Protein 2G3F (pdb70)

Sequence (828 aa):
PKQIDTILINIGQLLTMESSGPRAGKSMQDLHVIEDAVVGIHEQKIVFAGQKGAEAGYEADEIIDCSGRLVTPGLVDPHTHLVFGGSREKEMNLKLQGISYLDILAQGGGILSTVKDTRAASEEELLQKAHFHLQRMLSYGTTTAEVKSGYGLEKETELKQLRVAKKLHESQPVDLVSTFMGAHAIPPEYQNDPDDFLDQMLSLLPEIKEQELASFADIFTETGVFTVSQSRRYLQKAAEAGFGLKIHADEIDPLGGAELAGKLKAVSADHLVGTSDEGIKKLAEAGTIAVLLPGTTFYLGKSTYARARAMIDEGVCVSLATDFNPGSSPTENIQLIMSIAALHLKMTAEEIWHAVTVNAAYAIGKGEEAGQLKAGRSADLVIWQAPNYMYIPYHYGVNHVHQVMKNGTIVVNRPKQIDTILINIGQLLTMESSGPRAGKSMQDLHVIEDAVVGIHEQKIVFAGQKGAEAGYEADEIIDCSGRLVTPGLVDPHTHLVFGGSRREKEMNLKLQGISYLDILAQGGGILSTVKDTRAASEEELLQKAHFHLQRMLSYGTTTAEVKSGYGLEKETELKQLRVAKKLHESQPVDLVSTFMGAHAIPPEYQNDPDDFLDQMLSLLPEIKEQELASSFADIFTETGVFTVSQSRRYLQKAAEAGFGLKIHADEIDPLGGAELAGKLKKAVSADHLVGTSDEGIKKLAEAGTIAVLLPGTTFYLGKSTYARARAMIDEGVCCVSLATDFNPGSSPTENIQLIMSIAALHLKMTAEEIWHAVTVNAAYAIGKGEEAGQLKAGRSADLVIWQAPNYMYIPYHYGVNHVHQVMKNGTIVVNR

Solvent-accessible surface area: 31338 Å² total; per-residue (Å²): 154,110,104,9,55,6,8,0,50,70,0,20,15,0,0,6,3,105,12,93,15,57,34,34,5,174,44,0,79,98,20,114,46,17,111,72,0,2,0,0,2,52,100,100,95,3,48,25,24,11,133,131,38,48,42,71,69,57,113,27,135,84,113,26,79,1,79,35,62,0,0,0,1,2,0,0,0,0,0,0,5,1,3,8,1,37,68,20,102,194,29,117,90,49,64,146,128,64,44,53,40,30,82,12,14,91,124,33,16,2,3,18,36,1,4,134,50,0,71,88,18,52,44,121,104,2,27,131,55,1,51,101,22,0,86,89,0,11,25,44,0,0,1,4,0,0,3,3,2,0,4,0,3,50,113,136,3,0,15,24,2,2,82,0,4,96,83,0,75,123,70,35,44,0,50,19,8,20,0,0,0,0,0,8,1,35,0,62,100,56,110,132,84,31,66,62,1,0,59,64,5,24,70,7,3,88,56,0,114,134,90,152,8,12,68,17,0,0,0,2,0,2,66,67,10,0,68,46,87,25,0,89,81,0,1,71,96,0,49,141,28,52,12,27,12,0,0,6,0,1,14,62,47,98,68,16,0,0,34,3,0,1,111,29,147,4,38,0,0,0,6,1,37,22,7,40,86,114,0,4,92,45,0,27,108,27,47,1,5,0,0,0,6,2,4,2,9,116,68,30,65,128,105,96,25,9,99,1,84,34,1,10,105,91,30,0,12,0,0,0,0,0,2,5,8,9,13,8,2,56,32,12,12,0,5,43,0,0,1,13,0,31,100,88,5,134,8,51,18,28,4,0,0,1,0,0,0,0,0,0,0,26,0,2,46,68,3,29,88,10,5,4,1,35,74,49,16,30,0,13,0,0,2,0,90,8,86,40,24,107,69,0,7,157,78,149,47,64,22,11,0,34,28,0,0,4,52,17,82,52,52,20,108,131,122,114,116,10,63,4,16,0,43,67,0,23,16,0,0,5,4,108,12,92,14,60,32,37,5,190,43,0,77,96,21,113,48,21,113,62,0,3,0,0,2,58,102,101,106,2,39,20,23,11,115,120,42,40,51,76,36,50,94,34,133,87,110,26,76,0,77,34,61,0,0,0,1,2,0,1,0,0,0,0,5,1,4,9,2,31,70,21,105,188,28,117,94,61,66,143,126,64,64,53,44,35,82,16,18,79,160,29,11,3,4,18,38,1,4,148,60,0,80,89,16,51,48,110,102,1,16,108,64,1,40,112,27,0,126,97,0,9,26,42,0,0,2,4,0,0,4,3,3,0,3,0,5,55,107,127,1,0,12,14,2,2,79,0,4,91,85,0,76,119,68,38,45,0,49,18,8,21,0,0,0,0,0,8,1,10,3,88,126,53,98,152,69,29,59,69,1,0,65,85,0,18,73,6,6,92,67,0,114,134,76,148,6,12,70,16,0,0,0,4,2,6,81,65,13,1,74,54,80,18,0,86,98,1,0,80,106,0,45,143,24,62,12,26,12,0,0,6,0,0,19,73,64,83,58,18,0,0,30,5,0,2,120,27,152,5,37,0,0,0,5,2,37,15,5,24,65,107,0,5,101,35,0,26,137,35,46,1,5,0,0,0,6,2,4,3,6,114,73,32,67,110,101,106,23,10,95,1,86,34,1,8,109,78,31,0,10,0,0,0,0,0,2,5,6,9,12,9,2,55,30,12,10,0,5,44,0,0,1,12,0,31,96,86,5,132,6,54,18,30,5,0,0,1,0,0,0,0,0,0,0,27,0,2,45,57,3,35,95,12,5,4,1,32,74,50,14,34,0,16,0,0,1,0,81,8,86,39,23,104,69,1,5,158,76,146,46,65,20,10,0,36,24,0,1,5,54,15,85,48,49,20,108,124

Secondary structure (DSSP, 8-state):
--EEEEEEEEEEEE-----SS---GGGGT----EEEEEEEEETTEEEEEEETTTTTT-EEEEEEE-TT-EEEEPEEE-------SS--GGGHHHHHTT--HHHHHHTT-THHHHHHHHHHS-HHHHHHHHHHHHHHHHHTTEEEEEEE--S--SHHHHHHHHHHHHHHHHHSSSEEEEEEEEETS--GGGTT-HHHHHHHHHTTHHHHHHTT--SEEEEBBSTTSB-HHHHHHHHHHHHHTT-EEEEEESSSS--SHHHHHHHTT-SEEEE-TT--HHHHHHHHHHT-EEEE-HHHHHHTT-S----HHHHHHTT--EEE----BTTTB----HHHHHHHHHHHS---HHHHHHHTTHHHHHTTT-TTTSS--STTSB--EEEESSSSTTHHHHS-SS--EEEEEETTEEEEE-/-EEEEEEEEEEEEE-----SS---GGGGT----EEEEEEEEETTEEEEEEETTTTTTEEEEEEEE-TT-EEEEPEEE--B-----S--GGGHHHHHTT--HHHHHHTT-THHHHHHHHHHS-HHHHHHHHHHHHHHHHHTTEEEEEEE--S--SHHHHHHHHHHHHHHHHHSSSEEEEEEEEETS--GGGTT-HHHHHHHHHTTHHHHHHTT--SEEEEBB-TTSB-HHHHHHHHHHHHHTT-EE--EE-SSS--SHHHHHHHTT-SEEEE-SS--HHHHHHHHHHT-EEEE-HHHHHHTT------HHHHHHTT--EEE---BBTTTB----HHHHHHHHHHHS---HHHHHHHTTHHHHHTTT-TTTSS--STTSB--EEEESSSSTTHHHHS-SS--EEEEEETTEEEEE-

Structure (mmCIF, N/CA/C/O backbone):
data_2G3F
#
_entry.id   2G3F
#
_cell.length_a   57.530
_cell.length_b   106.080
_cell.length_c   66.310
_cell.angle_alpha   90.00
_cell.angle_beta   90.20
_cell.angle_gamma   90.00
#
_symmetry.space_group_name_H-M   'P 1 21 1'
#
loop_
_entity.id
_entity.type
_entity.pdbx_description
1 polymer Imidazolonepropionase
2 non-polymer 'ZINC ION'
3 non-polymer '2H-IMIDAZOL-4-YLACETIC ACID'
4 water water
#
loop_
_atom_site.group_PDB
_atom_site.id
_atom_site.type_symbol
_atom_site.label_atom_id
_atom_site.label_alt_id
_atom_site.label_comp_id
_atom_site.label_asym_id
_atom_site.label_entity_id
_atom_site.label_seq_id
_atom_site.pdbx_PDB_ins_code
_atom_site.Cartn_x
_atom_site.Cartn_y
_atom_site.Cartn_z
_atom_site.occupancy
_atom_site.B_iso_or_equiv
_atom_site.auth_seq_id
_atom_site.auth_comp_id
_atom_site.auth_asym_id
_atom_site.auth_atom_id
_atom_site.pdbx_PDB_model_num
ATOM 1 N N . PRO A 1 2 ? 35.416 -8.702 -1.595 1.00 38.21 2 PRO A N 1
ATOM 2 C CA . PRO A 1 2 ? 34.227 -9.338 -0.974 1.00 37.91 2 PRO A CA 1
ATOM 3 C C . PRO A 1 2 ? 33.939 -8.717 0.396 1.00 36.76 2 PRO A C 1
ATOM 4 O O . PRO A 1 2 ? 34.850 -8.222 1.063 1.00 37.77 2 PRO A O 1
ATOM 8 N N . LYS A 1 3 ? 32.675 -8.748 0.811 1.00 34.29 3 LYS A N 1
ATOM 9 C CA . LYS A 1 3 ? 32.270 -8.181 2.095 1.00 31.22 3 LYS A CA 1
ATOM 10 C C . LYS A 1 3 ? 32.602 -9.094 3.269 1.00 29.16 3 LYS A C 1
ATOM 11 O O . LYS A 1 3 ? 31.737 -9.458 4.067 1.00 27.87 3 LYS A O 1
ATOM 17 N N . GLN A 1 4 ? 33.878 -9.444 3.356 1.00 26.29 4 GLN A N 1
ATOM 18 C CA . GLN A 1 4 ? 34.409 -10.304 4.399 1.00 24.81 4 GLN A CA 1
ATOM 19 C C . GLN A 1 4 ? 35.532 -9.512 5.061 1.00 24.71 4 GLN A C 1
ATOM 20 O O . GLN A 1 4 ? 36.638 -9.417 4.522 1.00 23.90 4 GLN A O 1
ATOM 26 N N . ILE A 1 5 ? 35.241 -8.938 6.226 1.00 22.59 5 ILE A N 1
ATOM 27 C CA . ILE A 1 5 ? 36.216 -8.110 6.923 1.00 22.21 5 ILE A CA 1
ATOM 28 C C . ILE A 1 5 ? 36.565 -8.527 8.351 1.00 22.69 5 ILE A C 1
ATOM 29 O O . ILE A 1 5 ? 35.830 -9.275 8.999 1.00 22.88 5 ILE A O 1
ATOM 34 N N . ASP A 1 6 ? 37.694 -8.008 8.830 1.00 20.77 6 ASP A N 1
ATOM 35 C CA . ASP A 1 6 ? 38.213 -8.300 10.162 1.00 20.47 6 ASP A CA 1
ATOM 36 C C . ASP A 1 6 ? 37.360 -7.877 11.350 1.00 19.97 6 ASP A C 1
ATOM 37 O O . ASP A 1 6 ? 37.065 -8.687 12.229 1.00 18.88 6 ASP A O 1
ATOM 42 N N . THR A 1 7 ? 36.974 -6.605 11.376 1.00 18.94 7 THR A N 1
ATOM 43 C CA . THR A 1 7 ? 36.249 -6.063 12.517 1.00 18.73 7 THR A CA 1
ATOM 44 C C . THR A 1 7 ? 35.125 -5.089 12.193 1.00 19.19 7 THR A C 1
ATOM 45 O O . THR A 1 7 ? 35.147 -4.408 11.169 1.00 19.15 7 THR A O 1
ATOM 49 N N . ILE A 1 8 ? 34.147 -5.027 13.091 1.00 18.90 8 ILE A N 1
ATOM 50 C CA . ILE A 1 8 ? 33.023 -4.109 12.959 1.00 19.53 8 ILE A CA 1
ATOM 51 C C . ILE A 1 8 ? 32.583 -3.624 14.336 1.00 19.44 8 ILE A C 1
ATOM 52 O O . ILE A 1 8 ? 32.357 -4.425 15.247 1.00 19.63 8 ILE A O 1
ATOM 57 N N . LEU A 1 9 ? 32.488 -2.311 14.497 1.00 18.19 9 LEU A N 1
ATOM 58 C CA . LEU A 1 9 ? 32.026 -1.761 15.758 1.00 19.13 9 LEU A CA 1
ATOM 59 C C . LEU A 1 9 ? 30.535 -1.504 15.559 1.00 19.11 9 LEU A C 1
ATOM 60 O O . LEU A 1 9 ? 30.131 -0.900 14.561 1.00 18.92 9 LEU A O 1
ATOM 65 N N . ILE A 1 10 ? 29.712 -1.975 16.486 1.00 19.57 10 ILE A N 1
ATOM 66 C CA . ILE A 1 10 ? 28.278 -1.756 16.367 1.00 20.36 10 ILE A CA 1
ATOM 67 C C . ILE A 1 10 ? 27.744 -1.001 17.570 1.00 19.74 10 ILE A C 1
ATOM 68 O O . ILE A 1 10 ? 28.443 -0.832 18.569 1.00 18.96 10 ILE A O 1
ATOM 73 N N . ASN A 1 11 ? 26.499 -0.550 17.460 1.00 19.24 11 ASN A N 1
ATOM 74 C CA . ASN A 1 11 ? 25.845 0.183 18.529 1.00 21.52 11 ASN A CA 1
ATOM 75 C C . ASN A 1 11 ? 26.690 1.339 19.061 1.00 20.54 11 ASN A C 1
ATOM 76 O O . ASN A 1 11 ? 26.949 1.444 20.262 1.00 20.17 11 ASN A O 1
ATOM 81 N N . ILE A 1 12 ? 27.130 2.196 18.143 1.00 18.32 12 ILE A N 1
ATOM 82 C CA . ILE A 1 12 ? 27.913 3.371 18.492 1.00 14.43 12 ILE A CA 1
ATOM 83 C C . ILE A 1 12 ? 26.886 4.470 18.738 1.00 13.98 12 ILE A C 1
ATOM 84 O O . ILE A 1 12 ? 26.136 4.844 17.836 1.00 14.57 12 ILE A O 1
ATOM 89 N N . GLY A 1 13 ? 26.841 4.980 19.962 1.00 13.93 13 GLY A N 1
ATOM 90 C CA . GLY A 1 13 ? 25.879 6.020 20.274 1.00 13.74 13 GLY A CA 1
ATOM 91 C C . GLY A 1 13 ? 26.065 7.250 19.415 1.00 14.65 13 GLY A C 1
ATOM 92 O O . GLY A 1 13 ? 25.105 7.797 18.872 1.00 15.22 13 GLY A O 1
ATOM 93 N N . GLN A 1 14 ? 27.312 7.684 19.284 1.00 14.36 14 GLN A N 1
ATOM 94 C CA . GLN A 1 14 ? 27.624 8.868 18.499 1.00 14.84 14 GLN A CA 1
ATOM 95 C C . GLN A 1 14 ? 28.958 8.648 17.799 1.00 12.98 14 GLN A C 1
ATOM 96 O O . GLN A 1 14 ? 29.936 8.264 18.434 1.00 11.56 14 GLN A O 1
ATOM 102 N N . LEU A 1 15 ? 28.991 8.887 16.490 1.00 13.82 15 LEU A N 1
ATOM 103 C CA . LEU A 1 15 ? 30.205 8.694 15.701 1.00 13.15 15 LEU A CA 1
ATOM 104 C C . LEU A 1 15 ? 30.632 9.988 15.022 1.00 12.48 15 LEU A C 1
ATOM 105 O O . LEU A 1 15 ? 29.833 10.625 14.335 1.00 10.28 15 LEU A O 1
ATOM 110 N N . LEU A 1 16 ? 31.889 10.374 15.223 1.00 10.56 16 LEU A N 1
ATOM 111 C CA . LEU A 1 16 ? 32.429 11.578 14.598 1.00 10.15 16 LEU A CA 1
ATOM 112 C C . LEU A 1 16 ? 33.494 11.127 13.603 1.00 10.35 16 LEU A C 1
AT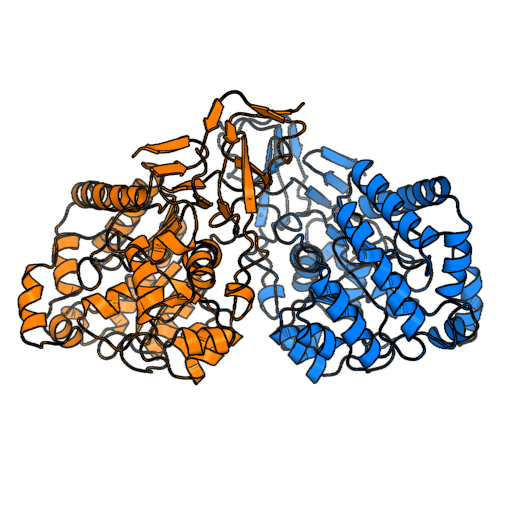OM 113 O O . LEU A 1 16 ? 34.577 10.703 13.998 1.00 10.28 16 LEU A O 1
ATOM 118 N N . THR A 1 17 ? 33.188 11.204 12.313 1.00 10.57 17 THR A N 1
ATOM 119 C CA . THR A 1 17 ? 34.148 10.791 11.298 1.00 9.50 17 THR A CA 1
ATOM 120 C C . THR A 1 17 ? 35.137 11.904 10.986 1.00 10.42 17 THR A C 1
ATOM 121 O O . THR A 1 17 ? 36.250 11.637 10.544 1.00 11.61 17 THR A O 1
ATOM 125 N N . MET A 1 18 ? 34.723 13.148 11.213 1.00 10.45 18 MET A N 1
ATOM 126 C CA . MET A 1 18 ? 35.566 14.304 10.931 1.00 12.19 18 MET A CA 1
ATOM 127 C C . MET A 1 18 ? 35.884 14.372 9.440 1.00 12.29 18 MET A C 1
ATOM 128 O O . MET A 1 18 ? 36.833 15.041 9.035 1.00 12.66 18 MET A O 1
ATOM 133 N N . GLU A 1 19 ? 35.098 13.682 8.621 1.00 12.18 19 GLU A N 1
ATOM 134 C CA . GLU A 1 19 ? 35.370 13.683 7.191 1.00 12.85 19 GLU A CA 1
ATOM 135 C C . GLU A 1 19 ? 35.448 15.100 6.650 1.00 12.67 19 GLU A C 1
ATOM 136 O O . GLU A 1 19 ? 34.534 15.901 6.838 1.00 10.98 19 GLU A O 1
ATOM 142 N N . SER A 1 20 ? 36.558 15.397 5.983 1.00 12.49 20 SER A N 1
ATOM 143 C CA . SER A 1 20 ? 36.797 16.714 5.418 1.00 13.35 20 SER A CA 1
ATOM 144 C C . SER A 1 20 ? 37.633 16.572 4.152 1.00 14.93 20 SER A C 1
ATOM 145 O O . SER A 1 20 ? 38.250 15.531 3.919 1.00 14.89 20 SER A O 1
ATOM 148 N N . SER A 1 21 ? 37.658 17.622 3.339 1.00 13.98 21 SER A N 1
ATOM 149 C CA . SER A 1 21 ? 38.429 17.593 2.106 1.00 16.13 21 SER A CA 1
ATOM 150 C C . SER A 1 21 ? 39.709 18.406 2.275 1.00 16.84 21 SER A C 1
ATOM 151 O O . SER A 1 21 ? 40.501 18.548 1.342 1.00 17.31 21 SER A O 1
ATOM 154 N N . GLY A 1 22 ? 39.901 18.932 3.479 1.00 16.71 22 GLY A N 1
ATOM 155 C CA . GLY A 1 22 ? 41.078 19.726 3.774 1.00 16.19 22 GLY A CA 1
ATOM 156 C C . GLY A 1 22 ? 40.970 20.295 5.174 1.00 15.10 22 GLY A C 1
ATOM 157 O O . GLY A 1 22 ? 39.995 20.009 5.873 1.00 14.44 22 GLY A O 1
ATOM 158 N N . PRO A 1 23 ? 41.952 21.096 5.623 1.00 14.17 23 PRO A N 1
ATOM 159 C CA . PRO A 1 23 ? 41.889 21.672 6.972 1.00 13.27 23 PRO A CA 1
ATOM 160 C C . PRO A 1 23 ? 40.631 22.523 7.126 1.00 13.73 23 PRO A C 1
ATOM 161 O O . PRO A 1 23 ? 40.100 23.030 6.140 1.00 9.21 23 PRO A O 1
ATOM 165 N N . ARG A 1 24 ? 40.144 22.673 8.354 1.00 12.48 24 ARG A N 1
ATOM 166 C CA . ARG A 1 24 ? 38.943 23.463 8.572 1.00 13.93 24 ARG A CA 1
ATOM 167 C C . ARG A 1 24 ? 39.244 24.833 9.148 1.00 13.12 24 ARG A C 1
ATOM 168 O O . ARG A 1 24 ? 39.808 24.962 10.233 1.00 11.80 24 ARG A O 1
ATOM 176 N N . ALA A 1 25 ? 38.867 25.859 8.398 1.00 13.19 25 ALA A N 1
ATOM 177 C CA . ALA A 1 25 ? 39.110 27.230 8.811 1.00 13.13 25 ALA A CA 1
ATOM 178 C C . ALA A 1 25 ? 37.820 27.989 9.050 1.00 12.81 25 ALA A C 1
ATOM 179 O O . ALA A 1 25 ? 36.775 27.663 8.477 1.00 9.16 25 ALA A O 1
ATOM 181 N N . GLY A 1 26 ? 37.909 29.007 9.901 1.00 11.40 26 GLY A N 1
ATOM 182 C CA . GLY A 1 26 ? 36.759 29.834 10.200 1.00 12.53 26 GLY A CA 1
ATOM 183 C C . GLY A 1 26 ? 35.507 29.053 10.521 1.00 13.06 26 GLY A C 1
ATOM 184 O O . GLY A 1 26 ? 35.541 28.113 11.313 1.00 13.15 26 GLY A O 1
ATOM 185 N N . LYS A 1 27 ? 34.401 29.438 9.891 1.00 12.16 27 LYS A N 1
ATOM 186 C CA . LYS A 1 27 ? 33.114 28.792 10.122 1.00 14.97 27 LYS A CA 1
ATOM 187 C C . LYS A 1 27 ? 33.082 27.277 9.926 1.00 13.94 27 LYS A C 1
ATOM 188 O O . LYS A 1 27 ? 32.319 26.583 10.596 1.00 13.59 27 LYS A O 1
ATOM 194 N N . SER A 1 28 ? 33.888 26.752 9.012 1.00 14.84 28 SER A N 1
ATOM 195 C CA . SER A 1 28 ? 33.861 25.312 8.789 1.00 15.10 28 SER A CA 1
ATOM 196 C C . SER A 1 28 ? 34.246 24.530 10.047 1.00 14.26 28 SER A C 1
ATOM 197 O O . SER A 1 28 ? 33.907 23.350 10.177 1.00 14.91 28 SER A O 1
ATOM 200 N N . MET A 1 29 ? 34.942 25.181 10.977 1.00 12.03 29 MET A N 1
ATOM 201 C CA . MET A 1 29 ? 35.339 24.512 12.215 1.00 11.78 29 MET A CA 1
ATOM 202 C C . MET A 1 29 ? 34.133 24.191 13.084 1.00 11.91 29 MET A C 1
ATOM 203 O O . MET A 1 29 ? 34.185 23.299 13.930 1.00 10.62 29 MET A O 1
ATOM 208 N N . GLN A 1 30 ? 33.047 24.923 12.872 1.00 10.55 30 GLN A N 1
ATOM 209 C CA . GLN A 1 30 ? 31.831 24.728 13.655 1.00 11.24 30 GLN A CA 1
ATOM 210 C C . GLN A 1 30 ? 30.927 23.652 13.062 1.00 13.01 30 GLN A C 1
ATOM 211 O O . GLN A 1 30 ? 30.075 23.093 13.752 1.00 12.01 30 GLN A O 1
ATOM 217 N N . ASP A 1 31 ? 31.129 23.355 11.785 1.00 13.76 31 ASP A N 1
ATOM 218 C CA . ASP A 1 31 ? 30.306 22.380 11.082 1.00 14.35 31 ASP A CA 1
ATOM 219 C C . ASP A 1 31 ? 30.671 20.922 11.362 1.00 14.40 31 ASP A C 1
ATOM 220 O O . ASP A 1 31 ? 31.177 20.220 10.486 1.00 14.59 31 ASP A O 1
ATOM 225 N N . LEU A 1 32 ? 30.399 20.468 12.584 1.00 14.30 32 LEU A N 1
ATOM 226 C CA . LEU A 1 32 ? 30.703 19.094 12.984 1.00 16.16 32 LEU A CA 1
ATOM 227 C C . LEU A 1 32 ? 29.617 18.111 12.563 1.00 16.48 32 LEU A C 1
ATOM 228 O O . LEU A 1 32 ? 28.457 18.257 12.952 1.00 17.29 32 LEU A O 1
ATOM 233 N N . HIS A 1 33 ? 29.990 17.099 11.783 1.00 16.75 33 HIS A N 1
ATOM 234 C CA . HIS A 1 33 ? 29.018 16.107 11.348 1.00 15.59 33 HIS A CA 1
ATOM 235 C C . HIS A 1 33 ? 28.883 15.015 12.400 1.00 16.44 33 HIS A C 1
ATOM 236 O O . HIS A 1 33 ? 29.825 14.261 12.656 1.00 16.85 33 HIS A O 1
ATOM 243 N N . VAL A 1 34 ? 27.700 14.934 13.005 1.00 15.84 34 VAL A N 1
ATOM 244 C CA . VAL A 1 34 ? 27.427 13.957 14.051 1.00 14.59 34 VAL A CA 1
ATOM 245 C C . VAL A 1 34 ? 26.463 12.860 13.606 1.00 14.94 34 VAL A C 1
ATOM 246 O O . VAL A 1 34 ? 25.344 13.144 13.192 1.00 14.01 34 VAL A O 1
ATOM 250 N N . ILE A 1 35 ? 26.894 11.606 13.702 1.00 14.52 35 ILE A N 1
ATOM 251 C CA . ILE A 1 35 ? 26.036 10.492 13.312 1.00 15.52 35 ILE A CA 1
ATOM 252 C C . ILE A 1 35 ? 25.603 9.702 14.543 1.00 17.53 35 ILE A C 1
ATOM 253 O O . ILE A 1 35 ? 26.441 9.245 15.327 1.00 17.57 35 ILE A O 1
ATOM 258 N N . GLU A 1 36 ? 24.292 9.549 14.710 1.00 18.83 36 GLU A N 1
ATOM 259 C CA . GLU A 1 36 ? 23.726 8.823 15.845 1.00 21.73 36 GLU A CA 1
ATOM 260 C C . GLU A 1 36 ? 23.484 7.364 15.469 1.00 20.68 36 GLU A C 1
ATOM 261 O O . GLU A 1 36 ? 23.104 7.071 14.336 1.00 21.22 36 GLU A O 1
ATOM 267 N N . ASP A 1 37 ? 23.702 6.452 16.414 1.00 19.38 37 ASP A N 1
ATOM 268 C CA . ASP A 1 37 ? 23.489 5.028 16.159 1.00 19.79 37 ASP A CA 1
ATOM 269 C C . ASP A 1 37 ? 24.287 4.647 14.917 1.00 19.19 37 ASP A C 1
ATOM 270 O O . ASP A 1 37 ? 23.721 4.431 13.842 1.00 20.35 37 ASP A O 1
ATOM 275 N N . ALA A 1 38 ? 25.604 4.552 15.072 1.00 17.26 38 ALA A N 1
ATOM 276 C CA . ALA A 1 38 ? 26.472 4.256 13.941 1.00 15.57 38 ALA A CA 1
ATOM 277 C C . ALA A 1 38 ? 27.256 2.958 14.000 1.00 14.98 38 ALA A C 1
ATOM 278 O O . ALA A 1 38 ? 27.192 2.207 14.972 1.00 15.71 38 ALA A O 1
ATOM 280 N N . VAL A 1 39 ? 28.014 2.719 12.935 1.00 14.53 39 VAL A N 1
ATOM 281 C CA . VAL A 1 39 ? 28.830 1.524 12.805 1.00 14.67 39 VAL A CA 1
ATOM 282 C C . VAL A 1 39 ? 30.140 1.848 12.089 1.00 14.96 39 VAL A C 1
ATOM 283 O O . VAL A 1 39 ? 30.218 2.811 11.324 1.00 13.34 39 VAL A O 1
ATOM 287 N N . VAL A 1 40 ? 31.168 1.044 12.350 1.00 14.79 40 VAL A N 1
ATOM 288 C CA . VAL A 1 40 ? 32.461 1.226 11.706 1.00 14.62 40 VAL A CA 1
ATOM 289 C C . VAL A 1 40 ? 33.017 -0.130 11.285 1.00 14.85 40 VAL A C 1
ATOM 290 O O . VAL A 1 40 ? 33.105 -1.055 12.097 1.00 13.88 40 VAL A O 1
ATOM 294 N N . GLY A 1 41 ? 33.385 -0.241 10.013 1.00 14.18 41 GLY A N 1
ATOM 295 C CA . GLY A 1 41 ? 33.929 -1.485 9.498 1.00 15.52 41 GLY A CA 1
ATOM 296 C C . GLY A 1 41 ? 35.422 -1.383 9.271 1.00 15.91 41 GLY A C 1
ATOM 297 O O . GLY A 1 41 ? 35.910 -0.415 8.683 1.00 16.15 41 GLY A O 1
ATOM 298 N N . ILE A 1 42 ? 36.153 -2.391 9.726 1.00 16.04 42 ILE A N 1
ATOM 299 C CA . ILE A 1 42 ? 37.602 -2.396 9.593 1.00 15.96 42 ILE A CA 1
ATOM 300 C C . ILE A 1 42 ? 38.146 -3.691 9.007 1.00 16.40 42 ILE A C 1
ATOM 301 O O . ILE A 1 42 ? 37.715 -4.783 9.371 1.00 16.41 42 ILE A O 1
ATOM 306 N N . HIS A 1 43 ? 39.105 -3.561 8.096 1.00 16.74 43 HIS A N 1
ATOM 307 C CA . HIS A 1 43 ? 39.716 -4.725 7.478 1.00 17.54 43 HIS A CA 1
ATOM 308 C C . HIS A 1 43 ? 41.167 -4.432 7.129 1.00 18.11 43 HIS A C 1
ATOM 309 O O . HIS A 1 43 ? 41.485 -3.373 6.591 1.00 18.80 43 HIS A O 1
ATOM 316 N N . GLU A 1 44 ? 42.044 -5.373 7.454 1.00 19.54 44 GLU A N 1
ATOM 317 C CA . GLU A 1 44 ? 43.468 -5.230 7.177 1.00 21.27 44 GLU A CA 1
ATOM 318 C C . GLU A 1 44 ? 44.035 -3.885 7.640 1.00 20.41 44 GLU A C 1
ATOM 319 O O . GLU A 1 44 ? 44.765 -3.211 6.910 1.00 18.68 44 GLU A O 1
ATOM 325 N N . GLN A 1 45 ? 43.681 -3.505 8.864 1.00 19.00 45 GLN A N 1
ATOM 326 C CA . GLN A 1 45 ? 44.163 -2.269 9.471 1.00 18.94 45 GLN A CA 1
ATOM 327 C C . GLN A 1 45 ? 43.565 -0.980 8.925 1.00 16.69 45 GLN A C 1
ATOM 328 O O . GLN A 1 45 ? 43.896 0.103 9.412 1.00 15.60 45 GLN A O 1
ATOM 334 N N . LYS A 1 46 ? 42.687 -1.083 7.933 1.00 15.43 46 LYS A N 1
ATOM 335 C CA . LYS A 1 46 ? 42.095 0.110 7.330 1.00 16.24 46 LYS A CA 1
ATOM 336 C C . LYS A 1 46 ? 40.597 0.206 7.530 1.00 16.62 46 LYS A C 1
ATOM 337 O O . LYS A 1 46 ? 39.921 -0.801 7.731 1.00 17.64 46 LYS A O 1
ATOM 343 N N . ILE A 1 47 ? 40.080 1.429 7.457 1.00 15.86 47 ILE A N 1
ATOM 344 C CA . ILE A 1 47 ? 38.650 1.668 7.595 1.00 16.25 47 ILE A CA 1
ATOM 345 C C . ILE A 1 47 ? 37.967 1.289 6.275 1.00 17.23 47 ILE A C 1
ATOM 346 O O . ILE A 1 47 ? 38.407 1.706 5.202 1.00 17.24 47 ILE A O 1
ATOM 351 N N . VAL A 1 48 ? 36.909 0.488 6.354 1.00 16.99 48 VAL A N 1
ATOM 352 C CA . VAL A 1 48 ? 36.173 0.089 5.158 1.00 17.13 48 VAL A CA 1
ATOM 353 C C . VAL A 1 48 ? 34.946 0.982 5.050 1.00 16.92 48 VAL A C 1
ATOM 354 O O . VAL A 1 48 ? 34.632 1.501 3.979 1.00 17.24 48 VAL A O 1
ATOM 358 N N . PHE A 1 49 ? 34.256 1.164 6.170 1.00 15.39 49 PHE A N 1
ATOM 359 C CA . PHE A 1 49 ? 33.083 2.026 6.210 1.00 16.96 49 PHE A CA 1
ATOM 360 C C . PHE A 1 49 ? 32.899 2.582 7.618 1.00 17.39 49 PHE A C 1
ATOM 361 O O . PHE A 1 49 ? 33.384 2.007 8.595 1.00 16.89 49 PHE A O 1
ATOM 369 N N . ALA A 1 50 ? 32.216 3.716 7.709 1.00 17.79 50 ALA A N 1
ATOM 370 C CA . ALA A 1 50 ? 31.961 4.362 8.987 1.00 17.94 50 ALA A CA 1
ATOM 371 C C . ALA A 1 50 ? 30.802 5.312 8.778 1.00 18.79 50 ALA A C 1
ATOM 372 O O . ALA A 1 50 ? 30.951 6.357 8.146 1.00 19.20 50 ALA A O 1
ATOM 374 N N . GLY A 1 51 ? 29.641 4.938 9.302 1.00 18.65 51 GLY A N 1
ATOM 375 C CA . GLY A 1 51 ? 28.470 5.770 9.145 1.00 18.65 51 GLY A CA 1
ATOM 376 C C . GLY A 1 51 ? 27.262 5.192 9.850 1.00 19.60 51 GLY A C 1
ATOM 377 O O . GLY A 1 51 ? 27.392 4.442 10.820 1.00 18.90 51 GLY A O 1
ATOM 378 N N . GLN A 1 52 ? 26.085 5.540 9.343 1.00 20.43 52 GLN A N 1
ATOM 379 C CA . GLN A 1 52 ? 24.823 5.093 9.915 1.00 21.87 52 GLN A CA 1
ATOM 380 C C . GLN A 1 52 ? 24.647 3.589 9.950 1.00 22.08 52 GLN A C 1
ATOM 381 O O . GLN A 1 52 ? 25.104 2.875 9.059 1.00 21.15 52 GLN A O 1
ATOM 387 N N . LYS A 1 53 ? 23.967 3.119 10.991 1.00 22.85 53 LYS A N 1
ATOM 388 C CA . LYS A 1 53 ? 23.686 1.700 11.144 1.00 22.92 53 LYS A CA 1
ATOM 389 C C . LYS A 1 53 ? 23.060 1.260 9.827 1.00 22.08 53 LYS A C 1
ATOM 390 O O . LYS A 1 53 ? 22.195 1.949 9.292 1.00 20.43 53 LYS A O 1
ATOM 396 N N . GLY A 1 54 ? 23.511 0.125 9.304 1.00 21.45 54 GLY A N 1
ATOM 397 C CA . GLY A 1 54 ? 22.991 -0.367 8.041 1.00 21.12 54 GLY A CA 1
ATOM 398 C C . GLY A 1 54 ? 24.108 -0.526 7.027 1.00 21.90 54 GLY A C 1
ATOM 399 O O . GLY A 1 54 ? 24.071 -1.412 6.173 1.00 21.99 54 GLY A O 1
ATOM 400 N N . ALA A 1 55 ? 25.118 0.333 7.130 1.00 20.92 55 ALA A N 1
ATOM 401 C CA . ALA A 1 55 ? 26.251 0.285 6.219 1.00 20.34 55 ALA A CA 1
ATOM 402 C C . ALA A 1 55 ? 26.967 -1.055 6.319 1.00 19.93 55 ALA A C 1
ATOM 403 O O . ALA A 1 55 ? 27.707 -1.444 5.415 1.00 19.38 55 ALA A O 1
ATOM 405 N N . GLU A 1 56 ? 26.749 -1.762 7.421 1.00 19.71 56 GLU A N 1
ATOM 406 C CA . GLU A 1 56 ? 27.395 -3.054 7.615 1.00 21.00 56 GLU A CA 1
ATOM 407 C C . GLU A 1 56 ? 26.614 -4.180 6.941 1.00 20.54 56 GLU A C 1
ATOM 408 O O . GLU A 1 56 ? 26.990 -5.349 7.035 1.00 19.30 56 GLU A O 1
ATOM 414 N N . ALA A 1 57 ? 25.534 -3.822 6.255 1.00 21.26 57 ALA A N 1
ATOM 415 C CA . ALA A 1 57 ? 24.694 -4.804 5.573 1.00 21.31 57 ALA A CA 1
ATOM 416 C C . ALA A 1 57 ? 25.476 -5.701 4.618 1.00 20.76 57 ALA A C 1
ATOM 417 O O . ALA A 1 57 ? 26.256 -5.224 3.797 1.00 20.17 57 ALA A O 1
ATOM 419 N N . GLY A 1 58 ? 25.269 -7.008 4.735 1.00 21.35 58 GLY A N 1
ATOM 420 C CA . GLY A 1 58 ? 25.946 -7.942 3.855 1.00 21.55 58 GLY A CA 1
ATOM 421 C C . GLY A 1 58 ? 27.357 -8.316 4.259 1.00 21.73 58 GLY A C 1
ATOM 422 O O . GLY A 1 58 ? 27.943 -9.226 3.674 1.00 21.07 58 GLY A O 1
ATOM 423 N N . TYR A 1 59 ? 27.909 -7.622 5.250 1.00 20.22 59 TYR A N 1
ATOM 424 C CA . TYR A 1 59 ? 29.264 -7.908 5.705 1.00 21.12 59 TYR A CA 1
ATOM 425 C C . TYR A 1 59 ? 29.346 -8.992 6.764 1.00 20.95 59 TYR A C 1
ATOM 426 O O . TYR A 1 59 ? 28.486 -9.087 7.637 1.00 21.35 59 TYR A O 1
ATOM 435 N N . GLU A 1 60 ? 30.387 -9.813 6.681 1.00 21.18 60 GLU A N 1
ATOM 436 C CA . GLU A 1 60 ? 30.613 -10.836 7.687 1.00 21.85 60 GLU A CA 1
ATOM 437 C C . GLU A 1 60 ? 31.928 -10.449 8.352 1.00 21.77 60 GLU A C 1
ATOM 438 O O . GLU A 1 60 ? 32.950 -10.272 7.683 1.00 23.65 60 GLU A O 1
ATOM 444 N N . ALA A 1 61 ? 31.890 -10.278 9.669 1.00 18.92 61 ALA A N 1
ATOM 445 C CA . ALA A 1 61 ? 33.075 -9.870 10.407 1.00 17.74 61 ALA A CA 1
ATOM 446 C C . ALA A 1 61 ? 33.530 -10.916 11.410 1.00 16.98 61 ALA A C 1
ATOM 447 O O . ALA A 1 61 ? 32.714 -11.650 11.970 1.00 17.79 61 ALA A O 1
ATOM 449 N N . ASP A 1 62 ? 34.840 -10.975 11.634 1.00 16.07 62 ASP A N 1
ATOM 450 C CA . ASP A 1 62 ? 35.418 -11.933 12.573 1.00 17.24 62 ASP A CA 1
ATOM 451 C C . ASP A 1 62 ? 35.323 -11.454 14.014 1.00 17.96 62 ASP A C 1
ATOM 452 O O . ASP A 1 62 ? 35.269 -12.257 14.945 1.00 18.37 62 ASP A O 1
ATOM 457 N N . GLU A 1 63 ? 35.313 -10.141 14.192 1.00 18.91 63 GLU A N 1
ATOM 458 C CA . GLU A 1 63 ? 35.230 -9.561 15.520 1.00 21.72 63 GLU A CA 1
ATOM 459 C C . GLU A 1 63 ? 34.196 -8.451 15.532 1.00 21.74 63 GLU A C 1
ATOM 460 O O . GLU A 1 63 ? 34.316 -7.466 14.807 1.00 20.55 63 GLU A O 1
ATOM 466 N N . ILE A 1 64 ? 33.169 -8.621 16.352 1.00 22.72 64 ILE A N 1
ATOM 467 C CA . ILE A 1 64 ? 32.117 -7.624 16.462 1.00 23.55 64 ILE A CA 1
ATOM 468 C C . ILE A 1 64 ? 32.256 -6.924 17.804 1.00 23.67 64 ILE A C 1
ATOM 469 O O . ILE A 1 64 ? 32.159 -7.556 18.854 1.00 23.92 64 ILE A O 1
ATOM 474 N N . ILE A 1 65 ? 32.490 -5.618 17.771 1.00 23.46 65 ILE A N 1
ATOM 475 C CA . ILE A 1 65 ? 32.652 -4.859 19.003 1.00 22.56 65 ILE A CA 1
ATOM 476 C C . ILE A 1 65 ? 31.437 -3.994 19.313 1.00 22.39 65 ILE A C 1
ATOM 477 O O . ILE A 1 65 ? 31.158 -3.014 18.619 1.00 20.42 65 ILE A O 1
ATOM 482 N N . ASP A 1 66 ? 30.714 -4.377 20.359 1.00 21.18 66 ASP A N 1
ATOM 483 C CA . ASP A 1 66 ? 29.533 -3.645 20.792 1.00 21.65 66 ASP A CA 1
ATOM 484 C C . ASP A 1 66 ? 30.030 -2.455 21.605 1.00 21.47 66 ASP A C 1
ATOM 485 O O . ASP A 1 66 ? 30.644 -2.627 22.660 1.00 20.73 66 ASP A O 1
ATOM 490 N N . CYS A 1 67 ? 29.772 -1.250 21.110 1.00 19.90 67 CYS A N 1
ATOM 491 C CA . CYS A 1 67 ? 30.224 -0.051 21.798 1.00 20.45 67 CYS A CA 1
ATOM 492 C C . CYS A 1 67 ? 29.272 0.472 22.860 1.00 20.48 67 CYS A C 1
ATOM 493 O O . CYS A 1 67 ? 29.496 1.539 23.428 1.00 20.05 67 CYS A O 1
ATOM 496 N N . SER A 1 68 ? 28.212 -0.285 23.122 1.00 20.69 68 SER A N 1
ATOM 497 C CA . SER A 1 68 ? 27.232 0.075 24.146 1.00 20.69 68 SER A CA 1
ATOM 498 C C . SER A 1 68 ? 26.800 1.538 24.150 1.00 18.97 68 SER A C 1
ATOM 499 O O . SER A 1 68 ? 26.770 2.165 25.203 1.00 17.73 68 SER A O 1
ATOM 502 N N . GLY A 1 69 ? 26.470 2.076 22.980 1.00 19.09 69 GLY A N 1
ATOM 503 C CA . GLY A 1 69 ? 26.035 3.459 22.895 1.00 18.50 69 GLY A CA 1
ATOM 504 C C . GLY A 1 69 ? 27.098 4.501 23.203 1.00 18.96 69 GLY A C 1
ATOM 505 O O . GLY A 1 69 ? 26.773 5.664 23.448 1.00 19.60 69 GLY A O 1
ATOM 506 N N . ARG A 1 70 ? 28.364 4.099 23.184 1.00 17.73 70 ARG A N 1
ATOM 507 C CA . ARG A 1 70 ? 29.462 5.020 23.470 1.00 16.03 70 ARG A CA 1
ATOM 508 C C . ARG A 1 70 ? 29.816 5.930 22.295 1.00 15.91 70 ARG A C 1
ATOM 509 O O . ARG A 1 70 ? 29.405 5.699 21.156 1.00 14.63 70 ARG A O 1
ATOM 517 N N . LEU A 1 71 ? 30.583 6.974 22.591 1.00 15.11 71 LEU A N 1
ATOM 518 C CA . LEU A 1 71 ? 31.037 7.914 21.577 1.00 13.08 71 LEU A CA 1
ATOM 519 C C . LEU A 1 71 ? 32.287 7.332 20.936 1.00 12.04 71 LEU A C 1
ATOM 520 O O . LEU A 1 71 ? 33.147 6.778 21.629 1.00 10.49 71 LEU A O 1
ATOM 525 N N . VAL A 1 72 ? 32.374 7.448 19.614 1.00 11.17 72 VAL A N 1
ATOM 526 C CA . VAL A 1 72 ? 33.531 6.961 18.864 1.00 10.14 72 VAL A CA 1
ATOM 527 C C . VAL A 1 72 ? 34.009 8.082 17.950 1.00 9.83 72 VAL A C 1
ATOM 528 O O . VAL A 1 72 ? 33.207 8.733 17.288 1.00 10.65 72 VAL A O 1
ATOM 532 N N . THR A 1 73 ? 35.316 8.313 17.932 1.00 9.57 73 THR A N 1
ATOM 533 C CA . THR A 1 73 ? 35.907 9.369 17.114 1.00 8.82 73 THR A CA 1
ATOM 534 C C . THR A 1 73 ? 37.255 8.876 16.619 1.00 9.71 73 THR A C 1
ATOM 535 O O . THR A 1 73 ? 37.729 7.827 17.047 1.00 11.29 73 THR A O 1
ATOM 539 N N . PRO A 1 74 ? 37.893 9.630 15.710 1.00 9.59 74 PRO A N 1
ATOM 540 C CA . PRO A 1 74 ? 39.202 9.206 15.208 1.00 9.03 74 PRO A CA 1
ATOM 541 C C . PRO A 1 74 ? 40.168 9.324 16.375 1.00 9.39 74 PRO A C 1
ATOM 542 O O . PRO A 1 74 ? 39.851 9.981 17.369 1.00 7.36 74 PRO A O 1
ATOM 546 N N . GLY A 1 75 ? 41.331 8.692 16.264 1.00 6.89 75 GLY A N 1
ATOM 547 C CA . GLY A 1 75 ? 42.318 8.810 17.320 1.00 8.47 75 GLY A CA 1
ATOM 548 C C . GLY A 1 75 ? 42.750 10.267 17.337 1.00 9.12 75 GLY A C 1
ATOM 549 O O . GLY A 1 75 ? 42.774 10.913 16.289 1.00 8.02 75 GLY A O 1
ATOM 550 N N . LEU A 1 76 ? 43.084 10.799 18.508 1.00 9.40 76 LEU A N 1
ATOM 551 C CA . LEU A 1 76 ? 43.483 12.197 18.591 1.00 8.20 76 LEU A CA 1
ATOM 552 C C . LEU A 1 76 ? 44.890 12.455 18.058 1.00 8.78 76 LEU A C 1
ATOM 553 O O . LEU A 1 76 ? 45.740 11.564 18.030 1.00 8.77 76 LEU A O 1
ATOM 558 N N . VAL A 1 77 ? 45.119 13.687 17.623 1.00 8.66 77 VAL A N 1
ATOM 559 C CA . VAL A 1 77 ? 46.412 14.096 17.090 1.00 9.21 77 VAL A CA 1
ATOM 560 C C . VAL A 1 77 ? 46.983 15.233 17.940 1.00 9.62 77 VAL A C 1
ATOM 561 O O . VAL A 1 77 ? 46.333 16.259 18.123 1.00 11.32 77 VAL A O 1
ATOM 565 N N . ASP A 1 78 ? 48.182 15.031 18.480 1.00 10.34 78 ASP A N 1
ATOM 566 C CA . ASP A 1 78 ? 48.853 16.045 19.293 1.00 10.42 78 ASP A CA 1
ATOM 567 C C . ASP A 1 78 ? 49.962 16.575 18.386 1.00 9.81 78 ASP A C 1
ATOM 568 O O . ASP A 1 78 ? 51.066 16.026 18.338 1.00 10.22 78 ASP A O 1
ATOM 573 N N . PRO A 1 79 ? 49.673 17.656 17.648 1.00 10.13 79 PRO A N 1
ATOM 574 C CA . PRO A 1 79 ? 50.570 18.318 16.696 1.00 9.47 79 PRO A CA 1
ATOM 575 C C . PRO A 1 79 ? 51.740 19.154 17.201 1.00 9.52 79 PRO A C 1
ATOM 576 O O . PRO A 1 79 ? 52.366 19.864 16.415 1.00 10.85 79 PRO A O 1
ATOM 580 N N . HIS A 1 80 ? 52.058 19.078 18.484 1.00 10.21 80 HIS A N 1
ATOM 581 C CA . HIS A 1 80 ? 53.153 19.892 18.992 1.00 9.87 80 HIS A CA 1
ATOM 582 C C . HIS A 1 80 ? 53.634 19.444 20.364 1.00 10.35 80 HIS A C 1
ATOM 583 O O . HIS A 1 80 ? 52.989 19.734 21.371 1.00 11.07 80 HIS A O 1
ATOM 590 N N . THR A 1 81 ? 54.762 18.731 20.399 1.00 10.29 81 THR A N 1
ATOM 591 C CA . THR A 1 81 ? 55.348 18.273 21.664 1.00 10.51 81 THR A CA 1
ATOM 592 C C . THR A 1 81 ? 56.872 18.274 21.595 1.00 9.90 81 THR A C 1
ATOM 593 O O . THR A 1 81 ? 57.457 18.304 20.511 1.00 10.34 81 THR A O 1
ATOM 597 N N . HIS A 1 82 ? 57.498 18.236 22.768 1.00 10.58 82 HIS A N 1
ATOM 598 C CA . HIS A 1 82 ? 58.955 18.190 22.902 1.00 9.77 82 HIS A CA 1
ATOM 599 C C . HIS A 1 82 ? 59.198 16.923 23.717 1.00 10.04 82 HIS A C 1
ATOM 600 O O . HIS A 1 82 ? 59.922 16.936 24.718 1.00 10.90 82 HIS A O 1
ATOM 607 N N . LEU A 1 83 ? 58.569 15.836 23.279 1.00 10.07 83 LEU A N 1
ATOM 608 C CA . LEU A 1 83 ? 58.634 14.536 23.947 1.00 10.39 83 LEU A CA 1
ATOM 609 C C . LEU A 1 83 ? 59.979 14.063 24.486 1.00 12.63 83 LEU A C 1
ATOM 610 O O . LEU A 1 83 ? 60.077 13.675 25.650 1.00 12.35 83 LEU A O 1
ATOM 615 N N . VAL A 1 84 ? 61.004 14.066 23.640 1.00 11.81 84 VAL A N 1
ATOM 616 C CA . VAL A 1 84 ? 62.323 13.595 24.053 1.00 12.63 84 VAL A CA 1
ATOM 617 C C . VAL A 1 84 ? 63.092 14.633 24.862 1.00 11.62 84 VAL A C 1
ATOM 618 O O . VAL A 1 84 ? 63.444 15.693 24.351 1.00 11.20 84 VAL A O 1
ATOM 622 N N . PHE A 1 85 ? 63.351 14.320 26.129 1.00 11.49 85 PHE A N 1
ATOM 623 C CA . PHE A 1 85 ? 64.078 15.235 26.997 1.00 11.22 85 PHE A CA 1
ATOM 624 C C . PHE A 1 85 ? 64.585 14.538 28.247 1.00 13.49 85 PHE A C 1
ATOM 625 O O . PHE A 1 85 ? 63.984 13.573 28.720 1.00 12.79 85 PHE A O 1
ATOM 633 N N . GLY A 1 86 ? 65.691 15.043 28.784 1.00 13.99 86 GLY A N 1
ATOM 634 C CA . GLY A 1 86 ? 66.262 14.470 29.987 1.00 14.70 86 GLY A CA 1
ATOM 635 C C . GLY A 1 86 ? 65.884 15.286 31.208 1.00 16.14 86 GLY A C 1
ATOM 636 O O . GLY A 1 86 ? 65.598 16.479 31.097 1.00 17.00 86 GLY A O 1
ATOM 637 N N . GLY A 1 87 ? 65.874 14.643 32.372 1.00 15.12 87 GLY A N 1
ATOM 638 C CA . GLY A 1 87 ? 65.537 15.332 33.603 1.00 15.37 87 GLY A CA 1
ATOM 639 C C . GLY A 1 87 ? 64.130 15.897 33.629 1.00 15.78 87 GLY A C 1
ATOM 640 O O . GLY A 1 87 ? 63.302 15.561 32.787 1.00 15.53 87 GLY A O 1
ATOM 641 N N . SER A 1 88 ? 63.862 16.746 34.616 1.00 15.46 88 SER A N 1
ATOM 642 C CA . SER A 1 88 ? 62.562 17.393 34.773 1.00 16.97 88 SER A CA 1
ATOM 643 C C . SER A 1 88 ? 62.819 18.752 35.428 1.00 18.36 88 SER A C 1
ATOM 644 O O . SER A 1 88 ? 63.878 18.960 36.026 1.00 18.26 88 SER A O 1
ATOM 647 N N . ARG A 1 89 ? 61.871 19.679 35.319 1.00 17.14 89 ARG A N 1
ATOM 648 C CA . ARG A 1 89 ? 62.086 21.007 35.887 1.00 15.25 89 ARG A CA 1
ATOM 649 C C . ARG A 1 89 ? 61.263 21.341 37.135 1.00 13.47 89 ARG A C 1
ATOM 650 O O . ARG A 1 89 ? 60.967 22.508 37.379 1.00 11.85 89 ARG A O 1
ATOM 658 N N . GLU A 1 90 ? 60.920 20.343 37.944 1.00 12.87 90 GLU A N 1
ATOM 659 C CA . GLU A 1 90 ? 60.116 20.629 39.129 1.00 16.72 90 GLU A CA 1
ATOM 660 C C . GLU A 1 90 ? 60.787 21.621 40.077 1.00 16.95 90 GLU A C 1
ATOM 661 O O . GLU A 1 90 ? 60.110 22.419 40.719 1.00 15.45 90 GLU A O 1
ATOM 667 N N . LYS A 1 91 ? 62.114 21.595 40.154 1.00 17.17 91 LYS A N 1
ATOM 668 C CA . LYS A 1 91 ? 62.807 22.511 41.055 1.00 20.32 91 LYS A CA 1
ATOM 669 C C . LYS A 1 91 ? 62.742 23.970 40.612 1.00 20.07 91 LYS A C 1
ATOM 670 O O . LYS A 1 91 ? 63.244 24.858 41.303 1.00 21.13 91 LYS A O 1
ATOM 676 N N . GLU A 1 92 ? 62.106 24.219 39.471 1.00 19.47 92 GLU A N 1
ATOM 677 C CA . GLU A 1 92 ? 61.963 25.581 38.960 1.00 19.14 92 GLU A CA 1
ATOM 678 C C . GLU A 1 92 ? 60.626 26.189 39.407 1.00 19.14 92 GLU A C 1
ATOM 679 O O . GLU A 1 92 ? 60.401 27.392 39.262 1.00 18.21 92 GLU A O 1
ATOM 685 N N . MET A 1 93 ? 59.744 25.357 39.956 1.00 20.50 93 MET A N 1
ATOM 686 C CA . MET A 1 93 ? 58.435 25.825 40.416 1.00 21.10 93 MET A CA 1
ATOM 687 C C . MET A 1 93 ? 58.525 27.014 41.361 1.00 18.88 93 MET A C 1
ATOM 688 O O . MET A 1 93 ? 57.742 27.955 41.253 1.00 18.42 93 MET A O 1
ATOM 693 N N . ASN A 1 94 ? 59.478 26.964 42.287 1.00 18.34 94 ASN A N 1
ATOM 694 C CA . ASN A 1 94 ? 59.665 28.037 43.256 1.00 18.75 94 ASN A CA 1
ATOM 695 C C . ASN A 1 94 ? 60.091 29.342 42.591 1.00 18.98 94 ASN A C 1
ATOM 696 O O . ASN A 1 94 ? 59.715 30.422 43.042 1.00 18.74 94 ASN A O 1
ATOM 701 N N . LEU A 1 95 ? 60.876 29.247 41.519 1.00 18.50 95 LEU A N 1
ATOM 702 C CA . LEU A 1 95 ? 61.318 30.447 40.813 1.00 16.66 95 LEU A CA 1
ATOM 703 C C . LEU A 1 95 ? 60.107 31.154 40.228 1.00 15.70 95 LEU A C 1
ATOM 704 O O . LEU A 1 95 ? 59.985 32.374 40.315 1.00 15.69 95 LEU A O 1
ATOM 709 N N . LYS A 1 96 ? 59.212 30.377 39.629 1.00 14.26 96 LYS A N 1
ATOM 710 C CA . LYS A 1 96 ? 57.999 30.928 39.037 1.00 14.38 96 LYS A CA 1
ATOM 711 C C . LYS A 1 96 ? 57.111 31.512 40.133 1.00 13.26 96 LYS A C 1
ATOM 712 O O . LYS A 1 96 ? 56.563 32.603 39.986 1.00 12.57 96 LYS A O 1
ATOM 718 N N . LEU A 1 97 ? 56.979 30.779 41.232 1.00 12.78 97 LEU A N 1
ATOM 719 C CA . LEU A 1 97 ? 56.175 31.225 42.365 1.00 15.76 97 LEU A CA 1
ATOM 720 C C . LEU A 1 97 ? 56.719 32.556 42.884 1.00 16.05 97 LEU A C 1
ATOM 721 O O . LEU A 1 97 ? 55.963 33.430 43.301 1.00 16.11 97 LEU A O 1
ATOM 726 N N . GLN A 1 98 ? 58.037 32.701 42.843 1.00 16.98 98 GLN A N 1
ATOM 727 C CA . GLN A 1 98 ? 58.701 33.921 43.292 1.00 19.58 98 GLN A CA 1
ATOM 728 C C . GLN A 1 98 ? 58.489 35.065 42.303 1.00 19.64 98 GLN A C 1
ATOM 729 O O . GLN A 1 98 ? 59.008 36.166 42.490 1.00 20.38 98 GLN A O 1
ATOM 735 N N . GLY A 1 99 ? 57.732 34.796 41.246 1.00 19.97 99 GLY A N 1
ATOM 736 C CA . GLY A 1 99 ? 57.448 35.825 40.262 1.00 18.83 99 GLY A CA 1
ATOM 737 C C . GLY A 1 99 ? 58.495 36.064 39.192 1.00 18.48 99 GLY A C 1
ATOM 738 O O . GLY A 1 99 ? 58.457 37.089 38.514 1.00 18.10 99 GLY A O 1
ATOM 739 N N . ILE A 1 100 ? 59.437 35.142 39.033 1.00 17.69 100 ILE A N 1
ATOM 740 C CA . ILE A 1 100 ? 60.457 35.302 38.004 1.00 17.02 100 ILE A CA 1
ATOM 741 C C . ILE A 1 100 ? 59.849 34.827 36.689 1.00 17.05 100 ILE A C 1
ATOM 742 O O . ILE A 1 100 ? 59.348 33.708 36.599 1.00 16.70 100 ILE A O 1
ATOM 747 N N . SER A 1 101 ? 59.884 35.684 35.673 1.00 16.22 101 SER A N 1
ATOM 748 C CA . SER A 1 101 ? 59.307 35.347 34.377 1.00 15.54 101 SER A CA 1
ATOM 749 C C . SER A 1 101 ? 60.011 34.190 33.692 1.00 15.52 101 SER A C 1
ATOM 750 O O . SER A 1 101 ? 61.163 33.872 33.992 1.00 15.61 101 SER A O 1
ATOM 753 N N . TYR A 1 102 ? 59.298 33.578 32.754 1.00 13.04 102 TYR A N 1
ATOM 754 C CA . TYR A 1 102 ? 59.814 32.472 31.972 1.00 13.81 102 TYR A CA 1
ATOM 755 C C . TYR A 1 102 ? 61.127 32.883 31.293 1.00 14.53 102 TYR A C 1
ATOM 756 O O . TYR A 1 102 ? 62.130 32.173 31.363 1.00 13.98 102 TYR A O 1
ATOM 765 N N . LEU A 1 103 ? 61.117 34.043 30.647 1.00 13.00 103 LEU A N 1
ATOM 766 C CA . LEU A 1 103 ? 62.301 34.527 29.951 1.00 13.77 103 LEU A CA 1
ATOM 767 C C . LEU A 1 103 ? 63.458 34.905 30.867 1.00 14.45 103 LEU A C 1
ATOM 768 O O . LEU A 1 103 ? 64.618 34.771 30.484 1.00 15.99 103 LEU A O 1
ATOM 773 N N . ASP A 1 104 ? 63.157 35.379 32.070 1.00 15.09 104 ASP A N 1
ATOM 774 C CA . ASP A 1 104 ? 64.222 35.739 32.995 1.00 16.80 104 ASP A CA 1
ATOM 775 C C . ASP A 1 104 ? 64.910 34.485 33.520 1.00 16.62 104 ASP A C 1
ATOM 776 O O . ASP A 1 104 ? 66.119 34.483 33.755 1.00 15.33 104 ASP A O 1
ATOM 781 N N . ILE A 1 105 ? 64.139 33.414 33.695 1.00 15.60 105 ILE A N 1
ATOM 782 C CA . ILE A 1 105 ? 64.709 32.154 34.153 1.00 13.08 105 ILE A CA 1
ATOM 783 C C . ILE A 1 105 ? 65.673 31.689 33.064 1.00 13.71 105 ILE A C 1
ATOM 784 O O . ILE A 1 105 ? 66.795 31.258 33.348 1.00 15.42 105 ILE A O 1
ATOM 789 N N . LEU A 1 106 ? 65.238 31.802 31.814 1.00 13.42 106 LEU A N 1
ATOM 790 C CA . LEU A 1 106 ? 66.061 31.403 30.676 1.00 13.27 106 LEU A CA 1
ATOM 791 C C . LEU A 1 106 ? 67.330 32.248 30.587 1.00 13.29 106 LEU A C 1
ATOM 792 O O . LEU A 1 106 ? 68.413 31.732 30.318 1.00 13.07 106 LEU A O 1
ATOM 797 N N . ALA A 1 107 ? 67.185 33.550 30.804 1.00 13.31 107 ALA A N 1
ATOM 798 C CA . ALA A 1 107 ? 68.320 34.463 30.742 1.00 15.19 107 ALA A CA 1
ATOM 799 C C . ALA A 1 107 ? 69.305 34.179 31.875 1.00 15.90 107 ALA A C 1
ATOM 800 O O . ALA A 1 107 ? 70.465 34.589 31.819 1.00 16.41 107 ALA A O 1
ATOM 802 N N . GLN A 1 108 ? 68.824 33.473 32.893 1.00 16.12 108 GLN A N 1
ATOM 803 C CA . GLN A 1 108 ? 69.612 33.106 34.068 1.00 17.38 108 GLN A CA 1
ATOM 804 C C . GLN A 1 108 ? 70.389 31.820 33.795 1.00 17.76 108 GLN A C 1
ATOM 805 O O . GLN A 1 108 ? 71.154 31.348 34.642 1.00 16.45 108 GLN A O 1
ATOM 811 N N . GLY A 1 109 ? 70.174 31.241 32.618 1.00 17.14 109 GLY A N 1
ATOM 812 C CA . GLY A 1 109 ? 70.856 30.008 32.278 1.00 16.73 109 GLY A CA 1
ATOM 813 C C . GLY A 1 109 ? 70.005 28.792 32.592 1.00 16.05 109 GLY A C 1
ATOM 814 O O . GLY A 1 109 ? 70.449 27.655 32.423 1.00 16.86 109 GLY A O 1
ATOM 815 N N . GLY A 1 110 ? 68.778 29.029 33.047 1.00 14.95 110 GLY A N 1
ATOM 816 C CA . GLY A 1 110 ? 67.884 27.935 33.373 1.00 14.73 110 GLY A CA 1
ATOM 817 C C . GLY A 1 110 ? 66.893 27.656 32.259 1.00 15.57 110 GLY A C 1
ATOM 818 O O . GLY A 1 110 ? 67.164 27.942 31.091 1.00 13.52 110 GLY A O 1
ATOM 819 N N . GLY A 1 111 ? 65.739 27.102 32.624 1.00 15.19 111 GLY A N 1
ATOM 820 C CA . GLY A 1 111 ? 64.715 26.787 31.643 1.00 15.16 111 GLY A CA 1
ATOM 821 C C . GLY A 1 111 ? 65.187 25.793 30.601 1.00 15.21 111 GLY A C 1
ATOM 822 O O . GLY A 1 111 ? 65.705 24.726 30.933 1.00 12.69 111 GLY A O 1
ATOM 823 N N . ILE A 1 112 ? 65.001 26.141 29.333 1.00 15.81 112 ILE A N 1
ATOM 824 C CA . ILE A 1 112 ? 65.421 25.279 28.238 1.00 16.68 112 ILE A CA 1
ATOM 825 C C . ILE A 1 112 ? 66.879 24.874 28.429 1.00 16.66 112 ILE A C 1
ATOM 826 O O . ILE A 1 112 ? 67.237 23.708 28.259 1.00 16.33 112 ILE A O 1
ATOM 831 N N . LEU A 1 113 ? 67.718 25.835 28.800 1.00 17.42 113 LEU A N 1
ATOM 832 C CA . LEU A 1 113 ? 69.136 25.550 28.994 1.00 16.95 113 LEU A CA 1
ATOM 833 C C . LEU A 1 113 ? 69.373 24.567 30.135 1.00 16.15 113 LEU A C 1
ATOM 834 O O . LEU A 1 113 ? 70.394 23.886 30.167 1.00 16.91 113 LEU A O 1
ATOM 839 N N . SER A 1 114 ? 68.434 24.488 31.072 1.00 14.94 114 SER A N 1
ATOM 840 C CA . SER A 1 114 ? 68.568 23.539 32.173 1.00 14.04 114 SER A CA 1
ATOM 841 C C . SER A 1 114 ? 68.290 22.138 31.634 1.00 12.60 114 SER A C 1
ATOM 842 O O . SER A 1 114 ? 69.028 21.193 31.907 1.00 12.63 114 SER A O 1
ATOM 845 N N . THR A 1 115 ? 67.218 22.016 30.859 1.00 10.36 115 THR A N 1
ATOM 846 C CA . THR A 1 115 ? 66.845 20.739 30.265 1.00 9.73 115 THR A CA 1
ATOM 847 C C . THR A 1 115 ? 67.913 20.303 29.259 1.00 10.97 115 THR A C 1
ATOM 848 O O . THR A 1 115 ? 68.153 19.107 29.083 1.00 11.51 115 THR A O 1
ATOM 852 N N . VAL A 1 116 ? 68.556 21.271 28.603 1.00 10.09 116 VAL A N 1
ATOM 853 C CA . VAL A 1 116 ? 69.609 20.956 27.637 1.00 10.72 116 VAL A CA 1
ATOM 854 C C . VAL A 1 116 ? 70.732 20.202 28.346 1.00 10.45 116 VAL A C 1
ATOM 855 O O . VAL A 1 116 ? 71.210 19.186 27.846 1.00 11.65 116 VAL A O 1
ATOM 859 N N . LYS A 1 117 ? 71.147 20.695 29.509 1.00 12.43 117 LYS A N 1
ATOM 860 C CA . LYS A 1 117 ? 72.196 20.031 30.273 1.00 15.25 117 LYS A CA 1
ATOM 861 C C . LYS A 1 117 ? 71.796 18.585 30.555 1.00 14.66 117 LYS A C 1
ATOM 862 O O . LYS A 1 117 ? 72.596 17.665 30.390 1.00 13.53 117 LYS A O 1
ATOM 868 N N . ASP A 1 118 ? 70.550 18.396 30.986 1.00 15.06 118 ASP A N 1
ATOM 869 C CA . ASP A 1 118 ? 70.039 17.071 31.317 1.00 16.29 118 ASP A CA 1
ATOM 870 C C . ASP A 1 118 ? 69.963 16.154 30.105 1.00 15.43 118 ASP A C 1
ATOM 871 O O . ASP A 1 118 ? 70.386 15.002 30.158 1.00 15.14 118 ASP A O 1
ATOM 876 N N . THR A 1 119 ? 69.422 16.675 29.011 1.00 15.49 119 THR A N 1
ATOM 877 C CA . THR A 1 119 ? 69.280 15.899 27.792 1.00 13.42 119 THR A CA 1
ATOM 878 C C . THR A 1 119 ? 70.643 15.560 27.202 1.00 13.84 119 THR A C 1
ATOM 879 O O . THR A 1 119 ? 70.856 14.450 26.716 1.00 14.13 119 THR A O 1
ATOM 883 N N . ARG A 1 120 ? 71.572 16.507 27.250 1.00 13.56 120 ARG A N 1
ATOM 884 C CA . ARG A 1 120 ? 72.907 16.240 26.731 1.00 14.84 120 ARG A CA 1
ATOM 885 C C . ARG A 1 120 ? 73.556 15.109 27.521 1.00 14.61 120 ARG A C 1
ATOM 886 O O . ARG A 1 120 ? 74.198 14.237 26.946 1.00 14.85 120 ARG A O 1
ATOM 894 N N . ALA A 1 121 ? 73.362 15.122 28.837 1.00 15.21 121 ALA A N 1
ATOM 895 C CA . ALA A 1 121 ? 73.951 14.119 29.720 1.00 17.02 121 ALA A CA 1
ATOM 896 C C . ALA A 1 121 ? 73.291 12.743 29.690 1.00 17.60 121 ALA A C 1
ATOM 897 O O . ALA A 1 121 ? 73.966 11.732 29.871 1.00 18.44 121 ALA A O 1
ATOM 899 N N . ALA A 1 122 ? 71.982 12.696 29.471 1.00 17.89 122 ALA A N 1
ATOM 900 C CA . ALA A 1 122 ? 71.277 11.419 29.439 1.00 19.08 122 ALA A CA 1
ATOM 901 C C . ALA A 1 122 ? 71.735 10.565 28.263 1.00 19.46 122 ALA A C 1
ATOM 902 O O . ALA A 1 122 ? 71.994 11.075 27.177 1.00 20.21 122 ALA A O 1
ATOM 904 N N . SER A 1 123 ? 71.845 9.262 28.487 1.00 20.33 123 SER A N 1
ATOM 905 C CA . SER A 1 123 ? 72.264 8.359 27.425 1.00 21.25 123 SER A CA 1
ATOM 906 C C . SER A 1 123 ? 71.095 8.185 26.464 1.00 21.74 123 SER A C 1
ATOM 907 O O . SER A 1 123 ? 69.946 8.457 26.821 1.00 21.62 123 SER A O 1
ATOM 910 N N . GLU A 1 124 ? 71.390 7.737 25.248 1.00 21.02 124 GLU A N 1
ATOM 911 C CA . GLU A 1 124 ? 70.353 7.530 24.251 1.00 23.58 124 GLU A CA 1
ATOM 912 C C . GLU A 1 124 ? 69.343 6.511 24.769 1.00 23.55 124 GLU A C 1
ATOM 913 O O . GLU A 1 124 ? 68.141 6.643 24.537 1.00 23.42 124 GLU A O 1
ATOM 919 N N . GLU A 1 125 ? 69.833 5.507 25.490 1.00 22.79 125 GLU A N 1
ATOM 920 C CA . GLU A 1 125 ? 68.961 4.480 26.043 1.00 23.35 125 GLU A CA 1
ATOM 921 C C . GLU A 1 125 ? 68.039 5.005 27.141 1.00 21.87 125 GLU A C 1
ATOM 922 O O . GLU A 1 125 ? 66.885 4.586 27.246 1.00 20.53 125 GLU A O 1
ATOM 928 N N . GLU A 1 126 ? 68.546 5.918 27.960 1.00 19.87 126 GLU A N 1
ATOM 929 C CA . GLU A 1 126 ? 67.743 6.482 29.034 1.00 19.84 126 GLU A CA 1
ATOM 930 C C . GLU A 1 126 ? 66.631 7.357 28.456 1.00 18.54 126 GLU A C 1
ATOM 931 O O . GLU A 1 126 ? 65.495 7.323 28.927 1.00 18.45 126 GLU A O 1
ATOM 937 N N . LEU A 1 127 ? 66.958 8.137 27.430 1.00 16.79 127 LEU A N 1
ATOM 938 C CA . LEU A 1 127 ? 65.969 9.008 26.801 1.00 17.46 127 LEU A CA 1
ATOM 939 C C . LEU A 1 127 ? 64.867 8.175 26.178 1.00 17.31 127 LEU A C 1
ATOM 940 O O . LEU A 1 127 ? 63.686 8.493 26.294 1.00 18.28 127 LEU A O 1
ATOM 945 N N . LEU A 1 128 ? 65.263 7.098 25.515 1.00 17.98 128 LEU A N 1
ATOM 946 C CA . LEU A 1 128 ? 64.308 6.210 24.875 1.00 17.42 128 LEU A CA 1
ATOM 947 C C . LEU A 1 128 ? 63.349 5.632 25.910 1.00 17.94 128 LEU A C 1
ATOM 948 O O . LEU A 1 128 ? 62.140 5.590 25.692 1.00 17.56 128 LEU A O 1
ATOM 953 N N . GLN A 1 129 ? 63.892 5.193 27.040 1.00 17.68 129 GLN A N 1
ATOM 954 C CA . GLN A 1 129 ? 63.075 4.617 28.105 1.00 20.02 129 GLN A CA 1
ATOM 955 C C . GLN A 1 129 ? 62.112 5.647 28.693 1.00 16.55 129 GLN A C 1
ATOM 956 O O . GLN A 1 129 ? 60.941 5.355 28.919 1.00 14.15 129 GLN A O 1
ATOM 962 N N . LYS A 1 130 ? 62.618 6.852 28.934 1.00 15.72 130 LYS A N 1
ATOM 963 C CA . LYS A 1 130 ? 61.812 7.928 29.499 1.00 16.50 130 LYS A CA 1
ATOM 964 C C . LYS A 1 130 ? 60.720 8.377 28.524 1.00 15.89 130 LYS A C 1
ATOM 965 O O . LYS A 1 130 ? 59.577 8.599 28.921 1.00 17.97 130 LYS A O 1
ATOM 971 N N . ALA A 1 131 ? 61.067 8.492 27.247 1.00 14.13 131 ALA A N 1
ATOM 972 C CA . ALA A 1 131 ? 60.101 8.914 26.239 1.00 14.14 131 ALA A CA 1
ATOM 973 C C . ALA A 1 131 ? 58.998 7.872 26.028 1.00 13.91 131 ALA A C 1
ATOM 974 O O . ALA A 1 131 ? 57.836 8.227 25.822 1.00 13.17 131 ALA A O 1
ATOM 976 N N . HIS A 1 132 ? 59.359 6.591 26.085 1.00 13.11 132 HIS A N 1
ATOM 977 C CA . HIS A 1 132 ? 58.381 5.519 25.906 1.00 13.62 132 HIS A CA 1
ATOM 978 C C . HIS A 1 132 ? 57.273 5.602 26.954 1.00 13.32 132 HIS A C 1
ATOM 979 O O . HIS A 1 132 ? 56.092 5.396 26.656 1.00 13.00 132 HIS A O 1
ATOM 986 N N . PHE A 1 133 ? 57.667 5.898 28.185 1.00 13.39 133 PHE A N 1
ATOM 987 C CA . PHE A 1 133 ? 56.720 6.017 29.289 1.00 14.59 133 PHE A CA 1
ATOM 988 C C . PHE A 1 133 ? 55.736 7.163 29.049 1.00 14.92 133 PHE A C 1
ATOM 989 O O . PHE A 1 133 ? 54.522 6.995 29.183 1.00 14.23 133 PHE A O 1
ATOM 997 N N . HIS A 1 134 ? 56.255 8.328 28.685 1.00 13.47 134 HIS A N 1
ATOM 998 C CA . HIS A 1 134 ? 55.394 9.474 28.442 1.00 14.21 134 HIS A CA 1
ATOM 999 C C . HIS A 1 134 ? 54.528 9.257 27.210 1.00 13.42 134 HIS A C 1
ATOM 1000 O O . HIS A 1 134 ? 53.337 9.571 27.215 1.00 12.97 134 HIS A O 1
ATOM 1007 N N . LEU A 1 135 ? 55.125 8.702 26.162 1.00 14.06 135 LEU A N 1
ATOM 1008 C CA . LEU A 1 135 ? 54.395 8.459 24.925 1.00 14.33 135 LEU A CA 1
ATOM 1009 C C . LEU A 1 135 ? 53.270 7.450 25.116 1.00 15.51 135 LEU A C 1
ATOM 1010 O O . LEU A 1 135 ? 52.216 7.558 24.484 1.00 16.01 135 LEU A O 1
ATOM 1015 N N . GLN A 1 136 ? 53.477 6.468 25.987 1.00 15.64 136 GLN A N 1
ATOM 1016 C CA . GLN A 1 136 ? 52.430 5.480 26.214 1.00 16.23 136 GLN A CA 1
ATOM 1017 C C . GLN A 1 136 ? 51.294 6.128 27.000 1.00 14.12 136 GLN A C 1
ATOM 1018 O O . GLN A 1 136 ? 50.124 5.804 26.804 1.00 13.00 136 GLN A O 1
ATOM 1024 N N . ARG A 1 137 ? 51.635 7.065 27.876 1.00 12.89 137 ARG A N 1
ATOM 1025 C CA . ARG A 1 137 ? 50.608 7.761 28.639 1.00 13.40 137 ARG A CA 1
ATOM 1026 C C . ARG A 1 137 ? 49.805 8.620 27.657 1.00 13.42 137 ARG A C 1
ATOM 1027 O O . ARG A 1 137 ? 48.576 8.718 27.748 1.00 13.87 137 ARG A O 1
ATOM 1035 N N . MET A 1 138 ? 50.500 9.241 26.709 1.00 13.08 138 MET A N 1
ATOM 1036 C CA . MET A 1 138 ? 49.826 10.056 25.705 1.00 11.19 138 MET A CA 1
ATOM 1037 C C . MET A 1 138 ? 48.828 9.162 24.971 1.00 11.92 138 MET A C 1
ATOM 1038 O O . MET A 1 138 ? 47.674 9.536 24.750 1.00 11.72 138 MET A O 1
ATOM 1043 N N . LEU A 1 139 ? 49.291 7.967 24.617 1.00 11.18 139 LEU A N 1
ATOM 1044 C CA . LEU A 1 139 ? 48.483 6.981 23.916 1.00 11.38 139 LEU A CA 1
ATOM 1045 C C . LEU A 1 139 ? 47.243 6.648 24.733 1.00 10.88 139 LEU A C 1
ATOM 1046 O O . LEU A 1 139 ? 46.151 6.539 24.190 1.00 11.09 139 LEU A O 1
ATOM 1051 N N . SER A 1 140 ? 47.424 6.480 26.041 1.00 10.08 140 SER A N 1
ATOM 1052 C CA . SER A 1 140 ? 46.319 6.130 26.930 1.00 10.07 140 SER A CA 1
ATOM 1053 C C . SER A 1 140 ? 45.233 7.196 26.996 1.00 10.06 140 SER A C 1
ATOM 1054 O O . SER A 1 140 ? 44.101 6.910 27.379 1.00 10.42 140 SER A O 1
ATOM 1057 N N . TYR A 1 141 ? 45.579 8.426 26.626 1.00 10.23 141 TYR A N 1
ATOM 1058 C CA . TYR A 1 141 ? 44.615 9.517 26.641 1.00 10.06 141 TYR A CA 1
ATOM 1059 C C . TYR A 1 141 ? 43.956 9.728 25.282 1.00 10.13 141 TYR A C 1
ATOM 1060 O O . TYR A 1 141 ? 43.183 10.669 25.108 1.00 11.69 141 TYR A O 1
ATOM 1069 N N . GLY A 1 142 ? 44.273 8.862 24.322 1.00 10.45 142 GLY A N 1
ATOM 1070 C CA . GLY A 1 142 ? 43.669 8.964 23.003 1.00 10.14 142 GLY A CA 1
ATOM 1071 C C . GLY A 1 142 ? 44.529 9.429 21.839 1.00 8.48 142 GLY A C 1
ATOM 1072 O O . GLY A 1 142 ? 44.072 9.435 20.698 1.00 8.52 142 GLY A O 1
ATOM 1073 N N . THR A 1 143 ? 45.769 9.814 22.110 1.00 8.97 143 THR A N 1
ATOM 1074 C CA . THR A 1 143 ? 46.660 10.287 21.049 1.00 10.11 143 THR A CA 1
ATOM 1075 C C . THR A 1 143 ? 47.280 9.121 20.282 1.00 10.56 143 THR A C 1
ATOM 1076 O O . THR A 1 143 ? 48.042 8.339 20.844 1.00 10.06 143 THR A O 1
ATOM 1080 N N . THR A 1 144 ? 46.955 9.019 18.995 1.00 9.95 144 THR A N 1
ATOM 1081 C CA . THR A 1 144 ? 47.478 7.945 18.160 1.00 9.15 144 THR A CA 1
ATOM 1082 C C . THR A 1 144 ? 48.480 8.445 17.121 1.00 9.94 144 THR A C 1
ATOM 1083 O O . THR A 1 144 ? 49.117 7.651 16.429 1.00 10.51 144 THR A O 1
ATOM 1087 N N . THR A 1 145 ? 48.602 9.763 17.009 1.00 9.97 145 THR A N 1
ATOM 1088 C CA . THR A 1 145 ? 49.553 10.386 16.090 1.00 10.45 145 THR A CA 1
ATOM 1089 C C . THR A 1 145 ? 50.028 11.645 16.797 1.00 10.56 145 THR A C 1
ATOM 1090 O O . THR A 1 145 ? 49.221 12.396 17.334 1.00 11.76 145 THR A O 1
ATOM 1094 N N . ALA A 1 146 ? 51.336 11.873 16.809 1.00 11.44 146 ALA A N 1
ATOM 1095 C CA . ALA A 1 146 ? 51.869 13.053 17.470 1.00 10.74 146 ALA A CA 1
ATOM 1096 C C . ALA A 1 146 ? 53.117 13.603 16.801 1.00 10.56 146 ALA A C 1
ATOM 1097 O O . ALA A 1 146 ? 53.850 12.883 16.125 1.00 12.73 146 ALA A O 1
ATOM 1099 N N . GLU A 1 147 ? 53.349 14.894 16.995 1.00 10.10 147 GLU A N 1
ATOM 1100 C CA . GLU A 1 147 ? 54.526 15.543 16.451 1.00 9.45 147 GLU A CA 1
ATOM 1101 C C . GLU A 1 147 ? 55.480 15.696 17.632 1.00 9.78 147 GLU A C 1
ATOM 1102 O O . GLU A 1 147 ? 55.052 16.004 18.745 1.00 8.31 147 GLU A O 1
ATOM 1108 N N . VAL A 1 148 ? 56.762 15.448 17.395 1.00 8.51 148 VAL A N 1
ATOM 1109 C CA . VAL A 1 148 ? 57.760 15.554 18.450 1.00 9.74 148 VAL A CA 1
ATOM 1110 C C . VAL A 1 148 ? 58.952 16.359 17.953 1.00 9.76 148 VAL A C 1
ATOM 1111 O O . VAL A 1 148 ? 59.510 16.088 16.889 1.00 9.67 148 VAL A O 1
ATOM 1115 N N . LYS A 1 149 ? 59.335 17.357 18.737 1.00 10.31 149 LYS A N 1
ATOM 1116 C CA . LYS A 1 149 ? 60.435 18.228 18.375 1.00 9.71 149 LYS A CA 1
ATOM 1117 C C . LYS A 1 149 ? 61.700 17.935 19.158 1.00 9.22 149 LYS A C 1
ATOM 1118 O O . LYS A 1 149 ? 61.642 17.499 20.305 1.00 7.71 149 LYS A O 1
ATOM 1124 N N . SER A 1 150 ? 62.845 18.163 18.522 1.00 9.14 150 SER A N 1
ATOM 1125 C CA . SER A 1 150 ? 64.116 18.010 19.204 1.00 9.89 150 SER A CA 1
ATOM 1126 C C . SER A 1 150 ? 64.263 19.405 19.822 1.00 11.38 150 SER A C 1
ATOM 1127 O O . SER A 1 150 ? 63.258 20.098 20.021 1.00 11.77 150 SER A O 1
ATOM 1130 N N . GLY A 1 151 ? 65.478 19.832 20.135 1.00 10.55 151 GLY A N 1
ATOM 1131 C CA . GLY A 1 151 ? 65.619 21.165 20.696 1.00 10.51 151 GLY A CA 1
ATOM 1132 C C . GLY A 1 151 ? 66.143 21.262 22.113 1.00 11.89 151 GLY A C 1
ATOM 1133 O O . GLY A 1 151 ? 66.065 22.323 22.736 1.00 11.29 151 GLY A O 1
ATOM 1134 N N . TYR A 1 152 ? 66.656 20.158 22.639 1.00 11.16 152 TYR A N 1
ATOM 1135 C CA . TYR A 1 152 ? 67.223 20.164 23.981 1.00 12.58 152 TYR A CA 1
ATOM 1136 C C . TYR A 1 152 ? 68.678 19.704 23.883 1.00 12.83 152 TYR A C 1
ATOM 1137 O O . TYR A 1 152 ? 69.254 19.196 24.838 1.00 10.61 152 TYR A O 1
ATOM 1146 N N . GLY A 1 153 ? 69.254 19.900 22.699 1.00 14.17 153 GLY A N 1
ATOM 1147 C CA . GLY A 1 153 ? 70.635 19.527 22.457 1.00 15.62 153 GLY A CA 1
ATOM 1148 C C . GLY A 1 153 ? 71.455 20.765 22.166 1.00 16.01 153 GLY A C 1
ATOM 1149 O O . GLY A 1 153 ? 72.483 21.002 22.799 1.00 18.02 153 GLY A O 1
ATOM 1150 N N . LEU A 1 154 ? 70.988 21.564 21.210 1.00 15.34 154 LEU A N 1
ATOM 1151 C CA . LEU A 1 154 ? 71.668 22.797 20.825 1.00 14.33 154 LEU A CA 1
ATOM 1152 C C . LEU A 1 154 ? 73.133 22.519 20.502 1.00 15.50 154 LEU A C 1
ATOM 1153 O O . LEU A 1 154 ? 74.014 23.311 20.829 1.00 15.98 154 LEU A O 1
ATOM 1158 N N . GLU A 1 155 ? 73.363 21.372 19.869 1.00 16.64 155 GLU A N 1
ATOM 1159 C CA . GLU A 1 155 ? 74.680 20.908 19.446 1.00 16.58 155 GLU A CA 1
ATOM 1160 C C . GLU A 1 155 ? 74.417 19.699 18.559 1.00 17.24 155 GLU A C 1
ATOM 1161 O O . GLU A 1 155 ? 73.363 19.063 18.665 1.00 16.30 155 GLU A O 1
ATOM 1167 N N . LYS A 1 156 ? 75.371 19.375 17.696 1.00 15.75 156 LYS A N 1
ATOM 1168 C CA . LYS A 1 156 ? 75.216 18.245 16.790 1.00 16.24 156 LYS A CA 1
ATOM 1169 C C . LYS A 1 156 ? 74.919 16.911 17.470 1.00 17.15 156 LYS A C 1
ATOM 1170 O O . LYS A 1 156 ? 73.931 16.254 17.144 1.00 17.80 156 LYS A O 1
ATOM 1176 N N . GLU A 1 157 ? 75.772 16.509 18.410 1.00 18.53 157 GLU A N 1
ATOM 1177 C CA . GLU A 1 157 ? 75.606 15.225 19.090 1.00 19.43 157 GLU A CA 1
ATOM 1178 C C . GLU A 1 157 ? 74.236 14.979 19.703 1.00 17.09 157 GLU A C 1
ATOM 1179 O O . GLU A 1 157 ? 73.554 14.013 19.362 1.00 15.63 157 GLU A O 1
ATOM 1185 N N . THR A 1 158 ? 73.845 15.849 20.622 1.00 14.14 158 THR A N 1
ATOM 1186 C CA . THR A 1 158 ? 72.575 15.689 21.309 1.00 14.07 158 THR A CA 1
ATOM 1187 C C . THR A 1 158 ? 71.343 15.862 20.419 1.00 13.08 158 THR A C 1
ATOM 1188 O O . THR A 1 158 ? 70.390 15.098 20.541 1.00 15.40 158 THR A O 1
ATOM 1192 N N . GLU A 1 159 ? 71.348 16.842 19.521 1.00 12.25 159 GLU A N 1
ATOM 1193 C CA . GLU A 1 159 ? 70.190 17.018 18.647 1.00 13.55 159 GLU A CA 1
ATOM 1194 C C . GLU A 1 159 ? 69.984 15.747 17.835 1.00 14.47 159 GLU A C 1
ATOM 1195 O O . GLU A 1 159 ? 68.859 15.269 17.699 1.00 15.08 159 GLU A O 1
ATOM 1201 N N . LEU A 1 160 ? 71.069 15.190 17.305 1.00 14.87 160 LEU A N 1
ATOM 1202 C CA . LEU A 1 160 ? 70.966 13.967 16.520 1.00 14.02 160 LEU A CA 1
ATOM 1203 C C . LEU A 1 160 ? 70.481 12.808 17.381 1.00 14.36 160 LEU A C 1
ATOM 1204 O O . LEU A 1 160 ? 69.715 11.964 16.920 1.00 15.65 160 LEU A O 1
ATOM 1209 N N . LYS A 1 161 ? 70.933 12.767 18.631 1.00 13.05 161 LYS A N 1
ATOM 1210 C CA . LYS A 1 161 ? 70.525 11.717 19.553 1.00 13.26 161 LYS A CA 1
ATOM 1211 C C . LYS A 1 161 ? 69.008 11.798 19.759 1.00 12.54 161 LYS A C 1
ATOM 1212 O O . LYS A 1 161 ? 68.313 10.779 19.721 1.00 15.09 161 LYS A O 1
ATOM 1218 N N . GLN A 1 162 ? 68.498 13.009 19.967 1.00 11.19 162 GLN A N 1
ATOM 1219 C CA . GLN A 1 162 ? 67.064 13.208 20.156 1.00 11.94 162 GLN A CA 1
ATOM 1220 C C . GLN A 1 162 ? 66.267 12.716 18.953 1.00 12.01 162 GLN A C 1
ATOM 1221 O O . GLN A 1 162 ? 65.214 12.107 19.115 1.00 14.29 162 GLN A O 1
ATOM 1227 N N . LEU A 1 163 ? 66.766 12.985 17.747 1.00 12.66 163 LEU A N 1
ATOM 1228 C CA . LEU A 1 163 ? 66.075 12.571 16.531 1.00 12.86 163 LEU A CA 1
ATOM 1229 C C . LEU A 1 163 ? 66.101 11.061 16.341 1.00 14.95 163 LEU A C 1
ATOM 1230 O O . LEU A 1 163 ? 65.127 10.474 15.859 1.00 14.62 163 LEU A O 1
ATOM 1235 N N . ARG A 1 164 ? 67.213 10.430 16.710 1.00 15.32 164 ARG A N 1
ATOM 1236 C CA . ARG A 1 164 ? 67.324 8.983 16.583 1.00 16.35 164 ARG A CA 1
ATOM 1237 C C . ARG A 1 164 ? 66.351 8.328 17.554 1.00 17.02 164 ARG A C 1
ATOM 1238 O O . ARG A 1 164 ? 65.718 7.320 17.229 1.00 17.68 164 ARG A O 1
ATOM 1246 N N . VAL A 1 165 ? 66.230 8.903 18.747 1.00 16.37 165 VAL A N 1
ATOM 1247 C CA . VAL A 1 165 ? 65.308 8.372 19.743 1.00 13.63 165 VAL A CA 1
ATOM 1248 C C . VAL A 1 165 ? 63.886 8.471 19.193 1.00 13.70 165 VAL A C 1
ATOM 1249 O O . VAL A 1 165 ? 63.096 7.530 19.302 1.00 13.54 165 VAL A O 1
ATOM 1253 N N . ALA A 1 166 ? 63.562 9.610 18.592 1.00 12.23 166 ALA A N 1
ATOM 1254 C CA . ALA A 1 166 ? 62.233 9.797 18.019 1.00 13.85 166 ALA A CA 1
ATOM 1255 C C . ALA A 1 166 ? 61.966 8.712 16.977 1.00 13.62 166 ALA A C 1
ATOM 1256 O O . ALA A 1 166 ? 60.866 8.160 16.904 1.00 14.73 166 ALA A O 1
ATOM 1258 N N . LYS A 1 167 ? 62.975 8.406 16.168 1.00 14.60 167 LYS A N 1
ATOM 1259 C CA . LYS A 1 167 ? 62.814 7.379 15.148 1.00 15.96 167 LYS A CA 1
ATOM 1260 C C . LYS A 1 167 ? 62.553 6.008 15.785 1.00 15.87 167 LYS A C 1
ATOM 1261 O O . LYS A 1 167 ? 61.681 5.269 15.333 1.00 15.14 167 LYS A O 1
ATOM 1267 N N . LYS A 1 168 ? 63.310 5.670 16.827 1.00 16.38 168 LYS A N 1
ATOM 1268 C CA . LYS A 1 168 ? 63.126 4.389 17.514 1.00 19.10 168 LYS A CA 1
ATOM 1269 C C . LYS A 1 168 ? 61.720 4.265 18.080 1.00 17.99 168 LYS A C 1
ATOM 1270 O O . LYS A 1 168 ? 61.050 3.247 17.896 1.00 19.62 168 LYS A O 1
ATOM 1276 N N . LEU A 1 169 ? 61.294 5.300 18.798 1.00 16.60 169 LEU A N 1
ATOM 1277 C CA . LEU A 1 169 ? 59.970 5.319 19.400 1.00 16.14 169 LEU A CA 1
ATOM 1278 C C . LEU A 1 169 ? 58.916 5.050 18.333 1.00 15.88 169 LEU A C 1
ATOM 1279 O O . LEU A 1 169 ? 58.071 4.170 18.488 1.00 16.95 169 LEU A O 1
ATOM 1284 N N . HIS A 1 170 ? 58.981 5.805 17.241 1.00 15.40 170 HIS A N 1
ATOM 1285 C CA . HIS A 1 170 ? 58.021 5.652 16.156 1.00 15.82 170 HIS A CA 1
ATOM 1286 C C . HIS A 1 170 ? 57.938 4.229 15.622 1.00 16.85 170 HIS A C 1
ATOM 1287 O O . HIS A 1 170 ? 56.856 3.740 15.307 1.00 15.82 170 HIS A O 1
ATOM 1294 N N . GLU A 1 171 ? 59.082 3.565 15.524 1.00 18.82 171 GLU A N 1
ATOM 1295 C CA . GLU A 1 171 ? 59.119 2.205 15.004 1.00 20.64 171 GLU A CA 1
ATOM 1296 C C . GLU A 1 171 ? 58.908 1.115 16.053 1.00 20.63 171 GLU A C 1
ATOM 1297 O O . GLU A 1 171 ? 58.767 -0.052 15.699 1.00 22.34 171 GLU A O 1
ATOM 1303 N N . SER A 1 172 ? 58.863 1.481 17.333 1.00 20.50 172 SER A N 1
ATOM 1304 C CA . SER A 1 172 ? 58.698 0.474 18.383 1.00 20.14 172 SER A CA 1
ATOM 1305 C C . SER A 1 172 ? 57.396 0.484 19.188 1.00 19.05 172 SER A C 1
ATOM 1306 O O . SER A 1 172 ? 57.230 -0.314 20.110 1.00 17.36 172 SER A O 1
ATOM 1309 N N . GLN A 1 173 ? 56.477 1.384 18.869 1.00 15.47 173 GLN A N 1
ATOM 1310 C CA . GLN A 1 173 ? 55.212 1.407 19.591 1.00 14.30 173 GLN A CA 1
ATOM 1311 C C . GLN A 1 173 ? 54.120 1.933 18.664 1.00 14.06 173 GLN A C 1
ATOM 1312 O O . GLN A 1 173 ? 54.415 2.446 17.589 1.00 14.32 173 GLN A O 1
ATOM 1318 N N . PRO A 1 174 ? 52.844 1.794 19.056 1.00 12.93 174 PRO A N 1
ATOM 1319 C CA . PRO A 1 174 ? 51.732 2.251 18.218 1.00 12.30 174 PRO A CA 1
ATOM 1320 C C . PRO A 1 174 ? 51.603 3.703 17.749 1.00 12.20 174 PRO A C 1
ATOM 1321 O O . PRO A 1 174 ? 51.212 3.942 16.610 1.00 10.80 174 PRO A O 1
ATOM 1325 N N . VAL A 1 175 ? 51.918 4.676 18.594 1.00 12.49 175 VAL A N 1
ATOM 1326 C CA . VAL A 1 175 ? 51.773 6.063 18.161 1.00 11.43 175 VAL A CA 1
ATOM 1327 C C . VAL A 1 175 ? 52.648 6.443 16.966 1.00 10.82 175 VAL A C 1
ATOM 1328 O O . VAL A 1 175 ? 53.862 6.246 16.990 1.00 10.38 175 VAL A O 1
ATOM 1332 N N . ASP A 1 176 ? 52.028 6.983 15.920 1.00 10.88 176 ASP A N 1
ATOM 1333 C CA . ASP A 1 176 ? 52.778 7.430 14.750 1.00 11.22 176 ASP A CA 1
ATOM 1334 C C . ASP A 1 176 ? 53.333 8.812 15.065 1.00 12.85 176 ASP A C 1
ATOM 1335 O O . ASP A 1 176 ? 52.604 9.698 15.514 1.00 13.89 176 ASP A O 1
ATOM 1340 N N . LEU A 1 177 ? 54.618 9.007 14.809 1.00 10.38 177 LEU A N 1
ATOM 1341 C CA . LEU A 1 177 ? 55.241 10.275 15.121 1.00 10.88 177 LEU A CA 1
ATOM 1342 C C . LEU A 1 177 ? 55.762 11.057 13.925 1.00 10.79 177 LEU A C 1
ATOM 1343 O O . LEU A 1 177 ? 56.254 10.482 12.956 1.00 10.51 177 LEU A O 1
ATOM 1348 N N . VAL A 1 178 ? 55.636 12.376 14.006 1.00 9.83 178 VAL A N 1
ATOM 1349 C CA . VAL A 1 178 ? 56.153 13.265 12.976 1.00 9.30 178 VAL A CA 1
ATOM 1350 C C . VAL A 1 178 ? 57.316 13.941 13.690 1.00 10.70 178 VAL A C 1
ATOM 1351 O O . VAL A 1 178 ? 57.141 14.485 14.779 1.00 11.77 178 VAL A O 1
ATOM 1355 N N . SER A 1 179 ? 58.502 13.898 13.091 1.00 11.20 179 SER A N 1
ATOM 1356 C CA . SER A 1 179 ? 59.676 14.480 13.725 1.00 11.27 179 SER A CA 1
ATOM 1357 C C . SER A 1 179 ? 60.054 15.853 13.196 1.00 11.67 179 SER A C 1
ATOM 1358 O O . SER A 1 179 ? 60.139 16.080 11.985 1.00 12.30 179 SER A O 1
ATOM 1361 N N . THR A 1 180 ? 60.284 16.767 14.129 1.00 10.78 180 THR A N 1
ATOM 1362 C CA . THR A 1 180 ? 60.652 18.130 13.796 1.00 12.33 180 THR A CA 1
ATOM 1363 C C . THR A 1 180 ? 61.998 18.481 14.408 1.00 12.34 180 THR A C 1
ATOM 1364 O O . THR A 1 180 ? 62.237 18.243 15.590 1.00 11.77 180 THR A O 1
ATOM 1368 N N . PHE A 1 181 ? 62.888 19.028 13.588 1.00 12.32 181 PHE A N 1
ATOM 1369 C CA . PHE A 1 181 ? 64.193 19.429 14.078 1.00 11.65 181 PHE A CA 1
ATOM 1370 C C . PHE A 1 181 ? 64.080 20.851 14.611 1.00 10.72 181 PHE A C 1
ATOM 1371 O O . PHE A 1 181 ? 63.718 21.764 13.873 1.00 10.99 181 PHE A O 1
ATOM 1379 N N . MET A 1 182 ? 64.364 21.038 15.895 1.00 9.99 182 MET A N 1
ATOM 1380 C CA . MET A 1 182 ? 64.304 22.370 16.484 1.00 9.69 182 MET A CA 1
ATOM 1381 C C . MET A 1 182 ? 65.622 22.730 17.176 1.00 9.50 182 MET A C 1
ATOM 1382 O O . MET A 1 182 ? 65.636 23.194 18.319 1.00 8.84 182 MET A O 1
ATOM 1387 N N . GLY A 1 183 ? 66.730 22.504 16.476 1.00 10.52 183 GLY A N 1
ATOM 1388 C CA . GLY A 1 183 ? 68.030 22.833 17.035 1.00 12.19 183 GLY A CA 1
ATOM 1389 C C . GLY A 1 183 ? 68.084 24.306 17.398 1.00 12.88 183 GLY A C 1
ATOM 1390 O O . GLY A 1 183 ? 68.864 24.718 18.257 1.00 12.25 183 GLY A O 1
ATOM 1391 N N . ALA A 1 184 ? 67.245 25.101 16.739 1.00 12.85 184 ALA A N 1
ATOM 1392 C CA . ALA A 1 184 ? 67.171 26.538 16.993 1.00 11.98 184 ALA A CA 1
ATOM 1393 C C . ALA A 1 184 ? 66.146 26.827 18.090 1.00 11.93 184 ALA A C 1
ATOM 1394 O O . ALA A 1 184 ? 65.227 27.617 17.894 1.00 12.98 184 ALA A O 1
ATOM 1396 N N . HIS A 1 185 ? 66.312 26.193 19.247 1.00 13.04 185 HIS A N 1
ATOM 1397 C CA . HIS A 1 185 ? 65.375 26.368 20.358 1.00 12.59 185 HIS A CA 1
ATOM 1398 C C . HIS A 1 185 ? 65.803 27.501 21.299 1.00 13.49 185 HIS A C 1
ATOM 1399 O O . HIS A 1 185 ? 64.971 28.251 21.818 1.00 13.01 185 HIS A O 1
ATOM 1406 N N . ALA A 1 186 ? 67.106 27.611 21.524 1.00 13.77 186 ALA A N 1
ATOM 1407 C CA . ALA A 1 186 ? 67.655 28.648 22.390 1.00 14.21 186 ALA A CA 1
ATOM 1408 C C . ALA A 1 186 ? 69.113 28.854 22.024 1.00 15.34 186 ALA A C 1
ATOM 1409 O O . ALA A 1 186 ? 69.669 28.103 21.223 1.00 15.87 186 ALA A O 1
ATOM 1411 N N . ILE A 1 187 ? 69.728 29.879 22.601 1.00 15.59 187 ILE A N 1
ATOM 1412 C CA . ILE A 1 187 ? 71.131 30.154 22.330 1.00 15.42 187 ILE A CA 1
ATOM 1413 C C . ILE A 1 187 ? 71.956 29.521 23.448 1.00 15.33 187 ILE A C 1
ATOM 1414 O O . ILE A 1 187 ? 71.887 29.947 24.599 1.00 15.48 187 ILE A O 1
ATOM 1419 N N . PRO A 1 188 ? 72.735 28.479 23.123 1.00 15.80 188 PRO A N 1
ATOM 1420 C CA . PRO A 1 188 ? 73.562 27.804 24.128 1.00 16.77 188 PRO A CA 1
ATOM 1421 C C . PRO A 1 188 ? 74.684 28.706 24.633 1.00 17.29 188 PRO A C 1
ATOM 1422 O O . PRO A 1 188 ? 75.109 29.630 23.941 1.00 16.42 188 PRO A O 1
ATOM 1426 N N . PRO A 1 189 ? 75.174 28.447 25.854 1.00 19.65 189 PRO A N 1
ATOM 1427 C CA . PRO A 1 189 ? 76.249 29.245 26.447 1.00 20.84 189 PRO A CA 1
ATOM 1428 C C . PRO A 1 189 ? 77.438 29.486 25.517 1.00 22.08 189 PRO A C 1
ATOM 1429 O O . PRO A 1 189 ? 77.937 30.603 25.414 1.00 23.36 189 PRO A O 1
ATOM 1433 N N . GLU A 1 190 ? 77.886 28.446 24.826 1.00 23.52 190 GLU A N 1
ATOM 1434 C CA . GLU A 1 190 ? 79.032 28.597 23.940 1.00 25.77 190 GLU A CA 1
ATOM 1435 C C . GLU A 1 190 ? 78.813 29.551 22.766 1.00 25.38 190 GLU A C 1
ATOM 1436 O O . GLU A 1 190 ? 79.765 29.908 22.072 1.00 25.38 190 GLU A O 1
ATOM 1442 N N . TYR A 1 191 ? 77.571 29.977 22.546 1.00 25.06 191 TYR A N 1
ATOM 1443 C CA . TYR A 1 191 ? 77.279 30.903 21.453 1.00 24.12 191 TYR A CA 1
ATOM 1444 C C . TYR A 1 191 ? 76.528 32.151 21.899 1.00 25.64 191 TYR A C 1
ATOM 1445 O O . TYR A 1 191 ? 75.980 32.876 21.070 1.00 23.44 191 TYR A O 1
ATOM 1454 N N . GLN A 1 192 ? 76.515 32.406 23.203 1.00 27.61 192 GLN A N 1
ATOM 1455 C CA . GLN A 1 192 ? 75.818 33.566 23.758 1.00 31.90 192 GLN A CA 1
ATOM 1456 C C . GLN A 1 192 ? 76.026 34.836 22.946 1.00 33.02 192 GLN A C 1
ATOM 1457 O O . GLN A 1 192 ? 75.078 35.574 22.682 1.00 35.38 192 GLN A O 1
ATOM 1463 N N . ASN A 1 193 ? 77.272 35.092 22.560 1.00 34.72 193 ASN A N 1
ATOM 1464 C CA . ASN A 1 193 ? 77.605 36.299 21.811 1.00 35.50 193 ASN A CA 1
ATOM 1465 C C . ASN A 1 193 ? 77.803 36.082 20.314 1.00 34.75 193 ASN A C 1
ATOM 1466 O O . ASN A 1 193 ? 78.545 36.819 19.668 1.00 36.20 193 ASN A O 1
ATOM 1471 N N . ASP A 1 194 ? 77.136 35.074 19.766 1.00 33.40 194 ASP A N 1
ATOM 1472 C CA . ASP A 1 194 ? 77.234 34.772 18.344 1.00 31.35 194 ASP A CA 1
ATOM 1473 C C . ASP A 1 194 ? 76.081 33.874 17.920 1.00 28.83 194 ASP A C 1
ATOM 1474 O O . ASP A 1 194 ? 76.288 32.783 17.387 1.00 26.36 194 ASP A O 1
ATOM 1479 N N . PRO A 1 195 ? 74.842 34.330 18.156 1.00 26.66 195 PRO A N 1
ATOM 1480 C CA . PRO A 1 195 ? 73.653 33.557 17.794 1.00 24.89 195 PRO A CA 1
ATOM 1481 C C . PRO A 1 195 ? 73.616 33.156 16.321 1.00 23.22 195 PRO A C 1
ATOM 1482 O O . PRO A 1 195 ? 73.285 32.017 15.998 1.00 20.54 195 PRO A O 1
ATOM 1486 N N . ASP A 1 196 ? 73.971 34.082 15.434 1.00 21.71 196 ASP A N 1
ATOM 1487 C CA . ASP A 1 196 ? 73.964 33.788 14.001 1.00 22.53 196 ASP A CA 1
ATOM 1488 C C . ASP A 1 196 ? 74.865 32.617 13.654 1.00 21.40 196 ASP A C 1
ATOM 1489 O O . ASP A 1 196 ? 74.521 31.792 12.807 1.00 19.72 196 ASP A O 1
ATOM 1494 N N . ASP A 1 197 ? 76.023 32.543 14.302 1.00 20.88 197 ASP A N 1
ATOM 1495 C CA . ASP A 1 197 ? 76.934 31.447 14.031 1.00 21.01 197 ASP A CA 1
ATOM 1496 C C . ASP A 1 197 ? 76.262 30.171 14.517 1.00 18.10 197 ASP A C 1
ATOM 1497 O O . ASP A 1 197 ? 76.303 29.148 13.839 1.00 17.89 197 ASP A O 1
ATOM 1502 N N . PHE A 1 198 ? 75.627 30.237 15.685 1.00 16.61 198 PHE A N 1
ATOM 1503 C CA . PHE A 1 198 ? 74.939 29.068 16.221 1.00 14.73 198 PHE A CA 1
ATOM 1504 C C . PHE A 1 198 ? 73.908 28.552 15.219 1.00 14.26 198 PHE A C 1
ATOM 1505 O O . PHE A 1 198 ? 73.826 27.352 14.960 1.00 13.55 198 PHE A O 1
ATOM 1513 N N . LEU A 1 199 ? 73.121 29.463 14.657 1.00 14.42 199 LEU A N 1
ATOM 1514 C CA . LEU A 1 199 ? 72.108 29.077 13.682 1.00 14.21 199 LEU A CA 1
ATOM 1515 C C . LEU A 1 199 ? 72.734 28.401 12.466 1.00 16.66 199 LEU A C 1
ATOM 1516 O O . LEU A 1 199 ? 72.194 27.428 11.942 1.00 15.80 199 LEU A O 1
ATOM 1521 N N . ASP A 1 200 ? 73.875 28.912 12.011 1.00 17.79 200 ASP A N 1
ATOM 1522 C CA . ASP A 1 200 ? 74.536 28.313 10.859 1.00 19.50 200 ASP A CA 1
ATOM 1523 C C . ASP A 1 200 ? 74.994 26.889 11.177 1.00 18.95 200 ASP A C 1
ATOM 1524 O O . ASP A 1 200 ? 74.979 26.016 10.307 1.00 17.22 200 ASP A O 1
ATOM 1529 N N . GLN A 1 201 ? 75.393 26.655 12.424 1.00 17.83 201 GLN A N 1
ATOM 1530 C CA . GLN A 1 201 ? 75.838 25.327 12.836 1.00 19.18 201 GLN A CA 1
ATOM 1531 C C . GLN A 1 201 ? 74.657 24.362 12.800 1.00 18.00 201 GLN A C 1
ATOM 1532 O O . GLN A 1 201 ? 74.805 23.201 12.421 1.00 17.31 201 GLN A O 1
ATOM 1538 N N . MET A 1 202 ? 73.484 24.846 13.199 1.00 16.11 202 MET A N 1
ATOM 1539 C CA . MET A 1 202 ? 72.293 24.009 13.188 1.00 14.66 202 MET A CA 1
ATOM 1540 C C . MET A 1 202 ? 71.910 23.742 11.741 1.00 13.42 202 MET A C 1
ATOM 1541 O O . MET A 1 202 ? 71.502 22.635 11.391 1.00 14.07 202 MET A O 1
ATOM 1546 N N . LEU A 1 203 ? 72.058 24.755 10.892 1.00 13.82 203 LEU A N 1
ATOM 1547 C CA . LEU A 1 203 ? 71.743 24.601 9.478 1.00 14.75 203 LEU A CA 1
ATOM 1548 C C . LEU A 1 203 ? 72.642 23.550 8.827 1.00 15.23 203 LEU A C 1
ATOM 1549 O O . LEU A 1 203 ? 72.198 22.793 7.962 1.00 15.69 203 LEU A O 1
ATOM 1554 N N . SER A 1 204 ? 73.896 23.488 9.264 1.00 15.46 204 SER A N 1
ATOM 1555 C CA . SER A 1 204 ? 74.850 22.536 8.700 1.00 17.12 204 SER A CA 1
ATOM 1556 C C . SER A 1 204 ? 74.477 21.088 8.984 1.00 18.37 204 SER A C 1
ATOM 1557 O O . SER A 1 204 ? 75.046 20.166 8.391 1.00 18.69 204 SER A O 1
ATOM 1560 N N . LEU A 1 205 ? 73.519 20.886 9.883 1.00 17.61 205 LEU A N 1
ATOM 1561 C CA . LEU A 1 205 ? 73.083 19.542 10.234 1.00 17.26 205 LEU A CA 1
ATOM 1562 C C . LEU A 1 205 ? 71.950 19.048 9.347 1.00 17.02 205 LEU A C 1
ATOM 1563 O O . LEU A 1 205 ? 71.685 17.846 9.287 1.00 18.80 205 LEU A O 1
ATOM 1568 N N . LEU A 1 206 ? 71.284 19.968 8.656 1.00 14.46 206 LEU A N 1
ATOM 1569 C CA . LEU A 1 206 ? 70.162 19.605 7.796 1.00 13.53 206 LEU A CA 1
ATOM 1570 C C . LEU A 1 206 ? 70.442 18.560 6.714 1.00 14.28 206 LEU A C 1
ATOM 1571 O O . LEU A 1 206 ? 69.632 17.659 6.496 1.00 15.38 206 LEU A O 1
ATOM 1576 N N . PRO A 1 207 ? 71.585 18.658 6.020 1.00 15.64 207 PRO A N 1
ATOM 1577 C CA . PRO A 1 207 ? 71.852 17.657 4.983 1.00 15.67 207 PRO A CA 1
ATOM 1578 C C . PRO A 1 207 ? 71.795 16.218 5.493 1.00 16.32 207 PRO A C 1
ATOM 1579 O O . PRO A 1 207 ? 71.110 15.376 4.912 1.00 16.77 207 PRO A O 1
ATOM 1583 N N . GLU A 1 208 ? 72.502 15.926 6.580 1.00 16.70 208 GLU A N 1
ATOM 1584 C CA . GLU A 1 208 ? 72.487 14.564 7.098 1.00 19.11 208 GLU A CA 1
ATOM 1585 C C . GLU A 1 208 ? 71.137 14.210 7.721 1.00 17.12 208 GLU A C 1
ATOM 1586 O O . GLU A 1 208 ? 70.685 13.071 7.616 1.00 18.85 208 GLU A O 1
ATOM 1592 N N . ILE A 1 209 ? 70.481 15.177 8.353 1.00 16.22 209 ILE A N 1
ATOM 1593 C CA . ILE A 1 209 ? 69.167 14.913 8.935 1.00 15.81 209 ILE A CA 1
ATOM 1594 C C . ILE A 1 209 ? 68.262 14.489 7.784 1.00 15.25 209 ILE A C 1
ATOM 1595 O O . ILE A 1 209 ? 67.492 13.544 7.907 1.00 15.35 209 ILE A O 1
ATOM 1600 N N . LYS A 1 210 ? 68.379 15.186 6.657 1.00 16.58 210 LYS A N 1
ATOM 1601 C CA . LYS A 1 210 ? 67.582 14.868 5.481 1.00 17.96 210 LYS A CA 1
ATOM 1602 C C . LYS A 1 210 ? 67.941 13.481 4.942 1.00 18.92 210 LYS A C 1
ATOM 1603 O O . LYS A 1 210 ? 67.059 12.663 4.685 1.00 18.48 210 LYS A O 1
ATOM 1609 N N . GLU A 1 211 ? 69.235 13.223 4.775 1.00 21.20 211 GLU A N 1
ATOM 1610 C CA . GLU A 1 211 ? 69.713 11.935 4.268 1.00 23.43 211 GLU A CA 1
ATOM 1611 C C . GLU A 1 211 ? 69.185 10.746 5.072 1.00 24.09 211 GLU A C 1
ATOM 1612 O O . GLU A 1 211 ? 68.761 9.736 4.508 1.00 23.48 211 GLU A O 1
ATOM 1618 N N . GLN A 1 212 ? 69.222 10.877 6.392 1.00 23.71 212 GLN A N 1
ATOM 1619 C CA . GLN A 1 212 ? 68.765 9.824 7.284 1.00 24.05 212 GLN A CA 1
ATOM 1620 C C . GLN A 1 212 ? 67.272 9.898 7.596 1.00 23.37 212 GLN A C 1
ATOM 1621 O O . GLN A 1 212 ? 66.751 9.069 8.338 1.00 22.79 212 GLN A O 1
ATOM 1627 N N . GLU A 1 213 ? 66.588 10.883 7.022 1.00 21.87 213 GLU A N 1
ATOM 1628 C CA . GLU A 1 213 ? 65.156 11.040 7.248 1.00 22.79 213 GLU A CA 1
ATOM 1629 C C . GLU A 1 213 ? 64.824 11.113 8.738 1.00 20.28 213 GLU A C 1
ATOM 1630 O O . GLU A 1 213 ? 63.884 10.473 9.208 1.00 19.50 213 GLU A O 1
ATOM 1636 N N . LEU A 1 214 ? 65.594 11.907 9.475 1.00 18.10 214 LEU A N 1
ATOM 1637 C CA . LEU A 1 214 ? 65.387 12.050 10.911 1.00 16.86 214 LEU A CA 1
ATOM 1638 C C . LEU A 1 214 ? 64.392 13.143 11.289 1.00 15.55 214 LEU A C 1
ATOM 1639 O O . LEU A 1 214 ? 64.002 13.252 12.454 1.00 16.45 214 LEU A O 1
ATOM 1644 N N . ALA A 1 215 ? 63.973 13.942 10.313 1.00 14.25 215 ALA A N 1
ATOM 1645 C CA . ALA A 1 215 ? 63.016 15.011 10.571 1.00 12.99 215 ALA A CA 1
ATOM 1646 C C . ALA A 1 215 ? 62.419 15.525 9.273 1.00 13.53 215 ALA A C 1
ATOM 1647 O O . ALA A 1 215 ? 63.087 15.530 8.241 1.00 12.28 215 ALA A O 1
ATOM 1649 N N . SER A 1 216 ? 61.162 15.956 9.334 1.00 12.39 216 SER A N 1
ATOM 1650 C CA . SER A 1 216 ? 60.466 16.478 8.164 1.00 13.68 216 SER A CA 1
ATOM 1651 C C . SER A 1 216 ? 60.249 17.986 8.239 1.00 14.18 216 SER A C 1
ATOM 1652 O O . SER A 1 216 ? 59.970 18.632 7.227 1.00 12.87 216 SER A O 1
ATOM 1655 N N . PHE A 1 217 ? 60.363 18.543 9.441 1.00 13.47 217 PHE A N 1
ATOM 1656 C CA . PHE A 1 217 ? 60.179 19.981 9.635 1.00 13.14 217 PHE A CA 1
ATOM 1657 C C . PHE A 1 217 ? 61.330 20.603 10.407 1.00 11.70 217 PHE A C 1
ATOM 1658 O O . PHE A 1 217 ? 62.099 19.905 11.057 1.00 12.51 217 PHE A O 1
ATOM 1666 N N . ALA A 1 218 ? 61.428 21.925 10.327 1.00 12.21 218 ALA A N 1
ATOM 1667 C CA . ALA A 1 218 ? 62.434 22.693 11.051 1.00 11.65 218 ALA A CA 1
ATOM 1668 C C . ALA A 1 218 ? 61.619 23.732 11.823 1.00 12.91 218 ALA A C 1
ATOM 1669 O O . ALA A 1 218 ? 60.692 24.334 11.272 1.00 13.70 218 ALA A O 1
ATOM 1671 N N . ASP A 1 219 ? 61.956 23.929 13.093 1.00 10.66 219 ASP A N 1
ATOM 1672 C CA . ASP A 1 219 ? 61.238 24.870 13.948 1.00 10.82 219 ASP A CA 1
ATOM 1673 C C . ASP A 1 219 ? 62.255 25.840 14.551 1.00 11.93 219 ASP A C 1
ATOM 1674 O O . ASP A 1 219 ? 63.467 25.619 14.450 1.00 8.87 219 ASP A O 1
ATOM 1679 N N . ILE A 1 220 ? 61.760 26.904 15.180 1.00 9.90 220 ILE A N 1
ATOM 1680 C CA . ILE A 1 220 ? 62.619 27.906 15.795 1.00 10.11 220 ILE A CA 1
ATOM 1681 C C . ILE A 1 220 ? 61.825 28.704 16.827 1.00 11.49 220 ILE A C 1
ATOM 1682 O O . ILE A 1 220 ? 60.617 28.892 16.681 1.00 12.56 220 ILE A O 1
ATOM 1687 N N . PHE A 1 221 ? 62.506 29.161 17.874 1.00 10.00 221 PHE A N 1
ATOM 1688 C CA . PHE A 1 221 ? 61.862 29.937 18.922 1.00 11.79 221 PHE A CA 1
ATOM 1689 C C . PHE A 1 221 ? 62.128 31.415 18.665 1.00 12.62 221 PHE A C 1
ATOM 1690 O O . PHE A 1 221 ? 63.132 31.963 19.111 1.00 15.37 221 PHE A O 1
ATOM 1698 N N . THR A 1 222 ? 61.230 32.054 17.924 1.00 13.67 222 THR A N 1
ATOM 1699 C CA . THR A 1 222 ? 61.372 33.471 17.602 1.00 13.04 222 THR A CA 1
ATOM 1700 C C . THR A 1 222 ? 60.799 34.251 18.772 1.00 12.75 222 THR A C 1
ATOM 1701 O O . THR A 1 222 ? 59.585 34.388 18.912 1.00 12.24 222 THR A O 1
ATOM 1705 N N . GLU A 1 223 ? 61.680 34.778 19.610 1.00 12.16 223 GLU A N 1
ATOM 1706 C CA . GLU A 1 223 ? 61.226 35.461 20.806 1.00 12.44 223 GLU A CA 1
ATOM 1707 C C . GLU A 1 223 ? 62.285 36.406 21.347 1.00 13.40 223 GLU A C 1
ATOM 1708 O O . GLU A 1 223 ? 63.459 36.316 20.980 1.00 12.93 223 GLU A O 1
ATOM 1714 N N . THR A 1 224 ? 61.866 37.310 22.222 1.00 13.84 224 THR A N 1
ATOM 1715 C CA . THR A 1 224 ? 62.798 38.244 22.834 1.00 16.48 224 THR A CA 1
ATOM 1716 C C . THR A 1 224 ? 63.764 37.436 23.690 1.00 16.72 224 THR A C 1
ATOM 1717 O O . THR A 1 224 ? 63.353 36.526 24.410 1.00 15.73 224 THR A O 1
ATOM 1721 N N . GLY A 1 225 ? 65.049 37.762 23.601 1.00 17.47 225 GLY A N 1
ATOM 1722 C CA . GLY A 1 225 ? 66.038 37.043 24.378 1.00 17.90 225 GLY A CA 1
ATOM 1723 C C . GLY A 1 225 ? 66.427 35.732 23.724 1.00 18.40 225 GLY A C 1
ATOM 1724 O O . GLY A 1 225 ? 67.201 34.955 24.285 1.00 19.84 225 GLY A O 1
ATOM 1725 N N . VAL A 1 226 ? 65.879 35.471 22.541 1.00 16.23 226 VAL A N 1
ATOM 1726 C CA . VAL A 1 226 ? 66.200 34.247 21.818 1.00 14.52 226 VAL A CA 1
ATOM 1727 C C . VAL A 1 226 ? 66.518 34.644 20.374 1.00 13.47 226 VAL A C 1
ATOM 1728 O O . VAL A 1 226 ? 67.467 35.382 20.137 1.00 13.14 226 VAL A O 1
ATOM 1732 N N . PHE A 1 227 ? 65.736 34.180 19.406 1.00 12.78 227 PHE A N 1
ATOM 1733 C CA . PHE A 1 227 ? 66.015 34.548 18.025 1.00 12.92 227 PHE A CA 1
ATOM 1734 C C . PHE A 1 227 ? 65.076 35.622 17.493 1.00 13.19 227 PHE A C 1
ATOM 1735 O O . PHE A 1 227 ? 63.872 35.585 17.733 1.00 12.89 227 PHE A O 1
ATOM 1743 N N . THR A 1 228 ? 65.642 36.585 16.770 1.00 13.16 228 THR A N 1
ATOM 1744 C CA . THR A 1 228 ? 64.864 37.683 16.202 1.00 12.76 228 THR A CA 1
ATOM 1745 C C . THR A 1 228 ? 64.100 37.224 14.965 1.00 12.29 228 THR A C 1
ATOM 1746 O O . THR A 1 228 ? 64.356 36.145 14.432 1.00 11.21 228 THR A O 1
ATOM 1750 N N . VAL A 1 229 ? 63.161 38.049 14.514 1.00 11.66 229 VAL A N 1
ATOM 1751 C CA . VAL A 1 229 ? 62.377 37.727 13.330 1.00 12.58 229 VAL A CA 1
ATOM 1752 C C . VAL A 1 229 ? 63.322 37.671 12.135 1.00 13.03 229 VAL A C 1
ATOM 1753 O O . VAL A 1 229 ? 63.204 36.806 11.270 1.00 12.50 229 VAL A O 1
ATOM 1757 N N . SER A 1 230 ? 64.270 38.601 12.107 1.00 13.64 230 SER A N 1
ATOM 1758 C CA . SER A 1 230 ? 65.255 38.673 11.033 1.00 15.86 230 SER A CA 1
ATOM 1759 C C . SER A 1 230 ? 66.106 37.404 10.937 1.00 15.42 230 SER A C 1
ATOM 1760 O O . SER A 1 230 ? 66.313 36.868 9.847 1.00 14.90 230 SER A O 1
ATOM 1763 N N . GLN A 1 231 ? 66.610 36.931 12.074 1.00 15.01 231 GLN A N 1
ATOM 1764 C CA . GLN A 1 231 ? 67.425 35.718 12.093 1.00 14.74 231 GLN A CA 1
ATOM 1765 C C . GLN A 1 231 ? 66.558 34.513 11.732 1.00 13.99 231 GLN A C 1
ATOM 1766 O O . GLN A 1 231 ? 67.002 33.592 11.039 1.00 12.06 231 GLN A O 1
ATOM 1772 N N . SER A 1 232 ? 65.316 34.526 12.207 1.00 12.53 232 SER A N 1
ATOM 1773 C CA . SER A 1 232 ? 64.386 33.430 11.945 1.00 13.24 232 SER A CA 1
ATOM 1774 C C . SER A 1 232 ? 64.038 33.317 10.467 1.00 12.21 232 SER A C 1
ATOM 1775 O O . SER A 1 232 ? 63.902 32.211 9.939 1.00 12.72 232 SER A O 1
ATOM 1778 N N . ARG A 1 233 ? 63.884 34.454 9.797 1.00 12.73 233 ARG A N 1
ATOM 1779 C CA . ARG A 1 233 ? 63.575 34.437 8.373 1.00 15.12 233 ARG A CA 1
ATOM 1780 C C . ARG A 1 233 ? 64.720 33.775 7.615 1.00 14.41 233 ARG A C 1
ATOM 1781 O O . ARG A 1 233 ? 64.512 32.838 6.852 1.00 16.44 233 ARG A O 1
ATOM 1789 N N . ARG A 1 234 ? 65.934 34.267 7.831 1.00 16.03 234 ARG A N 1
ATOM 1790 C CA . ARG A 1 234 ? 67.106 33.715 7.161 1.00 16.20 234 ARG A CA 1
ATOM 1791 C C . ARG A 1 234 ? 67.251 32.214 7.429 1.00 15.42 234 ARG A C 1
ATOM 1792 O O . ARG A 1 234 ? 67.531 31.438 6.520 1.00 13.32 234 ARG A O 1
ATOM 1800 N N . TYR A 1 235 ? 67.057 31.812 8.681 1.00 14.10 235 TYR A N 1
ATOM 1801 C CA . TYR A 1 235 ? 67.178 30.408 9.064 1.00 13.75 235 TYR A CA 1
ATOM 1802 C C . TYR A 1 235 ? 66.120 29.531 8.391 1.00 13.70 235 TYR A C 1
ATOM 1803 O O . TYR A 1 235 ? 66.436 28.512 7.769 1.00 11.47 235 TYR A O 1
ATOM 1812 N N . LEU A 1 236 ? 64.862 29.936 8.525 1.00 13.48 236 LEU A N 1
ATOM 1813 C CA . LEU A 1 236 ? 63.755 29.184 7.957 1.00 13.98 236 LEU A CA 1
ATOM 1814 C C . LEU A 1 236 ? 63.823 29.098 6.434 1.00 13.97 236 LEU A C 1
ATOM 1815 O O . LEU A 1 236 ? 63.528 28.050 5.866 1.00 14.14 236 LEU A O 1
ATOM 1820 N N . GLN A 1 237 ? 64.216 30.185 5.772 1.00 15.37 237 GLN A N 1
ATOM 1821 C CA . GLN A 1 237 ? 64.327 30.157 4.314 1.00 17.32 237 GLN A CA 1
ATOM 1822 C C . GLN A 1 237 ? 65.380 29.126 3.928 1.00 17.84 237 GLN A C 1
ATOM 1823 O O . GLN A 1 237 ? 65.204 28.380 2.964 1.00 19.13 237 GLN A O 1
ATOM 1829 N N . LYS A 1 238 ? 66.478 29.090 4.681 1.00 18.23 238 LYS A N 1
ATOM 1830 C CA . LYS A 1 238 ? 67.548 28.128 4.417 1.00 18.40 238 LYS A CA 1
ATOM 1831 C C . LYS A 1 238 ? 66.987 26.729 4.625 1.00 17.52 238 LYS A C 1
ATOM 1832 O O . LYS A 1 238 ? 67.261 25.813 3.853 1.00 17.71 238 LYS A O 1
ATOM 1838 N N . ALA A 1 239 ? 66.197 26.571 5.679 1.00 15.00 239 ALA A N 1
ATOM 1839 C CA . ALA A 1 239 ? 65.605 25.277 5.984 1.00 15.41 239 ALA A CA 1
ATOM 1840 C C . ALA A 1 239 ? 64.703 24.818 4.843 1.00 14.75 239 ALA A C 1
ATOM 1841 O O . ALA A 1 239 ? 64.709 23.645 4.474 1.00 15.52 239 ALA A O 1
ATOM 1843 N N . ALA A 1 240 ? 63.935 25.746 4.281 1.00 15.59 240 ALA A N 1
ATOM 1844 C CA . ALA A 1 240 ? 63.032 25.422 3.181 1.00 16.05 240 ALA A CA 1
ATOM 1845 C C . ALA A 1 240 ? 63.817 24.997 1.940 1.00 18.44 240 ALA A C 1
ATOM 1846 O O . ALA A 1 240 ? 63.439 24.049 1.245 1.00 17.66 240 ALA A O 1
ATOM 1848 N N . GLU A 1 241 ? 64.907 25.701 1.656 1.00 20.00 241 GLU A N 1
ATOM 1849 C CA . GLU A 1 241 ? 65.726 25.356 0.500 1.00 21.32 241 GLU A CA 1
ATOM 1850 C C . GLU A 1 241 ? 66.306 23.963 0.713 1.00 21.19 241 GLU A C 1
ATOM 1851 O O . GLU A 1 241 ? 66.485 23.202 -0.238 1.00 20.09 241 GLU A O 1
ATOM 1857 N N . ALA A 1 242 ? 66.581 23.635 1.973 1.00 20.51 242 ALA A N 1
ATOM 1858 C CA . ALA A 1 242 ? 67.141 22.337 2.328 1.00 20.39 242 ALA A CA 1
ATOM 1859 C C . ALA A 1 242 ? 66.095 21.221 2.268 1.00 21.13 242 ALA A C 1
ATOM 1860 O O . ALA A 1 242 ? 66.399 20.063 2.546 1.00 22.11 242 ALA A O 1
ATOM 1862 N N . GLY A 1 243 ? 64.863 21.576 1.912 1.00 21.76 243 GLY A N 1
ATOM 1863 C CA . GLY A 1 243 ? 63.806 20.584 1.793 1.00 21.80 243 GLY A CA 1
ATOM 1864 C C . GLY A 1 243 ? 62.932 20.297 3.003 1.00 22.24 243 GLY A C 1
ATOM 1865 O O . GLY A 1 243 ? 62.189 19.316 3.003 1.00 22.77 243 GLY A O 1
ATOM 1866 N N . PHE A 1 244 ? 62.992 21.137 4.031 1.00 20.58 244 PHE A N 1
ATOM 1867 C CA . PHE A 1 244 ? 62.180 20.902 5.220 1.00 19.14 244 PHE A CA 1
ATOM 1868 C C . PHE A 1 244 ? 60.928 21.763 5.298 1.00 17.82 244 PHE A C 1
ATOM 1869 O O . PHE A 1 244 ? 60.907 22.896 4.817 1.00 16.61 244 PHE A O 1
ATOM 1877 N N . GLY A 1 245 ? 59.883 21.210 5.904 1.00 15.32 245 GLY A N 1
ATOM 1878 C CA . GLY A 1 245 ? 58.665 21.969 6.090 1.00 14.57 245 GLY A CA 1
ATOM 1879 C C . GLY A 1 245 ? 59.008 22.992 7.157 1.00 13.75 245 GLY A C 1
ATOM 1880 O O . GLY A 1 245 ? 59.991 22.814 7.873 1.00 15.50 245 GLY A O 1
ATOM 1881 N N . LEU A 1 246 ? 58.217 24.055 7.272 1.00 13.40 246 LEU A N 1
ATOM 1882 C CA . LEU A 1 246 ? 58.480 25.109 8.251 1.00 12.95 246 LEU A CA 1
ATOM 1883 C C . LEU A 1 246 ? 57.448 25.230 9.365 1.00 12.70 246 LEU A C 1
ATOM 1884 O O . LEU A 1 246 ? 56.241 25.201 9.121 1.00 13.75 246 LEU A O 1
ATOM 1889 N N . LYS A 1 247 ? 57.950 25.386 10.586 1.00 10.91 247 LYS A N 1
ATOM 1890 C CA . LYS A 1 247 ? 57.130 25.568 11.780 1.00 10.45 247 LYS A CA 1
ATOM 1891 C C . LYS A 1 247 ? 57.828 26.643 12.591 1.00 10.47 247 LYS A C 1
ATOM 1892 O O . LYS A 1 247 ? 59.018 26.887 12.400 1.00 10.28 247 LYS A O 1
ATOM 1898 N N . ILE A 1 248 ? 57.106 27.273 13.508 1.00 11.06 248 ILE A N 1
ATOM 1899 C CA . ILE A 1 248 ? 57.708 28.320 14.314 1.00 10.24 248 ILE A CA 1
ATOM 1900 C C . ILE A 1 248 ? 56.969 28.571 15.625 1.00 10.33 248 ILE A C 1
ATOM 1901 O O . ILE A 1 248 ? 55.747 28.500 15.675 1.00 9.50 248 ILE A O 1
ATOM 1906 N N . HIS A 1 249 ? 57.727 28.825 16.690 1.00 9.77 249 HIS A N 1
ATOM 1907 C CA . HIS A 1 249 ? 57.153 29.172 17.988 1.00 9.97 249 HIS A CA 1
ATOM 1908 C C . HIS A 1 249 ? 57.060 30.687 17.862 1.00 10.86 249 HIS A C 1
ATOM 1909 O O . HIS A 1 249 ? 58.049 31.399 18.051 1.00 11.56 249 HIS A O 1
ATOM 1916 N N . ALA A 1 250 ? 55.871 31.175 17.524 1.00 13.16 250 ALA A N 1
ATOM 1917 C CA . ALA A 1 250 ? 55.675 32.599 17.285 1.00 12.97 250 ALA A CA 1
ATOM 1918 C C . ALA A 1 250 ? 54.818 33.391 18.258 1.00 12.99 250 ALA A C 1
ATOM 1919 O O . ALA A 1 250 ? 53.797 32.914 18.748 1.00 13.67 250 ALA A O 1
ATOM 1921 N N . ASP A 1 251 ? 55.249 34.624 18.503 1.00 11.81 251 ASP A N 1
ATOM 1922 C CA . ASP A 1 251 ? 54.553 35.549 19.383 1.00 13.03 251 ASP A CA 1
ATOM 1923 C C . ASP A 1 251 ? 54.042 34.885 20.647 1.00 14.06 251 ASP A C 1
ATOM 1924 O O . ASP A 1 251 ? 52.901 35.103 21.049 1.00 11.80 251 ASP A O 1
ATOM 1929 N N . GLU A 1 252 ? 54.887 34.082 21.282 1.00 14.35 252 GLU A N 1
ATOM 1930 C CA . GLU A 1 252 ? 54.476 33.400 22.500 1.00 17.94 252 GLU A CA 1
ATOM 1931 C C . GLU A 1 252 ? 54.387 34.371 23.673 1.00 19.30 252 GLU A C 1
ATOM 1932 O O . GLU A 1 252 ? 53.408 34.385 24.429 1.00 16.07 252 GLU A O 1
ATOM 1938 N N . ILE A 1 253 ? 55.420 35.189 23.813 1.00 20.97 253 ILE A N 1
ATOM 1939 C CA . ILE A 1 253 ? 55.495 36.140 24.906 1.00 23.53 253 ILE A CA 1
ATOM 1940 C C . ILE A 1 253 ? 55.345 37.559 24.376 1.00 24.41 253 ILE A C 1
ATOM 1941 O O . ILE A 1 253 ? 54.345 38.216 24.647 1.00 25.20 253 ILE A O 1
ATOM 1946 N N . ASP A 1 254 ? 56.318 38.024 23.599 1.00 26.75 254 ASP A N 1
ATOM 1947 C CA . ASP A 1 254 ? 56.244 39.368 23.032 1.00 27.65 254 ASP A CA 1
ATOM 1948 C C . ASP A 1 254 ? 55.694 39.363 21.606 1.00 27.07 254 ASP A C 1
ATOM 1949 O O . ASP A 1 254 ? 55.871 38.398 20.863 1.00 28.30 254 ASP A O 1
ATOM 1954 N N . PRO A 1 255 ? 55.016 40.449 21.209 1.00 25.42 255 PRO A N 1
ATOM 1955 C CA . PRO A 1 255 ? 54.429 40.596 19.871 1.00 23.50 255 PRO A CA 1
ATOM 1956 C C . PRO A 1 255 ? 55.481 41.015 18.842 1.00 23.07 255 PRO A C 1
ATOM 1957 O O . PRO A 1 255 ? 55.506 42.164 18.399 1.00 25.06 255 PRO A O 1
ATOM 1961 N N . LEU A 1 256 ? 56.340 40.077 18.457 1.00 20.55 256 LEU A N 1
ATOM 1962 C CA . LEU A 1 256 ? 57.411 40.365 17.510 1.00 19.78 256 LEU A CA 1
ATOM 1963 C C . LEU A 1 256 ? 57.020 40.314 16.041 1.00 18.15 256 LEU A C 1
ATOM 1964 O O . LEU A 1 256 ? 57.677 40.929 15.202 1.00 18.79 256 LEU A O 1
ATOM 1969 N N . GLY A 1 257 ? 55.961 39.579 15.725 1.00 16.35 257 GLY A N 1
ATOM 1970 C CA . GLY A 1 257 ? 55.547 39.459 14.340 1.00 16.01 257 GLY A CA 1
ATOM 1971 C C . GLY A 1 257 ? 55.937 38.097 13.797 1.00 15.35 257 GLY A C 1
ATOM 1972 O O . GLY A 1 257 ? 56.203 37.931 12.606 1.00 15.38 257 GLY A O 1
ATOM 1973 N N . GLY A 1 258 ? 55.982 37.113 14.688 1.00 16.55 258 GLY A N 1
ATOM 1974 C CA . GLY A 1 258 ? 56.339 35.766 14.285 1.00 14.62 258 GLY A CA 1
ATOM 1975 C C . GLY A 1 258 ? 55.274 35.211 13.368 1.00 13.29 258 GLY A C 1
ATOM 1976 O O . GLY A 1 258 ? 55.575 34.518 12.397 1.00 13.75 258 GLY A O 1
ATOM 1977 N N . ALA A 1 259 ? 54.021 35.528 13.679 1.00 12.24 259 ALA A N 1
ATOM 1978 C CA . ALA A 1 259 ? 52.891 35.074 12.887 1.00 11.50 259 ALA A CA 1
ATOM 1979 C C . ALA A 1 259 ? 53.008 35.570 11.449 1.00 12.46 259 ALA A C 1
ATOM 1980 O O . ALA A 1 259 ? 52.869 34.792 10.502 1.00 13.45 259 ALA A O 1
ATOM 1982 N N . GLU A 1 260 ? 53.273 36.862 11.281 1.00 12.32 260 GLU A N 1
ATOM 1983 C CA . GLU A 1 260 ? 53.403 37.428 9.943 1.00 12.76 260 GLU A CA 1
ATOM 1984 C C . GLU A 1 260 ? 54.494 36.731 9.135 1.00 13.16 260 GLU A C 1
ATOM 1985 O O . GLU A 1 260 ? 54.326 36.479 7.939 1.00 12.48 260 GLU A O 1
ATOM 1991 N N . LEU A 1 261 ? 55.612 36.426 9.783 1.00 12.48 261 LEU A N 1
ATOM 1992 C CA . LEU A 1 261 ? 56.707 35.749 9.100 1.00 11.80 261 LEU A CA 1
ATOM 1993 C C . LEU A 1 261 ? 56.267 34.355 8.658 1.00 10.84 261 LEU A C 1
ATOM 1994 O O . LEU A 1 261 ? 56.521 33.945 7.524 1.00 9.71 261 LEU A O 1
ATOM 1999 N N . ALA A 1 262 ? 55.616 33.627 9.561 1.00 10.15 262 ALA A N 1
ATOM 2000 C CA . ALA A 1 262 ? 55.143 32.280 9.255 1.00 10.72 262 ALA A CA 1
ATOM 2001 C C . ALA A 1 262 ? 54.279 32.295 7.993 1.00 11.93 262 ALA A C 1
ATOM 2002 O O . ALA A 1 262 ? 54.448 31.465 7.099 1.00 12.78 262 ALA A O 1
ATOM 2004 N N . GLY A 1 263 ? 53.353 33.248 7.930 1.00 11.79 263 GLY A N 1
ATOM 2005 C CA . GLY A 1 263 ? 52.474 33.360 6.778 1.00 12.75 263 GLY A CA 1
ATOM 2006 C C . GLY A 1 263 ? 53.230 33.695 5.506 1.00 13.75 263 GLY A C 1
ATOM 2007 O O . GLY A 1 263 ? 52.943 33.147 4.440 1.00 12.58 263 GLY A O 1
ATOM 2008 N N . LYS A 1 264 ? 54.201 34.597 5.614 1.00 13.25 264 LYS A N 1
ATOM 2009 C CA . LYS A 1 264 ? 54.999 34.994 4.458 1.00 15.01 264 LYS A CA 1
ATOM 2010 C C . LYS A 1 264 ? 55.841 33.838 3.934 1.00 14.81 264 LYS A C 1
ATOM 2011 O O . LYS A 1 264 ? 56.050 33.714 2.729 1.00 14.91 264 LYS A O 1
ATOM 2017 N N . LEU A 1 265 ? 56.311 32.982 4.837 1.00 14.50 265 LEU A N 1
ATOM 2018 C CA . LEU A 1 265 ? 57.132 31.846 4.436 1.00 13.34 265 LEU A CA 1
ATOM 2019 C C . LEU A 1 265 ? 56.300 30.601 4.140 1.00 13.06 265 LEU A C 1
ATOM 2020 O O . LEU A 1 265 ? 56.846 29.538 3.865 1.00 12.84 265 LEU A O 1
ATOM 2025 N N . LYS A 1 266 ? 54.980 30.740 4.186 1.00 13.33 266 LYS A N 1
ATOM 2026 C CA . LYS A 1 266 ? 54.075 29.623 3.927 1.00 14.28 266 LYS A CA 1
ATOM 2027 C C . LYS A 1 266 ? 54.368 28.438 4.845 1.00 14.26 266 LYS A C 1
ATOM 2028 O O . LYS A 1 266 ? 54.355 27.290 4.408 1.00 13.50 266 LYS A O 1
ATOM 2034 N N . ALA A 1 267 ? 54.649 28.717 6.112 1.00 13.00 267 ALA A N 1
ATOM 2035 C CA . ALA A 1 267 ? 54.924 27.655 7.074 1.00 12.73 267 ALA A CA 1
ATOM 2036 C C . ALA A 1 267 ? 53.691 26.763 7.171 1.00 11.62 267 ALA A C 1
ATOM 2037 O O . ALA A 1 267 ? 52.584 27.199 6.879 1.00 10.90 267 ALA A O 1
ATOM 2039 N N . VAL A 1 268 ? 53.881 25.515 7.577 1.00 11.60 268 VAL A N 1
ATOM 2040 C CA . VAL A 1 268 ? 52.750 24.608 7.713 1.00 10.67 268 VAL A CA 1
ATOM 2041 C C . VAL A 1 268 ? 51.957 25.047 8.942 1.00 10.31 268 VAL A C 1
ATOM 2042 O O . VAL A 1 268 ? 50.728 24.961 8.963 1.00 8.33 268 VAL A O 1
ATOM 2046 N N . SER A 1 269 ? 52.662 25.538 9.961 1.00 9.37 269 SER A N 1
ATOM 2047 C CA . SER A 1 269 ? 52.001 26.006 11.179 1.00 9.79 269 SER A CA 1
ATOM 2048 C C . SER A 1 269 ? 52.792 27.067 11.940 1.00 9.82 269 SER A C 1
ATOM 2049 O O . SER A 1 269 ? 54.007 27.195 11.784 1.00 9.01 269 SER A O 1
ATOM 2052 N N . ALA A 1 270 ? 52.068 27.829 12.751 1.00 9.71 270 ALA A N 1
ATOM 2053 C CA . ALA A 1 270 ? 52.629 28.860 13.615 1.00 10.22 270 ALA A CA 1
ATOM 2054 C C . ALA A 1 270 ? 52.036 28.424 14.944 1.00 11.03 270 ALA A C 1
ATOM 2055 O O . ALA A 1 270 ? 50.827 28.189 15.035 1.00 9.49 270 ALA A O 1
ATOM 2057 N N . ASP A 1 271 ? 52.880 28.308 15.965 1.00 9.69 271 ASP A N 1
ATOM 2058 C CA . ASP A 1 271 ? 52.441 27.814 17.263 1.00 9.64 271 ASP A CA 1
ATOM 2059 C C . ASP A 1 271 ? 52.590 28.806 18.426 1.00 9.34 271 ASP A C 1
ATOM 2060 O O . ASP A 1 271 ? 53.539 29.590 18.465 1.00 8.57 271 ASP A O 1
ATOM 2065 N N . HIS A 1 272 ? 51.638 28.742 19.362 1.00 8.72 272 HIS A N 1
ATOM 2066 C CA . HIS A 1 272 ? 51.545 29.616 20.541 1.00 10.62 272 HIS A CA 1
ATOM 2067 C C . HIS A 1 272 ? 50.671 30.803 20.158 1.00 11.04 272 HIS A C 1
ATOM 2068 O O . HIS A 1 272 ? 49.471 30.806 20.431 1.00 9.70 272 HIS A O 1
ATOM 2075 N N . LEU A 1 273 ? 51.280 31.810 19.531 1.00 10.86 273 LEU A N 1
ATOM 2076 C CA . LEU A 1 273 ? 50.555 32.990 19.051 1.00 11.66 273 LEU A CA 1
ATOM 2077 C C . LEU A 1 273 ? 49.766 33.773 20.101 1.00 12.26 273 LEU A C 1
ATOM 2078 O O . LEU A 1 273 ? 48.698 34.321 19.806 1.00 14.38 273 LEU A O 1
ATOM 2083 N N . VAL A 1 274 ? 50.288 33.846 21.316 1.00 13.26 274 VAL A N 1
ATOM 2084 C CA . VAL A 1 274 ? 49.594 34.563 22.377 1.00 14.21 274 VAL A CA 1
ATOM 2085 C C . VAL A 1 274 ? 49.582 36.072 22.153 1.00 14.52 274 VAL A C 1
ATOM 2086 O O . VAL A 1 274 ? 48.565 36.727 22.366 1.00 12.88 274 VAL A O 1
ATOM 2090 N N . GLY A 1 275 ? 50.705 36.622 21.711 1.00 14.68 275 GLY A N 1
ATOM 2091 C CA . GLY A 1 275 ? 50.774 38.058 21.485 1.00 15.54 275 GLY A CA 1
ATOM 2092 C C . GLY A 1 275 ? 50.682 38.469 20.027 1.00 15.77 275 GLY A C 1
ATOM 2093 O O . GLY A 1 275 ? 51.116 39.557 19.653 1.00 16.59 275 GLY A O 1
ATOM 2094 N N . THR A 1 276 ? 50.113 37.604 19.198 1.00 13.10 276 THR A N 1
ATOM 2095 C CA . THR A 1 276 ? 49.987 37.895 17.779 1.00 14.58 276 THR A CA 1
ATOM 2096 C C . THR A 1 276 ? 49.051 39.067 17.502 1.00 13.79 276 THR A C 1
ATOM 2097 O O . THR A 1 276 ? 48.003 39.205 18.132 1.00 13.62 276 THR A O 1
ATOM 2101 N N . SER A 1 277 ? 49.437 39.908 16.547 1.00 14.15 277 SER A N 1
ATOM 2102 C CA . SER A 1 277 ? 48.641 41.076 16.177 1.00 14.09 277 SER A CA 1
ATOM 2103 C C . SER A 1 277 ? 47.545 40.698 15.186 1.00 14.76 277 SER A C 1
ATOM 2104 O O . SER A 1 277 ? 47.524 39.585 14.667 1.00 13.57 277 SER A O 1
ATOM 2107 N N . ASP A 1 278 ? 46.634 41.630 14.921 1.00 15.08 278 ASP A N 1
ATOM 2108 C CA . ASP A 1 278 ? 45.562 41.369 13.968 1.00 16.69 278 ASP A CA 1
ATOM 2109 C C . ASP A 1 278 ? 46.173 41.131 12.594 1.00 16.19 278 ASP A C 1
ATOM 2110 O O . ASP A 1 278 ? 45.683 40.312 11.821 1.00 15.02 278 ASP A O 1
ATOM 2115 N N . GLU A 1 279 ? 47.251 41.852 12.297 1.00 17.14 279 GLU A N 1
ATOM 2116 C CA . GLU A 1 279 ? 47.930 41.701 11.016 1.00 18.33 279 GLU A CA 1
ATOM 2117 C C . GLU A 1 279 ? 48.478 40.278 10.915 1.00 17.86 279 GLU A C 1
ATOM 2118 O O . GLU A 1 279 ? 48.478 39.675 9.843 1.00 17.34 279 GLU A O 1
ATOM 2124 N N . GLY A 1 280 ? 48.944 39.750 12.042 1.00 16.53 280 GLY A N 1
ATOM 2125 C CA . GLY A 1 280 ? 49.475 38.401 12.057 1.00 16.02 280 GLY A CA 1
ATOM 2126 C C . GLY A 1 280 ? 48.359 37.401 11.813 1.00 15.98 280 GLY A C 1
ATOM 2127 O O . GLY A 1 280 ? 48.526 36.436 11.061 1.00 15.24 280 GLY A O 1
ATOM 2128 N N . ILE A 1 281 ? 47.214 37.639 12.448 1.00 13.95 281 ILE A N 1
ATOM 2129 C CA . ILE A 1 281 ? 46.057 36.765 12.301 1.00 14.23 281 ILE A CA 1
ATOM 2130 C C . ILE A 1 281 ? 45.615 36.730 10.842 1.00 13.93 281 ILE A C 1
ATOM 2131 O O . ILE A 1 281 ? 45.387 35.666 10.277 1.00 14.40 281 ILE A O 1
ATOM 2136 N N . LYS A 1 282 ? 45.505 37.902 10.235 1.00 15.35 282 LYS A N 1
ATOM 2137 C CA . LYS A 1 282 ? 45.105 37.997 8.841 1.00 17.44 282 LYS A CA 1
ATOM 2138 C C . LYS A 1 282 ? 46.111 37.285 7.932 1.00 16.47 282 LYS A C 1
ATOM 2139 O O . LYS A 1 282 ? 45.729 36.585 6.992 1.00 15.77 282 LYS A O 1
ATOM 2145 N N . LYS A 1 283 ? 47.397 37.455 8.221 1.00 15.43 283 LYS A N 1
ATOM 2146 C CA . LYS A 1 283 ? 48.444 36.833 7.421 1.00 15.37 283 LYS A CA 1
ATOM 2147 C C . LYS A 1 283 ? 48.386 35.311 7.515 1.00 15.20 283 LYS A C 1
ATOM 2148 O O . LYS A 1 283 ? 48.633 34.605 6.535 1.00 13.41 283 LYS A O 1
ATOM 2154 N N . LEU A 1 284 ? 48.066 34.806 8.701 1.00 12.87 284 LEU A N 1
ATOM 2155 C CA . LEU A 1 284 ? 47.970 33.370 8.897 1.00 12.71 284 LEU A CA 1
ATOM 2156 C C . LEU A 1 284 ? 46.827 32.808 8.062 1.00 12.22 284 LEU A C 1
ATOM 2157 O O . LEU A 1 284 ? 47.005 31.840 7.327 1.00 11.70 284 LEU A O 1
ATOM 2162 N N . ALA A 1 285 ? 45.656 33.428 8.177 1.00 12.11 285 ALA A N 1
ATOM 2163 C CA . ALA A 1 285 ? 44.475 32.993 7.438 1.00 12.42 285 ALA A CA 1
ATOM 2164 C C . ALA A 1 285 ? 44.732 33.037 5.937 1.00 13.80 285 ALA A C 1
ATOM 2165 O O . ALA A 1 285 ? 44.380 32.120 5.200 1.00 12.50 285 ALA A O 1
ATOM 2167 N N . GLU A 1 286 ? 45.363 34.116 5.501 1.00 15.79 286 GLU A N 1
ATOM 2168 C CA . GLU A 1 286 ? 45.678 34.331 4.098 1.00 18.49 286 GLU A CA 1
ATOM 2169 C C . GLU A 1 286 ? 46.557 33.232 3.510 1.00 18.49 286 GLU A C 1
ATOM 2170 O O . GLU A 1 286 ? 46.322 32.764 2.396 1.00 18.41 286 GLU A O 1
ATOM 2176 N N . ALA A 1 287 ? 47.565 32.817 4.268 1.00 16.85 287 ALA A N 1
ATOM 2177 C CA . ALA A 1 287 ? 48.506 31.806 3.806 1.00 15.13 287 ALA A CA 1
ATOM 2178 C C . ALA A 1 287 ? 48.092 30.364 4.048 1.00 13.74 287 ALA A C 1
ATOM 2179 O O . ALA A 1 287 ? 48.705 29.443 3.512 1.00 14.05 287 ALA A O 1
ATOM 2181 N N . GLY A 1 288 ? 47.061 30.157 4.854 1.00 14.11 288 GLY A N 1
ATOM 2182 C CA . GLY A 1 288 ? 46.640 28.798 5.139 1.00 13.30 288 GLY A CA 1
ATOM 2183 C C . GLY A 1 288 ? 47.556 28.149 6.166 1.00 12.81 288 GLY A C 1
ATOM 2184 O O . GLY A 1 288 ? 47.582 26.926 6.305 1.00 11.41 288 GLY A O 1
ATOM 2185 N N . THR A 1 289 ? 48.332 28.967 6.874 1.00 11.55 289 THR A N 1
ATOM 2186 C CA . THR A 1 289 ? 49.226 28.449 7.904 1.00 11.44 289 THR A CA 1
ATOM 2187 C C . THR A 1 289 ? 48.358 28.106 9.106 1.00 11.38 289 THR A C 1
ATOM 2188 O O . THR A 1 289 ? 47.580 28.936 9.566 1.00 14.78 289 THR A O 1
ATOM 2192 N N . ILE A 1 290 ? 48.479 26.887 9.613 1.00 11.62 290 ILE A N 1
ATOM 2193 C CA . ILE A 1 290 ? 47.661 26.478 10.747 1.00 11.05 290 ILE A CA 1
ATOM 2194 C C . ILE A 1 290 ? 48.155 27.053 12.066 1.00 9.51 290 ILE A C 1
ATOM 2195 O O . ILE A 1 290 ? 49.342 26.975 12.393 1.00 9.94 290 ILE A O 1
ATOM 2200 N N . ALA A 1 291 ? 47.229 27.637 12.816 1.00 8.20 291 ALA A N 1
ATOM 2201 C CA . ALA A 1 291 ? 47.546 28.235 14.106 1.00 9.14 291 ALA A CA 1
ATOM 2202 C C . ALA A 1 291 ? 47.347 27.209 15.207 1.00 8.94 291 ALA A C 1
ATOM 2203 O O . ALA A 1 291 ? 46.215 26.914 15.584 1.00 9.35 291 ALA A O 1
ATOM 2205 N N . VAL A 1 292 ? 48.449 26.662 15.713 1.00 8.62 292 VAL A N 1
ATOM 2206 C CA . VAL A 1 292 ? 48.384 25.670 16.782 1.00 8.46 292 VAL A CA 1
ATOM 2207 C C . VAL A 1 292 ? 48.471 26.382 18.126 1.00 9.11 292 VAL A C 1
ATOM 2208 O O . VAL A 1 292 ? 49.529 26.880 18.510 1.00 8.21 292 VAL A O 1
ATOM 2212 N N . LEU A 1 293 ? 47.351 26.428 18.839 1.00 8.41 293 LEU A N 1
ATOM 2213 C CA . LEU A 1 293 ? 47.303 27.101 20.129 1.00 8.48 293 LEU A CA 1
ATOM 2214 C C . LEU A 1 293 ? 47.682 26.155 21.260 1.00 8.49 293 LEU A C 1
ATOM 2215 O O . LEU A 1 293 ? 47.308 24.986 21.256 1.00 6.98 293 LEU A O 1
ATOM 2220 N N . LEU A 1 294 ? 48.421 26.674 22.234 1.00 8.07 294 LEU A N 1
ATOM 2221 C CA . LEU A 1 294 ? 48.883 25.864 23.352 1.00 8.44 294 LEU A CA 1
ATOM 2222 C C . LEU A 1 294 ? 48.389 26.460 24.666 1.00 8.59 294 LEU A C 1
ATOM 2223 O O . LEU A 1 294 ? 49.158 27.040 25.438 1.00 9.06 294 LEU A O 1
ATOM 2228 N N . PRO A 1 295 ? 47.084 26.312 24.938 1.00 9.02 295 PRO A N 1
ATOM 2229 C CA . PRO A 1 295 ? 46.462 26.835 26.155 1.00 8.52 295 PRO A CA 1
ATOM 2230 C C . PRO A 1 295 ? 47.056 26.218 27.410 1.00 9.48 295 PRO A C 1
ATOM 2231 O O . PRO A 1 295 ? 46.986 26.803 28.491 1.00 10.77 295 PRO A O 1
ATOM 2235 N N . GLY A 1 296 ? 47.641 25.034 27.260 1.00 9.55 296 GLY A N 1
ATOM 2236 C CA . GLY A 1 296 ? 48.255 24.378 28.398 1.00 8.75 296 GLY A CA 1
ATOM 2237 C C . GLY A 1 296 ? 49.437 25.190 28.894 1.00 9.54 296 GLY A C 1
ATOM 2238 O O . GLY A 1 296 ? 49.598 25.411 30.100 1.00 10.98 296 GLY A O 1
ATOM 2239 N N . THR A 1 297 ? 50.266 25.646 27.960 1.00 7.62 297 THR A N 1
ATOM 2240 C CA . THR A 1 297 ? 51.441 26.433 28.307 1.00 9.07 297 THR A CA 1
ATOM 2241 C C . THR A 1 297 ? 51.039 27.743 28.983 1.00 9.15 297 THR A C 1
ATOM 2242 O O . THR A 1 297 ? 51.668 28.164 29.956 1.00 9.72 297 THR A O 1
ATOM 2246 N N . THR A 1 298 ? 49.986 28.375 28.476 1.00 7.65 298 THR A N 1
ATOM 2247 C CA . THR A 1 298 ? 49.499 29.625 29.054 1.00 10.23 298 THR A CA 1
ATOM 2248 C C . THR A 1 298 ? 49.075 29.379 30.500 1.00 10.31 298 THR A C 1
ATOM 2249 O O . THR A 1 298 ? 49.496 30.085 31.422 1.00 10.91 298 THR A O 1
ATOM 2253 N N . PHE A 1 299 ? 48.242 28.364 30.687 1.00 10.50 299 PHE A N 1
ATOM 2254 C CA . PHE A 1 299 ? 47.757 27.987 32.007 1.00 9.38 299 PHE A CA 1
ATOM 2255 C C . PHE A 1 299 ? 48.905 27.642 32.949 1.00 9.95 299 PHE A C 1
ATOM 2256 O O . PHE A 1 299 ? 48.929 28.070 34.105 1.00 9.81 299 PHE A O 1
ATOM 2264 N N . TYR A 1 300 ? 49.855 26.860 32.450 1.00 10.64 300 TYR A N 1
ATOM 2265 C CA . TYR A 1 300 ? 50.983 26.428 33.269 1.00 11.34 300 TYR A CA 1
ATOM 2266 C C . TYR A 1 300 ? 51.923 27.561 33.658 1.00 12.99 300 TYR A C 1
ATOM 2267 O O . TYR A 1 300 ? 52.553 27.504 34.710 1.00 13.43 300 TYR A O 1
ATOM 2276 N N . LEU A 1 301 ? 52.037 28.575 32.803 1.00 13.30 301 LEU A N 1
ATOM 2277 C CA . LEU A 1 301 ? 52.903 29.712 33.097 1.00 14.39 301 LEU A CA 1
ATOM 2278 C C . LEU A 1 301 ? 52.264 30.595 34.165 1.00 15.34 301 LEU A C 1
ATOM 2279 O O . LEU A 1 301 ? 52.879 31.549 34.644 1.00 15.64 301 LEU A O 1
ATOM 2284 N N . GLY A 1 302 ? 51.028 30.266 34.534 1.00 15.69 302 GLY A N 1
ATOM 2285 C CA . GLY A 1 302 ? 50.319 31.019 35.555 1.00 16.29 302 GLY A CA 1
ATOM 2286 C C . GLY A 1 302 ? 49.718 32.308 35.033 1.00 18.56 302 GLY A C 1
ATOM 2287 O O . GLY A 1 302 ? 49.428 33.226 35.801 1.00 17.61 302 GLY A O 1
ATOM 2288 N N . LYS A 1 303 ? 49.518 32.367 33.721 1.00 20.51 303 LYS A N 1
ATOM 2289 C CA . LYS A 1 303 ? 48.975 33.552 33.074 1.00 22.58 303 LYS A CA 1
ATOM 2290 C C . LYS A 1 303 ? 47.472 33.494 32.883 1.00 23.16 303 LYS A C 1
ATOM 2291 O O . LYS A 1 303 ? 46.860 32.430 32.981 1.00 24.75 303 LYS A O 1
ATOM 2297 N N . SER A 1 304 ? 46.882 34.652 32.605 1.00 23.55 304 SER A N 1
ATOM 2298 C CA . SER A 1 304 ? 45.443 34.752 32.410 1.00 24.90 304 SER A CA 1
ATOM 2299 C C . SER A 1 304 ? 45.071 35.160 30.988 1.00 23.26 304 SER A C 1
ATOM 2300 O O . SER A 1 304 ? 43.918 35.038 30.585 1.00 24.11 304 SER A O 1
ATOM 2303 N N . THR A 1 305 ? 46.042 35.647 30.228 1.00 22.27 305 THR A N 1
ATOM 2304 C CA . THR A 1 305 ? 45.767 36.056 28.859 1.00 21.11 305 THR A CA 1
ATOM 2305 C C . THR A 1 305 ? 46.122 34.936 27.893 1.00 18.96 305 THR A C 1
ATOM 2306 O O . THR A 1 305 ? 47.289 34.600 27.715 1.00 17.06 305 THR A O 1
ATOM 2310 N N . TYR A 1 306 ? 45.094 34.355 27.285 1.00 16.39 306 TYR A N 1
ATOM 2311 C CA . TYR A 1 306 ? 45.266 33.272 26.324 1.00 14.67 306 TYR A CA 1
ATOM 2312 C C . TYR A 1 306 ? 45.243 33.833 24.913 1.00 14.81 306 TYR A C 1
ATOM 2313 O O . TYR A 1 306 ? 44.845 34.981 24.702 1.00 12.44 306 TYR A O 1
ATOM 2322 N N . ALA A 1 307 ? 45.669 33.024 23.946 1.00 12.12 307 ALA A N 1
ATOM 2323 C CA . ALA A 1 307 ? 45.674 33.451 22.556 1.00 10.25 307 ALA A CA 1
ATOM 2324 C C . ALA A 1 307 ? 44.238 33.796 22.158 1.00 10.01 307 ALA A C 1
ATOM 2325 O O . ALA A 1 307 ? 43.284 33.248 22.709 1.00 7.93 307 ALA A O 1
ATOM 2327 N N . ARG A 1 308 ? 44.090 34.707 21.203 1.00 9.67 308 ARG A N 1
ATOM 2328 C CA . ARG A 1 308 ? 42.771 35.139 20.757 1.00 10.99 308 ARG A CA 1
ATOM 2329 C C . ARG A 1 308 ? 42.175 34.204 19.707 1.00 11.20 308 ARG A C 1
ATOM 2330 O O . ARG A 1 308 ? 42.059 34.556 18.533 1.00 11.60 308 ARG A O 1
ATOM 2338 N N . ALA A 1 309 ? 41.780 33.014 20.149 1.00 11.13 309 ALA A N 1
ATOM 2339 C CA . ALA A 1 309 ? 41.205 32.003 19.265 1.00 12.07 309 ALA A CA 1
ATOM 2340 C C . ALA A 1 309 ? 39.956 32.459 18.507 1.00 10.91 309 ALA A C 1
ATOM 2341 O O . ALA A 1 309 ? 39.824 32.198 17.312 1.00 10.02 309 ALA A O 1
ATOM 2343 N N . ARG A 1 310 ? 39.036 33.130 19.193 1.00 11.80 310 ARG A N 1
ATOM 2344 C CA . ARG A 1 310 ? 37.812 33.584 18.537 1.00 12.96 310 ARG A CA 1
ATOM 2345 C C . ARG A 1 310 ? 38.115 34.549 17.390 1.00 14.26 310 ARG A C 1
ATOM 2346 O O . ARG A 1 310 ? 37.550 34.433 16.301 1.00 13.71 310 ARG A O 1
ATOM 2354 N N . ALA A 1 311 ? 39.003 35.507 17.637 1.00 14.04 311 ALA A N 1
ATOM 2355 C CA . ALA A 1 311 ? 39.376 36.465 16.605 1.00 14.89 311 ALA A CA 1
ATOM 2356 C C . ALA A 1 311 ? 39.950 35.702 15.414 1.00 15.49 311 ALA A C 1
ATOM 2357 O O . ALA A 1 311 ? 39.633 35.998 14.259 1.00 16.71 311 ALA A O 1
ATOM 2359 N N . MET A 1 312 ? 40.785 34.707 15.701 1.00 14.29 312 MET A N 1
ATOM 2360 C CA . MET A 1 312 ? 41.407 33.894 14.653 1.00 14.17 312 MET A CA 1
ATOM 2361 C C . MET A 1 312 ? 40.368 33.153 13.821 1.00 14.33 312 MET A C 1
ATOM 2362 O O . MET A 1 312 ? 40.423 33.144 12.590 1.00 14.36 312 MET A O 1
ATOM 2367 N N . ILE A 1 313 ? 39.418 32.521 14.496 1.00 14.55 313 ILE A N 1
ATOM 2368 C CA . ILE A 1 313 ? 38.388 31.789 13.791 1.00 14.88 313 ILE A CA 1
ATOM 2369 C C . ILE A 1 313 ? 37.515 32.767 13.009 1.00 15.33 313 ILE A C 1
ATOM 2370 O O . ILE A 1 313 ? 37.136 32.490 11.873 1.00 17.60 313 ILE A O 1
ATOM 2375 N N . ASP A 1 314 ? 37.227 33.921 13.605 1.00 16.79 314 ASP A N 1
ATOM 2376 C CA . ASP A 1 314 ? 36.406 34.943 12.951 1.00 17.50 314 ASP A CA 1
ATOM 2377 C C . ASP A 1 314 ? 37.077 35.429 11.676 1.00 17.26 314 ASP A C 1
ATOM 2378 O O . ASP A 1 314 ? 36.415 35.818 10.715 1.00 16.48 314 ASP A O 1
ATOM 2383 N N . GLU A 1 315 ? 38.401 35.399 11.677 1.00 15.92 315 GLU A N 1
ATOM 2384 C CA . GLU A 1 315 ? 39.174 35.885 10.553 1.00 15.16 315 GLU A CA 1
ATOM 2385 C C . GLU A 1 315 ? 39.511 34.821 9.507 1.00 13.19 315 GLU A C 1
ATOM 2386 O O . GLU A 1 315 ? 40.206 35.108 8.542 1.00 14.05 315 GLU A O 1
ATOM 2392 N N . GLY A 1 316 ? 39.023 33.599 9.694 1.00 12.43 316 GLY A N 1
ATOM 2393 C CA . GLY A 1 316 ? 39.285 32.547 8.720 1.00 9.95 316 GLY A CA 1
ATOM 2394 C C . GLY A 1 316 ? 40.521 31.687 8.934 1.00 9.64 316 GLY A C 1
ATOM 2395 O O . GLY A 1 316 ? 40.979 30.994 8.024 1.00 9.08 316 GLY A O 1
ATOM 2396 N N . VAL A 1 317 ? 41.068 31.719 10.140 1.00 9.64 317 VAL A N 1
ATOM 2397 C CA . VAL A 1 317 ? 42.252 30.930 10.451 1.00 8.67 317 VAL A CA 1
ATOM 2398 C C . VAL A 1 317 ? 41.871 29.488 10.766 1.00 9.08 317 VAL A C 1
ATOM 2399 O O . VAL A 1 317 ? 40.798 29.234 11.310 1.00 9.68 317 VAL A O 1
ATOM 2403 N N . CYS A 1 318 ? 42.745 28.550 10.407 1.00 9.93 318 CYS A N 1
ATOM 2404 C CA . CYS A 1 318 ? 42.527 27.140 10.715 0.50 8.18 318 CYS A CA 1
ATOM 2405 C C . CYS A 1 318 ? 43.207 26.963 12.066 1.00 9.66 318 CYS A C 1
ATOM 2406 O O . CYS A 1 318 ? 44.431 27.056 12.166 1.00 9.53 318 CYS A O 1
ATOM 2409 N N . VAL A 1 319 ? 42.413 26.728 13.104 1.00 9.43 319 VAL A N 1
ATOM 2410 C CA . VAL A 1 319 ? 42.941 26.571 14.452 1.00 9.30 319 VAL A CA 1
ATOM 2411 C C . VAL A 1 319 ? 43.104 25.118 14.884 1.00 9.16 319 VAL A C 1
ATOM 2412 O O . VAL A 1 319 ? 42.276 24.263 14.576 1.00 7.65 319 VAL A O 1
ATOM 2416 N N . SER A 1 320 ? 44.197 24.847 15.586 1.00 9.65 320 SER A N 1
ATOM 2417 C CA . SER A 1 320 ? 44.468 23.515 16.110 1.00 7.44 320 SER A CA 1
ATOM 2418 C C . SER A 1 320 ? 44.902 23.686 17.559 1.00 8.60 320 SER A C 1
ATOM 2419 O O . SER A 1 320 ? 45.117 24.811 18.022 1.00 7.49 320 SER A O 1
ATOM 2422 N N . LEU A 1 321 ? 45.045 22.571 18.268 1.00 9.36 321 LEU A N 1
ATOM 2423 C CA . LEU A 1 321 ? 45.433 22.589 19.673 1.00 8.77 321 LEU A CA 1
ATOM 2424 C C . LEU A 1 321 ? 46.448 21.488 19.936 1.00 7.98 321 LEU A C 1
ATOM 2425 O O . LEU A 1 321 ? 46.528 20.529 19.174 1.00 8.70 321 LEU A O 1
ATOM 2430 N N . ALA A 1 322 ? 47.219 21.632 21.011 1.00 6.49 322 ALA A N 1
ATOM 2431 C CA . ALA A 1 322 ? 48.214 20.628 21.383 1.00 7.15 322 ALA A CA 1
ATOM 2432 C C . ALA A 1 322 ? 48.615 20.760 22.845 1.00 6.71 322 ALA A C 1
ATOM 2433 O O . ALA A 1 322 ? 48.349 21.770 23.488 1.00 5.75 322 ALA A O 1
ATOM 2435 N N . THR A 1 323 ? 49.265 19.731 23.369 1.00 6.63 323 THR A N 1
ATOM 2436 C CA . THR A 1 323 ? 49.705 19.759 24.752 1.00 9.12 323 THR A CA 1
ATOM 2437 C C . THR A 1 323 ? 50.977 20.593 24.929 1.00 10.28 323 THR A C 1
ATOM 2438 O O . THR A 1 323 ? 51.180 21.205 25.977 1.00 12.08 323 THR A O 1
ATOM 2442 N N . ASP A 1 324 ? 51.816 20.623 23.896 1.00 9.72 324 ASP A N 1
ATOM 2443 C CA . ASP A 1 324 ? 53.114 21.294 23.968 1.00 9.29 324 ASP A CA 1
ATOM 2444 C C . ASP A 1 324 ? 53.881 20.560 25.075 1.00 10.16 324 ASP A C 1
ATOM 2445 O O . ASP A 1 324 ? 54.703 21.148 25.783 1.00 7.72 324 ASP A O 1
ATOM 2450 N N . PHE A 1 325 ? 53.607 19.265 25.217 1.00 7.93 325 PHE A N 1
ATOM 2451 C CA . PHE A 1 325 ? 54.260 18.477 26.249 1.00 9.63 325 PHE A CA 1
ATOM 2452 C C . PHE A 1 325 ? 55.753 18.723 26.290 1.00 8.81 325 PHE A C 1
ATOM 2453 O O . PHE A 1 325 ? 56.475 18.395 25.350 1.00 9.91 325 PHE A O 1
ATOM 2461 N N . ASN A 1 326 ? 56.200 19.308 27.396 1.00 9.70 326 ASN A N 1
ATOM 2462 C CA . ASN A 1 326 ? 57.603 19.613 27.604 1.00 10.17 326 ASN A CA 1
ATOM 2463 C C . ASN A 1 326 ? 57.800 19.851 29.108 1.00 11.10 326 ASN A C 1
ATOM 2464 O O . ASN A 1 326 ? 56.883 20.297 29.813 1.00 8.37 326 ASN A O 1
ATOM 2469 N N . PRO A 1 327 ? 58.998 19.540 29.622 1.00 9.11 327 PRO A N 1
ATOM 2470 C CA . PRO A 1 327 ? 59.301 19.708 31.044 1.00 8.24 327 PRO A CA 1
ATOM 2471 C C . PRO A 1 327 ? 59.281 21.125 31.591 1.00 7.27 327 PRO A C 1
ATOM 2472 O O . PRO A 1 327 ? 59.072 21.325 32.785 1.00 8.38 327 PRO A O 1
ATOM 2476 N N . GLY A 1 328 ? 59.483 22.106 30.722 1.00 8.33 328 GLY A N 1
ATOM 2477 C CA . GLY A 1 328 ? 59.539 23.481 31.183 1.00 10.18 328 GLY A CA 1
ATOM 2478 C C . GLY A 1 328 ? 58.284 24.324 31.313 1.00 10.47 328 GLY A C 1
ATOM 2479 O O . GLY A 1 328 ? 58.103 24.986 32.338 1.00 11.28 328 GLY A O 1
ATOM 2480 N N . SER A 1 329 ? 57.423 24.313 30.297 1.00 11.13 329 SER A N 1
ATOM 2481 C CA . SER A 1 329 ? 56.219 25.140 30.320 1.00 9.10 329 SER A CA 1
ATOM 2482 C C . SER A 1 329 ? 54.877 24.434 30.144 1.00 9.41 329 SER A C 1
ATOM 2483 O O . SER A 1 329 ? 53.829 25.079 30.186 1.00 8.96 329 SER A O 1
ATOM 2486 N N . SER A 1 330 ? 54.894 23.129 29.904 1.00 8.42 330 SER A N 1
ATOM 2487 C CA . SER A 1 330 ? 53.638 22.396 29.789 1.00 8.43 330 SER A CA 1
ATOM 2488 C C . SER A 1 330 ? 53.849 20.901 29.944 1.00 6.25 330 SER A C 1
ATOM 2489 O O . SER A 1 330 ? 53.724 20.137 28.988 1.00 7.80 330 SER A O 1
ATOM 2492 N N . PRO A 1 331 ? 54.186 20.464 31.164 1.00 6.48 331 PRO A N 1
ATOM 2493 C CA . PRO A 1 331 ? 54.410 19.041 31.416 1.00 7.44 331 PRO A CA 1
ATOM 2494 C C . PRO A 1 331 ? 53.131 18.235 31.609 1.00 8.67 331 PRO A C 1
ATOM 2495 O O . PRO A 1 331 ? 52.808 17.828 32.723 1.00 10.55 331 PRO A O 1
ATOM 2499 N N . THR A 1 332 ? 52.394 18.032 30.520 1.00 10.35 332 THR A N 1
ATOM 2500 C CA . THR A 1 332 ? 51.176 17.228 30.554 1.00 8.55 332 THR A CA 1
ATOM 2501 C C . THR A 1 332 ? 51.013 16.481 29.242 1.00 7.92 332 THR A C 1
ATOM 2502 O O . THR A 1 332 ? 51.252 17.033 28.164 1.00 8.63 332 THR A O 1
ATOM 2506 N N . GLU A 1 333 ? 50.609 15.222 29.344 1.00 7.74 333 GLU A N 1
ATOM 2507 C CA . GLU A 1 333 ? 50.379 14.379 28.175 1.00 9.15 333 GLU A CA 1
ATOM 2508 C C . GLU A 1 333 ? 48.878 14.342 27.861 1.00 8.95 333 GLU A C 1
ATOM 2509 O O . GLU A 1 333 ? 48.467 13.861 26.807 1.00 11.21 333 GLU A O 1
ATOM 2515 N N . ASN A 1 334 ? 48.074 14.855 28.788 1.00 9.28 334 ASN A N 1
ATOM 2516 C CA . ASN A 1 334 ? 46.611 14.840 28.685 1.00 9.68 334 ASN A CA 1
ATOM 2517 C C . ASN A 1 334 ? 46.004 15.827 27.691 1.00 9.73 334 ASN A C 1
ATOM 2518 O O . ASN A 1 334 ? 45.641 16.949 28.052 1.00 7.90 334 ASN A O 1
ATOM 2523 N N . ILE A 1 335 ? 45.875 15.385 26.444 1.00 8.72 335 ILE A N 1
ATOM 2524 C CA . ILE A 1 335 ? 45.317 16.210 25.383 1.00 8.91 335 ILE A CA 1
ATOM 2525 C C . ILE A 1 335 ? 43.846 16.528 25.671 1.00 8.68 335 ILE A C 1
ATOM 2526 O O . ILE A 1 335 ? 43.299 17.509 25.162 1.00 9.83 335 ILE A O 1
ATOM 2531 N N . GLN A 1 336 ? 43.204 15.700 26.489 1.00 8.64 336 GLN A N 1
ATOM 2532 C CA . GLN A 1 336 ? 41.806 15.927 26.828 1.00 7.63 336 GLN A CA 1
ATOM 2533 C C . GLN A 1 336 ? 41.674 17.180 27.688 1.00 7.22 336 GLN A C 1
ATOM 2534 O O . GLN A 1 336 ? 40.716 17.942 27.542 1.00 6.52 336 GLN A O 1
ATOM 2540 N N . LEU A 1 337 ? 42.637 17.401 28.576 1.00 6.66 337 LEU A N 1
ATOM 2541 C CA . LEU A 1 337 ? 42.610 18.582 29.431 1.00 7.28 337 LEU A CA 1
ATOM 2542 C C . LEU A 1 337 ? 42.801 19.821 28.560 1.00 9.65 337 LEU A C 1
ATOM 2543 O O . LEU A 1 337 ? 42.241 20.881 28.836 1.00 11.94 337 LEU A O 1
ATOM 2548 N N . ILE A 1 338 ? 43.606 19.685 27.512 1.00 9.29 338 ILE A N 1
ATOM 2549 C CA . ILE A 1 338 ? 43.830 20.789 26.592 1.00 9.22 338 ILE A CA 1
ATOM 2550 C C . ILE A 1 338 ? 42.479 21.124 25.962 1.00 9.76 338 ILE A C 1
ATOM 2551 O O . ILE A 1 338 ? 42.137 22.291 25.779 1.00 8.89 338 ILE A O 1
ATOM 2556 N N . MET A 1 339 ? 41.707 20.092 25.637 1.00 8.40 339 MET A N 1
ATOM 2557 C CA . MET A 1 339 ? 40.393 20.310 25.043 1.00 8.74 339 MET A CA 1
ATOM 2558 C C . MET A 1 339 ? 39.519 21.099 26.006 1.00 9.10 339 MET A C 1
ATOM 2559 O O . MET A 1 339 ? 38.827 22.039 25.605 1.00 9.89 339 MET A O 1
ATOM 2564 N N . SER A 1 340 ? 39.561 20.724 27.280 1.00 8.22 340 SER A N 1
ATOM 2565 C CA . SER A 1 340 ? 38.775 21.414 28.292 1.00 8.81 340 SER A CA 1
ATOM 2566 C C . SER A 1 340 ? 39.217 22.871 28.414 1.00 10.23 340 SER A C 1
ATOM 2567 O O . SER A 1 340 ? 38.385 23.778 28.450 1.00 9.27 340 SER A O 1
ATOM 2570 N N . ILE A 1 341 ? 40.528 23.090 28.480 1.00 8.20 341 ILE A N 1
ATOM 2571 C CA . ILE A 1 341 ? 41.056 24.444 28.595 1.00 10.02 341 ILE A CA 1
ATOM 2572 C C . ILE A 1 341 ? 40.650 25.266 27.375 1.00 10.11 341 ILE A C 1
ATOM 2573 O O . ILE A 1 341 ? 40.351 26.454 27.486 1.00 10.63 341 ILE A O 1
ATOM 2578 N N . ALA A 1 342 ? 40.638 24.631 26.209 1.00 10.22 342 ALA A N 1
ATOM 2579 C CA . ALA A 1 342 ? 40.261 25.321 24.981 1.00 9.90 342 ALA A CA 1
ATOM 2580 C C . ALA A 1 342 ? 38.836 25.864 25.082 1.00 9.89 342 ALA A C 1
ATOM 2581 O O . ALA A 1 342 ? 38.535 26.964 24.605 1.00 10.47 342 ALA A O 1
ATOM 2583 N N . ALA A 1 343 ? 37.958 25.086 25.703 1.00 7.89 343 ALA A N 1
ATOM 2584 C CA . ALA A 1 343 ? 36.569 25.492 25.855 1.00 9.65 343 ALA A CA 1
ATOM 2585 C C . ALA A 1 343 ? 36.431 26.627 26.860 1.00 10.53 343 ALA A C 1
ATOM 2586 O O . ALA A 1 343 ? 35.862 27.682 26.567 1.00 12.03 343 ALA A O 1
ATOM 2588 N N . LEU A 1 344 ? 36.983 26.401 28.045 1.00 10.61 344 LEU A N 1
ATOM 2589 C CA . LEU A 1 344 ? 36.894 27.342 29.151 1.00 10.66 344 LEU A CA 1
ATOM 2590 C C . LEU A 1 344 ? 37.695 28.632 29.045 1.00 10.91 344 LEU A C 1
ATOM 2591 O O . LEU A 1 344 ? 37.265 29.661 29.559 1.00 12.31 344 LEU A O 1
ATOM 2596 N N . HIS A 1 345 ? 38.848 28.594 28.382 1.00 10.07 345 HIS A N 1
ATOM 2597 C CA . HIS A 1 345 ? 39.680 29.791 28.279 1.00 11.57 345 HIS A CA 1
ATOM 2598 C C . HIS A 1 345 ? 39.980 30.327 26.885 1.00 10.14 345 HIS A C 1
ATOM 2599 O O . HIS A 1 345 ? 40.251 31.513 26.732 1.00 11.55 345 HIS A O 1
ATOM 2606 N N . LEU A 1 346 ? 39.951 29.475 25.866 1.00 11.11 346 LEU A N 1
ATOM 2607 C CA . LEU A 1 346 ? 40.170 29.970 24.506 1.00 10.99 346 LEU A CA 1
ATOM 2608 C C . LEU A 1 346 ? 38.786 30.291 23.943 1.00 11.89 346 LEU A C 1
ATOM 2609 O O . LEU A 1 346 ? 38.648 30.834 22.849 1.00 13.18 346 LEU A O 1
ATOM 2614 N N . LYS A 1 347 ? 37.763 29.944 24.717 1.00 12.01 347 LYS A N 1
ATOM 2615 C CA . LYS A 1 347 ? 36.378 30.189 24.340 1.00 11.97 347 LYS A CA 1
ATOM 2616 C C . LYS A 1 347 ? 35.992 29.541 23.010 1.00 12.95 347 LYS A C 1
ATOM 2617 O O . LYS A 1 347 ? 35.294 30.150 22.195 1.00 12.83 347 LYS A O 1
ATOM 2623 N N . MET A 1 348 ? 36.448 28.315 22.781 1.00 10.36 348 MET A N 1
ATOM 2624 C CA . MET A 1 348 ? 36.104 27.607 21.552 1.00 9.66 348 MET A CA 1
ATOM 2625 C C . MET A 1 348 ? 34.927 26.689 21.853 1.00 10.18 348 MET A C 1
ATOM 2626 O O . MET A 1 348 ? 34.731 26.270 22.998 1.00 8.91 348 MET A O 1
ATOM 2631 N N . THR A 1 349 ? 34.132 26.385 20.833 1.00 8.12 349 THR A N 1
ATOM 2632 C CA . THR A 1 349 ? 32.990 25.505 21.024 1.00 8.53 349 THR A CA 1
ATOM 2633 C C . THR A 1 349 ? 33.468 24.061 20.967 1.00 9.23 349 THR A C 1
ATOM 2634 O O . THR A 1 349 ? 34.559 23.778 20.466 1.00 7.55 349 THR A O 1
ATOM 2638 N N . ALA A 1 350 ? 32.648 23.149 21.481 1.00 9.09 350 ALA A N 1
ATOM 2639 C CA . ALA A 1 350 ? 32.996 21.738 21.466 1.00 10.76 350 ALA A CA 1
ATOM 2640 C C . ALA A 1 350 ? 33.276 21.299 20.029 1.00 11.87 350 ALA A C 1
ATOM 2641 O O . ALA A 1 350 ? 34.235 20.569 19.770 1.00 11.00 350 ALA A O 1
ATOM 2643 N N . GLU A 1 351 ? 32.440 21.754 19.097 1.00 12.42 351 GLU A N 1
ATOM 2644 C CA . GLU A 1 351 ? 32.607 21.403 17.691 1.00 11.09 351 GLU A CA 1
ATOM 2645 C C . GLU A 1 351 ? 33.971 21.827 17.163 1.00 11.04 351 GLU A C 1
ATOM 2646 O O . GLU A 1 351 ? 34.684 21.029 16.555 1.00 10.84 351 GLU A O 1
ATOM 2652 N N . GLU A 1 352 ? 34.326 23.087 17.386 1.00 11.06 352 GLU A N 1
ATOM 2653 C CA . GLU A 1 352 ? 35.602 23.610 16.921 1.00 10.58 352 GLU A CA 1
ATOM 2654 C C . GLU A 1 352 ? 36.745 22.830 17.563 1.00 10.53 352 GLU A C 1
ATOM 2655 O O . GLU A 1 352 ? 37.740 22.506 16.911 1.00 11.12 352 GLU A O 1
ATOM 2661 N N . ILE A 1 353 ? 36.592 22.518 18.844 1.00 10.70 353 ILE A N 1
ATOM 2662 C CA . ILE A 1 353 ? 37.620 21.783 19.566 1.00 8.99 353 ILE A CA 1
ATOM 2663 C C . ILE A 1 353 ? 37.867 20.401 18.969 1.00 9.66 353 ILE A C 1
ATOM 2664 O O . ILE A 1 353 ? 39.015 19.979 18.827 1.00 8.40 353 ILE A O 1
ATOM 2669 N N . TRP A 1 354 ? 36.799 19.694 18.614 1.00 8.58 354 TRP A N 1
ATOM 2670 C CA . TRP A 1 354 ? 36.977 18.374 18.036 1.00 8.46 354 TRP A CA 1
ATOM 2671 C C . TRP A 1 354 ? 37.699 18.435 16.699 1.00 9.66 354 TRP A C 1
ATOM 2672 O O . TRP A 1 354 ? 38.550 17.594 16.426 1.00 9.90 354 TRP A O 1
ATOM 2683 N N . HIS A 1 355 ? 37.376 19.427 15.872 1.00 11.11 355 HIS A N 1
ATOM 2684 C CA . HIS A 1 355 ? 38.051 19.565 14.584 1.00 12.44 355 HIS A CA 1
ATOM 2685 C C . HIS A 1 355 ? 39.508 19.951 14.824 1.00 11.11 355 HIS A C 1
ATOM 2686 O O . HIS A 1 355 ? 40.396 19.586 14.049 1.00 8.80 355 HIS A O 1
ATOM 2693 N N . ALA A 1 356 ? 39.746 20.689 15.902 1.00 9.37 356 ALA A N 1
ATOM 2694 C CA . ALA A 1 356 ? 41.092 21.144 16.232 1.00 11.23 356 ALA A CA 1
ATOM 2695 C C . ALA A 1 356 ? 42.065 20.015 16.582 1.00 10.36 356 ALA A C 1
ATOM 2696 O O . ALA A 1 356 ? 43.228 20.047 16.174 1.00 9.84 356 ALA A O 1
ATOM 2698 N N . VAL A 1 357 ? 41.594 19.018 17.326 1.00 9.02 357 VAL A N 1
ATOM 2699 C CA . VAL A 1 357 ? 42.467 17.918 17.725 1.00 8.13 357 VAL A CA 1
ATOM 2700 C C . VAL A 1 357 ? 42.454 16.712 16.785 1.00 7.33 357 VAL A C 1
ATOM 2701 O O . VAL A 1 357 ? 43.043 15.673 17.088 1.00 7.77 357 VAL A O 1
ATOM 2705 N N . THR A 1 358 ? 41.777 16.833 15.652 1.00 6.28 358 THR A N 1
ATOM 2706 C CA . THR A 1 358 ? 41.757 15.727 14.709 1.00 7.79 358 THR A CA 1
ATOM 2707 C C . THR A 1 358 ? 42.222 16.193 13.339 1.00 7.73 358 THR A C 1
ATOM 2708 O O . THR A 1 358 ? 43.401 16.074 13.016 1.00 7.61 358 THR A O 1
ATOM 2712 N N . VAL A 1 359 ? 41.310 16.749 12.546 1.00 9.20 359 VAL A N 1
ATOM 2713 C CA . VAL A 1 359 ? 41.652 17.213 11.205 1.00 9.23 359 VAL A CA 1
ATOM 2714 C C . VAL A 1 359 ? 42.724 18.296 11.144 1.00 9.18 359 VAL A C 1
ATOM 2715 O O . VAL A 1 359 ? 43.723 18.139 10.450 1.00 9.70 359 VAL A O 1
ATOM 2719 N N . ASN A 1 360 ? 42.523 19.399 11.860 1.00 9.30 360 ASN A N 1
ATOM 2720 C CA . ASN A 1 360 ? 43.497 20.482 11.815 1.00 9.14 360 ASN A CA 1
ATOM 2721 C C . ASN A 1 360 ? 44.842 20.090 12.410 1.00 8.94 360 ASN A C 1
ATOM 2722 O O . ASN A 1 360 ? 45.886 20.504 11.912 1.00 7.75 360 ASN A O 1
ATOM 2727 N N . ALA A 1 361 ? 44.820 19.288 13.468 1.00 7.97 361 ALA A N 1
ATOM 2728 C CA . ALA A 1 361 ? 46.058 18.844 14.082 1.00 6.63 361 ALA A CA 1
ATOM 2729 C C . ALA A 1 361 ? 46.829 18.016 13.054 1.00 7.93 361 ALA A C 1
ATOM 2730 O O . ALA A 1 361 ? 48.042 18.152 12.921 1.00 7.61 361 ALA A O 1
ATOM 2732 N N . ALA A 1 362 ? 46.116 17.164 12.322 1.00 8.02 362 ALA A N 1
ATOM 2733 C CA . ALA A 1 362 ? 46.736 16.323 11.305 1.00 8.03 362 ALA A CA 1
ATOM 2734 C C . ALA A 1 362 ? 47.384 17.165 10.200 1.00 10.51 362 ALA A C 1
ATOM 2735 O O . ALA A 1 362 ? 48.538 16.926 9.827 1.00 10.22 362 ALA A O 1
ATOM 2737 N N . TYR A 1 363 ? 46.651 18.144 9.673 1.00 9.25 363 TYR A N 1
ATOM 2738 C CA . TYR A 1 363 ? 47.201 18.990 8.616 1.00 9.25 363 TYR A CA 1
ATOM 2739 C C . TYR A 1 363 ? 48.357 19.850 9.119 1.00 9.17 363 TYR A C 1
ATOM 2740 O O . TYR A 1 363 ? 49.282 20.162 8.368 1.00 9.97 363 TYR A O 1
ATOM 2749 N N . ALA A 1 364 ? 48.302 20.223 10.393 1.00 7.71 364 ALA A N 1
ATOM 2750 C CA . ALA A 1 364 ? 49.350 21.040 10.999 1.00 8.08 364 ALA A CA 1
ATOM 2751 C C . ALA A 1 364 ? 50.702 20.321 11.030 1.00 8.05 364 ALA A C 1
ATOM 2752 O O . ALA A 1 364 ? 51.727 20.948 11.265 1.00 8.86 364 ALA A O 1
ATOM 2754 N N . ILE A 1 365 ? 50.704 19.008 10.809 1.00 9.32 365 ILE A N 1
ATOM 2755 C CA . ILE A 1 365 ? 51.953 18.245 10.820 1.00 6.88 365 ILE A CA 1
ATOM 2756 C C . ILE A 1 365 ? 52.168 17.421 9.545 1.00 7.59 365 ILE A C 1
ATOM 2757 O O . ILE A 1 365 ? 52.953 16.471 9.527 1.00 7.18 365 ILE A O 1
ATOM 2762 N N . GLY A 1 366 ? 51.464 17.795 8.479 1.00 7.90 366 GLY A N 1
ATOM 2763 C CA . GLY A 1 366 ? 51.618 17.111 7.204 1.00 9.25 366 GLY A CA 1
ATOM 2764 C C . GLY A 1 366 ? 50.949 15.755 7.110 1.00 11.16 366 GLY A C 1
ATOM 2765 O O . GLY A 1 366 ? 51.220 14.993 6.184 1.00 9.53 366 GLY A O 1
ATOM 2766 N N . LYS A 1 367 ? 50.066 15.455 8.057 1.00 9.54 367 LYS A N 1
ATOM 2767 C CA . LYS A 1 367 ? 49.378 14.170 8.076 1.00 10.57 367 LYS A CA 1
ATOM 2768 C C . LYS A 1 367 ? 47.881 14.287 7.797 1.00 10.20 367 LYS A C 1
ATOM 2769 O O . LYS A 1 367 ? 47.103 13.403 8.167 1.00 8.33 367 LYS A O 1
ATOM 2775 N N . GLY A 1 368 ? 47.485 15.374 7.137 1.00 10.26 368 GLY A N 1
ATOM 2776 C CA . GLY A 1 368 ? 46.079 15.584 6.823 1.00 9.18 368 GLY A CA 1
ATOM 2777 C C . GLY A 1 368 ? 45.420 14.453 6.046 1.00 10.88 368 GLY A C 1
ATOM 2778 O O . GLY A 1 368 ? 44.221 14.194 6.206 1.00 9.93 368 GLY A O 1
ATOM 2779 N N . GLU A 1 369 ? 46.187 13.775 5.199 1.00 11.55 369 GLU A N 1
ATOM 2780 C CA . GLU A 1 369 ? 45.642 12.673 4.412 1.00 12.49 369 GLU A CA 1
ATOM 2781 C C . GLU A 1 369 ? 45.750 11.322 5.116 1.00 12.54 369 GLU A C 1
ATOM 2782 O O . GLU A 1 369 ? 45.236 10.321 4.614 1.00 11.90 369 GLU A O 1
ATOM 2788 N N . GLU A 1 370 ? 46.414 11.281 6.266 1.00 11.91 370 GLU A N 1
ATOM 2789 C CA . GLU A 1 370 ? 46.582 10.013 6.969 1.00 13.86 370 GLU A CA 1
ATOM 2790 C C . GLU A 1 370 ? 45.931 9.874 8.336 1.00 11.53 370 GLU A C 1
ATOM 2791 O O . GLU A 1 370 ? 45.632 8.761 8.758 1.00 11.66 370 GLU A O 1
ATOM 2797 N N . ALA A 1 371 ? 45.715 10.983 9.034 1.00 10.73 371 ALA A N 1
ATOM 2798 C CA . ALA A 1 371 ? 45.118 10.908 10.360 1.00 8.78 371 ALA A CA 1
ATOM 2799 C C . ALA A 1 371 ? 43.964 11.877 10.570 1.00 10.22 371 ALA A C 1
ATOM 2800 O O . ALA A 1 371 ? 43.645 12.687 9.695 1.00 10.21 371 ALA A O 1
ATOM 2802 N N . GLY A 1 372 ? 43.326 11.759 11.731 1.00 9.87 372 GLY A N 1
ATOM 2803 C CA . GLY A 1 372 ? 42.229 12.642 12.089 1.00 10.23 372 GLY A CA 1
ATOM 2804 C C . GLY A 1 372 ? 40.873 12.390 11.462 1.00 9.62 372 GLY A C 1
ATOM 2805 O O . GLY A 1 372 ? 39.932 13.131 11.740 1.00 9.51 372 GLY A O 1
ATOM 2806 N N . GLN A 1 373 ? 40.757 11.364 10.624 1.00 10.44 373 GLN A N 1
ATOM 2807 C CA . GLN A 1 373 ? 39.479 11.073 9.977 1.00 11.17 373 GLN A CA 1
ATOM 2808 C C . GLN A 1 373 ? 39.163 9.588 9.842 1.00 11.23 373 GLN A C 1
ATOM 2809 O O . GLN A 1 373 ? 40.031 8.789 9.507 1.00 12.19 373 GLN A O 1
ATOM 2815 N N . LEU A 1 374 ? 37.908 9.231 10.091 1.00 10.17 374 LEU A N 1
ATOM 2816 C CA . LEU A 1 374 ? 37.473 7.847 9.959 1.00 10.64 374 LEU A CA 1
ATOM 2817 C C .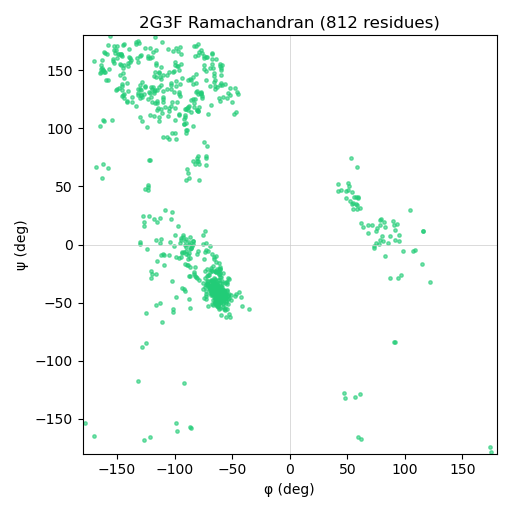 LEU A 1 374 ? 36.656 7.710 8.686 1.00 10.47 374 LEU A C 1
ATOM 2818 O O . LEU A 1 374 ? 35.446 7.922 8.688 1.00 11.78 374 LEU A O 1
ATOM 2823 N N . LYS A 1 375 ? 37.331 7.385 7.591 1.00 11.19 375 LYS A N 1
ATOM 2824 C CA . LYS A 1 375 ? 36.664 7.202 6.310 1.00 11.41 375 LYS A CA 1
ATOM 2825 C C . LYS A 1 375 ? 37.412 6.121 5.550 1.00 11.86 375 LYS A C 1
ATOM 2826 O O . LYS A 1 375 ? 38.534 5.766 5.912 1.00 12.68 375 LYS A O 1
ATOM 2832 N N . ALA A 1 376 ? 36.782 5.585 4.512 1.00 12.11 376 ALA A N 1
ATOM 2833 C CA . ALA A 1 376 ? 37.377 4.516 3.721 1.00 13.00 376 ALA A CA 1
ATOM 2834 C C . ALA A 1 376 ? 38.833 4.765 3.346 1.00 13.27 376 ALA A C 1
ATOM 2835 O O . ALA A 1 376 ? 39.183 5.845 2.872 1.00 13.46 376 ALA A O 1
ATOM 2837 N N . GLY A 1 377 ? 39.677 3.759 3.573 1.00 12.83 377 GLY A N 1
ATOM 2838 C CA . GLY A 1 377 ? 41.086 3.871 3.231 1.00 12.73 377 GLY A CA 1
ATOM 2839 C C . GLY A 1 377 ? 42.019 4.332 4.334 1.00 11.08 377 GLY A C 1
ATOM 2840 O O . GLY A 1 377 ? 43.198 3.980 4.334 1.00 10.38 377 GLY A O 1
ATOM 2841 N N . ARG A 1 378 ? 41.509 5.125 5.269 1.00 10.14 378 ARG A N 1
ATOM 2842 C CA . ARG A 1 378 ? 42.333 5.614 6.368 1.00 11.41 378 ARG A CA 1
ATOM 2843 C C . ARG A 1 378 ? 42.722 4.505 7.331 1.00 12.50 378 ARG A C 1
ATOM 2844 O O . ARG A 1 378 ? 41.999 3.520 7.492 1.00 14.81 378 ARG A O 1
ATOM 2852 N N . SER A 1 379 ? 43.867 4.667 7.980 1.00 11.57 379 SER A N 1
ATOM 2853 C CA . SER A 1 379 ? 44.305 3.693 8.970 1.00 11.48 379 SER A CA 1
ATOM 2854 C C . SER A 1 379 ? 43.228 3.667 10.066 1.00 10.24 379 SER A C 1
ATOM 2855 O O . SER A 1 379 ? 42.722 4.713 10.478 1.00 8.22 379 SER A O 1
ATOM 2858 N N . ALA A 1 380 ? 42.867 2.476 10.530 1.00 10.73 380 ALA A N 1
ATOM 2859 C CA . ALA A 1 380 ? 41.841 2.352 11.559 1.00 9.60 380 ALA A CA 1
ATOM 2860 C C . ALA A 1 380 ? 42.340 2.811 12.930 1.00 9.49 380 ALA A C 1
ATOM 2861 O O . ALA A 1 380 ? 42.619 1.995 13.808 1.00 8.66 380 ALA A O 1
ATOM 2863 N N . ASP A 1 381 ? 42.453 4.124 13.106 1.00 11.16 381 ASP A N 1
ATOM 2864 C CA . ASP A 1 381 ? 42.907 4.697 14.372 1.00 9.88 381 ASP A CA 1
ATOM 2865 C C . ASP A 1 381 ? 41.705 5.397 14.967 1.00 10.41 381 ASP A C 1
ATOM 2866 O O . ASP A 1 381 ? 41.234 6.389 14.419 1.00 11.34 381 ASP A O 1
ATOM 2871 N N . LEU A 1 382 ? 41.203 4.885 16.083 1.00 10.63 382 LEU A N 1
ATOM 2872 C CA . LEU A 1 382 ? 40.035 5.483 16.707 1.00 9.71 382 LEU A CA 1
ATOM 2873 C C . LEU A 1 382 ? 40.010 5.302 18.217 1.00 9.82 382 LEU A C 1
ATOM 2874 O O . LEU A 1 382 ? 40.814 4.565 18.786 1.00 9.89 382 LEU A O 1
ATOM 2879 N N . VAL A 1 383 ? 39.071 5.986 18.857 1.00 9.32 383 VAL A N 1
ATOM 2880 C CA . VAL A 1 383 ? 38.915 5.907 20.299 1.00 10.15 383 VAL A CA 1
ATOM 2881 C C . VAL A 1 383 ? 37.457 5.672 20.677 1.00 10.39 383 VAL A C 1
ATOM 2882 O O . VAL A 1 383 ? 36.564 6.350 20.180 1.00 10.34 383 VAL A O 1
ATOM 2886 N N . ILE A 1 384 ? 37.224 4.692 21.541 1.00 10.33 384 ILE A N 1
ATOM 2887 C CA . ILE A 1 384 ? 35.880 4.415 22.033 1.00 10.37 384 ILE A CA 1
ATOM 2888 C C . ILE A 1 384 ? 35.890 5.105 23.395 1.00 10.41 384 ILE A C 1
ATOM 2889 O O . ILE A 1 384 ? 36.671 4.736 24.275 1.00 11.63 384 ILE A O 1
ATOM 2894 N N . TRP A 1 385 ? 35.036 6.110 23.564 1.00 10.87 385 TRP A N 1
ATOM 2895 C CA . TRP A 1 385 ? 35.007 6.885 24.799 1.00 12.45 385 TRP A CA 1
ATOM 2896 C C . TRP A 1 385 ? 34.007 6.461 25.866 1.00 12.81 385 TRP A C 1
ATOM 2897 O O . TRP A 1 385 ? 32.986 5.851 25.570 1.00 11.27 385 TRP A O 1
ATOM 2908 N N . GLN A 1 386 ? 34.326 6.805 27.111 1.00 14.06 386 GLN A N 1
ATOM 2909 C CA . GLN A 1 386 ? 33.454 6.525 28.252 1.00 15.67 386 GLN A CA 1
ATOM 2910 C C . GLN A 1 386 ? 32.518 7.719 28.352 1.00 16.04 386 GLN A C 1
ATOM 2911 O O . GLN A 1 386 ? 32.516 8.443 29.353 1.00 16.76 386 GLN A O 1
ATOM 2917 N N . ALA A 1 387 ? 31.741 7.937 27.302 1.00 14.41 387 ALA A N 1
ATOM 2918 C CA . ALA A 1 387 ? 30.808 9.047 27.269 1.00 14.08 387 ALA A CA 1
ATOM 2919 C C . ALA A 1 387 ? 29.808 8.790 26.154 1.00 14.45 387 ALA A C 1
ATOM 2920 O O . ALA A 1 387 ? 30.103 8.063 25.208 1.00 16.54 387 ALA A O 1
ATOM 2922 N N . PRO A 1 388 ? 28.601 9.364 26.266 1.00 15.68 388 PRO A N 1
ATOM 2923 C CA . PRO A 1 388 ? 27.554 9.195 25.258 1.00 16.52 388 PRO A CA 1
ATOM 2924 C C . PRO A 1 388 ? 27.572 10.265 24.166 1.00 15.90 388 PRO A C 1
ATOM 2925 O O . PRO A 1 388 ? 26.960 10.089 23.116 1.00 17.58 388 PRO A O 1
ATOM 2929 N N . ASN A 1 389 ? 28.259 11.377 24.408 1.00 15.16 389 ASN A N 1
ATOM 2930 C CA . ASN A 1 389 ? 28.319 12.436 23.404 1.00 15.50 389 ASN A CA 1
ATOM 2931 C C . ASN A 1 389 ? 29.648 13.187 23.410 1.00 14.98 389 ASN A C 1
ATOM 2932 O O . ASN A 1 389 ? 30.407 13.123 24.378 1.00 13.12 389 ASN A O 1
ATOM 2937 N N . TYR A 1 390 ? 29.911 13.911 22.326 1.00 14.37 390 TYR A N 1
ATOM 2938 C CA . TYR A 1 390 ? 31.160 14.646 22.164 1.00 13.56 390 TYR A CA 1
ATOM 2939 C C . TYR A 1 390 ? 31.312 15.882 23.050 1.00 12.62 390 TYR A C 1
ATOM 2940 O O . TYR A 1 390 ? 32.426 16.345 23.282 1.00 11.97 390 TYR A O 1
ATOM 2949 N N . MET A 1 391 ? 30.206 16.428 23.538 1.00 12.23 391 MET A N 1
ATOM 2950 C CA . MET A 1 391 ? 30.290 17.611 24.388 1.00 13.83 391 MET A CA 1
ATOM 2951 C C . MET A 1 391 ? 30.803 17.244 25.771 1.00 13.41 391 MET A C 1
ATOM 2952 O O . MET A 1 391 ? 31.438 18.051 26.442 1.00 12.72 391 MET A O 1
ATOM 2957 N N . TYR A 1 392 ? 30.531 16.014 26.187 1.00 12.00 392 TYR A N 1
ATOM 2958 C CA . TYR A 1 392 ? 30.931 15.549 27.504 1.00 11.91 392 TYR A CA 1
ATOM 2959 C C . TYR A 1 392 ? 32.437 15.559 27.754 1.00 12.79 392 TYR A C 1
ATOM 2960 O O . TYR A 1 392 ? 32.889 15.919 28.841 1.00 12.83 392 TYR A O 1
ATOM 2969 N N . ILE A 1 393 ? 33.212 15.154 26.757 1.00 11.50 393 ILE A N 1
ATOM 2970 C CA . ILE A 1 393 ? 34.664 15.094 26.903 1.00 11.57 393 ILE A CA 1
ATOM 2971 C C . ILE A 1 393 ? 35.291 16.392 27.424 1.00 12.06 393 ILE A C 1
ATOM 2972 O O . ILE A 1 393 ? 35.892 16.412 28.498 1.00 12.39 393 ILE A O 1
ATOM 2977 N N . PRO A 1 394 ? 35.169 17.495 26.673 1.00 12.34 394 PRO A N 1
ATOM 2978 C CA . PRO A 1 394 ? 35.774 18.723 27.195 1.00 10.67 394 PRO A CA 1
ATOM 2979 C C . PRO A 1 394 ? 35.056 19.257 28.435 1.00 11.30 394 PRO A C 1
ATOM 2980 O O . PRO A 1 394 ? 35.637 20.001 29.223 1.00 11.18 394 PRO A O 1
ATOM 2984 N N . TYR A 1 395 ? 33.794 18.869 28.602 1.00 11.50 395 TYR A N 1
ATOM 2985 C CA . TYR A 1 395 ? 32.985 19.305 29.740 1.00 11.45 395 TYR A CA 1
ATOM 2986 C C . TYR A 1 395 ? 33.517 18.810 31.084 1.00 11.03 395 TYR A C 1
ATOM 2987 O O . TYR A 1 395 ? 33.665 19.589 32.015 1.00 11.98 395 TYR A O 1
ATOM 2996 N N . HIS A 1 396 ? 33.775 17.508 31.181 1.00 10.61 396 HIS A N 1
ATOM 2997 C CA . HIS A 1 396 ? 34.279 16.895 32.409 1.00 9.77 396 HIS A CA 1
ATOM 2998 C C . HIS A 1 396 ? 35.795 16.949 32.258 1.00 10.27 396 HIS A C 1
ATOM 2999 O O . HIS A 1 396 ? 36.353 16.318 31.363 1.00 8.91 396 HIS A O 1
ATOM 3006 N N . TYR A 1 397 ? 36.463 17.693 33.137 1.00 9.33 397 TYR A N 1
ATOM 3007 C CA . TYR A 1 397 ? 37.905 17.887 33.007 1.00 9.63 397 TYR A CA 1
ATOM 3008 C C . TYR A 1 397 ? 38.880 17.177 33.947 1.00 9.66 397 TYR A C 1
ATOM 3009 O O . TYR A 1 397 ? 38.503 16.605 34.969 1.00 9.46 397 TYR A O 1
ATOM 3018 N N . GLY A 1 398 ? 40.153 17.241 33.567 1.00 10.84 398 GLY A N 1
ATOM 3019 C CA . GLY A 1 398 ? 41.225 16.669 34.361 1.00 10.59 398 GLY A CA 1
ATOM 3020 C C . GLY A 1 398 ? 41.323 15.167 34.506 1.00 9.73 398 GLY A C 1
ATOM 3021 O O . GLY A 1 398 ? 42.115 14.690 35.317 1.00 13.23 398 GLY A O 1
ATOM 3022 N N . VAL A 1 399 ? 40.551 14.406 33.739 1.00 8.99 399 VAL A N 1
ATOM 3023 C CA . VAL A 1 399 ? 40.624 12.956 33.861 1.00 9.69 399 VAL A CA 1
ATOM 3024 C C . VAL A 1 399 ? 40.869 12.287 32.514 1.00 10.87 399 VAL A C 1
ATOM 3025 O O . VAL A 1 399 ? 41.216 12.951 31.536 1.00 13.01 399 VAL A O 1
ATOM 3029 N N . ASN A 1 400 ? 40.711 10.968 32.470 1.00 10.37 400 ASN A N 1
ATOM 3030 C CA . ASN A 1 400 ? 40.892 10.226 31.229 1.00 9.99 400 ASN A CA 1
ATOM 3031 C C . ASN A 1 400 ? 39.565 9.568 30.874 1.00 10.27 400 ASN A C 1
ATOM 3032 O O . ASN A 1 400 ? 39.113 8.645 31.557 1.00 12.32 400 ASN A O 1
ATOM 3037 N N . HIS A 1 401 ? 38.939 10.057 29.811 1.00 9.82 401 HIS A N 1
ATOM 3038 C CA . HIS A 1 401 ? 37.653 9.536 29.357 1.00 9.80 401 HIS A CA 1
ATOM 3039 C C . HIS A 1 401 ? 37.766 8.338 28.430 1.00 11.06 401 HIS A C 1
ATOM 3040 O O . HIS A 1 401 ? 36.760 7.770 28.020 1.00 9.51 401 HIS A O 1
ATOM 3047 N N . VAL A 1 402 ? 38.988 7.953 28.096 1.00 11.66 402 VAL A N 1
ATOM 3048 C CA . VAL A 1 402 ? 39.190 6.831 27.196 1.00 13.02 402 VAL A CA 1
ATOM 3049 C C . VAL A 1 402 ? 38.677 5.492 27.717 1.00 13.66 402 VAL A C 1
ATOM 3050 O O . VAL A 1 402 ? 38.869 5.150 28.885 1.00 11.09 402 VAL A O 1
ATOM 3054 N N . HIS A 1 403 ? 38.006 4.750 26.841 1.00 13.02 403 HIS A N 1
ATOM 3055 C CA . HIS A 1 403 ? 37.529 3.417 27.188 1.00 14.68 403 HIS A CA 1
ATOM 3056 C C . HIS A 1 403 ? 38.539 2.486 26.524 1.00 12.79 403 HIS A C 1
ATOM 3057 O O . HIS A 1 403 ? 39.189 1.680 27.186 1.00 12.79 403 HIS A O 1
ATOM 3064 N N . GLN A 1 404 ? 38.672 2.618 25.208 1.00 11.37 404 GLN A N 1
ATOM 3065 C CA . GLN A 1 404 ? 39.638 1.823 24.451 1.00 11.64 404 GLN A CA 1
ATOM 3066 C C . GLN A 1 404 ? 40.222 2.643 23.304 1.00 11.64 404 GLN A C 1
ATOM 3067 O O . GLN A 1 404 ? 39.550 3.505 22.739 1.00 10.12 404 GLN A O 1
ATOM 3073 N N . VAL A 1 405 ? 41.481 2.379 22.971 1.00 10.33 405 VAL A N 1
ATOM 3074 C CA . VAL A 1 405 ? 42.125 3.075 21.866 1.00 10.50 405 VAL A CA 1
ATOM 3075 C C . VAL A 1 405 ? 42.534 2.031 20.842 1.00 12.14 405 VAL A C 1
ATOM 3076 O O . VAL A 1 405 ? 43.094 0.992 21.193 1.00 14.23 405 VAL A O 1
ATOM 3080 N N . MET A 1 406 ? 42.245 2.306 19.577 1.00 12.43 406 MET A N 1
ATOM 3081 C CA . MET A 1 406 ? 42.581 1.385 18.502 1.00 13.44 406 MET A CA 1
ATOM 3082 C C . MET A 1 406 ? 43.576 2.031 17.547 1.00 13.76 406 MET A C 1
ATOM 3083 O O . MET A 1 406 ? 43.397 3.184 17.148 1.00 14.10 406 MET A O 1
ATOM 3088 N N . LYS A 1 407 ? 44.630 1.297 17.201 1.00 12.71 407 LYS A N 1
ATOM 3089 C CA . LYS A 1 407 ? 45.628 1.788 16.255 1.00 13.78 407 LYS A CA 1
ATOM 3090 C C . LYS A 1 407 ? 45.800 0.715 15.187 1.00 15.00 407 LYS A C 1
ATOM 3091 O O . LYS A 1 407 ? 46.040 -0.452 15.504 1.00 14.44 407 LYS A O 1
ATOM 3097 N N . ASN A 1 408 ? 45.660 1.115 13.927 1.00 14.55 408 ASN A N 1
ATOM 3098 C CA . ASN A 1 408 ? 45.792 0.199 12.799 1.00 15.94 408 ASN A CA 1
ATOM 3099 C C . ASN A 1 408 ? 44.865 -1.013 12.925 1.00 15.97 408 ASN A C 1
ATOM 3100 O O . ASN A 1 408 ? 45.220 -2.119 12.530 1.00 16.29 408 ASN A O 1
ATOM 3105 N N . GLY A 1 409 ? 43.681 -0.799 13.488 1.00 17.47 409 GLY A N 1
ATOM 3106 C CA . GLY A 1 409 ? 42.724 -1.883 13.626 1.00 17.59 409 GLY A CA 1
ATOM 3107 C C . GLY A 1 409 ? 42.878 -2.757 14.857 1.00 18.55 409 GLY A C 1
ATOM 3108 O O . GLY A 1 409 ? 42.111 -3.706 15.045 1.00 17.53 409 GLY A O 1
ATOM 3109 N N . THR A 1 410 ? 43.851 -2.438 15.703 1.00 17.53 410 THR A N 1
ATOM 3110 C CA . THR A 1 410 ? 44.099 -3.218 16.912 1.00 18.42 410 THR A CA 1
ATOM 3111 C C . THR A 1 410 ? 43.933 -2.413 18.204 1.00 18.30 410 THR A C 1
ATOM 3112 O O . THR A 1 410 ? 44.406 -1.283 18.308 1.00 19.17 410 THR A O 1
ATOM 3116 N N . ILE A 1 411 ? 43.257 -2.999 19.186 1.00 17.50 411 ILE A N 1
ATOM 3117 C CA . ILE A 1 411 ? 43.063 -2.335 20.468 1.00 17.47 411 ILE A CA 1
ATOM 3118 C C . ILE A 1 411 ? 44.404 -2.311 21.182 1.00 17.79 411 ILE A C 1
ATOM 3119 O O . ILE A 1 411 ? 44.918 -3.359 21.570 1.00 16.60 411 ILE A O 1
ATOM 3124 N N . VAL A 1 412 ? 44.970 -1.117 21.346 1.00 16.06 412 VAL A N 1
ATOM 3125 C CA . VAL A 1 412 ? 46.263 -0.971 22.006 1.00 14.41 412 VAL A CA 1
ATOM 3126 C C . VAL A 1 412 ? 46.126 -0.414 23.416 1.00 15.42 412 VAL A C 1
ATOM 3127 O O . VAL A 1 412 ? 47.095 -0.374 24.169 1.00 15.62 412 VAL A O 1
ATOM 3131 N N . VAL A 1 413 ? 44.922 0.025 23.761 1.00 15.63 413 VAL A N 1
ATOM 3132 C CA . VAL A 1 413 ? 44.644 0.538 25.096 1.00 17.39 413 VAL A CA 1
ATOM 3133 C C . VAL A 1 413 ? 43.255 0.062 25.489 1.00 18.90 413 VAL A C 1
ATOM 3134 O O . VAL A 1 413 ? 42.284 0.330 24.788 1.00 18.47 413 VAL A O 1
ATOM 3138 N N . ASN A 1 414 ? 43.167 -0.657 26.603 1.00 21.61 414 ASN A N 1
ATOM 3139 C CA . ASN A 1 414 ? 41.885 -1.165 27.075 1.00 25.05 414 ASN A CA 1
ATOM 3140 C C . ASN A 1 414 ? 41.682 -0.823 28.547 1.00 25.89 414 ASN A C 1
ATOM 3141 O O . ASN A 1 414 ? 42.353 -1.371 29.424 1.00 25.86 414 ASN A O 1
ATOM 3146 N N . ARG A 1 415 ? 40.756 0.094 28.809 1.00 27.64 415 ARG A N 1
ATOM 3147 C CA . ARG A 1 415 ? 40.467 0.522 30.172 1.00 28.57 415 ARG A CA 1
ATOM 3148 C C . ARG A 1 415 ? 39.098 0.022 30.626 1.00 29.85 415 ARG A C 1
ATOM 3149 O O . ARG A 1 415 ? 38.585 -0.968 30.102 1.00 31.73 415 ARG A O 1
ATOM 3157 N N . PRO B 1 2 ? 61.654 -10.076 2.334 1.00 41.92 2 PRO B N 1
ATOM 3158 C CA . PRO B 1 2 ? 61.156 -9.133 1.303 1.00 41.65 2 PRO B CA 1
ATOM 3159 C C . PRO B 1 2 ? 59.647 -9.256 1.109 1.00 42.14 2 PRO B C 1
ATOM 3160 O O . PRO B 1 2 ? 59.122 -10.359 0.954 1.00 42.75 2 PRO B O 1
ATOM 3164 N N . LYS B 1 3 ? 58.954 -8.120 1.115 1.00 41.75 3 LYS B N 1
ATOM 3165 C CA . LYS B 1 3 ? 57.503 -8.099 0.949 1.00 40.64 3 LYS B CA 1
ATOM 3166 C C . LYS B 1 3 ? 57.114 -8.497 -0.472 1.00 39.54 3 LYS B C 1
ATOM 3167 O O . LYS B 1 3 ? 57.726 -8.053 -1.445 1.00 39.01 3 LYS B O 1
ATOM 3173 N N . GLN B 1 4 ? 56.090 -9.333 -0.587 1.00 38.01 4 GLN B N 1
ATOM 3174 C CA . GLN B 1 4 ? 55.632 -9.788 -1.889 1.00 36.58 4 GLN B CA 1
ATOM 3175 C C . GLN B 1 4 ? 54.477 -8.921 -2.372 1.00 34.75 4 GLN B C 1
ATOM 3176 O O . GLN B 1 4 ? 53.495 -8.727 -1.656 1.00 33.36 4 GLN B O 1
ATOM 3182 N N . ILE B 1 5 ? 54.596 -8.397 -3.587 1.00 32.75 5 ILE B N 1
ATOM 3183 C CA . ILE B 1 5 ? 53.544 -7.560 -4.147 1.00 30.54 5 ILE B CA 1
ATOM 3184 C C . ILE B 1 5 ? 53.203 -7.962 -5.575 1.00 31.13 5 ILE B C 1
ATOM 3185 O O . ILE B 1 5 ? 53.989 -8.625 -6.256 1.00 30.80 5 ILE B O 1
ATOM 3190 N N . ASP B 1 6 ? 52.022 -7.547 -6.021 1.00 30.30 6 ASP B N 1
ATOM 3191 C CA . ASP B 1 6 ? 51.528 -7.879 -7.349 1.00 29.63 6 ASP B CA 1
ATOM 3192 C C . ASP B 1 6 ? 52.354 -7.435 -8.543 1.00 28.87 6 ASP B C 1
ATOM 3193 O O . ASP B 1 6 ? 52.803 -8.263 -9.337 1.00 28.99 6 ASP B O 1
ATOM 3198 N N . THR B 1 7 ? 52.551 -6.129 -8.675 1.00 28.52 7 THR B N 1
ATOM 3199 C CA . THR B 1 7 ? 53.260 -5.598 -9.832 1.00 27.43 7 THR B CA 1
ATOM 3200 C C . THR B 1 7 ? 54.359 -4.597 -9.548 1.00 26.86 7 THR B C 1
ATOM 3201 O O . THR B 1 7 ? 54.367 -3.926 -8.517 1.00 27.71 7 THR B O 1
ATOM 3205 N N . ILE B 1 8 ? 55.282 -4.491 -10.496 1.00 26.86 8 ILE B N 1
ATOM 3206 C CA . ILE B 1 8 ? 56.387 -3.565 -10.380 1.00 26.23 8 ILE B CA 1
ATOM 3207 C C . ILE B 1 8 ? 56.735 -2.980 -11.746 1.00 26.86 8 ILE B C 1
ATOM 3208 O O . ILE B 1 8 ? 56.945 -3.714 -12.716 1.00 27.66 8 ILE B O 1
ATOM 3213 N N . LEU B 1 9 ? 56.762 -1.656 -11.829 1.00 25.63 9 LEU B N 1
ATOM 3214 C CA . LEU B 1 9 ? 57.124 -0.992 -13.073 1.00 24.84 9 LEU B CA 1
ATOM 3215 C C . LEU B 1 9 ? 58.591 -0.607 -12.952 1.00 24.86 9 LEU B C 1
ATOM 3216 O O . LEU B 1 9 ? 58.983 0.098 -12.020 1.00 23.70 9 LEU B O 1
ATOM 3221 N N . ILE B 1 10 ? 59.405 -1.083 -13.887 1.00 26.03 10 ILE B N 1
ATOM 3222 C CA . ILE B 1 10 ? 60.832 -0.786 -13.869 1.00 26.05 10 ILE B CA 1
ATOM 3223 C C . ILE B 1 10 ? 61.274 -0.026 -15.110 1.00 25.77 10 ILE B C 1
ATOM 3224 O O . ILE B 1 10 ? 60.545 0.052 -16.099 1.00 25.30 10 ILE B O 1
ATOM 3229 N N . ASN B 1 11 ? 62.476 0.535 -15.041 1.00 25.45 11 ASN B N 1
ATOM 3230 C CA . ASN B 1 11 ? 63.050 1.269 -16.159 1.00 26.60 11 ASN B CA 1
ATOM 3231 C C . ASN B 1 11 ? 62.216 2.466 -16.608 1.00 25.98 11 ASN B C 1
ATOM 3232 O O . ASN B 1 11 ? 62.074 2.721 -17.804 1.00 26.33 11 ASN B O 1
ATOM 3237 N N . ILE B 1 12 ? 61.659 3.195 -15.648 1.00 24.50 12 ILE B N 1
ATOM 3238 C CA . ILE B 1 12 ? 60.870 4.377 -15.961 1.00 21.70 12 ILE B CA 1
ATOM 3239 C C . ILE B 1 12 ? 61.860 5.492 -16.253 1.00 21.45 12 ILE B C 1
ATOM 3240 O O . ILE B 1 12 ? 62.658 5.858 -15.390 1.00 22.23 12 ILE B O 1
ATOM 3245 N N . GLY B 1 13 ? 61.820 6.017 -17.473 1.00 20.14 13 GLY B N 1
ATOM 3246 C CA . GLY B 1 13 ? 62.736 7.079 -17.841 1.00 18.77 13 GLY B CA 1
ATOM 3247 C C . GLY B 1 13 ? 62.505 8.321 -17.012 1.00 19.92 13 GLY B C 1
ATOM 3248 O O . GLY B 1 13 ? 63.442 8.922 -16.480 1.00 20.36 13 GLY B O 1
ATOM 3249 N N . GLN B 1 14 ? 61.241 8.708 -16.899 1.00 19.54 14 GLN B N 1
ATOM 3250 C CA . GLN B 1 14 ? 60.871 9.884 -16.135 1.00 19.24 14 GLN B CA 1
ATOM 3251 C C . GLN B 1 14 ? 59.585 9.567 -15.381 1.00 18.73 14 GLN B C 1
ATOM 3252 O O . GLN B 1 14 ? 58.636 9.034 -15.952 1.00 18.30 14 GLN B O 1
ATOM 3258 N N . LEU B 1 15 ? 59.562 9.887 -14.092 1.00 18.21 15 LEU B N 1
ATOM 3259 C CA . LEU B 1 15 ? 58.394 9.615 -13.265 1.00 17.40 15 LEU B CA 1
ATOM 3260 C C . LEU B 1 15 ? 57.872 10.888 -12.608 1.00 16.82 15 LEU B C 1
ATOM 3261 O O . LEU B 1 15 ? 58.620 11.595 -11.933 1.00 17.86 15 LEU B O 1
ATOM 3266 N N . LEU B 1 16 ? 56.589 11.175 -12.818 1.00 15.92 16 LEU B N 1
ATOM 3267 C CA . LEU B 1 16 ? 55.947 12.335 -12.208 1.00 14.62 16 LEU B CA 1
ATOM 3268 C C . LEU B 1 16 ? 54.899 11.807 -11.230 1.00 14.61 16 LEU B C 1
ATOM 3269 O O . LEU B 1 16 ? 53.876 11.257 -11.641 1.00 15.45 16 LEU B O 1
ATOM 3274 N N . THR B 1 17 ? 55.155 11.973 -9.940 1.00 13.17 17 THR B N 1
ATOM 3275 C CA . THR B 1 17 ? 54.232 11.506 -8.908 1.00 12.26 17 THR B CA 1
ATOM 3276 C C . THR B 1 17 ? 53.160 12.544 -8.608 1.00 12.36 17 THR B C 1
ATOM 3277 O O . THR B 1 17 ? 52.061 12.203 -8.175 1.00 14.42 17 THR B O 1
ATOM 3281 N N . MET B 1 18 ? 53.492 13.811 -8.830 1.00 10.80 18 MET B N 1
ATOM 3282 C CA . MET B 1 18 ? 52.570 14.906 -8.560 1.00 11.82 18 MET B CA 1
ATOM 3283 C C . MET B 1 18 ? 52.271 14.971 -7.063 1.00 11.99 18 MET B C 1
ATOM 3284 O O . MET B 1 18 ? 51.317 15.633 -6.655 1.00 12.57 18 MET B O 1
ATOM 3289 N N . GLU B 1 19 ? 53.077 14.288 -6.250 1.00 13.05 19 GLU B N 1
ATOM 3290 C CA . GLU B 1 19 ? 52.847 14.268 -4.805 1.00 13.69 19 GLU B CA 1
ATOM 3291 C C . GLU B 1 19 ? 52.664 15.662 -4.228 1.00 13.58 19 GLU B C 1
ATOM 3292 O O . GLU B 1 19 ? 53.532 16.524 -4.367 1.00 13.79 19 GLU B O 1
ATOM 3298 N N . SER B 1 20 ? 51.525 15.871 -3.574 1.00 13.74 20 SER B N 1
ATOM 3299 C CA . SER B 1 20 ? 51.195 17.167 -2.991 1.00 14.73 20 SER B CA 1
ATOM 3300 C C . SER B 1 20 ? 50.386 16.992 -1.710 1.00 15.23 20 SER B C 1
ATOM 3301 O O . SER B 1 20 ? 49.831 15.924 -1.456 1.00 16.22 20 SER B O 1
ATOM 3304 N N . SER B 1 21 ? 50.309 18.050 -0.911 1.00 14.77 21 SER B N 1
ATOM 3305 C CA . SER B 1 21 ? 49.551 18.001 0.331 1.00 16.37 21 SER B CA 1
ATOM 3306 C C . SER B 1 21 ? 48.196 18.679 0.131 1.00 15.26 21 SER B C 1
ATOM 3307 O O . SER B 1 21 ? 47.366 18.736 1.042 1.00 13.84 21 SER B O 1
ATOM 3310 N N . GLY B 1 22 ? 47.982 19.186 -1.074 1.00 14.41 22 GLY B N 1
ATOM 3311 C CA . GLY B 1 22 ? 46.737 19.856 -1.385 1.00 13.96 22 GLY B CA 1
ATOM 3312 C C . GLY B 1 22 ? 46.825 20.469 -2.764 1.00 12.56 22 GLY B C 1
ATOM 3313 O O . GLY B 1 22 ? 47.815 20.254 -3.468 1.00 12.13 22 GLY B O 1
ATOM 3314 N N . PRO B 1 23 ? 45.810 21.237 -3.188 1.00 13.20 23 PRO B N 1
ATOM 3315 C CA . PRO B 1 23 ? 45.865 21.847 -4.521 1.00 12.45 23 PRO B CA 1
ATOM 3316 C C . PRO B 1 23 ? 47.067 22.779 -4.651 1.00 12.39 23 PRO B C 1
ATOM 3317 O O . PRO B 1 23 ? 47.561 23.315 -3.660 1.00 10.61 23 PRO B O 1
ATOM 3321 N N . ARG B 1 24 ? 47.545 22.966 -5.873 1.00 12.69 24 ARG B N 1
ATOM 3322 C CA . ARG B 1 24 ? 48.695 23.832 -6.077 1.00 14.09 24 ARG B CA 1
ATOM 3323 C C . ARG B 1 24 ? 48.295 25.169 -6.664 1.00 14.32 24 ARG B C 1
ATOM 3324 O O . ARG B 1 24 ? 47.759 25.247 -7.768 1.00 13.37 24 ARG B O 1
ATOM 3332 N N . ALA B 1 25 ? 48.554 26.224 -5.905 1.00 15.43 25 ALA B N 1
ATOM 3333 C CA . ALA B 1 25 ? 48.220 27.571 -6.339 1.00 16.02 25 ALA B CA 1
ATOM 3334 C C . ALA B 1 25 ? 49.473 28.392 -6.627 1.00 17.13 25 ALA B C 1
ATOM 3335 O O . ALA B 1 25 ? 50.543 28.146 -6.059 1.00 14.95 25 ALA B O 1
ATOM 3337 N N . GLY B 1 26 ? 49.318 29.369 -7.515 1.00 16.54 26 GLY B N 1
ATOM 3338 C CA . GLY B 1 26 ? 50.410 30.252 -7.873 1.00 16.80 26 GLY B CA 1
ATOM 3339 C C . GLY B 1 26 ? 51.722 29.568 -8.177 1.00 16.69 26 GLY B C 1
ATOM 3340 O O . GLY B 1 26 ? 51.787 28.643 -8.990 1.00 17.37 26 GLY B O 1
ATOM 3341 N N . LYS B 1 27 ? 52.775 30.026 -7.511 1.00 16.79 27 LYS B N 1
ATOM 3342 C CA . LYS B 1 27 ? 54.112 29.484 -7.714 1.00 16.98 27 LYS B CA 1
ATOM 3343 C C . LYS B 1 27 ? 54.261 27.980 -7.544 1.00 15.59 27 LYS B C 1
ATOM 3344 O O . LYS B 1 27 ? 55.068 27.363 -8.228 1.00 15.08 27 LYS B O 1
ATOM 3350 N N . SER B 1 28 ? 53.499 27.378 -6.638 1.00 14.98 28 SER B N 1
ATOM 3351 C CA . SER B 1 28 ? 53.635 25.941 -6.430 1.00 14.01 28 SER B CA 1
ATOM 3352 C C . SER B 1 28 ? 53.298 25.134 -7.684 1.00 13.89 28 SER B C 1
ATOM 3353 O O . SER B 1 28 ? 53.727 23.990 -7.821 1.00 11.43 28 SER B O 1
ATOM 3356 N N . MET B 1 29 ? 52.539 25.727 -8.604 1.00 13.01 29 MET B N 1
ATOM 3357 C CA . MET B 1 29 ? 52.188 25.026 -9.838 1.00 12.84 29 MET B CA 1
ATOM 3358 C C . MET B 1 29 ? 53.410 24.820 -10.721 1.00 13.50 29 MET B C 1
ATOM 3359 O O . MET B 1 29 ? 53.410 23.962 -11.604 1.00 13.41 29 MET B O 1
ATOM 3364 N N . GLN B 1 30 ? 54.450 25.610 -10.487 1.00 12.73 30 GLN B N 1
ATOM 3365 C CA . GLN B 1 30 ? 55.670 25.497 -11.277 1.00 14.54 30 GLN B CA 1
ATOM 3366 C C . GLN B 1 30 ? 56.612 24.461 -10.675 1.00 16.10 30 GLN B C 1
ATOM 3367 O O . GLN B 1 30 ? 57.413 23.855 -11.383 1.00 17.71 30 GLN B O 1
ATOM 3373 N N . ASP B 1 31 ? 56.504 24.253 -9.367 1.00 16.79 31 ASP B N 1
ATOM 3374 C CA . ASP B 1 31 ? 57.373 23.317 -8.663 1.00 14.92 31 ASP B CA 1
ATOM 3375 C C . ASP B 1 31 ? 57.077 21.844 -8.936 1.00 14.34 31 ASP B C 1
ATOM 3376 O O . ASP B 1 31 ? 56.623 21.116 -8.055 1.00 13.47 31 ASP B O 1
ATOM 3381 N N . LEU B 1 32 ? 57.350 21.407 -10.162 1.00 12.99 32 LEU B N 1
ATOM 3382 C CA . LEU B 1 32 ? 57.120 20.020 -10.549 1.00 13.51 32 LEU B CA 1
ATOM 3383 C C . LEU B 1 32 ? 58.312 19.153 -10.146 1.00 15.46 32 LEU B C 1
ATOM 3384 O O . LEU B 1 32 ? 59.452 19.440 -10.511 1.00 16.10 32 LEU B O 1
ATOM 3389 N N . HIS B 1 33 ? 58.045 18.094 -9.393 1.00 14.45 33 HIS B N 1
ATOM 3390 C CA . HIS B 1 33 ? 59.102 17.192 -8.959 1.00 15.84 33 HIS B CA 1
ATOM 3391 C C . HIS B 1 33 ? 59.289 16.084 -9.990 1.00 16.71 33 HIS B C 1
ATOM 3392 O O . HIS B 1 33 ? 58.383 15.288 -10.233 1.00 16.91 33 HIS B O 1
ATOM 3399 N N . VAL B 1 34 ? 60.468 16.035 -10.601 1.00 16.92 34 VAL B N 1
ATOM 3400 C CA . VAL B 1 34 ? 60.752 15.024 -11.609 1.00 17.81 34 VAL B CA 1
ATOM 3401 C C . VAL B 1 34 ? 61.760 13.991 -11.114 1.00 19.43 34 VAL B C 1
ATOM 3402 O O . VAL B 1 34 ? 62.802 14.343 -10.562 1.00 19.55 34 VAL B O 1
ATOM 3406 N N . ILE B 1 35 ? 61.439 12.716 -11.317 1.00 20.52 35 ILE B N 1
ATOM 3407 C CA . ILE B 1 35 ? 62.315 11.621 -10.904 1.00 21.04 35 ILE B CA 1
ATOM 3408 C C . ILE B 1 35 ? 62.748 10.847 -12.143 1.00 22.78 35 ILE B C 1
ATOM 3409 O O . ILE B 1 35 ? 61.914 10.473 -12.966 1.00 24.27 35 ILE B O 1
ATOM 3414 N N . GLU B 1 36 ? 64.046 10.605 -12.280 1.00 24.46 36 GLU B N 1
ATOM 3415 C CA . GLU B 1 36 ? 64.543 9.879 -13.441 1.00 26.03 36 GLU B CA 1
ATOM 3416 C C . GLU B 1 36 ? 65.049 8.490 -13.066 1.00 26.26 36 GLU B C 1
ATOM 3417 O O . GLU B 1 36 ? 65.587 8.291 -11.974 1.00 26.21 36 GLU B O 1
ATOM 3423 N N . ASP B 1 37 ? 64.866 7.534 -13.976 1.00 25.29 37 ASP B N 1
ATOM 3424 C CA . ASP B 1 37 ? 65.264 6.154 -13.734 1.00 26.10 37 ASP B CA 1
ATOM 3425 C C . ASP B 1 37 ? 64.496 5.743 -12.481 1.00 25.82 37 ASP B C 1
ATOM 3426 O O . ASP B 1 37 ? 65.081 5.506 -11.423 1.00 26.26 37 ASP B O 1
ATOM 3431 N N . ALA B 1 38 ? 63.174 5.672 -12.615 1.00 24.64 38 ALA B N 1
ATOM 3432 C CA . ALA B 1 38 ? 62.301 5.345 -11.496 1.00 22.57 38 ALA B CA 1
ATOM 3433 C C . ALA B 1 38 ? 61.612 3.993 -11.565 1.00 21.75 38 ALA B C 1
ATOM 3434 O O . ALA B 1 38 ? 61.701 3.267 -12.555 1.00 22.15 38 ALA B O 1
ATOM 3436 N N . VAL B 1 39 ? 60.913 3.674 -10.483 1.00 21.10 39 VAL B N 1
ATOM 3437 C CA . VAL B 1 39 ? 60.182 2.429 -10.359 1.00 20.38 39 VAL B CA 1
ATOM 3438 C C . VAL B 1 39 ? 58.859 2.730 -9.665 1.00 19.18 39 VAL B C 1
ATOM 3439 O O . VAL B 1 39 ? 58.731 3.728 -8.956 1.00 19.01 39 VAL B O 1
ATOM 3443 N N . VAL B 1 40 ? 57.878 1.867 -9.885 1.00 19.29 40 VAL B N 1
ATOM 3444 C CA . VAL B 1 40 ? 56.572 2.015 -9.265 1.00 18.84 40 VAL B CA 1
ATOM 3445 C C . VAL B 1 40 ? 56.105 0.646 -8.787 1.00 18.62 40 VAL B C 1
ATOM 3446 O O . VAL B 1 40 ? 56.021 -0.301 -9.569 1.00 19.74 40 VAL B O 1
ATOM 3450 N N . GLY B 1 41 ? 55.824 0.544 -7.492 1.00 19.19 41 GLY B N 1
ATOM 3451 C CA . GLY B 1 41 ? 55.362 -0.712 -6.936 1.00 18.32 41 GLY B CA 1
ATOM 3452 C C . GLY B 1 41 ? 53.869 -0.668 -6.695 1.00 18.60 41 GLY B C 1
ATOM 3453 O O . GLY B 1 41 ? 53.347 0.303 -6.146 1.00 19.80 41 GLY B O 1
ATOM 3454 N N . ILE B 1 42 ? 53.174 -1.720 -7.104 1.00 17.38 42 ILE B N 1
ATOM 3455 C CA . ILE B 1 42 ? 51.734 -1.780 -6.932 1.00 19.07 42 ILE B CA 1
ATOM 3456 C C . ILE B 1 42 ? 51.318 -3.079 -6.261 1.00 20.06 42 ILE B C 1
ATOM 3457 O O . ILE B 1 42 ? 51.870 -4.145 -6.544 1.00 20.10 42 ILE B O 1
ATOM 3462 N N . HIS B 1 43 ? 50.353 -2.987 -5.358 1.00 19.23 43 HIS B N 1
ATOM 3463 C CA . HIS B 1 43 ? 49.855 -4.174 -4.687 1.00 20.03 43 HIS B CA 1
ATOM 3464 C C . HIS B 1 43 ? 48.402 -3.991 -4.326 1.00 20.88 43 HIS B C 1
ATOM 3465 O O . HIS B 1 43 ? 48.005 -2.952 -3.802 1.00 20.61 43 HIS B O 1
ATOM 3472 N N . GLU B 1 44 ? 47.607 -5.009 -4.620 1.00 21.45 44 GLU B N 1
ATOM 3473 C CA . GLU B 1 44 ? 46.189 -4.968 -4.326 1.00 22.63 44 GLU B CA 1
ATOM 3474 C C . GLU B 1 44 ? 45.522 -3.710 -4.856 1.00 22.71 44 GLU B C 1
ATOM 3475 O O . GLU B 1 44 ? 44.824 -3.011 -4.117 1.00 22.93 44 GLU B O 1
ATOM 3481 N N . GLN B 1 45 ? 45.762 -3.409 -6.129 1.00 22.96 45 GLN B N 1
ATOM 3482 C CA . GLN B 1 45 ? 45.127 -2.264 -6.773 1.00 22.42 45 GLN B CA 1
ATOM 3483 C C . GLN B 1 45 ? 45.658 -0.901 -6.341 1.00 19.98 45 GLN B C 1
ATOM 3484 O O . GLN B 1 45 ? 45.229 0.127 -6.863 1.00 18.44 45 GLN B O 1
ATOM 3490 N N . LYS B 1 46 ? 46.588 -0.880 -5.397 1.00 18.08 46 LYS B N 1
ATOM 3491 C CA . LYS B 1 46 ? 47.104 0.391 -4.920 1.00 16.85 46 LYS B CA 1
ATOM 3492 C C . LYS B 1 46 ? 48.603 0.563 -5.085 1.00 16.68 46 LYS B C 1
ATOM 3493 O O . LYS B 1 46 ? 49.342 -0.403 -5.249 1.00 16.67 46 LYS B O 1
ATOM 3499 N N . ILE B 1 47 ? 49.041 1.814 -5.046 1.00 17.38 47 ILE B N 1
ATOM 3500 C CA . ILE B 1 47 ? 50.451 2.134 -5.159 1.00 16.24 47 ILE B CA 1
ATOM 3501 C C . ILE B 1 47 ? 51.075 1.881 -3.790 1.00 17.21 47 ILE B C 1
ATOM 3502 O O . ILE B 1 47 ? 50.556 2.349 -2.772 1.00 16.81 47 ILE B O 1
ATOM 3507 N N . VAL B 1 48 ? 52.168 1.126 -3.751 1.00 17.29 48 VAL B N 1
ATOM 3508 C CA . VAL B 1 48 ? 52.841 0.879 -2.481 1.00 18.74 48 VAL B CA 1
ATOM 3509 C C . VAL B 1 48 ? 54.060 1.789 -2.445 1.00 18.49 48 VAL B C 1
ATOM 3510 O O . VAL B 1 48 ? 54.481 2.248 -1.382 1.00 20.57 48 VAL B O 1
ATOM 3514 N N . PHE B 1 49 ? 54.626 2.058 -3.615 1.00 17.47 49 PHE B N 1
ATOM 3515 C CA . PHE B 1 49 ? 55.760 2.963 -3.700 1.00 18.12 49 PHE B CA 1
ATOM 3516 C C . PHE B 1 49 ? 55.972 3.461 -5.121 1.00 18.80 49 PHE B C 1
ATOM 3517 O O . PHE B 1 49 ? 55.636 2.787 -6.093 1.00 18.24 49 PHE B O 1
ATOM 3525 N N . ALA B 1 50 ? 56.509 4.668 -5.225 1.00 19.97 50 ALA B N 1
ATOM 3526 C CA . ALA B 1 50 ? 56.779 5.290 -6.509 1.00 21.26 50 ALA B CA 1
ATOM 3527 C C . ALA B 1 50 ? 57.912 6.280 -6.298 1.00 22.07 50 ALA B C 1
ATOM 3528 O O . ALA B 1 50 ? 57.727 7.330 -5.688 1.00 20.96 50 ALA B O 1
ATOM 3530 N N . GLY B 1 51 ? 59.091 5.928 -6.796 1.00 23.50 51 GLY B N 1
ATOM 3531 C CA . GLY B 1 51 ? 60.242 6.794 -6.640 1.00 25.86 51 GLY B CA 1
ATOM 3532 C C . GLY B 1 51 ? 61.408 6.315 -7.479 1.00 27.79 51 GLY B C 1
ATOM 3533 O O . GLY B 1 51 ? 61.244 5.479 -8.370 1.00 27.48 51 GLY B O 1
ATOM 3534 N N . GLN B 1 52 ? 62.592 6.839 -7.188 1.00 29.77 52 GLN B N 1
ATOM 3535 C CA . GLN B 1 52 ? 63.785 6.469 -7.931 1.00 31.82 52 GLN B CA 1
ATOM 3536 C C . GLN B 1 52 ? 64.162 5.015 -7.696 1.00 31.62 52 GLN B C 1
ATOM 3537 O O . GLN B 1 52 ? 63.868 4.448 -6.641 1.00 30.40 52 GLN B O 1
ATOM 3543 N N . LYS B 1 53 ? 64.810 4.415 -8.691 1.00 31.35 53 LYS B N 1
ATOM 3544 C CA . LYS B 1 53 ? 65.228 3.025 -8.598 1.00 31.41 53 LYS B CA 1
ATOM 3545 C C . LYS B 1 53 ? 65.918 2.807 -7.261 1.00 30.81 53 LYS B C 1
ATOM 3546 O O . LYS B 1 53 ? 66.742 3.614 -6.839 1.00 29.97 53 LYS B O 1
ATOM 3552 N N . GLY B 1 54 ? 65.564 1.715 -6.596 1.00 31.11 54 GLY B N 1
ATOM 3553 C CA . GLY B 1 54 ? 66.138 1.421 -5.299 1.00 32.02 54 GLY B CA 1
ATOM 3554 C C . GLY B 1 54 ? 65.037 1.471 -4.258 1.00 32.49 54 GLY B C 1
ATOM 3555 O O . GLY B 1 54 ? 65.191 0.974 -3.141 1.00 32.62 54 GLY B O 1
ATOM 3556 N N . ALA B 1 55 ? 63.918 2.088 -4.631 1.00 31.50 55 ALA B N 1
ATOM 3557 C CA . ALA B 1 55 ? 62.771 2.193 -3.744 1.00 30.01 55 ALA B CA 1
ATOM 3558 C C . ALA B 1 55 ? 62.089 0.834 -3.690 1.00 29.50 55 ALA B C 1
ATOM 3559 O O . ALA B 1 55 ? 61.235 0.592 -2.841 1.00 27.09 55 ALA B O 1
ATOM 3561 N N . GLU B 1 56 ? 62.473 -0.051 -4.607 1.00 30.36 56 GLU B N 1
ATOM 3562 C CA . GLU B 1 56 ? 61.894 -1.386 -4.661 1.00 32.54 56 GLU B CA 1
ATOM 3563 C C . GLU B 1 56 ? 62.641 -2.338 -3.738 1.00 33.23 56 GLU B C 1
ATOM 3564 O O . GLU B 1 56 ? 62.257 -3.496 -3.586 1.00 34.16 56 GLU B O 1
ATOM 3570 N N . ALA B 1 57 ? 63.710 -1.842 -3.125 1.00 34.80 57 ALA B N 1
ATOM 3571 C CA . ALA B 1 57 ? 64.504 -2.648 -2.204 1.00 36.43 57 ALA B CA 1
ATOM 3572 C C . ALA B 1 57 ? 63.605 -3.143 -1.080 1.00 37.32 57 ALA B C 1
ATOM 3573 O O . ALA B 1 57 ? 62.910 -2.356 -0.436 1.00 37.89 57 ALA B O 1
ATOM 3575 N N . GLY B 1 58 ? 63.617 -4.451 -0.851 1.00 37.18 58 GLY B N 1
ATOM 3576 C CA . GLY B 1 58 ? 62.789 -5.014 0.197 1.00 36.41 58 GLY B CA 1
ATOM 3577 C C . GLY B 1 58 ? 61.503 -5.572 -0.373 1.00 35.48 58 GLY B C 1
ATOM 3578 O O . GLY B 1 58 ? 60.708 -6.177 0.344 1.00 35.39 58 GLY B O 1
ATOM 3579 N N . TYR B 1 59 ? 61.297 -5.366 -1.668 1.00 33.40 59 TYR B N 1
ATOM 3580 C CA . TYR B 1 59 ? 60.099 -5.866 -2.318 1.00 32.16 59 TYR B CA 1
ATOM 3581 C C . TYR B 1 59 ? 60.428 -6.841 -3.433 1.00 31.67 59 TYR B C 1
ATOM 3582 O O . TYR B 1 59 ? 61.548 -6.883 -3.935 1.00 33.04 59 TYR B O 1
ATOM 3591 N N . GLU B 1 60 ? 59.425 -7.621 -3.808 1.00 32.41 60 GLU B N 1
ATOM 3592 C CA . GLU B 1 60 ? 59.534 -8.598 -4.878 1.00 32.16 60 GLU B CA 1
ATOM 3593 C C . GLU B 1 60 ? 58.133 -8.712 -5.455 1.00 31.10 60 GLU B C 1
ATOM 3594 O O . GLU B 1 60 ? 57.162 -8.834 -4.713 1.00 31.32 60 GLU B O 1
ATOM 3600 N N . ALA B 1 61 ? 58.022 -8.659 -6.776 1.00 31.79 61 ALA B N 1
ATOM 3601 C CA . ALA B 1 61 ? 56.716 -8.740 -7.410 1.00 29.87 61 ALA B CA 1
ATOM 3602 C C . ALA B 1 61 ? 56.633 -9.890 -8.400 1.00 29.67 61 ALA B C 1
ATOM 3603 O O . ALA B 1 61 ? 57.654 -10.401 -8.857 1.00 28.69 61 ALA B O 1
ATOM 3605 N N . ASP B 1 62 ? 55.409 -10.298 -8.721 1.00 28.12 62 ASP B N 1
ATOM 3606 C CA . ASP B 1 62 ? 55.200 -11.375 -9.674 0.50 28.53 62 ASP B CA 1
ATOM 3607 C C . ASP B 1 62 ? 55.182 -10.801 -11.086 1.00 29.63 62 ASP B C 1
ATOM 3608 O O . ASP B 1 62 ? 55.941 -11.236 -11.950 1.00 29.29 62 ASP B O 1
ATOM 3613 N N . GLU B 1 63 ? 54.316 -9.818 -11.315 1.00 30.35 63 GLU B N 1
ATOM 3614 C CA . GLU B 1 63 ? 54.209 -9.183 -12.623 1.00 31.76 63 GLU B CA 1
ATOM 3615 C C . GLU B 1 63 ? 55.182 -8.015 -12.736 1.00 31.84 63 GLU B C 1
ATOM 3616 O O . GLU B 1 63 ? 55.089 -7.041 -11.989 1.00 32.22 63 GLU B O 1
ATOM 3622 N N . ILE B 1 64 ? 56.113 -8.110 -13.677 1.00 31.43 64 ILE B N 1
ATOM 3623 C CA . ILE B 1 64 ? 57.097 -7.056 -13.868 1.00 32.05 64 ILE B CA 1
ATOM 3624 C C . ILE B 1 64 ? 56.925 -6.362 -15.221 1.00 32.87 64 ILE B C 1
ATOM 3625 O O . ILE B 1 64 ? 57.061 -6.985 -16.277 1.00 34.03 64 ILE B O 1
ATOM 3630 N N . ILE B 1 65 ? 56.616 -5.067 -15.177 1.00 31.61 65 ILE B N 1
ATOM 3631 C CA . ILE B 1 65 ? 56.402 -4.274 -16.384 1.00 30.01 65 ILE B CA 1
ATOM 3632 C C . ILE B 1 65 ? 57.573 -3.347 -16.697 1.00 28.87 65 ILE B C 1
ATOM 3633 O O . ILE B 1 65 ? 57.867 -2.422 -15.940 1.00 28.57 65 ILE B O 1
ATOM 3638 N N . ASP B 1 66 ? 58.240 -3.598 -17.819 1.00 27.15 66 ASP B N 1
ATOM 3639 C CA . ASP B 1 66 ? 59.368 -2.774 -18.229 1.00 26.49 66 ASP B CA 1
ATOM 3640 C C . ASP B 1 66 ? 58.846 -1.580 -19.013 1.00 25.81 66 ASP B C 1
ATOM 3641 O O . ASP B 1 66 ? 58.142 -1.744 -20.005 1.00 25.78 66 ASP B O 1
ATOM 3646 N N . CYS B 1 67 ? 59.199 -0.379 -18.574 1.00 25.62 67 CYS B N 1
ATOM 3647 C CA . CYS B 1 67 ? 58.731 0.822 -19.246 1.00 26.41 67 CYS B CA 1
ATOM 3648 C C . CYS B 1 67 ? 59.647 1.306 -20.365 1.00 27.31 67 CYS B C 1
ATOM 3649 O O . CYS B 1 67 ? 59.341 2.284 -21.051 1.00 28.66 67 CYS B O 1
ATOM 3652 N N . SER B 1 68 ? 60.765 0.614 -20.552 1.00 27.03 68 SER B N 1
ATOM 3653 C CA . SER B 1 68 ? 61.712 0.949 -21.613 1.00 26.60 68 SER B CA 1
ATOM 3654 C C . SER B 1 68 ? 62.088 2.426 -21.671 1.00 24.73 68 SER B C 1
ATOM 3655 O O . SER B 1 68 ? 62.199 3.000 -22.754 1.00 23.75 68 SER B O 1
ATOM 3658 N N . GLY B 1 69 ? 62.276 3.038 -20.507 1.00 23.77 69 GLY B N 1
ATOM 3659 C CA . GLY B 1 69 ? 62.653 4.437 -20.455 1.00 21.36 69 GLY B CA 1
ATOM 3660 C C . GLY B 1 69 ? 61.545 5.430 -20.764 1.00 21.20 69 GLY B C 1
ATOM 3661 O O . GLY B 1 69 ? 61.811 6.615 -20.954 1.00 21.19 69 GLY B O 1
ATOM 3662 N N . ARG B 1 70 ? 60.302 4.967 -20.813 1.00 19.31 70 ARG B N 1
ATOM 3663 C CA . ARG B 1 70 ? 59.193 5.867 -21.107 1.00 18.40 70 ARG B CA 1
ATOM 3664 C C . ARG B 1 70 ? 58.815 6.747 -19.924 1.00 17.45 70 ARG B C 1
ATOM 3665 O O . ARG B 1 70 ? 59.220 6.500 -18.786 1.00 16.12 70 ARG B O 1
ATOM 3673 N N . LEU B 1 71 ? 58.037 7.783 -20.214 1.00 16.13 71 LEU B N 1
ATOM 3674 C CA . LEU B 1 71 ? 57.554 8.704 -19.198 1.00 15.15 71 LEU B CA 1
ATOM 3675 C C . LEU B 1 71 ? 56.339 8.065 -18.534 1.00 14.01 71 LEU B C 1
ATOM 3676 O O . LEU B 1 71 ? 55.506 7.457 -19.210 1.00 14.15 71 LEU B O 1
ATOM 3681 N N . VAL B 1 72 ? 56.252 8.201 -17.214 1.00 13.43 72 VAL B N 1
ATOM 3682 C CA . VAL B 1 72 ? 55.137 7.664 -16.435 1.00 11.60 72 VAL B CA 1
ATOM 3683 C C . VAL B 1 72 ? 54.573 8.762 -15.532 1.00 11.87 72 VAL B C 1
ATOM 3684 O O . VAL B 1 72 ? 55.321 9.473 -14.859 1.00 12.05 72 VAL B O 1
ATOM 3688 N N . THR B 1 73 ? 53.250 8.897 -15.528 1.00 10.15 73 THR B N 1
ATOM 3689 C CA . THR B 1 73 ? 52.572 9.915 -14.730 1.00 9.63 73 THR B CA 1
ATOM 3690 C C . THR B 1 73 ? 51.257 9.347 -14.217 1.00 9.96 73 THR B C 1
ATOM 3691 O O . THR B 1 73 ? 50.850 8.255 -14.609 1.00 10.19 73 THR B O 1
ATOM 3695 N N . PRO B 1 74 ? 50.570 10.087 -13.332 1.00 8.90 74 PRO B N 1
ATOM 3696 C CA . PRO B 1 74 ? 49.290 9.590 -12.820 1.00 7.89 74 PRO B CA 1
ATOM 3697 C C . PRO B 1 74 ? 48.309 9.602 -13.981 1.00 7.49 74 PRO B C 1
ATOM 3698 O O . PRO B 1 74 ? 48.574 10.232 -15.008 1.00 6.81 74 PRO B O 1
ATOM 3702 N N . GLY B 1 75 ? 47.183 8.915 -13.825 1.00 8.59 75 GLY B N 1
ATOM 3703 C CA . GLY B 1 75 ? 46.181 8.929 -14.872 1.00 7.70 75 GLY B CA 1
ATOM 3704 C C . GLY B 1 75 ? 45.682 10.361 -14.914 1.00 8.30 75 GLY B C 1
ATOM 3705 O O . GLY B 1 75 ? 45.619 11.017 -13.873 1.00 8.95 75 GLY B O 1
ATOM 3706 N N . LEU B 1 76 ? 45.341 10.866 -16.094 1.00 7.57 76 LEU B N 1
ATOM 3707 C CA . LEU B 1 76 ? 44.868 12.244 -16.196 1.00 7.82 76 LEU B CA 1
ATOM 3708 C C . LEU B 1 76 ? 43.438 12.410 -15.676 1.00 9.10 76 LEU B C 1
ATOM 3709 O O . LEU B 1 76 ? 42.641 11.477 -15.720 1.00 8.99 76 LEU B O 1
ATOM 3714 N N . VAL B 1 77 ? 43.128 13.605 -15.180 1.00 8.36 77 VAL B N 1
ATOM 3715 C CA . VAL B 1 77 ? 41.796 13.903 -14.662 1.00 8.45 77 VAL B CA 1
ATOM 3716 C C . VAL B 1 77 ? 41.156 15.003 -15.513 1.00 8.75 77 VAL B C 1
ATOM 3717 O O . VAL B 1 77 ? 41.723 16.087 -15.646 1.00 8.95 77 VAL B O 1
ATOM 3721 N N . ASP B 1 78 ? 39.992 14.719 -16.100 1.00 8.96 78 ASP B N 1
ATOM 3722 C CA . ASP B 1 78 ? 39.273 15.704 -16.920 1.00 7.60 78 ASP B CA 1
ATOM 3723 C C . ASP B 1 78 ? 38.163 16.195 -15.997 1.00 7.01 78 ASP B C 1
ATOM 3724 O O . ASP B 1 78 ? 37.101 15.580 -15.901 1.00 6.87 78 ASP B O 1
ATOM 3729 N N . PRO B 1 79 ? 38.390 17.327 -15.316 1.00 6.91 79 PRO B N 1
ATOM 3730 C CA . PRO B 1 79 ? 37.445 17.922 -14.367 1.00 5.65 79 PRO B CA 1
ATOM 3731 C C . PRO B 1 79 ? 36.201 18.656 -14.857 1.00 6.42 79 PRO B C 1
ATOM 3732 O O . PRO B 1 79 ? 35.496 19.258 -14.046 1.00 5.05 79 PRO B O 1
ATOM 3736 N N . HIS B 1 80 ? 35.905 18.594 -16.151 1.00 7.62 80 HIS B N 1
ATOM 3737 C CA . HIS B 1 80 ? 34.746 19.315 -16.676 1.00 6.62 80 HIS B CA 1
ATOM 3738 C C . HIS B 1 80 ? 34.310 18.785 -18.045 1.00 6.11 80 HIS B C 1
ATOM 3739 O O . HIS B 1 80 ? 34.995 19.000 -19.043 1.00 8.11 80 HIS B O 1
ATOM 3746 N N . THR B 1 81 ? 33.190 18.064 -18.090 1.00 8.13 81 THR B N 1
ATOM 3747 C CA . THR B 1 81 ? 32.667 17.549 -19.359 1.00 7.86 81 THR B CA 1
ATOM 3748 C C . THR B 1 81 ? 31.154 17.465 -19.306 1.00 9.02 81 THR B C 1
ATOM 3749 O O . THR B 1 81 ? 30.560 17.499 -18.231 1.00 8.80 81 THR B O 1
ATOM 3753 N N . HIS B 1 82 ? 30.544 17.338 -20.480 1.00 8.11 82 HIS B N 1
ATOM 3754 C CA . HIS B 1 82 ? 29.095 17.202 -20.613 1.00 9.10 82 HIS B CA 1
ATOM 3755 C C . HIS B 1 82 ? 28.917 15.885 -21.376 1.00 9.90 82 HIS B C 1
ATOM 3756 O O . HIS B 1 82 ? 28.158 15.806 -22.347 1.00 8.91 82 HIS B O 1
ATOM 3763 N N . LEU B 1 83 ? 29.642 14.869 -20.910 1.00 10.11 83 LEU B N 1
ATOM 3764 C CA . LEU B 1 83 ? 29.688 13.526 -21.490 1.00 10.57 83 LEU B CA 1
ATOM 3765 C C . LEU B 1 83 ? 28.413 12.958 -22.092 1.00 12.63 83 LEU B C 1
ATOM 3766 O O . LEU B 1 83 ? 28.406 12.531 -23.242 1.00 12.57 83 LEU B O 1
ATOM 3771 N N . VAL B 1 84 ? 27.346 12.916 -21.304 1.00 12.34 84 VAL B N 1
ATOM 3772 C CA . VAL B 1 84 ? 26.092 12.358 -21.782 1.00 12.80 84 VAL B CA 1
ATOM 3773 C C . VAL B 1 84 ? 25.273 13.355 -22.580 1.00 13.35 84 VAL B C 1
ATOM 3774 O O . VAL B 1 84 ? 24.856 14.393 -22.061 1.00 14.17 84 VAL B O 1
ATOM 3778 N N . PHE B 1 85 ? 25.042 13.028 -23.847 1.00 10.85 85 PHE B N 1
ATOM 3779 C CA . PHE B 1 85 ? 24.274 13.894 -24.725 1.00 11.79 85 PHE B CA 1
ATOM 3780 C C . PHE B 1 85 ? 23.793 13.146 -25.962 1.00 11.20 85 PHE B C 1
ATOM 3781 O O . PHE B 1 85 ? 24.425 12.192 -26.408 1.00 10.07 85 PHE B O 1
ATOM 3789 N N . GLY B 1 86 ? 22.666 13.589 -26.508 1.00 11.34 86 GLY B N 1
ATOM 3790 C CA . GLY B 1 86 ? 22.128 12.970 -27.702 1.00 10.48 86 GLY B CA 1
ATOM 3791 C C . GLY B 1 86 ? 22.477 13.797 -28.930 1.00 12.51 86 GLY B C 1
ATOM 3792 O O . GLY B 1 86 ? 22.743 14.995 -28.817 1.00 12.37 86 GLY B O 1
ATOM 3793 N N . GLY B 1 87 ? 22.486 13.161 -30.098 1.00 11.64 87 GLY B N 1
ATOM 3794 C CA . GLY B 1 87 ? 22.794 13.858 -31.337 1.00 12.25 87 GLY B CA 1
ATOM 3795 C C . GLY B 1 87 ? 24.162 14.518 -31.376 1.00 13.89 87 GLY B C 1
ATOM 3796 O O . GLY B 1 87 ? 25.029 14.226 -30.552 1.00 15.07 87 GLY B O 1
ATOM 3797 N N . SER B 1 88 ? 24.359 15.400 -32.354 1.00 13.84 88 SER B N 1
ATOM 3798 C CA . SER B 1 88 ? 25.614 16.140 -32.509 1.00 14.65 88 SER B CA 1
ATOM 3799 C C . SER B 1 88 ? 25.238 17.476 -33.151 1.00 13.88 88 SER B C 1
ATOM 3800 O O . SER B 1 88 ? 24.150 17.594 -33.713 1.00 14.95 88 SER B O 1
ATOM 3803 N N A ARG B 1 89 ? 26.108 18.480 -33.050 0.30 12.66 89 ARG B N 1
ATOM 3804 N N B ARG B 1 89 ? 26.138 18.457 -33.097 0.70 12.66 89 ARG B N 1
ATOM 3805 C CA A ARG B 1 89 ? 25.803 19.794 -33.622 0.30 11.42 89 ARG B CA 1
ATOM 3806 C CA B ARG B 1 89 ? 25.846 19.788 -33.638 0.70 10.86 89 ARG B CA 1
ATOM 3807 C C A ARG B 1 89 ? 26.641 20.180 -34.857 0.30 11.53 89 ARG B C 1
ATOM 3808 C C B ARG B 1 89 ? 26.648 20.185 -34.878 0.70 11.53 89 ARG B C 1
ATOM 3809 O O A ARG B 1 89 ? 26.947 21.360 -35.035 0.30 10.94 89 ARG B O 1
ATOM 3810 O O B ARG B 1 89 ? 26.915 21.367 -35.099 0.70 10.94 89 ARG B O 1
ATOM 3825 N N . GLU B 1 90 ? 27.008 19.212 -35.704 1.00 11.08 90 GLU B N 1
ATOM 3826 C CA . GLU B 1 90 ? 27.800 19.515 -36.906 1.00 13.45 90 GLU B CA 1
ATOM 3827 C C . GLU B 1 90 ? 27.102 20.511 -37.829 1.00 16.31 90 GLU B C 1
ATOM 3828 O O . GLU B 1 90 ? 27.756 21.312 -38.499 1.00 13.24 90 GLU B O 1
ATOM 3834 N N . LYS B 1 91 ? 25.775 20.463 -37.867 1.00 17.83 91 LYS B N 1
ATOM 3835 C CA . LYS B 1 91 ? 25.038 21.374 -38.728 1.00 20.24 91 LYS B CA 1
ATOM 3836 C C . LYS B 1 91 ? 25.064 22.825 -38.254 1.00 20.51 91 LYS B C 1
ATOM 3837 O O . LYS B 1 91 ? 24.575 23.708 -38.958 1.00 22.67 91 LYS B O 1
ATOM 3843 N N . GLU B 1 92 ? 25.634 23.080 -37.075 1.00 19.20 92 GLU B N 1
ATOM 3844 C CA . GLU B 1 92 ? 25.735 24.451 -36.569 1.00 17.10 92 GLU B CA 1
ATOM 3845 C C . GLU B 1 92 ? 27.044 25.092 -37.033 1.00 16.91 92 GLU B C 1
ATOM 3846 O O . GLU B 1 92 ? 27.256 26.285 -36.839 1.00 15.80 92 GLU B O 1
ATOM 3852 N N . MET B 1 93 ? 27.924 24.299 -37.639 1.00 16.81 93 MET B N 1
ATOM 3853 C CA . MET B 1 93 ? 29.197 24.828 -38.118 1.00 17.90 93 MET B CA 1
ATOM 3854 C C . MET B 1 93 ? 29.011 26.033 -39.035 1.00 16.57 93 MET B C 1
ATOM 3855 O O . MET B 1 93 ? 29.732 27.019 -38.926 1.00 16.05 93 MET B O 1
ATOM 3860 N N . ASN B 1 94 ? 28.049 25.939 -39.948 1.00 15.47 94 ASN B N 1
ATOM 3861 C CA . ASN B 1 94 ? 27.776 27.013 -40.895 1.00 16.88 94 ASN B CA 1
ATOM 3862 C C . ASN B 1 94 ? 27.312 28.312 -40.242 1.00 15.21 94 ASN B C 1
ATOM 3863 O O . ASN B 1 94 ? 27.623 29.401 -40.723 1.00 14.10 94 ASN B O 1
ATOM 3868 N N . LEU B 1 95 ? 26.571 28.202 -39.146 1.00 13.77 95 LEU B N 1
ATOM 3869 C CA . LEU B 1 95 ? 26.098 29.393 -38.454 1.00 11.95 95 LEU B CA 1
ATOM 3870 C C . LEU B 1 95 ? 27.289 30.142 -37.866 1.00 11.28 95 LEU B C 1
ATOM 3871 O O . LEU B 1 95 ? 27.384 31.364 -37.964 1.00 12.31 95 LEU B O 1
ATOM 3876 N N . LYS B 1 96 ? 28.205 29.398 -37.256 1.00 12.24 96 LYS B N 1
ATOM 3877 C CA . LYS B 1 96 ? 29.392 29.997 -36.665 1.00 13.27 96 LYS B CA 1
ATOM 3878 C C . LYS B 1 96 ? 30.244 30.625 -37.761 1.00 14.02 96 LYS B C 1
ATOM 3879 O O . LYS B 1 96 ? 30.777 31.722 -37.595 1.00 14.25 96 LYS B O 1
ATOM 3885 N N . LEU B 1 97 ? 30.353 29.928 -38.886 1.00 14.16 97 LEU B N 1
ATOM 3886 C CA . LEU B 1 97 ? 31.134 30.407 -40.016 1.00 16.63 97 LEU B CA 1
ATOM 3887 C C . LEU B 1 97 ? 30.561 31.713 -40.568 1.00 17.76 97 LEU B C 1
ATOM 3888 O O . LEU B 1 97 ? 31.295 32.555 -41.094 1.00 17.87 97 LEU B O 1
ATOM 3893 N N . GLN B 1 98 ? 29.250 31.884 -40.442 1.00 18.53 98 GLN B N 1
ATOM 3894 C CA . GLN B 1 98 ? 28.596 33.098 -40.921 1.00 19.15 98 GLN B CA 1
ATOM 3895 C C . GLN B 1 98 ? 28.766 34.250 -39.941 1.00 18.58 98 GLN B C 1
ATOM 3896 O O . GLN B 1 98 ? 28.358 35.376 -40.219 1.00 20.25 98 GLN B O 1
ATOM 3902 N N . GLY B 1 99 ? 29.357 33.970 -38.787 1.00 16.42 99 GLY B N 1
ATOM 3903 C CA . GLY B 1 99 ? 29.569 35.022 -37.813 1.00 15.54 99 GLY B CA 1
ATOM 3904 C C . GLY B 1 99 ? 28.496 35.125 -36.752 1.00 14.22 99 GLY B C 1
ATOM 3905 O O . GLY B 1 99 ? 28.481 36.072 -35.969 1.00 13.15 99 GLY B O 1
ATOM 3906 N N . ILE B 1 100 ? 27.587 34.161 -36.720 1.00 14.07 100 ILE B N 1
ATOM 3907 C CA . ILE B 1 100 ? 26.534 34.187 -35.715 1.00 13.45 100 ILE B CA 1
ATOM 3908 C C . ILE B 1 100 ? 27.155 33.755 -34.395 1.00 12.47 100 ILE B C 1
ATOM 3909 O O . ILE B 1 100 ? 27.780 32.699 -34.313 1.00 11.17 100 ILE B O 1
ATOM 3914 N N . SER B 1 101 ? 26.981 34.577 -33.364 1.00 11.72 101 SER B N 1
ATOM 3915 C CA . SER B 1 101 ? 27.553 34.286 -32.057 1.00 10.75 101 SER B CA 1
ATOM 3916 C C . SER B 1 101 ? 26.925 33.082 -31.370 1.00 11.34 101 SER B C 1
ATOM 3917 O O . SER B 1 101 ? 25.803 32.662 -31.682 1.00 11.20 101 SER B O 1
ATOM 3920 N N . TYR B 1 102 ? 27.673 32.543 -30.418 1.00 10.77 102 TYR B N 1
ATOM 3921 C CA . TYR B 1 102 ? 27.244 31.401 -29.631 1.00 11.75 102 TYR B CA 1
ATOM 3922 C C . TYR B 1 102 ? 25.904 31.706 -28.958 1.00 11.83 102 TYR B C 1
ATOM 3923 O O . TYR B 1 102 ? 24.986 30.888 -28.980 1.00 11.93 102 TYR B O 1
ATOM 3932 N N . LEU B 1 103 ? 25.796 32.890 -28.364 1.00 11.66 103 LEU B N 1
ATOM 3933 C CA . LEU B 1 103 ? 24.568 33.268 -27.679 1.00 12.35 103 LEU B CA 1
ATOM 3934 C C . LEU B 1 103 ? 23.399 33.542 -28.616 1.00 12.36 103 LEU B C 1
ATOM 3935 O O . LEU B 1 103 ? 22.253 33.268 -28.270 1.00 13.30 103 LEU B O 1
ATOM 3940 N N . ASP B 1 104 ? 23.673 34.080 -29.797 1.00 13.50 104 ASP B N 1
ATOM 3941 C CA . ASP B 1 104 ? 22.592 34.346 -30.737 1.00 14.14 104 ASP B CA 1
ATOM 3942 C C . ASP B 1 104 ? 22.027 33.034 -31.293 1.00 14.44 104 ASP B C 1
ATOM 3943 O O . ASP B 1 104 ? 20.861 32.965 -31.682 1.00 16.68 104 ASP B O 1
ATOM 3948 N N . ILE B 1 105 ? 22.849 31.991 -31.319 1.00 12.84 105 ILE B N 1
ATOM 3949 C CA . ILE B 1 105 ? 22.394 30.695 -31.809 1.00 11.92 105 ILE B CA 1
ATOM 3950 C C . ILE B 1 105 ? 21.460 30.130 -30.752 1.00 10.83 105 ILE B C 1
ATOM 3951 O O . ILE B 1 105 ? 20.381 29.622 -31.060 1.00 10.83 105 ILE B O 1
ATOM 3956 N N . LEU B 1 106 ? 21.884 30.243 -29.497 1.00 10.59 106 LEU B N 1
ATOM 3957 C CA . LEU B 1 106 ? 21.103 29.776 -28.364 1.00 11.58 106 LEU B CA 1
ATOM 3958 C C . LEU B 1 106 ? 19.791 30.547 -28.252 1.00 11.15 106 LEU B C 1
ATOM 3959 O O . LEU B 1 106 ? 18.757 29.985 -27.903 1.00 13.60 106 LEU B O 1
ATOM 3964 N N . ALA B 1 107 ? 19.839 31.840 -28.534 1.00 12.47 107 ALA B N 1
ATOM 3965 C CA . ALA B 1 107 ? 18.644 32.672 -28.454 1.00 14.06 107 ALA B CA 1
ATOM 3966 C C . ALA B 1 107 ? 17.599 32.252 -29.487 1.00 14.51 107 ALA B C 1
ATOM 3967 O O . ALA B 1 107 ? 16.404 32.513 -29.319 1.00 17.03 107 ALA B O 1
ATOM 3969 N N . GLN B 1 108 ? 18.048 31.590 -30.547 1.00 14.36 108 GLN B N 1
ATOM 3970 C CA . GLN B 1 108 ? 17.150 31.148 -31.608 1.00 14.98 108 GLN B CA 1
ATOM 3971 C C . GLN B 1 108 ? 16.732 29.695 -31.452 1.00 15.38 108 GLN B C 1
ATOM 3972 O O . GLN B 1 108 ? 16.225 29.088 -32.397 1.00 15.99 108 GLN B O 1
ATOM 3978 N N . GLY B 1 109 ? 16.952 29.140 -30.263 1.00 15.28 109 GLY B N 1
ATOM 3979 C CA . GLY B 1 109 ? 16.581 27.759 -30.009 1.00 15.81 109 GLY B CA 1
ATOM 3980 C C . GLY B 1 109 ? 17.640 26.734 -30.377 1.00 16.12 109 GLY B C 1
ATOM 3981 O O . GLY B 1 109 ? 17.386 25.531 -30.325 1.00 18.18 109 GLY B O 1
ATOM 3982 N N . GLY B 1 110 ? 18.830 27.201 -30.740 1.00 15.20 110 GLY B N 1
ATOM 3983 C CA . GLY B 1 110 ? 19.895 26.287 -31.109 1.00 12.99 110 GLY B CA 1
ATOM 3984 C C . GLY B 1 110 ? 20.850 26.025 -29.963 1.00 11.77 110 GLY B C 1
ATOM 3985 O O . GLY B 1 110 ? 20.508 26.248 -28.806 1.00 11.62 110 GLY B O 1
ATOM 3986 N N . GLY B 1 111 ? 22.051 25.554 -30.287 1.00 12.54 111 GLY B N 1
ATOM 3987 C CA . GLY B 1 111 ? 23.042 25.272 -29.265 1.00 10.74 111 GLY B CA 1
ATOM 3988 C C . GLY B 1 111 ? 22.546 24.293 -28.223 1.00 9.16 111 GLY B C 1
ATOM 3989 O O . GLY B 1 111 ? 22.022 23.232 -28.555 1.00 9.55 111 GLY B O 1
ATOM 3990 N N . ILE B 1 112 ? 22.726 24.646 -26.956 1.00 11.03 112 ILE B N 1
ATOM 3991 C CA . ILE B 1 112 ? 22.285 23.812 -25.845 1.00 10.54 112 ILE B CA 1
ATOM 3992 C C . ILE B 1 112 ? 20.854 23.321 -26.067 1.00 11.97 112 ILE B C 1
ATOM 3993 O O . ILE B 1 112 ? 20.537 22.157 -25.818 1.00 11.84 112 ILE B O 1
ATOM 3998 N N . LEU B 1 113 ? 19.988 24.211 -26.543 1.00 12.38 113 LEU B N 1
ATOM 3999 C CA . LEU B 1 113 ? 18.593 23.843 -26.768 1.00 12.59 113 LEU B CA 1
ATOM 4000 C C . LEU B 1 113 ? 18.390 22.794 -27.852 1.00 11.17 113 LEU B C 1
ATOM 4001 O O . LEU B 1 113 ? 17.434 22.025 -27.792 1.00 12.80 113 LEU B O 1
ATOM 4006 N N . SER B 1 114 ? 19.276 22.757 -28.844 1.00 10.28 114 SER B N 1
ATOM 4007 C CA . SER B 1 114 ? 19.157 21.766 -29.907 0.50 7.73 114 SER B CA 1
ATOM 4008 C C . SER B 1 114 ? 19.612 20.427 -29.353 1.00 9.98 114 SER B C 1
ATOM 4009 O O . SER B 1 114 ? 19.039 19.380 -29.668 1.00 10.19 114 SER B O 1
ATOM 4012 N N . THR B 1 115 ? 20.646 20.466 -28.519 1.00 9.76 115 THR B N 1
ATOM 4013 C CA . THR B 1 115 ? 21.166 19.259 -27.899 1.00 9.23 115 THR B CA 1
ATOM 4014 C C . THR B 1 115 ? 20.115 18.699 -26.945 1.00 10.15 115 THR B C 1
ATOM 4015 O O . THR B 1 115 ? 19.973 17.485 -26.808 1.00 9.18 115 THR B O 1
ATOM 4019 N N . VAL B 1 116 ? 19.375 19.592 -26.297 1.00 9.52 116 VAL B N 1
ATOM 4020 C CA . VAL B 1 116 ? 18.324 19.179 -25.374 1.00 10.23 116 VAL B CA 1
ATOM 4021 C C . VAL B 1 116 ? 17.269 18.330 -26.086 1.00 11.87 116 VAL B C 1
ATOM 4022 O O . VAL B 1 116 ? 16.856 17.285 -25.582 1.00 12.49 116 VAL B O 1
ATOM 4026 N N . LYS B 1 117 ? 16.837 18.775 -27.261 1.00 12.91 117 LYS B N 1
ATOM 4027 C CA . LYS B 1 117 ? 15.838 18.030 -28.007 1.00 14.33 117 LYS B CA 1
ATOM 4028 C C . LYS B 1 117 ? 16.347 16.632 -28.333 1.00 15.35 117 LYS B C 1
ATOM 4029 O O . LYS B 1 117 ? 15.616 15.650 -28.188 1.00 14.69 117 LYS B O 1
ATOM 4035 N N . ASP B 1 118 ? 17.602 16.533 -28.768 1.00 15.11 118 ASP B N 1
ATOM 4036 C CA . ASP B 1 118 ? 18.164 15.231 -29.113 1.00 15.74 118 ASP B CA 1
ATOM 4037 C C . ASP B 1 118 ? 18.370 14.347 -27.888 1.00 14.55 118 ASP B C 1
ATOM 4038 O O . ASP B 1 118 ? 18.206 13.132 -27.960 1.00 15.70 118 ASP B O 1
ATOM 4043 N N . THR B 1 119 ? 18.727 14.956 -26.763 1.00 12.24 119 THR B N 1
ATOM 4044 C CA . THR B 1 119 ? 18.966 14.193 -25.546 1.00 12.37 119 THR B CA 1
ATOM 4045 C C . THR B 1 119 ? 17.649 13.706 -24.946 1.00 12.34 119 THR B C 1
ATOM 4046 O O . THR B 1 119 ? 17.570 12.601 -24.407 1.00 10.11 119 THR B O 1
ATOM 4050 N N . ARG B 1 120 ? 16.617 14.533 -25.045 1.00 12.64 120 ARG B N 1
ATOM 4051 C CA . ARG B 1 120 ? 15.310 14.156 -24.530 1.00 13.71 120 ARG B CA 1
ATOM 4052 C C . ARG B 1 120 ? 14.756 12.998 -25.363 1.00 14.82 120 ARG B C 1
ATOM 4053 O O . ARG B 1 120 ? 14.202 12.040 -24.821 1.00 15.42 120 ARG B O 1
ATOM 4061 N N . ALA B 1 121 ? 14.917 13.090 -26.681 1.00 15.02 121 ALA B N 1
ATOM 4062 C CA . ALA B 1 121 ? 14.420 12.063 -27.591 1.00 16.25 121 ALA B CA 1
ATOM 4063 C C . ALA B 1 121 ? 15.192 10.743 -27.546 1.00 16.99 121 ALA B C 1
ATOM 4064 O O . ALA B 1 121 ? 14.639 9.691 -27.857 1.00 17.02 121 ALA B O 1
ATOM 4066 N N . ALA B 1 122 ? 16.464 10.792 -27.163 1.00 16.74 122 ALA B N 1
ATOM 4067 C CA . ALA B 1 122 ? 17.280 9.580 -27.101 1.00 17.68 122 ALA B CA 1
ATOM 4068 C C . ALA B 1 122 ? 16.886 8.689 -25.930 1.00 19.11 122 ALA B C 1
ATOM 4069 O O . ALA B 1 122 ? 16.583 9.179 -24.840 1.00 19.04 122 ALA B O 1
ATOM 4071 N N . SER B 1 123 ? 16.895 7.379 -26.155 1.00 18.28 123 SER B N 1
ATOM 4072 C CA . SER B 1 123 ? 16.540 6.440 -25.102 1.00 20.07 123 SER B CA 1
ATOM 4073 C C . SER B 1 123 ? 17.686 6.357 -24.110 1.00 19.69 123 SER B C 1
ATOM 4074 O O . SER B 1 123 ? 18.812 6.752 -24.415 1.00 20.93 123 SER B O 1
ATOM 4077 N N . GLU B 1 124 ? 17.395 5.844 -22.921 1.00 19.39 124 GLU B N 1
ATOM 4078 C CA . GLU B 1 124 ? 18.411 5.711 -21.897 1.00 18.67 124 GLU B CA 1
ATOM 4079 C C . GLU B 1 124 ? 19.507 4.768 -22.388 1.00 18.55 124 GLU B C 1
ATOM 4080 O O . GLU B 1 124 ? 20.691 5.007 -22.152 1.00 16.94 124 GLU B O 1
ATOM 4086 N N . GLU B 1 125 ? 19.122 3.708 -23.095 1.00 19.07 125 GLU B N 1
ATOM 4087 C CA . GLU B 1 125 ? 20.108 2.757 -23.607 1.00 20.67 125 GLU B CA 1
ATOM 4088 C C . GLU B 1 125 ? 20.980 3.370 -24.696 1.00 19.24 125 GLU B C 1
ATOM 4089 O O . GLU B 1 125 ? 22.180 3.098 -24.763 1.00 18.17 125 GLU B O 1
ATOM 4095 N N . GLU B 1 126 ? 20.377 4.190 -25.549 1.00 17.86 126 GLU B N 1
ATOM 4096 C CA . GLU B 1 126 ? 21.125 4.843 -26.618 1.00 17.92 126 GLU B CA 1
ATOM 4097 C C . GLU B 1 126 ? 22.199 5.747 -26.017 1.00 16.04 126 GLU B C 1
ATOM 4098 O O . GLU B 1 126 ? 23.370 5.668 -26.386 1.00 16.13 126 GLU B O 1
ATOM 4104 N N . LEU B 1 127 ? 21.791 6.604 -25.086 1.00 15.26 127 LEU B N 1
ATOM 4105 C CA . LEU B 1 127 ? 22.720 7.526 -24.438 1.00 14.48 127 LEU B CA 1
ATOM 4106 C C . LEU B 1 127 ? 23.875 6.781 -23.782 1.00 15.26 127 LEU B C 1
ATOM 4107 O O . LEU B 1 127 ? 25.026 7.217 -23.845 1.00 13.92 127 LEU B O 1
ATOM 4112 N N . LEU B 1 128 ? 23.563 5.648 -23.164 1.00 16.11 128 LEU B N 1
ATOM 4113 C CA . LEU B 1 128 ? 24.573 4.839 -22.501 1.00 16.89 128 LEU B CA 1
ATOM 4114 C C . LEU B 1 128 ? 25.634 4.328 -23.477 1.00 17.08 128 LEU B C 1
ATOM 4115 O O . LEU B 1 128 ? 26.830 4.470 -23.229 1.00 18.43 128 LEU B O 1
ATOM 4120 N N . GLN B 1 129 ? 25.203 3.735 -24.585 1.00 20.46 129 GLN B N 1
ATOM 4121 C CA . GLN B 1 129 ? 26.149 3.215 -25.572 1.00 20.46 129 GLN B CA 1
ATOM 4122 C C . GLN B 1 129 ? 27.000 4.315 -26.227 1.00 20.46 129 GLN B C 1
ATOM 4123 O O . GLN B 1 129 ? 28.165 4.100 -26.548 1.00 15.58 129 GLN B O 1
ATOM 4129 N N . LYS B 1 130 ? 26.389 5.481 -26.412 1.00 16.53 130 LYS B N 1
ATOM 4130 C CA . LYS B 1 130 ? 26.991 6.680 -27.002 1.00 16.32 130 LYS B CA 1
ATOM 4131 C C . LYS B 1 130 ? 28.085 7.249 -26.115 1.00 16.41 130 LYS B C 1
ATOM 4132 O O . LYS B 1 130 ? 29.214 7.506 -26.548 1.00 16.10 130 LYS B O 1
ATOM 4138 N N . ALA B 1 131 ? 27.719 7.455 -24.859 1.00 15.43 131 ALA B N 1
ATOM 4139 C CA . ALA B 1 131 ? 28.663 7.955 -23.895 1.00 14.59 131 ALA B CA 1
ATOM 4140 C C . ALA B 1 131 ? 29.771 6.912 -23.703 1.00 14.76 131 ALA B C 1
ATOM 4141 O O . ALA B 1 131 ? 30.936 7.291 -23.578 1.00 14.97 131 ALA B O 1
ATOM 4143 N N . HIS B 1 132 ? 29.433 5.618 -23.699 1.00 13.07 132 HIS B N 1
ATOM 4144 C CA . HIS B 1 132 ? 30.457 4.575 -23.542 1.00 13.67 132 HIS B CA 1
ATOM 4145 C C . HIS B 1 132 ? 31.552 4.728 -24.584 1.00 12.45 132 HIS B C 1
ATOM 4146 O O . HIS B 1 132 ? 32.726 4.536 -24.295 1.00 12.91 132 HIS B O 1
ATOM 4153 N N . PHE B 1 133 ? 31.153 5.053 -25.806 1.00 12.59 133 PHE B N 1
ATOM 4154 C CA . PHE B 1 133 ? 32.107 5.227 -26.895 1.00 13.16 133 PHE B CA 1
ATOM 4155 C C . PHE B 1 133 ? 33.035 6.414 -26.646 1.00 12.64 133 PHE B C 1
ATOM 4156 O O . PHE B 1 133 ? 34.247 6.309 -26.799 1.00 11.80 133 PHE B O 1
ATOM 4164 N N . HIS B 1 134 ? 32.461 7.544 -26.251 1.00 12.45 134 HIS B N 1
ATOM 4165 C CA . HIS B 1 134 ? 33.258 8.739 -26.002 1.00 12.72 134 HIS B CA 1
ATOM 4166 C C . HIS B 1 134 ? 34.146 8.612 -24.770 1.00 12.54 134 HIS B C 1
ATOM 4167 O O . HIS B 1 134 ? 35.289 9.074 -24.771 1.00 12.65 134 HIS B O 1
ATOM 4174 N N . LEU B 1 135 ? 33.618 7.981 -23.725 1.00 13.17 135 LEU B N 1
ATOM 4175 C CA . LEU B 1 135 ? 34.359 7.789 -22.482 1.00 11.93 135 LEU B CA 1
ATOM 4176 C C . LEU B 1 135 ? 35.538 6.862 -22.724 1.00 12.24 135 LEU B C 1
ATOM 4177 O O . LEU B 1 135 ? 36.620 7.049 -22.170 1.00 11.33 135 LEU B O 1
ATOM 4182 N N . GLN B 1 136 ? 35.323 5.849 -23.550 1.00 20.46 136 GLN B N 1
ATOM 4183 C CA . GLN B 1 136 ? 36.394 4.920 -23.860 1.00 20.46 136 GLN B CA 1
ATOM 4184 C C . GLN B 1 136 ? 37.498 5.635 -24.637 1.00 20.46 136 GLN B C 1
ATOM 4185 O O . GLN B 1 136 ? 38.679 5.325 -24.498 1.00 11.92 136 GLN B O 1
ATOM 4191 N N . ARG B 1 137 ? 37.116 6.617 -25.441 1.00 11.51 137 ARG B N 1
ATOM 4192 C CA . ARG B 1 137 ? 38.103 7.361 -26.206 1.00 11.00 137 ARG B CA 1
ATOM 4193 C C . ARG B 1 137 ? 38.858 8.262 -25.233 1.00 10.61 137 ARG B C 1
ATOM 4194 O O . ARG B 1 137 ? 40.073 8.431 -25.331 1.00 10.94 137 ARG B O 1
ATOM 4202 N N . MET B 1 138 ? 38.133 8.840 -24.284 1.00 10.74 138 MET B N 1
ATOM 4203 C CA . MET B 1 138 ? 38.768 9.687 -23.284 1.00 11.49 138 MET B CA 1
ATOM 4204 C C . MET B 1 138 ? 39.814 8.851 -22.542 1.00 11.79 138 MET B C 1
ATOM 4205 O O . MET B 1 138 ? 40.952 9.286 -22.337 1.00 11.27 138 MET B O 1
ATOM 4210 N N . LEU B 1 139 ? 39.419 7.639 -22.159 1.00 11.84 139 LEU B N 1
ATOM 4211 C CA . LEU B 1 139 ? 40.299 6.725 -21.442 1.00 10.02 139 LEU B CA 1
ATOM 4212 C C . LEU B 1 139 ? 41.556 6.481 -22.270 1.00 10.72 139 LEU B C 1
ATOM 4213 O O . LEU B 1 139 ? 42.665 6.510 -21.748 1.00 9.98 139 LEU B O 1
ATOM 4218 N N . SER B 1 140 ? 41.373 6.250 -23.566 1.00 11.00 140 SER B N 1
ATOM 4219 C CA . SER B 1 140 ? 42.496 5.980 -24.460 1.00 12.30 140 SER B CA 1
ATOM 4220 C C . SER B 1 140 ? 43.490 7.132 -24.529 1.00 11.51 140 SER B C 1
ATOM 4221 O O . SER B 1 140 ? 44.642 6.937 -24.919 1.00 11.01 140 SER B O 1
ATOM 4224 N N . TYR B 1 141 ? 43.043 8.331 -24.168 1.00 11.71 141 TYR B N 1
ATOM 4225 C CA . TYR B 1 141 ? 43.920 9.497 -24.183 1.00 11.04 141 TYR B CA 1
ATOM 4226 C C . TYR B 1 141 ? 44.562 9.755 -22.820 1.00 11.43 141 TYR B C 1
ATOM 4227 O O . TYR B 1 141 ? 45.239 10.768 -22.626 1.00 12.79 141 TYR B O 1
ATOM 4236 N N . GLY B 1 142 ? 44.335 8.849 -21.873 1.00 9.52 142 GLY B N 1
ATOM 4237 C CA . GLY B 1 142 ? 44.944 8.995 -20.559 1.00 10.75 142 GLY B CA 1
ATOM 4238 C C . GLY B 1 142 ? 44.057 9.399 -19.392 1.00 9.84 142 GLY B C 1
ATOM 4239 O O . GLY B 1 142 ? 44.515 9.421 -18.250 1.00 8.28 142 GLY B O 1
ATOM 4240 N N . THR B 1 143 ? 42.795 9.709 -19.665 1.00 10.37 143 THR B N 1
ATOM 4241 C CA . THR B 1 143 ? 41.865 10.125 -18.619 1.00 10.43 143 THR B CA 1
ATOM 4242 C C . THR B 1 143 ? 41.320 8.929 -17.850 1.00 10.37 143 THR B C 1
ATOM 4243 O O . THR B 1 143 ? 40.607 8.101 -18.408 1.00 9.55 143 THR B O 1
ATOM 4247 N N . THR B 1 144 ? 41.653 8.849 -16.566 1.00 10.43 144 THR B N 1
ATOM 4248 C CA . THR B 1 144 ? 41.201 7.747 -15.731 1.00 9.73 144 THR B CA 1
ATOM 4249 C C . THR B 1 144 ? 40.157 8.189 -14.707 1.00 11.22 144 THR B C 1
ATOM 4250 O O . THR B 1 144 ? 39.558 7.359 -14.024 1.00 9.02 144 THR B O 1
ATOM 4254 N N . THR B 1 145 ? 39.952 9.500 -14.604 1.00 11.47 145 THR B N 1
ATOM 4255 C CA . THR B 1 145 ? 38.954 10.075 -13.702 1.00 10.36 145 THR B CA 1
ATOM 4256 C C . THR B 1 145 ? 38.387 11.305 -14.398 1.00 12.51 145 THR B C 1
ATOM 4257 O O . THR B 1 145 ? 39.137 12.171 -14.849 1.00 10.53 145 THR B O 1
ATOM 4261 N N . ALA B 1 146 ? 37.066 11.394 -14.481 1.00 10.56 146 ALA B N 1
ATOM 4262 C CA . ALA B 1 146 ? 36.464 12.537 -15.139 1.00 11.02 146 ALA B CA 1
ATOM 4263 C C . ALA B 1 146 ? 35.165 12.975 -14.487 1.00 10.53 146 ALA B C 1
ATOM 4264 O O . ALA B 1 146 ? 34.461 12.174 -13.872 1.00 11.56 146 ALA B O 1
ATOM 4266 N N . GLU B 1 147 ? 34.870 14.264 -14.611 1.00 10.49 147 GLU B N 1
ATOM 4267 C CA . GLU B 1 147 ? 33.643 14.836 -14.072 1.00 9.74 147 GLU B CA 1
ATOM 4268 C C . GLU B 1 147 ? 32.683 14.915 -15.254 1.00 10.39 147 GLU B C 1
ATOM 4269 O O . GLU B 1 147 ? 33.080 15.290 -16.358 1.00 8.93 147 GLU B O 1
ATOM 4275 N N . VAL B 1 148 ? 31.431 14.538 -15.030 1.00 9.97 148 VAL B N 1
ATOM 4276 C CA . VAL B 1 148 ? 30.435 14.562 -16.093 1.00 8.73 148 VAL B CA 1
ATOM 4277 C C . VAL B 1 148 ? 29.210 15.313 -15.597 1.00 9.94 148 VAL B C 1
ATOM 4278 O O . VAL B 1 148 ? 28.681 15.024 -14.523 1.00 10.36 148 VAL B O 1
ATOM 4282 N N . LYS B 1 149 ? 28.764 16.282 -16.384 1.00 9.26 149 LYS B N 1
ATOM 4283 C CA . LYS B 1 149 ? 27.619 17.098 -16.008 1.00 9.01 149 LYS B CA 1
ATOM 4284 C C . LYS B 1 149 ? 26.372 16.762 -16.814 1.00 9.19 149 LYS B C 1
ATOM 4285 O O . LYS B 1 149 ? 26.465 16.408 -17.989 1.00 9.05 149 LYS B O 1
ATOM 4291 N N . SER B 1 150 ? 25.210 16.871 -16.176 1.00 7.51 150 SER B N 1
ATOM 4292 C CA . SER B 1 150 ? 23.954 16.650 -16.877 1.00 8.18 150 SER B CA 1
ATOM 4293 C C . SER B 1 150 ? 23.679 18.035 -17.463 1.00 9.24 150 SER B C 1
ATOM 4294 O O . SER B 1 150 ? 24.607 18.833 -17.621 1.00 11.32 150 SER B O 1
ATOM 4297 N N . GLY B 1 151 ? 22.433 18.341 -17.790 1.00 9.19 151 GLY B N 1
ATOM 4298 C CA . GLY B 1 151 ? 22.167 19.661 -18.329 1.00 9.07 151 GLY B CA 1
ATOM 4299 C C . GLY B 1 151 ? 21.668 19.715 -19.755 1.00 8.33 151 GLY B C 1
ATOM 4300 O O . GLY B 1 151 ? 21.641 20.782 -20.360 1.00 10.98 151 GLY B O 1
ATOM 4301 N N . TYR B 1 152 ? 21.294 18.574 -20.312 1.00 8.42 152 TYR B N 1
ATOM 4302 C CA . TYR B 1 152 ? 20.755 18.566 -21.660 1.00 7.53 152 TYR B CA 1
ATOM 4303 C C . TYR B 1 152 ? 19.325 18.041 -21.605 1.00 7.43 152 TYR B C 1
ATOM 4304 O O . TYR B 1 152 ? 18.778 17.570 -22.596 1.00 8.32 152 TYR B O 1
ATOM 4313 N N . GLY B 1 153 ? 18.728 18.140 -20.420 1.00 9.74 153 GLY B N 1
ATOM 4314 C CA . GLY B 1 153 ? 17.357 17.698 -20.228 1.00 9.16 153 GLY B CA 1
ATOM 4315 C C . GLY B 1 153 ? 16.463 18.894 -19.959 1.00 10.94 153 GLY B C 1
ATOM 4316 O O . GLY B 1 153 ? 15.427 19.074 -20.597 1.00 11.55 153 GLY B O 1
ATOM 4317 N N . LEU B 1 154 ? 16.882 19.726 -19.013 1.00 13.59 154 LEU B N 1
ATOM 4318 C CA . LEU B 1 154 ? 16.131 20.916 -18.634 1.00 13.29 154 LEU B CA 1
ATOM 4319 C C . LEU B 1 154 ? 14.706 20.535 -18.254 1.00 15.04 154 LEU B C 1
ATOM 4320 O O . LEU B 1 154 ? 13.766 21.308 -18.437 1.00 15.18 154 LEU B O 1
ATOM 4325 N N . GLU B 1 155 ? 14.568 19.321 -17.732 1.00 15.11 155 GLU B N 1
ATOM 4326 C CA . GLU B 1 155 ? 13.291 18.782 -17.284 1.00 15.78 155 GLU B CA 1
ATOM 4327 C C . GLU B 1 155 ? 13.637 17.604 -16.387 1.00 15.98 155 GLU B C 1
ATOM 4328 O O . GLU B 1 155 ? 14.732 17.047 -16.478 1.00 16.34 155 GLU B O 1
ATOM 4334 N N . LYS B 1 156 ? 12.712 17.221 -15.521 1.00 16.02 156 LYS B N 1
ATOM 4335 C CA . LYS B 1 156 ? 12.956 16.121 -14.601 1.00 17.17 156 LYS B CA 1
ATOM 4336 C C . LYS B 1 156 ? 13.358 14.802 -15.257 1.00 16.79 156 LYS B C 1
ATOM 4337 O O . LYS B 1 156 ? 14.408 14.242 -14.948 1.00 16.46 156 LYS B O 1
ATOM 4343 N N . GLU B 1 157 ? 12.526 14.310 -16.168 1.00 16.56 157 GLU B N 1
ATOM 4344 C CA . GLU B 1 157 ? 12.786 13.034 -16.824 1.00 17.41 157 GLU B CA 1
ATOM 4345 C C . GLU B 1 157 ? 14.144 12.888 -17.501 1.00 15.81 157 GLU B C 1
ATOM 4346 O O . GLU B 1 157 ? 14.885 11.955 -17.210 1.00 15.14 157 GLU B O 1
ATOM 4352 N N . THR B 1 158 ? 14.476 13.800 -18.404 1.00 13.42 158 THR B N 1
ATOM 4353 C CA . THR B 1 158 ? 15.744 13.690 -19.097 1.00 12.75 158 THR B CA 1
ATOM 4354 C C . THR B 1 158 ? 16.950 13.980 -18.200 1.00 11.89 158 THR B C 1
ATOM 4355 O O . THR B 1 158 ? 17.988 13.338 -18.339 1.00 13.77 158 THR B O 1
ATOM 4359 N N . GLU B 1 159 ? 16.822 14.926 -17.275 1.00 11.44 159 GLU B N 1
ATOM 4360 C CA . GLU B 1 159 ? 17.935 15.215 -16.380 1.00 12.54 159 GLU B CA 1
ATOM 4361 C C . GLU B 1 159 ? 18.238 13.979 -15.542 1.00 13.46 159 GLU B C 1
ATOM 4362 O O . GLU B 1 159 ? 19.394 13.578 -15.419 1.00 14.31 159 GLU B O 1
ATOM 4368 N N . LEU B 1 160 ? 17.207 13.364 -14.971 1.00 12.52 160 LEU B N 1
ATOM 4369 C CA . LEU B 1 160 ? 17.427 12.162 -14.173 1.00 13.41 160 LEU B CA 1
ATOM 4370 C C . LEU B 1 160 ? 17.998 11.060 -15.055 1.00 13.12 160 LEU B C 1
ATOM 4371 O O . LEU B 1 160 ? 18.859 10.287 -14.626 1.00 14.42 160 LEU B O 1
ATOM 4376 N N . LYS B 1 161 ? 17.514 10.988 -16.288 1.00 12.32 161 LYS B N 1
ATOM 4377 C CA . LYS B 1 161 ? 17.992 9.980 -17.226 1.00 13.09 161 LYS B CA 1
ATOM 4378 C C . LYS B 1 161 ? 19.503 10.113 -17.409 1.00 10.86 161 LYS B C 1
ATOM 4379 O O . LYS B 1 161 ? 20.238 9.135 -17.290 1.00 11.76 161 LYS B O 1
ATOM 4385 N N . GLN B 1 162 ? 19.964 11.327 -17.692 1.00 11.82 162 GLN B N 1
ATOM 4386 C CA . GLN B 1 162 ? 21.397 11.572 -17.877 1.00 11.06 162 GLN B CA 1
ATOM 4387 C C . GLN B 1 162 ? 22.193 11.153 -16.644 1.00 11.25 162 GLN B C 1
ATOM 4388 O O . GLN B 1 162 ? 23.264 10.546 -16.749 1.00 9.76 162 GLN B O 1
ATOM 4394 N N . LEU B 1 163 ? 21.680 11.502 -15.469 1.00 11.33 163 LEU B N 1
ATOM 4395 C CA . LEU B 1 163 ? 22.373 11.165 -14.237 1.00 11.53 163 LEU B CA 1
ATOM 4396 C C . LEU B 1 163 ? 22.445 9.660 -14.043 1.00 10.89 163 LEU B C 1
ATOM 4397 O O . LEU B 1 163 ? 23.457 9.147 -13.571 1.00 12.06 163 LEU B O 1
ATOM 4402 N N . ARG B 1 164 ? 21.386 8.942 -14.412 1.00 11.23 164 ARG B N 1
ATOM 4403 C CA . ARG B 1 164 ? 21.404 7.490 -14.265 1.00 11.41 164 ARG B CA 1
ATOM 4404 C C . ARG B 1 164 ? 22.408 6.873 -15.236 1.00 12.15 164 ARG B C 1
ATOM 4405 O O . ARG B 1 164 ? 23.061 5.877 -14.917 1.00 10.60 164 ARG B O 1
ATOM 4413 N N . VAL B 1 165 ? 22.531 7.470 -16.418 1.00 12.21 165 VAL B N 1
ATOM 4414 C CA . VAL B 1 165 ? 23.473 6.978 -17.416 1.00 13.43 165 VAL B CA 1
ATOM 4415 C C . VAL B 1 165 ? 24.891 7.138 -16.875 1.00 13.39 165 VAL B C 1
ATOM 4416 O O . VAL B 1 165 ? 25.721 6.240 -17.007 1.00 12.47 165 VAL B O 1
ATOM 4420 N N . ALA B 1 166 ? 25.155 8.281 -16.252 1.00 13.18 166 ALA B N 1
ATOM 4421 C CA . ALA B 1 166 ? 26.471 8.556 -15.680 1.00 13.76 166 ALA B CA 1
ATOM 4422 C C . ALA B 1 166 ? 26.816 7.516 -14.613 1.00 14.19 166 ALA B C 1
ATOM 4423 O O . ALA B 1 166 ? 27.946 7.038 -14.538 1.00 13.76 166 ALA B O 1
ATOM 4425 N N . LYS B 1 167 ? 25.835 7.161 -13.789 1.00 15.01 167 LYS B N 1
ATOM 4426 C CA . LYS B 1 167 ? 26.057 6.175 -12.738 1.00 16.24 167 LYS B CA 1
ATOM 4427 C C . LYS B 1 167 ? 26.360 4.811 -13.354 1.00 16.07 167 LYS B C 1
ATOM 4428 O O . LYS B 1 167 ? 27.265 4.107 -12.911 1.00 15.06 167 LYS B O 1
ATOM 4434 N N . LYS B 1 168 ? 25.609 4.451 -14.389 1.00 17.39 168 LYS B N 1
ATOM 4435 C CA . LYS B 1 168 ? 25.806 3.173 -15.060 1.00 18.95 168 LYS B CA 1
ATOM 4436 C C . LYS B 1 168 ? 27.204 3.090 -15.667 1.00 19.39 168 LYS B C 1
ATOM 4437 O O . LYS B 1 168 ? 27.892 2.070 -15.553 1.00 19.74 168 LYS B O 1
ATOM 4443 N N . LEU B 1 169 ? 27.613 4.168 -16.322 1.00 17.71 169 LEU B N 1
ATOM 4444 C CA . LEU B 1 169 ? 28.928 4.233 -16.941 1.00 18.15 169 LEU B CA 1
ATOM 4445 C C . LEU B 1 169 ? 30.001 4.039 -15.879 1.00 18.03 169 LEU B C 1
ATOM 4446 O O . LEU B 1 169 ? 30.925 3.245 -16.052 1.00 17.72 169 LEU B O 1
ATOM 4451 N N . HIS B 1 170 ? 29.871 4.771 -14.778 1.00 17.00 170 HIS B N 1
ATOM 4452 C CA . HIS B 1 170 ? 30.840 4.691 -13.695 1.00 16.73 170 HIS B CA 1
ATOM 4453 C C . HIS B 1 170 ? 31.016 3.275 -13.167 1.00 16.04 170 HIS B C 1
ATOM 4454 O O . HIS B 1 170 ? 32.108 2.900 -12.758 1.00 15.51 170 HIS B O 1
ATOM 4461 N N . GLU B 1 171 ? 29.945 2.491 -13.189 1.00 15.47 171 GLU B N 1
ATOM 4462 C CA . GLU B 1 171 ? 29.996 1.124 -12.682 1.00 18.14 171 GLU B CA 1
ATOM 4463 C C . GLU B 1 171 ? 30.296 0.062 -13.740 1.00 18.01 171 GLU B C 1
ATOM 4464 O O . GLU B 1 171 ? 30.504 -1.102 -13.404 1.00 20.21 171 GLU B O 1
ATOM 4470 N N . SER B 1 172 ? 30.350 0.448 -15.009 1.00 15.73 172 SER B N 1
ATOM 4471 C CA . SER B 1 172 ? 30.589 -0.540 -16.056 1.00 16.67 172 SER B CA 1
ATOM 4472 C C . SER B 1 172 ? 31.877 -0.416 -16.866 1.00 16.56 172 SER B C 1
ATOM 4473 O O . SER B 1 172 ? 32.082 -1.170 -17.814 1.00 17.21 172 SER B O 1
ATOM 4476 N N . GLN B 1 173 ? 32.742 0.526 -16.516 1.00 15.27 173 GLN B N 1
ATOM 4477 C CA . GLN B 1 173 ? 33.995 0.680 -17.248 1.00 13.96 173 GLN B CA 1
ATOM 4478 C C . GLN B 1 173 ? 35.078 1.290 -16.348 1.00 13.83 173 GLN B C 1
ATOM 4479 O O . GLN B 1 173 ? 34.782 1.791 -15.266 1.00 15.08 173 GLN B O 1
ATOM 4485 N N . PRO B 1 174 ? 36.345 1.254 -16.783 1.00 13.53 174 PRO B N 1
ATOM 4486 C CA . PRO B 1 174 ? 37.473 1.787 -16.009 1.00 13.42 174 PRO B CA 1
ATOM 4487 C C . PRO B 1 174 ? 37.421 3.203 -15.434 1.00 12.90 174 PRO B C 1
ATOM 4488 O O . PRO B 1 174 ? 37.738 3.402 -14.265 1.00 11.37 174 PRO B O 1
ATOM 4492 N N . VAL B 1 175 ? 37.041 4.188 -16.241 1.00 11.81 175 VAL B N 1
ATOM 4493 C CA . VAL B 1 175 ? 37.029 5.566 -15.760 1.00 11.72 175 VAL B CA 1
ATOM 4494 C C . VAL B 1 175 ? 36.122 5.872 -14.564 1.00 11.08 175 VAL B C 1
ATOM 4495 O O . VAL B 1 175 ? 34.921 5.624 -14.614 1.00 10.17 175 VAL B O 1
ATOM 4499 N N . ASP B 1 176 ? 36.704 6.419 -13.495 1.00 11.44 176 ASP B N 1
ATOM 4500 C CA . ASP B 1 176 ? 35.916 6.805 -12.316 1.00 12.80 176 ASP B CA 1
ATOM 4501 C C . ASP B 1 176 ? 35.276 8.152 -12.641 1.00 13.62 176 ASP B C 1
ATOM 4502 O O . ASP B 1 176 ? 35.954 9.075 -13.103 1.00 14.81 176 ASP B O 1
ATOM 4507 N N . LEU B 1 177 ? 33.979 8.273 -12.393 1.00 12.65 177 LEU B N 1
ATOM 4508 C CA . LEU B 1 177 ? 33.275 9.507 -12.703 1.00 12.13 177 LEU B CA 1
ATOM 4509 C C . LEU B 1 177 ? 32.747 10.277 -11.498 1.00 12.78 177 LEU B C 1
ATOM 4510 O O . LEU B 1 177 ? 32.404 9.700 -10.466 1.00 11.80 177 LEU B O 1
ATOM 4515 N N . VAL B 1 178 ? 32.710 11.596 -11.645 1.00 12.54 178 VAL B N 1
ATOM 4516 C CA . VAL B 1 178 ? 32.175 12.479 -10.626 1.00 10.67 178 VAL B CA 1
ATOM 4517 C C . VAL B 1 178 ? 30.974 13.084 -11.335 1.00 11.20 178 VAL B C 1
ATOM 4518 O O . VAL B 1 178 ? 31.113 13.677 -12.404 1.00 11.39 178 VAL B O 1
ATOM 4522 N N . SER B 1 179 ? 29.796 12.912 -10.753 1.00 8.83 179 SER B N 1
ATOM 4523 C CA . SER B 1 179 ? 28.578 13.410 -11.368 1.00 11.24 179 SER B CA 1
ATOM 4524 C C . S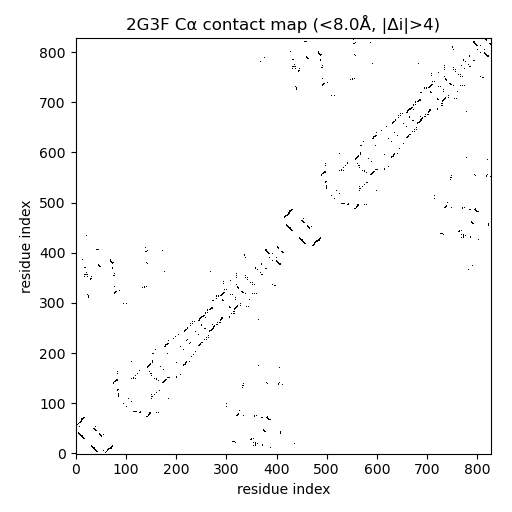ER B 1 179 ? 28.132 14.769 -10.858 1.00 9.97 179 SER B C 1
ATOM 4525 O O . SER B 1 179 ? 28.053 14.997 -9.654 1.00 10.43 179 SER B O 1
ATOM 4528 N N . THR B 1 180 ? 27.831 15.665 -11.791 1.00 9.52 180 THR B N 1
ATOM 4529 C CA . THR B 1 180 ? 27.381 17.004 -11.450 1.00 9.17 180 THR B CA 1
ATOM 4530 C C . THR B 1 180 ? 26.014 17.287 -12.065 1.00 9.37 180 THR B C 1
ATOM 4531 O O . THR B 1 180 ? 25.789 17.047 -13.251 1.00 8.38 180 THR B O 1
ATOM 4535 N N . PHE B 1 181 ? 25.097 17.794 -11.253 1.00 10.10 181 PHE B N 1
ATOM 4536 C CA . PHE B 1 181 ? 23.768 18.124 -11.746 1.00 9.09 181 PHE B CA 1
ATOM 4537 C C . PHE B 1 181 ? 23.765 19.554 -12.277 1.00 9.72 181 PHE B C 1
ATOM 4538 O O . PHE B 1 181 ? 23.985 20.506 -11.523 1.00 8.26 181 PHE B O 1
ATOM 4546 N N . MET B 1 182 ? 23.531 19.703 -13.577 1.00 9.19 182 MET B N 1
ATOM 4547 C CA . MET B 1 182 ? 23.488 21.029 -14.177 1.00 10.16 182 MET B CA 1
ATOM 4548 C C . MET B 1 182 ? 22.156 21.284 -14.889 1.00 10.50 182 MET B C 1
ATOM 4549 O O . MET B 1 182 ? 22.120 21.688 -16.051 1.00 10.17 182 MET B O 1
ATOM 4554 N N . GLY B 1 183 ? 21.058 21.044 -14.178 1.00 11.70 183 GLY B N 1
ATOM 4555 C CA . GLY B 1 183 ? 19.745 21.266 -14.755 1.00 11.15 183 GLY B CA 1
ATOM 4556 C C . GLY B 1 183 ? 19.562 22.716 -15.155 1.00 11.26 183 GLY B C 1
ATOM 4557 O O . GLY B 1 183 ? 18.794 23.026 -16.068 1.00 10.79 183 GLY B O 1
ATOM 4558 N N . ALA B 1 184 ? 20.268 23.607 -14.464 1.00 11.02 184 ALA B N 1
ATOM 4559 C CA . ALA B 1 184 ? 20.205 25.043 -14.740 1.00 11.25 184 ALA B CA 1
ATOM 4560 C C . ALA B 1 184 ? 21.233 25.394 -15.815 1.00 11.53 184 ALA B C 1
ATOM 4561 O O . ALA B 1 184 ? 22.105 26.244 -15.605 1.00 11.49 184 ALA B O 1
ATOM 4563 N N . HIS B 1 185 ? 21.118 24.742 -16.969 1.00 11.67 185 HIS B N 1
ATOM 4564 C CA . HIS B 1 185 ? 22.052 24.948 -18.072 1.00 10.55 185 HIS B CA 1
ATOM 4565 C C . HIS B 1 185 ? 21.555 25.993 -19.064 1.00 11.11 185 HIS B C 1
ATOM 4566 O O . HIS B 1 185 ? 22.335 26.779 -19.603 1.00 9.58 185 HIS B O 1
ATOM 4573 N N . ALA B 1 186 ? 20.251 25.993 -19.306 1.00 10.41 186 ALA B N 1
ATOM 4574 C CA . ALA B 1 186 ? 19.646 26.940 -20.228 1.00 11.77 186 ALA B CA 1
ATOM 4575 C C . ALA B 1 186 ? 18.177 27.096 -19.871 1.00 12.74 186 ALA B C 1
ATOM 4576 O O . ALA B 1 186 ? 17.689 26.458 -18.945 1.00 12.39 186 ALA B O 1
ATOM 4578 N N . ILE B 1 187 ? 17.472 27.939 -20.612 1.00 13.21 187 ILE B N 1
ATOM 4579 C CA . ILE B 1 187 ? 16.064 28.177 -20.340 1.00 14.15 187 ILE B CA 1
ATOM 4580 C C . ILE B 1 187 ? 15.175 27.637 -21.447 1.00 14.50 187 ILE B C 1
ATOM 4581 O O . ILE B 1 187 ? 15.253 28.088 -22.588 1.00 14.55 187 ILE B O 1
ATOM 4586 N N . PRO B 1 188 ? 14.326 26.649 -21.131 1.00 14.30 188 PRO B N 1
ATOM 4587 C CA . PRO B 1 188 ? 13.448 26.112 -22.171 1.00 16.16 188 PRO B CA 1
ATOM 4588 C C . PRO B 1 188 ? 12.595 27.282 -22.670 1.00 18.49 188 PRO B C 1
ATOM 4589 O O . PRO B 1 188 ? 12.147 28.107 -21.875 1.00 17.54 188 PRO B O 1
ATOM 4593 N N . PRO B 1 189 ? 12.368 27.376 -23.988 1.00 20.53 189 PRO B N 1
ATOM 4594 C CA . PRO B 1 189 ? 11.565 28.474 -24.538 1.00 21.47 189 PRO B CA 1
ATOM 4595 C C . PRO B 1 189 ? 10.284 28.804 -23.763 1.00 21.89 189 PRO B C 1
ATOM 4596 O O . PRO B 1 189 ? 9.956 29.974 -23.571 1.00 23.52 189 PRO B O 1
ATOM 4600 N N . GLU B 1 190 ? 9.566 27.785 -23.306 1.00 22.73 190 GLU B N 1
ATOM 4601 C CA . GLU B 1 190 ? 8.326 28.041 -22.581 1.00 23.24 190 GLU B CA 1
ATOM 4602 C C . GLU B 1 190 ? 8.523 28.705 -21.220 1.00 23.69 190 GLU B C 1
ATOM 4603 O O . GLU B 1 190 ? 7.551 29.115 -20.586 1.00 25.25 190 GLU B O 1
ATOM 4609 N N . TYR B 1 191 ? 9.771 28.820 -20.770 1.00 21.98 191 TYR B N 1
ATOM 4610 C CA . TYR B 1 191 ? 10.048 29.452 -19.486 1.00 21.49 191 TYR B CA 1
ATOM 4611 C C . TYR B 1 191 ? 10.773 30.781 -19.613 1.00 21.77 191 TYR B C 1
ATOM 4612 O O . TYR B 1 191 ? 11.143 31.383 -18.605 1.00 22.03 191 TYR B O 1
ATOM 4621 N N . GLN B 1 192 ? 10.983 31.250 -20.839 1.00 22.57 192 GLN B N 1
ATOM 4622 C CA . GLN B 1 192 ? 11.683 32.515 -21.017 1.00 24.80 192 GLN B CA 1
ATOM 4623 C C . GLN B 1 192 ? 11.050 33.649 -20.227 1.00 25.42 192 GLN B C 1
ATOM 4624 O O . GLN B 1 192 ? 11.739 34.583 -19.825 1.00 25.97 192 GLN B O 1
ATOM 4630 N N . ASN B 1 193 ? 9.747 33.573 -19.987 1.00 25.58 193 ASN B N 1
ATOM 4631 C CA . ASN B 1 193 ? 9.089 34.640 -19.248 1.00 26.18 193 ASN B CA 1
ATOM 4632 C C . ASN B 1 193 ? 9.031 34.430 -17.740 1.00 25.02 193 ASN B C 1
ATOM 4633 O O . ASN B 1 193 ? 8.513 35.272 -17.009 1.00 24.63 193 ASN B O 1
ATOM 4638 N N . ASP B 1 194 ? 9.571 33.308 -17.277 1.00 24.02 194 ASP B N 1
ATOM 4639 C CA . ASP B 1 194 ? 9.630 33.027 -15.844 1.00 23.65 194 ASP B CA 1
ATOM 4640 C C . ASP B 1 194 ? 10.731 32.007 -15.566 1.00 20.49 194 ASP B C 1
ATOM 4641 O O . ASP B 1 194 ? 10.471 30.880 -15.149 1.00 19.37 194 ASP B O 1
ATOM 4646 N N . PRO B 1 195 ? 11.988 32.401 -15.798 1.00 18.36 195 PRO B N 1
ATOM 4647 C CA . PRO B 1 195 ? 13.108 31.490 -15.563 1.00 17.89 195 PRO B CA 1
ATOM 4648 C C . PRO B 1 195 ? 13.211 31.049 -14.104 1.00 17.54 195 PRO B C 1
ATOM 4649 O O . PRO B 1 195 ? 13.747 29.982 -13.818 1.00 16.59 195 PRO B O 1
ATOM 4653 N N . ASP B 1 196 ? 12.690 31.858 -13.185 1.00 17.79 196 ASP B N 1
ATOM 4654 C CA . ASP B 1 196 ? 12.740 31.496 -11.768 1.00 19.35 196 ASP B CA 1
ATOM 4655 C C . ASP B 1 196 ? 11.878 30.268 -11.504 1.00 18.75 196 ASP B C 1
ATOM 4656 O O . ASP B 1 196 ? 12.181 29.465 -10.622 1.00 18.26 196 ASP B O 1
ATOM 4661 N N . ASP B 1 197 ? 10.806 30.126 -12.275 1.00 18.68 197 ASP B N 1
ATOM 4662 C CA . ASP B 1 197 ? 9.923 28.977 -12.142 1.00 17.47 197 ASP B CA 1
ATOM 4663 C C . ASP B 1 197 ? 10.701 27.754 -12.624 1.00 17.16 197 ASP B C 1
ATOM 4664 O O . ASP B 1 197 ? 10.671 26.689 -12.001 1.00 15.19 197 ASP B O 1
ATOM 4669 N N . PHE B 1 198 ? 11.408 27.908 -13.739 1.00 14.94 198 PHE B N 1
ATOM 4670 C CA . PHE B 1 198 ? 12.199 26.805 -14.256 1.00 14.14 198 PHE B CA 1
ATOM 4671 C C . PHE B 1 198 ? 13.240 26.375 -13.224 1.00 13.28 198 PHE B C 1
ATOM 4672 O O . PHE B 1 198 ? 13.399 25.186 -12.953 1.00 1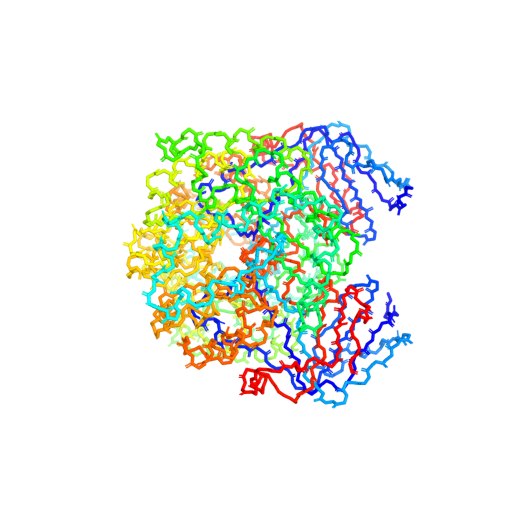3.16 198 PHE B O 1
ATOM 4680 N N . LEU B 1 199 ? 13.948 27.343 -12.649 1.00 12.74 199 LEU B N 1
ATOM 4681 C CA . LEU B 1 199 ? 14.968 27.037 -11.651 1.00 13.76 199 LEU B CA 1
ATOM 4682 C C . LEU B 1 199 ? 14.409 26.282 -10.447 1.00 13.88 199 LEU B C 1
ATOM 4683 O O . LEU B 1 199 ? 15.031 25.338 -9.957 1.00 15.15 199 LEU B O 1
ATOM 4688 N N . ASP B 1 200 ? 13.236 26.688 -9.972 1.00 15.25 200 ASP B N 1
ATOM 4689 C CA . ASP B 1 200 ? 12.622 26.012 -8.833 1.00 16.24 200 ASP B CA 1
ATOM 4690 C C . ASP B 1 200 ? 12.323 24.557 -9.177 1.00 15.75 200 ASP B C 1
ATOM 4691 O O . ASP B 1 200 ? 12.500 23.666 -8.347 1.00 17.03 200 ASP B O 1
ATOM 4696 N N . GLN B 1 201 ? 11.869 24.317 -10.402 1.00 16.05 201 GLN B N 1
ATOM 4697 C CA . GLN B 1 201 ? 11.567 22.961 -10.828 1.00 17.78 201 GLN B CA 1
ATOM 4698 C C . GLN B 1 201 ? 12.835 22.112 -10.807 1.00 16.56 201 GLN B C 1
ATOM 4699 O O . GLN B 1 201 ? 12.792 20.929 -10.480 1.00 16.72 201 GLN B O 1
ATOM 4705 N N . MET B 1 202 ? 13.970 22.711 -11.148 1.00 15.86 202 MET B N 1
ATOM 4706 C CA . MET B 1 202 ? 15.224 21.967 -11.134 1.00 15.35 202 MET B CA 1
ATOM 4707 C C . MET B 1 202 ? 15.637 21.723 -9.688 1.00 14.41 202 MET B C 1
ATOM 4708 O O . MET B 1 202 ? 16.062 20.625 -9.335 1.00 14.55 202 MET B O 1
ATOM 4713 N N . LEU B 1 203 ? 15.499 22.749 -8.851 1.00 14.08 203 LEU B N 1
ATOM 4714 C CA . LEU B 1 203 ? 15.841 22.630 -7.437 1.00 14.89 203 LEU B CA 1
ATOM 4715 C C . LEU B 1 203 ? 15.028 21.530 -6.767 1.00 15.21 203 LEU B C 1
ATOM 4716 O O . LEU B 1 203 ? 15.504 20.873 -5.841 1.00 15.65 203 LEU B O 1
ATOM 4721 N N . SER B 1 204 ? 13.803 21.324 -7.241 1.00 16.51 204 SER B N 1
ATOM 4722 C CA . SER B 1 204 ? 12.932 20.309 -6.655 1.00 16.26 204 SER B CA 1
ATOM 4723 C C . SER B 1 204 ? 13.465 18.898 -6.875 1.00 16.54 204 SER B C 1
ATOM 4724 O O . SER B 1 204 ? 12.967 17.942 -6.284 1.00 15.26 204 SER B O 1
ATOM 4727 N N . LEU B 1 205 ? 14.481 18.767 -7.721 1.00 14.59 205 LEU B N 1
ATOM 4728 C CA . LEU B 1 205 ? 15.047 17.458 -8.005 1.00 14.84 205 LEU B CA 1
ATOM 4729 C C . LEU B 1 205 ? 16.152 17.052 -7.036 1.00 14.39 205 LEU B C 1
ATOM 4730 O O . LEU B 1 205 ? 16.486 15.873 -6.932 1.00 14.29 205 LEU B O 1
ATOM 4735 N N . LEU B 1 206 ? 16.706 18.024 -6.319 1.00 13.13 206 LEU B N 1
ATOM 4736 C CA . LEU B 1 206 ? 17.803 17.755 -5.395 1.00 15.16 206 LEU B CA 1
ATOM 4737 C C . LEU B 1 206 ? 17.581 16.642 -4.370 1.00 15.70 206 LEU B C 1
ATOM 4738 O O . LEU B 1 206 ? 18.456 15.795 -4.181 1.00 16.17 206 LEU B O 1
ATOM 4743 N N . PRO B 1 207 ? 16.416 16.620 -3.698 1.00 15.50 207 PRO B N 1
ATOM 4744 C CA . PRO B 1 207 ? 16.192 15.557 -2.712 1.00 15.92 207 PRO B CA 1
ATOM 4745 C C . PRO B 1 207 ? 16.353 14.144 -3.286 1.00 16.00 207 PRO B C 1
ATOM 4746 O O . PRO B 1 207 ? 17.051 13.313 -2.711 1.00 16.52 207 PRO B O 1
ATOM 4750 N N . GLU B 1 208 ? 15.716 13.877 -4.420 1.00 16.27 208 GLU B N 1
ATOM 4751 C CA . GLU B 1 208 ? 15.806 12.559 -5.044 1.00 17.51 208 GLU B CA 1
ATOM 4752 C C . GLU B 1 208 ? 17.230 12.280 -5.534 1.00 17.12 208 GLU B C 1
ATOM 4753 O O . GLU B 1 208 ? 17.739 11.163 -5.402 1.00 15.54 208 GLU B O 1
ATOM 4759 N N . ILE B 1 209 ? 17.858 13.298 -6.115 1.00 16.24 209 ILE B N 1
ATOM 4760 C CA . ILE B 1 209 ? 19.217 13.167 -6.623 1.00 15.79 209 ILE B CA 1
ATOM 4761 C C . ILE B 1 209 ? 20.145 12.808 -5.472 1.00 17.21 209 ILE B C 1
ATOM 4762 O O . ILE B 1 209 ? 21.002 11.926 -5.590 1.00 15.76 209 ILE B O 1
ATOM 4767 N N . LYS B 1 210 ? 19.953 13.490 -4.349 1.00 18.58 210 LYS B N 1
ATOM 4768 C CA . LYS B 1 210 ? 20.759 13.255 -3.160 1.00 20.44 210 LYS B CA 1
ATOM 4769 C C . LYS B 1 210 ? 20.520 11.855 -2.605 1.00 20.51 210 LYS B C 1
ATOM 4770 O O . LYS B 1 210 ? 21.465 11.117 -2.346 1.00 19.99 210 LYS B O 1
ATOM 4776 N N . GLU B 1 211 ? 19.254 11.490 -2.434 1.00 21.58 211 GLU B N 1
ATOM 4777 C CA . GLU B 1 211 ? 18.907 10.179 -1.899 1.00 22.91 211 GLU B CA 1
ATOM 4778 C C . GLU B 1 211 ? 19.459 9.063 -2.783 1.00 22.24 211 GLU B C 1
ATOM 4779 O O . GLU B 1 211 ? 19.979 8.067 -2.279 1.00 20.47 211 GLU B O 1
ATOM 4785 N N . GLN B 1 212 ? 19.350 9.233 -4.098 1.00 22.19 212 GLN B N 1
ATOM 4786 C CA . GLN B 1 212 ? 19.852 8.230 -5.035 1.00 22.08 212 GLN B CA 1
ATOM 4787 C C . GLN B 1 212 ? 21.346 8.384 -5.312 1.00 19.85 212 GLN B C 1
ATOM 4788 O O . GLN B 1 212 ? 21.906 7.655 -6.128 1.00 18.00 212 GLN B O 1
ATOM 4794 N N . GLU B 1 213 ? 21.989 9.338 -4.646 1.00 18.74 213 GLU B N 1
ATOM 4795 C CA . GLU B 1 213 ? 23.414 9.555 -4.854 1.00 19.37 213 GLU B CA 1
ATOM 4796 C C . GLU B 1 213 ? 23.704 9.664 -6.353 1.00 17.94 213 GLU B C 1
ATOM 4797 O O . GLU B 1 213 ? 24.637 9.048 -6.863 1.00 18.40 213 GLU B O 1
ATOM 4803 N N . LEU B 1 214 ? 22.894 10.455 -7.052 1.00 16.39 214 LEU B N 1
ATOM 4804 C CA . LEU B 1 214 ? 23.047 10.635 -8.490 1.00 15.95 214 LEU B CA 1
ATOM 4805 C C . LEU B 1 214 ? 23.991 11.766 -8.899 1.00 14.32 214 LEU B C 1
ATOM 4806 O O . LEU B 1 214 ? 24.362 11.859 -10.069 1.00 13.43 214 LEU B O 1
ATOM 4811 N N . ALA B 1 215 ? 24.372 12.615 -7.945 1.00 13.54 215 ALA B N 1
ATOM 4812 C CA . ALA B 1 215 ? 25.279 13.734 -8.214 1.00 13.86 215 ALA B CA 1
ATOM 4813 C C . ALA B 1 215 ? 25.829 14.296 -6.906 1.00 14.08 215 ALA B C 1
ATOM 4814 O O . ALA B 1 215 ? 25.152 14.257 -5.879 1.00 14.39 215 ALA B O 1
ATOM 4816 N N A SER B 1 216 ? 27.055 14.813 -6.949 0.50 13.21 216 SER B N 1
ATOM 4817 N N B SER B 1 216 ? 27.047 14.829 -6.951 0.50 13.21 216 SER B N 1
ATOM 4818 C CA A SER B 1 216 ? 27.695 15.384 -5.766 0.50 13.28 216 SER B CA 1
ATOM 4819 C CA B SER B 1 216 ? 27.668 15.395 -5.762 0.50 12.39 216 SER B CA 1
ATOM 4820 C C A SER B 1 216 ? 27.870 16.899 -5.868 0.50 12.45 216 SER B C 1
ATOM 4821 C C B SER B 1 216 ? 27.860 16.906 -5.866 0.50 12.45 216 SER B C 1
ATOM 4822 O O A SER B 1 216 ? 28.221 17.549 -4.889 0.50 12.15 216 SER B O 1
ATOM 4823 O O B SER B 1 216 ? 28.224 17.564 -4.891 0.50 12.15 216 SER B O 1
ATOM 4828 N N . PHE B 1 217 ? 27.625 17.453 -7.054 1.00 12.30 217 PHE B N 1
ATOM 4829 C CA . PHE B 1 217 ? 27.760 18.898 -7.282 1.00 11.39 217 PHE B CA 1
ATOM 4830 C C . PHE B 1 217 ? 26.582 19.485 -8.054 1.00 11.93 217 PHE B C 1
ATOM 4831 O O . PHE B 1 217 ? 25.867 18.768 -8.761 1.00 12.96 217 PHE B O 1
ATOM 4839 N N . ALA B 1 218 ? 26.403 20.797 -7.913 1.00 10.27 218 ALA B N 1
ATOM 4840 C CA . ALA B 1 218 ? 25.368 21.545 -8.617 1.00 10.12 218 ALA B CA 1
ATOM 4841 C C . ALA B 1 218 ? 26.105 22.595 -9.449 1.00 9.74 218 ALA B C 1
ATOM 48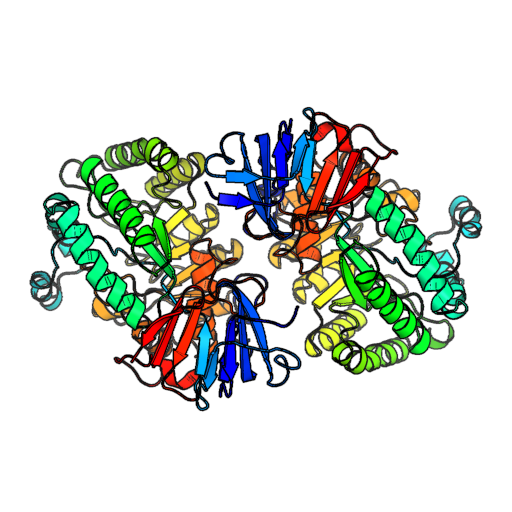42 O O . ALA B 1 218 ? 27.026 23.248 -8.961 1.00 9.19 218 ALA B O 1
ATOM 4844 N N . ASP B 1 219 ? 25.699 22.757 -10.701 1.00 9.59 219 ASP B N 1
ATOM 4845 C CA . ASP B 1 219 ? 26.348 23.710 -11.599 1.00 10.18 219 ASP B CA 1
ATOM 4846 C C . ASP B 1 219 ? 25.268 24.576 -12.237 1.00 10.47 219 ASP B C 1
ATOM 4847 O O . ASP B 1 219 ? 24.090 24.209 -12.225 1.00 8.64 219 ASP B O 1
ATOM 4852 N N . ILE B 1 220 ? 25.668 25.717 -12.796 1.00 8.47 220 ILE B N 1
ATOM 4853 C CA . ILE B 1 220 ? 24.723 26.618 -13.450 1.00 9.50 220 ILE B CA 1
ATOM 4854 C C . ILE B 1 220 ? 25.427 27.508 -14.473 1.00 10.68 220 ILE B C 1
ATOM 4855 O O . ILE B 1 220 ? 26.615 27.815 -14.329 1.00 11.42 220 ILE B O 1
ATOM 4860 N N . PHE B 1 221 ? 24.690 27.913 -15.508 1.00 10.13 221 PHE B N 1
ATOM 4861 C CA . PHE B 1 221 ? 25.239 28.764 -16.562 1.00 9.86 221 PHE B CA 1
ATOM 4862 C C . PHE B 1 221 ? 24.829 30.209 -16.311 1.00 11.00 221 PHE B C 1
ATOM 4863 O O . PHE B 1 221 ? 23.725 30.632 -16.668 1.00 11.14 221 PHE B O 1
ATOM 4871 N N . THR B 1 222 ? 25.727 30.957 -15.677 1.00 11.10 222 THR B N 1
ATOM 4872 C CA . THR B 1 222 ? 25.497 32.363 -15.355 1.00 10.84 222 THR B CA 1
ATOM 4873 C C . THR B 1 222 ? 26.015 33.169 -16.537 1.00 11.77 222 THR B C 1
ATOM 4874 O O . THR B 1 222 ? 27.208 33.455 -16.643 1.00 11.72 222 THR B O 1
ATOM 4878 N N . GLU B 1 223 ? 25.104 33.528 -17.433 1.00 13.27 223 GLU B N 1
ATOM 4879 C CA . GLU B 1 223 ? 25.467 34.242 -18.647 1.00 13.59 223 GLU B CA 1
ATOM 4880 C C . GLU B 1 223 ? 24.391 35.225 -19.097 1.00 14.84 223 GLU B C 1
ATOM 4881 O O . GLU B 1 223 ? 23.206 35.055 -18.798 1.00 14.28 223 GLU B O 1
ATOM 4887 N N . THR B 1 224 ? 24.815 36.253 -19.822 1.00 13.90 224 THR B N 1
ATOM 4888 C CA . THR B 1 224 ? 23.888 37.248 -20.332 1.00 15.87 224 THR B CA 1
ATOM 4889 C C . THR B 1 224 ? 22.760 36.531 -21.064 1.00 15.45 224 THR B C 1
ATOM 4890 O O . THR B 1 224 ? 23.004 35.676 -21.918 1.00 15.20 224 THR B O 1
ATOM 4894 N N . GLY B 1 225 ? 21.527 36.871 -20.705 1.00 16.75 225 GLY B N 1
ATOM 4895 C CA . GLY B 1 225 ? 20.379 36.258 -21.340 1.00 16.63 225 GLY B CA 1
ATOM 4896 C C . GLY B 1 225 ? 19.942 34.965 -20.682 1.00 17.73 225 GLY B C 1
ATOM 4897 O O . GLY B 1 225 ? 18.763 34.608 -20.730 1.00 19.51 225 GLY B O 1
ATOM 4898 N N . VAL B 1 226 ? 20.882 34.254 -20.068 1.00 15.58 226 VAL B N 1
ATOM 4899 C CA . VAL B 1 226 ? 20.550 32.997 -19.412 1.00 12.40 226 VAL B CA 1
ATOM 4900 C C . VAL B 1 226 ? 20.225 33.293 -17.947 1.00 13.08 226 VAL B C 1
ATOM 4901 O O . VAL B 1 226 ? 19.296 34.047 -17.670 1.00 12.87 226 VAL B O 1
ATOM 4905 N N . PHE B 1 227 ? 20.977 32.726 -17.008 1.00 11.66 227 PHE B N 1
ATOM 4906 C CA . PHE B 1 227 ? 20.699 32.983 -15.599 1.00 11.72 227 PHE B CA 1
ATOM 4907 C C . PHE B 1 227 ? 21.547 34.106 -15.014 1.00 10.99 227 PHE B C 1
ATOM 4908 O O . PHE B 1 227 ? 22.746 34.204 -15.281 1.00 9.10 227 PHE B O 1
ATOM 4916 N N . THR B 1 228 ? 20.909 34.954 -14.211 1.00 11.57 228 THR B N 1
ATOM 4917 C CA . THR B 1 228 ? 21.586 36.096 -13.598 1.00 12.29 228 THR B CA 1
ATOM 4918 C C . THR B 1 228 ? 22.372 35.731 -12.348 1.00 13.44 228 THR B C 1
ATOM 4919 O O . THR B 1 228 ? 22.276 34.612 -11.838 1.00 13.52 228 THR B O 1
ATOM 4923 N N . VAL B 1 229 ? 23.155 36.686 -11.858 1.00 14.81 229 VAL B N 1
ATOM 4924 C CA . VAL B 1 229 ? 23.950 36.474 -10.654 1.00 15.60 229 VAL B CA 1
ATOM 4925 C C . VAL B 1 229 ? 23.049 36.217 -9.445 1.00 16.12 229 VAL B C 1
ATOM 4926 O O . VAL B 1 229 ? 23.340 35.347 -8.622 1.00 15.86 229 VAL B O 1
ATOM 4930 N N . SER B 1 230 ? 21.953 36.964 -9.341 1.00 16.41 230 SER B N 1
ATOM 4931 C CA . SER B 1 230 ? 21.041 36.791 -8.217 1.00 16.50 230 SER B CA 1
ATOM 4932 C C . SER B 1 230 ? 20.335 35.434 -8.267 1.00 15.80 230 SER B C 1
ATOM 4933 O O . SER B 1 230 ? 20.139 34.795 -7.230 1.00 15.88 230 SER B O 1
ATOM 4936 N N . GLN B 1 231 ? 19.947 34.992 -9.460 1.00 15.69 231 GLN B N 1
ATOM 4937 C CA . GLN B 1 231 ? 19.285 33.692 -9.591 1.00 15.00 231 GLN B CA 1
ATOM 4938 C C . GLN B 1 231 ? 20.285 32.587 -9.269 1.00 14.60 231 GLN B C 1
ATOM 4939 O O . GLN B 1 231 ? 19.942 31.570 -8.663 1.00 15.11 231 GLN B O 1
ATOM 4945 N N . SER B 1 232 ? 21.530 32.797 -9.677 1.00 11.96 232 SER B N 1
ATOM 4946 C CA . SER B 1 232 ? 22.577 31.813 -9.444 1.00 12.68 232 SER B CA 1
ATOM 4947 C C . SER B 1 232 ? 22.947 31.720 -7.972 1.00 12.50 232 SER B C 1
ATOM 4948 O O . SER B 1 232 ? 23.226 30.630 -7.464 1.00 13.61 232 SER B O 1
ATOM 4951 N N . ARG B 1 233 ? 22.961 32.860 -7.287 1.00 10.87 233 ARG B N 1
ATOM 4952 C CA . ARG B 1 233 ? 23.265 32.872 -5.864 1.00 12.30 233 ARG B CA 1
ATOM 4953 C C . ARG B 1 233 ? 22.189 32.058 -5.143 1.00 13.16 233 ARG B C 1
ATOM 4954 O O . ARG B 1 233 ? 22.501 31.124 -4.407 1.00 14.20 233 ARG B O 1
ATOM 4962 N N . ARG B 1 234 ? 20.923 32.405 -5.368 1.00 15.12 234 ARG B N 1
ATOM 4963 C CA . ARG B 1 234 ? 19.808 31.695 -4.734 1.00 15.33 234 ARG B CA 1
ATOM 4964 C C . ARG B 1 234 ? 19.837 30.210 -5.081 1.00 14.90 234 ARG B C 1
ATOM 4965 O O . ARG B 1 234 ? 19.644 29.354 -4.216 1.00 14.79 234 ARG B O 1
ATOM 4973 N N . TYR B 1 235 ? 20.080 29.910 -6.353 1.00 13.42 235 TYR B N 1
ATOM 4974 C CA . TYR B 1 235 ? 20.125 28.530 -6.816 1.00 13.85 235 TYR B CA 1
ATOM 4975 C C . TYR B 1 235 ? 21.222 27.734 -6.119 1.00 13.62 235 TYR B C 1
ATOM 4976 O O . TYR B 1 235 ? 20.965 26.696 -5.518 1.00 14.43 235 TYR B O 1
ATOM 4985 N N . LEU B 1 236 ? 22.449 28.228 -6.207 1.00 14.65 236 LEU B N 1
ATOM 4986 C CA . LEU B 1 236 ? 23.581 27.549 -5.599 1.00 12.52 236 LEU B CA 1
ATOM 4987 C C . LEU B 1 236 ? 23.511 27.482 -4.074 1.00 13.26 236 LEU B C 1
ATOM 4988 O O . LEU B 1 236 ? 23.902 26.478 -3.489 1.00 12.65 236 LEU B O 1
ATOM 4993 N N . GLN B 1 237 ? 23.012 28.536 -3.427 1.00 13.57 237 GLN B N 1
ATOM 4994 C CA . GLN B 1 237 ? 22.905 28.523 -1.967 1.00 15.35 237 GLN B CA 1
ATOM 4995 C C . GLN B 1 237 ? 21.928 27.447 -1.528 1.00 13.75 237 GLN B C 1
ATOM 4996 O O . GLN B 1 237 ? 22.137 26.785 -0.514 1.00 13.43 237 GLN B O 1
ATOM 5002 N N . LYS B 1 238 ? 20.859 27.283 -2.299 1.00 13.92 238 LYS B N 1
ATOM 5003 C CA . LYS B 1 238 ? 19.845 26.282 -2.009 1.00 14.74 238 LYS B CA 1
ATOM 5004 C C . LYS B 1 238 ? 20.471 24.902 -2.200 1.00 15.36 238 LYS B C 1
ATOM 5005 O O . LYS B 1 238 ? 20.220 23.979 -1.426 1.00 13.22 238 LYS B O 1
ATOM 5011 N N . ALA B 1 239 ? 21.297 24.777 -3.237 1.00 14.67 239 ALA B N 1
ATOM 5012 C CA . ALA B 1 239 ? 21.968 23.518 -3.539 1.00 14.34 239 ALA B CA 1
ATOM 5013 C C . ALA B 1 239 ? 22.946 23.146 -2.430 1.00 13.97 239 ALA B C 1
ATOM 5014 O O . ALA B 1 239 ? 23.102 21.969 -2.094 1.00 14.76 239 ALA B O 1
ATOM 5016 N N . ALA B 1 240 ? 23.605 24.151 -1.868 1.00 12.57 240 ALA B N 1
ATOM 5017 C CA . ALA B 1 240 ? 24.560 23.924 -0.792 1.00 14.21 240 ALA B CA 1
ATOM 5018 C C . ALA B 1 240 ? 23.818 23.451 0.456 1.00 15.44 240 ALA B C 1
ATOM 5019 O O . ALA B 1 240 ? 24.269 22.542 1.150 1.00 16.78 240 ALA B O 1
ATOM 5021 N N . GLU B 1 241 ? 22.677 24.067 0.741 1.00 15.07 241 GLU B N 1
ATOM 5022 C CA . GLU B 1 241 ? 21.895 23.676 1.906 1.00 17.19 241 GLU B CA 1
ATOM 5023 C C . GLU B 1 241 ? 21.501 22.211 1.793 1.00 17.74 241 GLU B C 1
ATOM 5024 O O . GLU B 1 241 ? 21.313 21.528 2.799 1.00 16.45 241 GLU B O 1
ATOM 5030 N N . ALA B 1 242 ? 21.387 21.736 0.557 1.00 18.29 242 ALA B N 1
ATOM 5031 C CA . ALA B 1 242 ? 21.019 20.354 0.290 1.00 18.54 242 ALA B CA 1
ATOM 5032 C C . ALA B 1 242 ? 22.246 19.450 0.343 1.00 20.27 242 ALA B C 1
ATOM 5033 O O . ALA B 1 242 ? 22.149 18.243 0.120 1.00 20.50 242 ALA B O 1
ATOM 5035 N N . GLY B 1 243 ? 23.403 20.040 0.624 1.00 19.34 243 GLY B N 1
ATOM 5036 C CA . GLY B 1 243 ? 24.620 19.254 0.724 1.00 18.84 243 GLY B CA 1
ATOM 5037 C C . GLY B 1 243 ? 25.461 19.089 -0.530 1.00 18.17 243 GLY B C 1
ATOM 5038 O O . GLY B 1 243 ? 26.467 18.385 -0.504 1.00 17.76 243 GLY B O 1
ATOM 5039 N N . PHE B 1 244 ? 25.071 19.732 -1.625 1.00 16.48 244 PHE B N 1
ATOM 5040 C CA . PHE B 1 244 ? 25.830 19.621 -2.866 1.00 14.87 244 PHE B CA 1
ATOM 5041 C C . PHE B 1 244 ? 27.010 20.584 -2.931 1.00 13.85 244 PHE B C 1
ATOM 5042 O O . PHE B 1 244 ? 26.935 21.707 -2.434 1.00 14.90 244 PHE B O 1
ATOM 5050 N N . GLY B 1 245 ? 28.099 20.134 -3.545 1.00 13.32 245 GLY B N 1
ATOM 5051 C CA . GLY B 1 245 ? 29.254 20.995 -3.718 1.00 13.37 245 GLY B CA 1
ATOM 5052 C C . GLY B 1 245 ? 28.848 21.992 -4.793 1.00 13.11 245 GLY B C 1
ATOM 5053 O O . GLY B 1 245 ? 27.911 21.731 -5.542 1.00 14.40 245 GLY B O 1
ATOM 5054 N N . LEU B 1 246 ? 29.539 23.120 -4.891 1.00 12.82 246 LEU B N 1
ATOM 5055 C CA . LEU B 1 246 ? 29.174 24.137 -5.871 1.00 13.31 246 LEU B CA 1
ATOM 5056 C C . LEU B 1 246 ? 30.166 24.346 -6.999 1.00 12.37 246 LEU B C 1
ATOM 5057 O O . LEU B 1 246 ? 31.372 24.384 -6.784 1.00 10.18 246 LEU B O 1
ATOM 5062 N N . LYS B 1 247 ? 29.624 24.487 -8.204 1.00 11.13 247 LYS B N 1
ATOM 5063 C CA . LYS B 1 247 ? 30.404 24.726 -9.410 1.00 11.68 247 LYS B CA 1
ATOM 5064 C C . LYS B 1 247 ? 29.626 25.754 -10.213 1.00 12.05 247 LYS B C 1
ATOM 5065 O O . LYS B 1 247 ? 28.428 25.947 -9.989 1.00 12.24 247 LYS B O 1
ATOM 5071 N N . ILE B 1 248 ? 30.296 26.411 -11.147 1.00 10.42 248 ILE B N 1
ATOM 5072 C CA . ILE B 1 248 ? 29.623 27.408 -11.952 1.00 10.33 248 ILE B CA 1
ATOM 5073 C C . ILE B 1 248 ? 30.346 27.708 -13.260 1.00 11.12 248 ILE B C 1
ATOM 5074 O O . ILE B 1 248 ? 31.577 27.720 -13.317 1.00 13.21 248 ILE B O 1
ATOM 5079 N N . HIS B 1 249 ? 29.566 27.912 -14.316 1.00 10.05 249 HIS B N 1
ATOM 5080 C CA . HIS B 1 249 ? 30.104 28.293 -15.617 1.00 10.04 249 HIS B CA 1
ATOM 5081 C C . HIS B 1 249 ? 30.069 29.807 -15.481 1.00 11.89 249 HIS B C 1
ATOM 5082 O O . HIS B 1 249 ? 29.013 30.425 -15.657 1.00 10.34 249 HIS B O 1
ATOM 5089 N N . ALA B 1 250 ? 31.212 30.399 -15.145 1.00 12.75 250 ALA B N 1
ATOM 5090 C CA . ALA B 1 250 ? 31.284 31.836 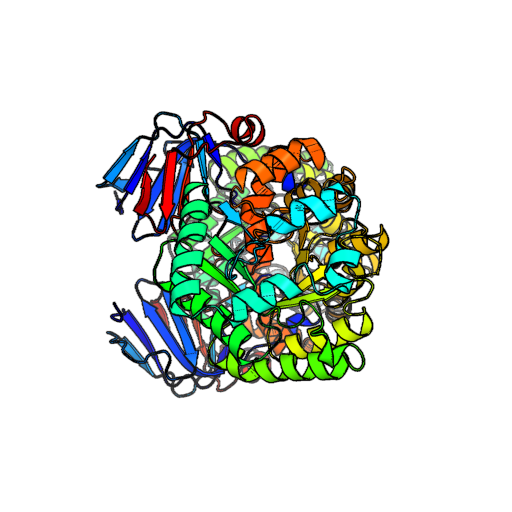-14.922 1.00 12.00 250 ALA B CA 1
ATOM 5091 C C . ALA B 1 250 ? 32.092 32.676 -15.904 1.00 11.76 250 ALA B C 1
ATOM 5092 O O . ALA B 1 250 ? 33.138 32.253 -16.401 1.00 10.32 250 ALA B O 1
ATOM 5094 N N . ASP B 1 251 ? 31.587 33.882 -16.158 1.00 11.52 251 ASP B N 1
ATOM 5095 C CA . ASP B 1 251 ? 32.232 34.857 -17.029 1.00 11.38 251 ASP B CA 1
ATOM 5096 C C . ASP B 1 251 ? 32.827 34.276 -18.305 1.00 13.41 251 ASP B C 1
ATOM 5097 O O . ASP B 1 251 ? 33.995 34.518 -18.624 1.00 12.19 251 ASP B O 1
ATOM 5102 N N . GLU B 1 252 ? 32.029 33.519 -19.047 1.00 13.27 252 GLU B N 1
ATOM 5103 C CA . GLU B 1 252 ? 32.519 32.916 -20.275 1.00 14.44 252 GLU B CA 1
ATOM 5104 C C . GLU B 1 252 ? 32.779 33.963 -21.363 1.00 16.04 252 GLU B C 1
ATOM 5105 O O . GLU B 1 252 ? 33.577 33.736 -22.272 1.00 13.66 252 GLU B O 1
ATOM 5111 N N . ILE B 1 253 ? 32.110 35.109 -21.264 1.00 17.69 253 ILE B N 1
ATOM 5112 C CA . ILE B 1 253 ? 32.296 36.182 -22.240 1.00 17.91 253 ILE B CA 1
ATOM 5113 C C . ILE B 1 253 ? 32.693 37.496 -21.568 1.00 19.37 253 ILE B C 1
ATOM 5114 O O . ILE B 1 253 ? 33.752 38.054 -21.853 1.00 19.34 253 ILE B O 1
ATOM 5119 N N . ASP B 1 254 ? 31.846 37.982 -20.665 1.00 20.66 254 ASP B N 1
ATOM 5120 C CA . ASP B 1 254 ? 32.108 39.247 -19.977 1.00 20.56 254 ASP B CA 1
ATOM 5121 C C . ASP B 1 254 ? 32.307 39.096 -18.476 1.00 19.81 254 ASP B C 1
ATOM 5122 O O . ASP B 1 254 ? 32.022 38.045 -17.905 1.00 19.02 254 ASP B O 1
ATOM 5127 N N . PRO B 1 255 ? 32.810 40.155 -17.818 1.00 19.79 255 PRO B N 1
ATOM 5128 C CA . PRO B 1 255 ? 33.030 40.126 -16.370 1.00 20.29 255 PRO B CA 1
ATOM 5129 C C . PRO B 1 255 ? 31.681 40.383 -15.696 1.00 20.61 255 PRO B C 1
ATOM 5130 O O . PRO B 1 255 ? 31.412 41.482 -15.214 1.00 22.79 255 PRO B O 1
ATOM 5134 N N . LEU B 1 256 ? 30.832 39.361 -15.681 1.00 19.08 256 LEU B N 1
ATOM 5135 C CA . LEU B 1 256 ? 29.499 39.470 -15.104 1.00 17.46 256 LEU B CA 1
ATOM 5136 C C . LEU B 1 256 ? 29.509 39.343 -13.589 1.00 17.35 256 LEU B C 1
ATOM 5137 O O . LEU B 1 256 ? 28.485 39.551 -12.935 1.00 16.38 256 LEU B O 1
ATOM 5142 N N . GLY B 1 257 ? 30.665 38.999 -13.033 1.00 16.42 257 GLY B N 1
ATOM 5143 C CA . GLY B 1 257 ? 30.771 38.838 -11.597 1.00 14.97 257 GLY B CA 1
ATOM 5144 C C . GLY B 1 257 ? 30.549 37.393 -11.195 1.00 14.98 257 GLY B C 1
ATOM 5145 O O . GLY B 1 257 ? 30.265 37.096 -10.034 1.00 14.87 257 GLY B O 1
ATOM 5146 N N . GLY B 1 258 ? 30.668 36.488 -12.162 1.00 15.07 258 GLY B N 1
ATOM 5147 C CA . GLY B 1 258 ? 30.486 35.077 -11.875 1.00 13.97 258 GLY B CA 1
ATOM 5148 C C . GLY B 1 258 ? 31.590 34.568 -10.966 1.00 13.41 258 GLY B C 1
ATOM 5149 O O . GLY B 1 258 ? 31.337 33.816 -10.022 1.00 13.04 258 GLY B O 1
ATOM 5150 N N . ALA B 1 259 ? 32.822 34.979 -11.249 1.00 12.70 259 ALA B N 1
ATOM 5151 C CA . ALA B 1 259 ? 33.961 34.560 -10.445 1.00 11.97 259 ALA B CA 1
ATOM 5152 C C . ALA B 1 259 ? 33.784 35.062 -9.015 1.00 14.60 259 ALA B C 1
ATOM 5153 O O . ALA B 1 259 ? 33.958 34.308 -8.054 1.00 13.06 259 ALA B O 1
ATOM 5155 N N . GLU B 1 260 ? 33.425 36.336 -8.877 1.00 12.48 260 GLU B N 1
ATOM 5156 C CA . GLU B 1 260 ? 33.244 36.910 -7.557 1.00 13.57 260 GLU B CA 1
ATOM 5157 C C . GLU B 1 260 ? 32.213 36.126 -6.750 1.00 14.87 260 GLU B C 1
ATOM 5158 O O . GLU B 1 260 ? 32.446 35.812 -5.586 1.00 15.44 260 GLU B O 1
ATOM 5164 N N . LEU B 1 261 ? 31.087 35.793 -7.373 1.00 14.13 261 LEU B N 1
ATOM 5165 C CA . LEU B 1 261 ? 30.039 35.051 -6.687 1.00 12.72 261 LEU B CA 1
ATOM 5166 C C . LEU B 1 261 ? 30.546 33.687 -6.244 1.00 12.82 261 LEU B C 1
ATOM 5167 O O . LEU B 1 261 ? 30.315 33.269 -5.110 1.00 11.65 261 LEU B O 1
ATOM 5172 N N . ALA B 1 262 ? 31.239 32.996 -7.144 1.00 11.58 262 ALA B N 1
ATOM 5173 C CA . ALA B 1 262 ? 31.778 31.676 -6.839 1.00 11.69 262 ALA B CA 1
ATOM 5174 C C . ALA B 1 262 ? 32.679 31.744 -5.608 1.00 11.31 262 ALA B C 1
ATOM 5175 O O . ALA B 1 262 ? 32.579 30.913 -4.703 1.00 9.90 262 ALA B O 1
ATOM 5177 N N . GLY B 1 263 ? 33.558 32.740 -5.575 1.00 12.87 263 GLY B N 1
ATOM 5178 C CA . GLY B 1 263 ? 34.456 32.890 -4.442 1.00 14.40 263 GLY B CA 1
ATOM 5179 C C . GLY B 1 263 ? 33.690 33.161 -3.160 1.00 15.62 263 GLY B C 1
ATOM 5180 O O . GLY B 1 263 ? 34.010 32.611 -2.100 1.00 15.84 263 GLY B O 1
ATOM 5181 N N . LYS B 1 264 ? 32.667 34.003 -3.254 1.00 15.15 264 LYS B N 1
ATOM 5182 C CA . LYS B 1 264 ? 31.861 34.337 -2.086 1.00 15.19 264 LYS B CA 1
ATOM 5183 C C . LYS B 1 264 ? 31.089 33.126 -1.575 1.00 15.56 264 LYS B C 1
ATOM 5184 O O . LYS B 1 264 ? 30.898 32.974 -0.368 1.00 15.58 264 LYS B O 1
ATOM 5190 N N . LEU B 1 265 ? 30.649 32.260 -2.484 1.00 13.09 265 LEU B N 1
ATOM 5191 C CA . LEU B 1 265 ? 29.905 31.076 -2.073 1.00 12.82 265 LEU B CA 1
ATOM 5192 C C . LEU B 1 265 ? 30.841 29.907 -1.769 1.00 13.23 265 LEU B C 1
ATOM 5193 O O . LEU B 1 265 ? 30.387 28.818 -1.413 1.00 13.62 265 LEU B O 1
ATOM 5198 N N A LYS B 1 266 ? 32.132 30.179 -1.923 0.50 13.22 266 LYS B N 1
ATOM 5199 N N B LYS B 1 266 ? 32.148 30.134 -1.885 0.50 13.22 266 LYS B N 1
ATOM 5200 C CA A LYS B 1 266 ? 33.183 29.213 -1.698 0.50 13.57 266 LYS B CA 1
ATOM 5201 C CA B LYS B 1 266 ? 33.133 29.097 -1.621 0.50 12.76 266 LYS B CA 1
ATOM 5202 C C A LYS B 1 266 ? 32.965 27.937 -2.505 0.50 13.06 266 LYS B C 1
ATOM 5203 C C B LYS B 1 266 ? 32.932 27.875 -2.515 0.50 13.06 266 LYS B C 1
ATOM 5204 O O A LYS B 1 266 ? 33.058 26.827 -1.997 0.50 13.92 266 LYS B O 1
ATOM 5205 O O B LYS B 1 266 ? 32.998 26.728 -2.049 0.50 13.92 266 LYS B O 1
ATOM 5216 N N . ALA B 1 267 ? 32.671 28.133 -3.788 1.00 12.22 267 ALA B N 1
ATOM 5217 C CA . ALA B 1 267 ? 32.457 27.064 -4.742 1.00 10.63 267 ALA B CA 1
ATOM 5218 C C . ALA B 1 267 ? 33.742 26.248 -4.859 1.00 11.19 267 ALA B C 1
ATOM 5219 O O . ALA B 1 267 ? 34.839 26.777 -4.640 1.00 9.34 267 ALA B O 1
ATOM 5221 N N . VAL B 1 268 ? 33.623 24.968 -5.209 1.00 10.10 268 VAL B N 1
ATOM 5222 C CA . VAL B 1 268 ? 34.814 24.139 -5.358 1.00 10.82 268 VAL B CA 1
ATOM 5223 C C . VAL B 1 268 ? 35.562 24.634 -6.592 1.00 10.02 268 VAL B C 1
ATOM 5224 O O . VAL B 1 268 ? 36.792 24.640 -6.618 1.00 9.92 268 VAL B O 1
ATOM 5228 N N . SER B 1 269 ? 34.816 25.059 -7.612 1.00 10.18 269 SER B N 1
ATOM 5229 C CA . SER B 1 269 ? 35.437 25.567 -8.831 1.00 9.12 269 SER B CA 1
ATOM 5230 C C . SER B 1 269 ? 34.555 26.559 -9.580 1.00 9.76 269 SER B C 1
ATOM 5231 O O . SER B 1 269 ? 33.339 26.609 -9.383 1.00 10.24 269 SER B O 1
ATOM 5234 N N . ALA B 1 270 ? 35.200 27.353 -10.428 1.00 7.81 270 ALA B N 1
ATOM 5235 C CA . ALA B 1 270 ? 34.542 28.328 -11.291 1.00 10.07 270 ALA B CA 1
ATOM 5236 C C . ALA B 1 270 ? 35.173 27.976 -12.631 1.00 9.59 270 ALA B C 1
ATOM 5237 O O . ALA B 1 270 ? 36.401 27.931 -12.745 1.00 8.84 270 ALA B O 1
ATOM 5239 N N . ASP B 1 271 ? 34.347 27.722 -13.639 1.00 8.75 271 ASP B N 1
ATOM 5240 C CA . ASP B 1 271 ? 34.859 27.292 -14.935 1.00 10.06 271 ASP B CA 1
ATOM 5241 C C . ASP B 1 271 ? 34.658 28.269 -16.108 1.00 9.78 271 ASP B C 1
ATOM 5242 O O . ASP B 1 271 ? 33.666 28.996 -16.157 1.00 8.80 271 ASP B O 1
ATOM 5247 N N . HIS B 1 272 ? 35.616 28.254 -17.045 1.00 9.97 272 HIS B N 1
ATOM 5248 C CA . HIS B 1 272 ? 35.669 29.133 -18.235 1.00 10.72 272 HIS B CA 1
ATOM 5249 C C . HIS B 1 272 ? 36.460 30.385 -17.840 1.00 9.77 272 HIS B C 1
ATOM 5250 O O . HIS B 1 272 ? 37.654 30.480 -18.098 1.00 9.19 272 HIS B O 1
ATOM 5257 N N . LEU B 1 273 ? 35.779 31.343 -17.224 1.00 10.63 273 LEU B N 1
ATOM 5258 C CA . LEU B 1 273 ? 36.415 32.562 -16.729 1.00 13.31 273 LEU B CA 1
ATOM 5259 C C . LEU B 1 273 ? 37.154 33.423 -17.749 1.00 13.45 273 LEU B C 1
ATOM 5260 O O . LEU B 1 273 ? 38.118 34.104 -17.396 1.00 16.18 273 LEU B O 1
ATOM 5265 N N . VAL B 1 274 ? 36.706 33.416 -18.997 1.00 14.51 274 VAL B N 1
ATOM 5266 C CA . VAL B 1 274 ? 37.368 34.195 -20.038 1.00 16.65 274 VAL B CA 1
ATOM 5267 C C . VAL B 1 274 ? 37.248 35.708 -19.833 1.00 16.78 274 VAL B C 1
ATOM 5268 O O . VAL B 1 274 ? 38.202 36.446 -20.060 1.00 16.29 274 VAL B O 1
ATOM 5272 N N . GLY B 1 275 ? 36.082 36.167 -19.391 1.00 17.86 275 GLY B N 1
ATOM 5273 C CA . GLY B 1 275 ? 35.887 37.593 -19.194 1.00 16.65 275 GLY B CA 1
ATOM 5274 C C . GLY B 1 275 ? 36.027 38.074 -17.764 1.00 18.39 275 GLY B C 1
ATOM 5275 O O . GLY B 1 275 ? 35.742 39.232 -17.470 1.00 18.59 275 GLY B O 1
ATOM 5276 N N . THR B 1 276 ? 36.476 37.199 -16.872 1.00 17.64 276 THR B N 1
ATOM 5277 C CA . THR B 1 276 ? 36.619 37.564 -15.472 1.00 16.79 276 THR B CA 1
ATOM 5278 C C . THR B 1 276 ? 37.499 38.782 -15.227 1.00 17.34 276 THR B C 1
ATOM 5279 O O . THR B 1 276 ? 38.559 38.944 -15.832 1.00 17.11 276 THR B O 1
ATOM 5283 N N . SER B 1 277 ? 37.042 39.626 -14.311 1.00 17.74 277 SER B N 1
ATOM 5284 C CA . SER B 1 277 ? 37.745 40.844 -13.931 1.00 19.29 277 SER B CA 1
ATOM 5285 C C . SER B 1 277 ? 38.876 40.520 -12.961 1.00 20.36 277 SER B C 1
ATOM 5286 O O . SER B 1 277 ? 39.000 39.386 -12.493 1.00 17.63 277 SER B O 1
ATOM 5289 N N . ASP B 1 278 ? 39.698 41.521 -12.654 1.00 21.95 278 ASP B N 1
ATOM 5290 C CA . ASP B 1 278 ? 40.792 41.321 -11.715 1.00 24.05 278 ASP B CA 1
ATOM 5291 C C . ASP B 1 278 ? 40.232 41.048 -10.323 1.00 24.02 278 ASP B C 1
ATOM 5292 O O . ASP B 1 278 ? 40.820 40.291 -9.549 1.00 23.78 278 ASP B O 1
ATOM 5297 N N . GLU B 1 279 ? 39.095 41.662 -10.010 1.00 24.42 279 GLU B N 1
ATOM 5298 C CA . GLU B 1 279 ? 38.459 41.460 -8.709 1.00 25.73 279 GLU B CA 1
ATOM 5299 C C . GLU B 1 279 ? 38.058 39.996 -8.593 1.00 22.96 279 GLU B C 1
ATOM 5300 O O . GLU B 1 279 ? 38.279 39.353 -7.566 1.00 22.06 279 GLU B O 1
ATOM 5306 N N . GLY B 1 280 ? 37.457 39.479 -9.659 1.00 21.01 280 GLY B N 1
ATOM 5307 C CA . GLY B 1 280 ? 37.044 38.090 -9.670 1.00 19.05 280 GLY B CA 1
ATOM 5308 C C . GLY B 1 280 ? 38.233 37.187 -9.413 1.00 17.51 280 GLY B C 1
ATOM 5309 O O . GLY B 1 280 ? 38.155 36.256 -8.612 1.00 16.88 280 GLY B O 1
ATOM 5310 N N . ILE B 1 281 ? 39.341 37.473 -10.092 1.00 16.17 281 ILE B N 1
ATOM 5311 C CA . ILE B 1 281 ? 40.567 36.699 -9.945 1.00 16.44 281 ILE B CA 1
ATOM 5312 C C . ILE B 1 281 ? 41.048 36.682 -8.493 1.00 18.20 281 ILE B C 1
ATOM 5313 O O . ILE B 1 281 ? 41.366 35.625 -7.946 1.00 18.13 281 ILE B O 1
ATOM 5318 N N . LYS B 1 282 ? 41.094 37.851 -7.866 1.00 20.46 282 LYS B N 1
ATOM 5319 C CA . LYS B 1 282 ? 41.534 37.933 -6.481 1.00 20.46 282 LYS B CA 1
ATOM 5320 C C . LYS B 1 282 ? 40.590 37.173 -5.560 1.00 20.46 282 LYS B C 1
ATOM 5321 O O . LYS B 1 282 ? 41.029 36.516 -4.621 1.00 17.30 282 LYS B O 1
ATOM 5327 N N . LYS B 1 283 ? 39.292 37.266 -5.834 1.00 18.40 283 LYS B N 1
ATOM 5328 C CA . LYS B 1 283 ? 38.287 36.573 -5.033 1.00 18.58 283 LYS B CA 1
ATOM 5329 C C . LYS B 1 283 ? 38.480 35.066 -5.136 1.00 17.44 283 LYS B C 1
ATOM 5330 O O . LYS B 1 283 ? 38.342 34.348 -4.153 1.00 16.62 283 LYS B O 1
ATOM 5336 N N . LEU B 1 284 ? 38.801 34.583 -6.330 1.00 16.53 284 LEU B N 1
ATOM 5337 C CA . LEU B 1 284 ? 39.009 33.156 -6.511 1.00 16.52 284 LEU B CA 1
ATOM 5338 C C . LEU B 1 284 ? 40.198 32.688 -5.681 1.00 16.57 284 LEU B C 1
ATOM 5339 O O . LEU B 1 284 ? 40.103 31.714 -4.930 1.00 16.54 284 LEU B O 1
ATOM 5344 N N . ALA B 1 285 ? 41.317 33.389 -5.821 1.00 17.75 285 ALA B N 1
ATOM 5345 C CA . ALA B 1 285 ? 42.532 33.049 -5.091 1.00 17.54 285 ALA B CA 1
ATOM 5346 C C . ALA B 1 285 ? 42.273 33.082 -3.591 1.00 18.04 285 ALA B C 1
ATOM 5347 O O . ALA B 1 285 ? 42.649 32.165 -2.856 1.00 18.06 285 ALA B O 1
ATOM 5349 N N . GLU B 1 286 ? 41.622 34.148 -3.149 1.00 18.46 286 GLU B N 1
ATOM 5350 C CA . GLU B 1 286 ? 41.302 34.331 -1.742 1.00 21.19 286 GLU B CA 1
ATOM 5351 C C . GLU B 1 286 ? 40.446 33.202 -1.173 1.00 19.97 286 GLU B C 1
ATOM 5352 O O . GLU B 1 286 ? 40.679 32.740 -0.054 1.00 20.25 286 GLU B O 1
ATOM 5358 N N . ALA B 1 287 ? 39.454 32.764 -1.944 1.00 17.79 287 ALA B N 1
ATOM 5359 C CA . ALA B 1 287 ? 38.548 31.707 -1.506 1.00 17.07 287 ALA B CA 1
ATOM 5360 C C . ALA B 1 287 ? 39.103 30.299 -1.701 1.00 16.62 287 ALA B C 1
ATOM 5361 O O . ALA B 1 287 ? 38.633 29.351 -1.079 1.00 17.15 287 ALA B O 1
ATOM 5363 N N . GLY B 1 288 ? 40.100 30.163 -2.564 1.00 15.34 288 GLY B N 1
ATOM 5364 C CA . GLY B 1 288 ? 40.668 28.852 -2.812 1.00 14.70 288 GLY B CA 1
ATOM 5365 C C . GLY B 1 288 ? 39.808 28.103 -3.811 1.00 14.70 288 GLY B C 1
ATOM 5366 O O . GLY B 1 288 ? 39.856 26.874 -3.903 1.00 14.13 288 GLY B O 1
ATOM 5367 N N . THR B 1 289 ? 38.995 28.852 -4.547 1.00 12.49 289 THR B N 1
ATOM 5368 C CA . THR B 1 289 ? 38.135 28.261 -5.555 1.00 12.42 289 THR B CA 1
ATOM 5369 C C . THR B 1 289 ? 39.038 27.962 -6.738 1.00 10.63 289 THR B C 1
ATOM 5370 O O . THR B 1 289 ? 39.790 28.825 -7.177 1.00 12.36 289 THR B O 1
ATOM 5374 N N . ILE B 1 290 ? 38.979 26.736 -7.242 1.00 10.09 290 ILE B N 1
ATOM 5375 C CA . ILE B 1 290 ? 39.817 26.354 -8.365 1.00 9.83 290 ILE B CA 1
ATOM 5376 C C . ILE B 1 290 ? 39.284 26.894 -9.691 1.00 10.13 290 ILE B C 1
ATOM 5377 O O . ILE B 1 290 ? 38.095 26.774 -9.999 1.00 8.99 290 ILE B O 1
ATOM 5382 N N . ALA B 1 291 ? 40.175 27.510 -10.458 1.00 8.43 291 ALA B N 1
ATOM 5383 C CA . ALA B 1 291 ? 39.814 28.083 -11.748 1.00 7.51 291 ALA B CA 1
ATOM 5384 C C . ALA B 1 291 ? 40.049 27.054 -12.841 1.00 7.89 291 ALA B C 1
ATOM 5385 O O . ALA B 1 291 ? 41.191 26.806 -13.236 1.00 8.08 291 ALA B O 1
ATOM 5387 N N . VAL B 1 292 ? 38.966 26.453 -13.324 1.00 7.41 292 VAL B N 1
ATOM 5388 C CA . VAL B 1 292 ? 39.067 25.448 -14.376 1.00 7.98 292 VAL B CA 1
ATOM 5389 C C . VAL B 1 292 ? 38.975 26.137 -15.734 1.00 7.71 292 VAL B C 1
ATOM 5390 O O . VAL B 1 292 ? 37.903 26.555 -16.154 1.00 8.11 292 VAL B O 1
ATOM 5394 N N . LEU B 1 293 ? 40.111 26.259 -16.412 1.00 7.94 293 LEU B N 1
ATOM 5395 C CA . LEU B 1 293 ? 40.145 26.915 -17.710 1.00 8.27 293 LEU B CA 1
ATOM 5396 C C . LEU B 1 293 ? 39.809 25.926 -18.810 1.00 9.17 293 LEU B C 1
ATOM 5397 O O . LEU B 1 293 ? 40.222 24.763 -18.763 1.00 8.38 293 LEU B O 1
ATOM 5402 N N . LEU B 1 294 ? 39.053 26.402 -19.795 1.00 8.60 294 LEU B N 1
ATOM 5403 C CA . LEU B 1 294 ? 38.607 25.574 -20.907 1.00 8.74 294 LEU B CA 1
ATOM 5404 C C . LEU B 1 294 ? 39.087 26.162 -22.232 1.00 8.73 294 LEU B C 1
ATOM 5405 O O . LEU B 1 294 ? 38.297 26.700 -23.011 1.00 9.21 294 LEU B O 1
ATOM 5410 N N . PRO B 1 295 ? 40.397 26.054 -22.509 1.00 9.17 295 PRO B N 1
ATOM 5411 C CA . PRO B 1 295 ? 40.990 26.582 -23.740 1.00 9.29 295 PRO B CA 1
ATOM 5412 C C . PRO B 1 295 ? 40.434 25.944 -25.007 1.00 10.23 295 PRO B C 1
ATOM 5413 O O . PRO B 1 295 ? 40.461 26.552 -26.079 1.00 8.07 295 PRO B O 1
ATOM 5417 N N . GLY B 1 296 ? 39.934 24.717 -24.884 1.00 10.66 296 GLY B N 1
ATOM 5418 C CA . GLY B 1 296 ? 39.367 24.042 -26.038 1.00 10.32 296 GLY B CA 1
ATOM 5419 C C . GLY B 1 296 ? 38.125 24.770 -26.523 1.00 8.68 296 GLY B C 1
ATOM 5420 O O . GLY B 1 296 ? 37.927 24.960 -27.728 1.00 8.40 296 GLY B O 1
ATOM 5421 N N . THR B 1 297 ? 37.292 25.195 -25.578 1.00 9.21 297 THR B N 1
ATOM 5422 C CA . THR B 1 297 ? 36.065 25.906 -25.908 1.00 8.26 297 THR B CA 1
ATOM 5423 C C . THR B 1 297 ? 36.370 27.234 -26.595 1.00 9.69 297 THR B C 1
ATOM 5424 O O . THR B 1 297 ? 35.714 27.603 -27.576 1.00 11.01 297 THR B O 1
ATOM 5428 N N . THR B 1 298 ? 37.363 27.955 -26.084 1.00 7.25 298 THR B N 1
ATOM 5429 C CA . THR B 1 298 ? 37.740 29.231 -26.674 1.00 8.77 298 THR B CA 1
ATOM 5430 C C . THR B 1 298 ? 38.191 29.002 -28.113 1.00 10.43 298 THR B C 1
ATOM 5431 O O . THR B 1 298 ? 37.774 29.705 -29.040 1.00 12.35 298 THR B O 1
ATOM 5435 N N . PHE B 1 299 ? 39.052 28.009 -28.286 1.00 9.61 299 PHE B N 1
ATOM 5436 C CA . PHE B 1 299 ? 39.572 27.653 -29.594 1.00 8.65 299 PHE B CA 1
ATOM 5437 C C . PHE B 1 299 ? 38.455 27.237 -30.540 1.00 9.58 299 PHE B C 1
ATOM 5438 O O . PHE B 1 299 ? 38.429 27.639 -31.699 1.00 8.93 299 PHE B O 1
ATOM 5446 N N . TYR B 1 300 ? 37.531 26.428 -30.037 1.00 9.78 300 TYR B N 1
ATOM 5447 C CA . TYR B 1 300 ? 36.436 25.925 -30.856 1.00 10.36 300 TYR B CA 1
ATOM 5448 C C . TYR B 1 300 ? 35.444 27.006 -31.268 1.00 10.53 300 TYR B C 1
ATOM 5449 O O . TYR B 1 300 ? 34.813 26.908 -32.320 1.00 11.14 300 TYR B O 1
ATOM 5458 N N . LEU B 1 301 ? 35.290 28.023 -30.428 1.00 12.33 301 LEU B N 1
ATOM 5459 C CA . LEU B 1 301 ? 34.384 29.122 -30.726 1.00 13.54 301 LEU B CA 1
ATOM 5460 C C . LEU B 1 301 ? 34.986 29.992 -31.818 1.00 15.31 301 LEU B C 1
ATOM 5461 O O . LEU B 1 301 ? 34.351 30.934 -32.294 1.00 14.78 301 LEU B O 1
ATOM 5466 N N . GLY B 1 302 ? 36.217 29.671 -32.207 1.00 16.10 302 GLY B N 1
ATOM 5467 C CA . GLY B 1 302 ? 36.888 30.420 -33.254 1.00 17.04 302 GLY B CA 1
ATOM 5468 C C . GLY B 1 302 ? 37.452 31.740 -32.774 1.00 18.70 302 GLY B C 1
ATOM 5469 O O . GLY B 1 302 ? 37.704 32.649 -33.565 1.00 18.18 302 GLY B O 1
ATOM 5470 N N . LYS B 1 303 ? 37.650 31.843 -31.466 1.00 19.79 303 LYS B N 1
ATOM 5471 C CA . LYS B 1 303 ? 38.188 33.051 -30.862 1.00 21.04 303 LYS B CA 1
ATOM 5472 C C . LYS B 1 303 ? 39.677 32.897 -30.603 1.00 21.51 303 LYS B C 1
ATOM 5473 O O . LYS B 1 303 ? 40.222 31.800 -30.717 1.00 21.78 303 LYS B O 1
ATOM 5479 N N . SER B 1 304 ? 40.335 34.001 -30.264 1.00 21.88 304 SER B N 1
ATOM 5480 C CA . SER B 1 304 ? 41.767 33.974 -29.985 1.00 23.58 304 SER B CA 1
ATOM 5481 C C . SER B 1 304 ? 42.130 34.660 -28.673 1.00 22.08 304 SER B C 1
ATOM 5482 O O . SER B 1 304 ? 43.301 34.733 -28.306 1.00 23.45 304 SER B O 1
ATOM 5485 N N . THR B 1 305 ? 41.126 35.169 -27.971 1.00 20.21 305 THR B N 1
ATOM 5486 C CA . THR B 1 305 ? 41.366 35.802 -26.684 1.00 19.87 305 THR B CA 1
ATOM 5487 C C . THR B 1 305 ? 41.010 34.764 -25.626 1.00 18.03 305 THR B C 1
ATOM 5488 O O . THR B 1 305 ? 39.839 34.455 -25.405 1.00 17.98 305 THR B O 1
ATOM 5492 N N . TYR B 1 306 ? 42.039 34.219 -24.988 1.00 15.54 306 TYR B N 1
ATOM 5493 C CA . TYR B 1 306 ? 41.870 33.191 -23.973 1.00 13.22 306 TYR B CA 1
ATOM 5494 C C . TYR B 1 306 ? 41.833 33.739 -22.554 1.00 14.21 306 TYR B C 1
ATOM 5495 O O . TYR B 1 306 ? 42.122 34.912 -22.323 1.00 11.67 306 TYR B O 1
ATOM 5504 N N . ALA B 1 307 ? 41.480 32.877 -21.603 1.00 12.74 307 ALA B N 1
ATOM 5505 C CA . ALA B 1 307 ? 41.425 33.278 -20.201 1.00 11.69 307 ALA B CA 1
ATOM 5506 C C . ALA B 1 307 ? 42.810 33.749 -19.772 1.00 12.12 307 ALA B C 1
ATOM 5507 O O . ALA B 1 307 ? 43.824 33.280 -20.288 1.00 11.95 307 ALA B O 1
ATOM 5509 N N . ARG B 1 308 ? 42.851 34.673 -18.820 1.00 11.86 308 ARG B N 1
ATOM 5510 C CA . ARG B 1 308 ? 44.118 35.208 -18.345 1.00 12.93 308 ARG B CA 1
ATOM 5511 C C . ARG B 1 308 ? 44.774 34.295 -17.313 1.00 12.85 308 ARG B C 1
ATOM 5512 O O . ARG B 1 308 ? 44.876 34.629 -16.131 1.00 11.36 308 ARG B O 1
ATOM 5520 N N . ALA B 1 309 ? 45.233 33.140 -17.784 1.00 12.06 309 ALA B N 1
ATOM 5521 C CA . ALA B 1 309 ? 45.869 32.152 -16.919 1.00 11.37 309 ALA B CA 1
ATOM 5522 C C . ALA B 1 309 ? 47.097 32.677 -16.183 1.00 11.68 309 ALA B C 1
ATOM 5523 O O . ALA B 1 309 ? 47.280 32.390 -14.999 1.00 10.77 309 ALA B O 1
ATOM 5525 N N . ARG B 1 310 ? 47.941 33.436 -16.878 1.00 12.61 310 ARG B N 1
ATOM 5526 C CA . ARG B 1 310 ? 49.146 33.967 -16.250 1.00 14.44 310 ARG B CA 1
ATOM 5527 C C . ARG B 1 310 ? 48.789 34.918 -15.115 1.00 15.26 310 ARG B C 1
ATOM 5528 O O . ARG B 1 310 ? 49.371 34.846 -14.038 1.00 15.39 310 ARG B O 1
ATOM 5536 N N . ALA B 1 311 ? 47.833 35.809 -15.358 1.00 15.86 311 ALA B N 1
ATOM 5537 C CA . ALA B 1 311 ? 47.403 36.749 -14.333 1.00 15.61 311 ALA B CA 1
ATOM 5538 C C . ALA B 1 311 ? 46.855 35.979 -13.139 1.00 16.51 311 ALA B C 1
ATOM 5539 O O . ALA B 1 311 ? 47.127 36.324 -11.991 1.00 17.57 311 ALA B O 1
ATOM 5541 N N . MET B 1 312 ? 46.085 34.929 -13.408 1.00 14.49 312 MET B N 1
ATOM 5542 C CA . MET B 1 312 ? 45.513 34.122 -12.334 1.00 13.29 312 MET B CA 1
ATOM 5543 C C . MET B 1 312 ? 46.607 33.462 -11.502 1.00 12.09 312 MET B C 1
ATOM 5544 O O . MET B 1 312 ? 46.579 33.510 -10.277 1.00 12.48 312 MET B O 1
ATOM 5549 N N . ILE B 1 313 ? 47.570 32.841 -12.169 1.00 13.16 313 ILE B N 1
ATOM 5550 C CA . ILE B 1 313 ? 48.659 32.182 -11.461 1.00 14.24 313 ILE B CA 1
ATOM 5551 C C . ILE B 1 313 ? 49.507 33.208 -10.700 1.00 15.22 313 ILE B C 1
ATOM 5552 O O . ILE B 1 313 ? 49.940 32.945 -9.580 1.00 15.90 313 ILE B O 1
ATOM 5557 N N . ASP B 1 314 ? 49.727 34.377 -11.300 1.00 16.77 314 ASP B N 1
ATOM 5558 C CA . ASP B 1 314 ? 50.507 35.435 -10.648 1.00 18.90 314 ASP B CA 1
ATOM 5559 C C . ASP B 1 314 ? 49.819 35.848 -9.351 1.00 17.78 314 ASP B C 1
ATOM 5560 O O . ASP B 1 314 ? 50.468 36.201 -8.366 1.00 15.12 314 ASP B O 1
ATOM 5565 N N . GLU B 1 315 ? 48.493 35.789 -9.373 1.00 16.98 315 GLU B N 1
ATOM 5566 C CA . GLU B 1 315 ? 47.668 36.184 -8.241 1.00 16.87 315 GLU B CA 1
ATOM 5567 C C . GLU B 1 315 ? 47.444 35.105 -7.180 1.00 15.20 315 GLU B C 1
ATOM 5568 O O . GLU B 1 315 ? 46.777 35.355 -6.182 1.00 16.22 315 GLU B O 1
ATOM 5574 N N . GLY B 1 316 ? 47.986 33.908 -7.386 1.00 13.77 316 GLY B N 1
ATOM 5575 C CA . GLY B 1 316 ? 47.817 32.858 -6.390 1.00 12.27 316 GLY B CA 1
ATOM 5576 C C . GLY B 1 316 ? 46.587 31.985 -6.569 1.00 13.55 316 GLY B C 1
ATOM 5577 O O . GLY B 1 316 ? 46.125 31.328 -5.634 1.00 11.23 316 GLY B O 1
ATOM 5578 N N . VAL B 1 317 ? 46.039 31.978 -7.776 1.00 11.94 317 VAL B N 1
ATOM 5579 C CA . VAL B 1 317 ? 44.871 31.158 -8.053 1.00 12.86 317 VAL B CA 1
ATOM 5580 C C . VAL B 1 317 ? 45.309 29.740 -8.397 1.00 12.64 317 VAL B C 1
ATOM 5581 O O . VAL B 1 317 ? 46.372 29.530 -8.976 1.00 14.67 317 VAL B O 1
ATOM 5585 N N A CYS B 1 318 ? 44.490 28.765 -8.019 0.50 12.94 318 CYS B N 1
ATOM 5586 N N B CYS B 1 318 ? 44.490 28.766 -8.025 0.50 12.94 318 CYS B N 1
ATOM 5587 C CA A CYS B 1 318 ? 44.770 27.370 -8.334 0.50 12.42 318 CYS B CA 1
ATOM 5588 C CA B CYS B 1 318 ? 44.779 27.377 -8.350 0.50 10.26 318 CYS B CA 1
ATOM 5589 C C A CYS B 1 318 ? 44.122 27.126 -9.691 0.50 11.92 318 CYS B C 1
ATOM 5590 C C B CYS B 1 318 ? 44.120 27.144 -9.701 0.50 11.92 318 CYS B C 1
ATOM 5591 O O A CYS B 1 318 ? 42.896 27.164 -9.805 0.50 11.18 318 CYS B O 1
ATOM 5592 O O B CYS B 1 318 ? 42.897 27.182 -9.817 0.50 11.18 318 CYS B O 1
ATOM 5597 N N . VAL B 1 319 ? 44.936 26.894 -10.717 1.00 10.12 319 VAL B N 1
ATOM 5598 C CA . VAL B 1 319 ? 44.422 26.670 -12.061 1.00 9.88 319 VAL B CA 1
ATOM 5599 C C . VAL B 1 319 ? 44.348 25.204 -12.482 1.00 9.15 319 VAL B C 1
ATOM 5600 O O . VAL B 1 319 ? 45.204 24.395 -12.127 1.00 7.47 319 VAL B O 1
ATOM 5604 N N . SER B 1 320 ? 43.292 24.871 -13.219 1.00 9.20 320 SER B N 1
ATOM 5605 C CA . SER B 1 320 ? 43.124 23.525 -13.744 1.00 7.62 320 SER B CA 1
ATOM 5606 C C . SER B 1 320 ? 42.727 23.659 -15.211 1.00 8.85 320 SER B C 1
ATOM 5607 O O . SER B 1 320 ? 42.500 24.769 -15.705 1.00 9.20 320 SER B O 1
ATOM 5610 N N . LEU B 1 321 ? 42.639 22.524 -15.896 1.00 8.14 321 LEU B N 1
ATOM 5611 C CA . LEU B 1 321 ? 42.296 22.487 -17.312 1.00 7.51 321 LEU B CA 1
ATOM 5612 C C . LEU B 1 321 ? 41.337 21.333 -17.565 1.00 8.05 321 LEU B C 1
ATOM 5613 O O . LEU B 1 321 ? 41.294 20.383 -16.790 1.00 9.72 321 LEU B O 1
ATOM 5618 N N . ALA B 1 322 ? 40.574 21.419 -18.651 1.00 7.15 322 ALA B N 1
ATOM 5619 C CA . ALA B 1 322 ? 39.626 20.367 -19.018 1.00 9.16 322 ALA B CA 1
ATOM 5620 C C . ALA B 1 322 ? 39.232 20.497 -20.486 1.00 7.72 322 ALA B C 1
ATOM 5621 O O . ALA B 1 322 ? 39.462 21.526 -21.113 1.00 8.38 322 ALA B O 1
ATOM 5623 N N . THR B 1 323 ? 38.620 19.451 -21.024 1.00 9.03 323 THR B N 1
ATOM 5624 C CA . THR B 1 323 ? 38.192 19.445 -22.417 1.00 9.12 323 THR B CA 1
ATOM 5625 C C . THR B 1 323 ? 36.854 20.153 -22.610 1.00 9.30 323 THR B C 1
ATOM 5626 O O . THR B 1 323 ? 36.575 20.681 -23.688 1.00 10.17 323 THR B O 1
ATOM 5630 N N . ASP B 1 324 ? 36.034 20.158 -21.562 1.00 8.31 324 ASP B N 1
ATOM 5631 C CA . ASP B 1 324 ? 34.684 20.723 -21.635 1.00 8.76 324 ASP B CA 1
ATOM 5632 C C . ASP B 1 324 ? 33.991 19.939 -22.742 1.00 8.75 324 ASP B C 1
ATOM 5633 O O . ASP B 1 324 ? 33.171 20.475 -23.486 1.00 8.38 324 ASP B O 1
ATOM 5638 N N . PHE B 1 325 ? 34.340 18.658 -22.849 1.00 8.32 325 PHE B N 1
ATOM 5639 C CA . PHE B 1 325 ? 33.763 17.807 -23.875 1.00 9.39 325 PHE B CA 1
ATOM 5640 C C . PHE B 1 325 ? 32.253 17.935 -23.924 1.00 9.54 325 PHE B C 1
ATOM 5641 O O . PHE B 1 325 ? 31.546 17.529 -22.997 1.00 8.73 325 PHE B O 1
ATOM 5649 N N . ASN B 1 326 ? 31.770 18.505 -25.021 1.00 7.98 326 ASN B N 1
ATOM 5650 C CA . ASN B 1 326 ? 30.350 18.690 -25.232 1.00 9.00 326 ASN B CA 1
ATOM 5651 C C . ASN B 1 326 ? 30.167 18.916 -26.737 1.00 9.95 326 ASN B C 1
ATOM 5652 O O . ASN B 1 326 ? 31.042 19.469 -27.399 1.00 8.80 326 ASN B O 1
ATOM 5657 N N . PRO B 1 327 ? 29.027 18.482 -27.293 1.00 9.86 327 PRO B N 1
ATOM 5658 C CA . PRO B 1 327 ? 28.733 18.623 -28.724 1.00 9.43 327 PRO B CA 1
ATOM 5659 C C . PRO B 1 327 ? 28.637 20.036 -29.284 1.00 9.97 327 PRO B C 1
ATOM 5660 O O . PRO B 1 327 ? 28.835 20.243 -30.484 1.00 10.02 327 PRO B O 1
ATOM 5664 N N . GLY B 1 328 ? 28.354 21.004 -28.417 1.00 10.79 328 GLY B N 1
ATOM 5665 C CA . GLY B 1 328 ? 28.179 22.370 -28.872 1.00 8.88 328 GLY B CA 1
ATOM 5666 C C . GLY B 1 328 ? 29.341 23.341 -28.940 1.00 10.59 328 GLY B C 1
ATOM 5667 O O . GLY B 1 328 ? 29.435 24.109 -29.896 1.00 10.81 328 GLY B O 1
ATOM 566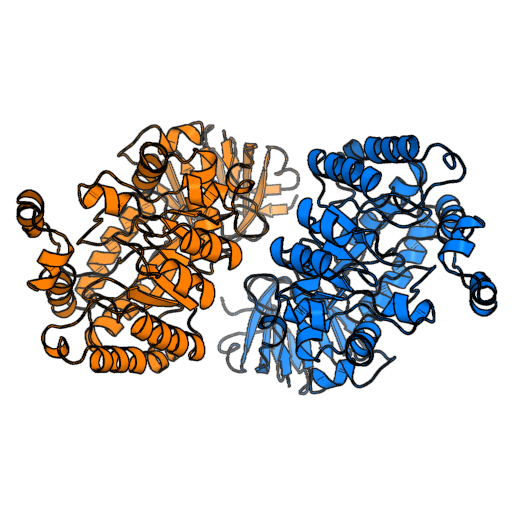8 N N . SER B 1 329 ? 30.234 23.318 -27.958 1.00 10.01 329 SER B N 1
ATOM 5669 C CA . SER B 1 329 ? 31.331 24.273 -27.960 1.00 10.42 329 SER B CA 1
ATOM 5670 C C . SER B 1 329 ? 32.726 23.700 -27.750 1.00 8.67 329 SER B C 1
ATOM 5671 O O . SER B 1 329 ? 33.693 24.448 -27.686 1.00 8.51 329 SER B O 1
ATOM 5674 N N . SER B 1 330 ? 32.834 22.385 -27.619 1.00 8.67 330 SER B N 1
ATOM 5675 C CA . SER B 1 330 ? 34.142 21.768 -27.457 1.00 8.66 330 SER B CA 1
ATOM 5676 C C . SER B 1 330 ? 34.045 20.260 -27.623 1.00 8.84 330 SER B C 1
ATOM 5677 O O . SER B 1 330 ? 34.246 19.497 -26.680 1.00 7.66 330 SER B O 1
ATOM 5680 N N . PRO B 1 331 ? 33.728 19.813 -28.841 1.00 8.64 331 PRO B N 1
ATOM 5681 C CA . PRO B 1 331 ? 33.611 18.380 -29.086 1.00 9.97 331 PRO B CA 1
ATOM 5682 C C . PRO B 1 331 ? 34.940 17.652 -29.291 1.00 9.11 331 PRO B C 1
ATOM 5683 O O . PRO B 1 331 ? 35.272 17.258 -30.403 1.00 10.14 331 PRO B O 1
ATOM 5687 N N . THR B 1 332 ? 35.700 17.504 -28.209 1.00 9.88 332 THR B N 1
ATOM 5688 C CA . THR B 1 332 ? 36.958 16.770 -28.241 1.00 9.72 332 THR B CA 1
ATOM 5689 C C . THR B 1 332 ? 37.174 16.046 -26.918 1.00 10.38 332 THR B C 1
ATOM 5690 O O . THR B 1 332 ? 36.933 16.604 -25.842 1.00 10.98 332 THR B O 1
ATOM 5694 N N . GLU B 1 333 ? 37.611 14.795 -27.006 1.00 9.46 333 GLU B N 1
ATOM 5695 C CA . GLU B 1 333 ? 37.890 13.985 -25.825 1.00 10.17 333 GLU B CA 1
ATOM 5696 C C . GLU B 1 333 ? 39.387 14.074 -25.506 1.00 9.39 333 GLU B C 1
ATOM 5697 O O . GLU B 1 333 ? 39.825 13.655 -24.443 1.00 9.29 333 GLU B O 1
ATOM 5703 N N . ASN B 1 334 ? 40.153 14.633 -26.438 1.00 9.08 334 ASN B N 1
ATOM 5704 C CA . ASN B 1 334 ? 41.608 14.731 -26.321 1.00 10.17 334 ASN B CA 1
ATOM 5705 C C . ASN B 1 334 ? 42.174 15.727 -25.302 1.00 9.87 334 ASN B C 1
ATOM 5706 O O . ASN B 1 334 ? 42.531 16.853 -25.649 1.00 10.21 334 ASN B O 1
ATOM 5711 N N . ILE B 1 335 ? 42.282 15.287 -24.053 1.00 7.76 335 ILE B N 1
ATOM 5712 C CA . ILE B 1 335 ? 42.811 16.120 -22.981 1.00 9.97 335 ILE B CA 1
ATOM 5713 C C . ILE B 1 335 ? 44.255 16.543 -23.281 1.00 9.91 335 ILE B C 1
ATOM 5714 O O . ILE B 1 335 ? 44.723 17.564 -22.783 1.00 10.90 335 ILE B O 1
ATOM 5719 N N . GLN B 1 336 ? 44.958 15.761 -24.096 1.00 9.44 336 GLN B N 1
ATOM 5720 C CA . GLN B 1 336 ? 46.335 16.088 -24.455 1.00 9.44 336 GLN B CA 1
ATOM 5721 C C . GLN B 1 336 ? 46.370 17.346 -25.327 1.00 9.63 336 GLN B C 1
ATOM 5722 O O . GLN B 1 336 ? 47.272 18.173 -25.197 1.00 9.44 336 GLN B O 1
ATOM 5728 N N . LEU B 1 337 ? 45.390 17.492 -26.213 1.00 9.09 337 LEU B N 1
ATOM 5729 C CA . LEU B 1 337 ? 45.332 18.669 -27.074 1.00 8.43 337 LEU B CA 1
ATOM 5730 C C . LEU B 1 337 ? 45.062 19.872 -26.181 1.00 9.03 337 LEU B C 1
ATOM 5731 O O . LEU B 1 337 ? 45.574 20.964 -26.425 1.00 11.32 337 LEU B O 1
ATOM 5736 N N . ILE B 1 338 ? 44.261 19.666 -25.139 1.00 7.76 338 ILE B N 1
ATOM 5737 C CA . ILE B 1 338 ? 43.957 20.744 -24.205 1.00 7.85 338 ILE B CA 1
ATOM 5738 C C . ILE B 1 338 ? 45.265 21.196 -23.559 1.00 8.39 338 ILE B C 1
ATOM 5739 O O . ILE B 1 338 ? 45.488 22.388 -23.345 1.00 8.96 338 ILE B O 1
ATOM 5744 N N . MET B 1 339 ? 46.128 20.236 -23.245 1.00 7.16 339 MET B N 1
ATOM 5745 C CA . MET B 1 339 ? 47.413 20.556 -22.637 1.00 8.03 339 MET B CA 1
ATOM 5746 C C . MET B 1 339 ? 48.253 21.384 -23.611 1.00 7.73 339 MET B C 1
ATOM 5747 O O . MET B 1 339 ? 48.940 22.319 -23.205 1.00 8.04 339 MET B O 1
ATOM 5752 N N . SER B 1 340 ? 48.185 21.050 -24.896 1.00 7.96 340 SER B N 1
ATOM 5753 C CA . SER B 1 340 ? 48.935 21.794 -25.907 1.00 9.13 340 SER B CA 1
ATOM 5754 C C . SER B 1 340 ? 48.393 23.215 -26.037 1.00 9.20 340 SER B C 1
ATOM 5755 O O . SER B 1 340 ? 49.155 24.176 -26.051 1.00 9.59 340 SER B O 1
ATOM 5758 N N . ILE B 1 341 ? 47.074 23.350 -26.139 1.00 8.94 341 ILE B N 1
ATOM 5759 C CA . ILE B 1 341 ? 46.477 24.675 -26.260 1.00 9.43 341 ILE B CA 1
ATOM 5760 C C . ILE B 1 341 ? 46.846 25.505 -25.032 1.00 9.17 341 ILE B C 1
ATOM 5761 O O . ILE B 1 341 ? 47.068 26.715 -25.124 1.00 8.50 341 ILE B O 1
ATOM 5766 N N . ALA B 1 342 ? 46.924 24.848 -23.882 1.00 9.10 342 ALA B N 1
ATOM 5767 C CA . ALA B 1 342 ? 47.275 25.544 -22.650 1.00 9.06 342 ALA B CA 1
ATOM 5768 C C . ALA B 1 342 ? 48.657 26.168 -22.787 1.00 10.16 342 ALA B C 1
ATOM 5769 O O . ALA B 1 342 ? 48.867 27.327 -22.419 1.00 10.36 342 ALA B O 1
ATOM 5771 N N . ALA B 1 343 ? 49.602 25.398 -23.317 1.00 9.57 343 ALA B N 1
ATOM 5772 C CA . ALA B 1 343 ? 50.964 25.899 -23.479 1.00 10.30 343 ALA B CA 1
ATOM 5773 C C . ALA B 1 343 ? 51.050 27.006 -24.523 1.00 11.90 343 ALA B C 1
ATOM 5774 O O . ALA B 1 343 ? 51.594 28.084 -24.265 1.00 13.54 343 ALA B O 1
ATOM 5776 N N . LEU B 1 344 ? 50.492 26.737 -25.699 1.00 9.89 344 LEU B N 1
ATOM 5777 C CA . LEU B 1 344 ? 50.541 27.676 -26.810 1.00 9.82 344 LEU B CA 1
ATOM 5778 C C . LEU B 1 344 ? 49.668 28.926 -26.695 1.00 12.06 344 LEU B C 1
ATOM 5779 O O . LEU B 1 344 ? 50.039 29.990 -27.200 1.00 11.03 344 LEU B O 1
ATOM 5784 N N . HIS B 1 345 ? 48.523 28.820 -26.025 1.00 10.92 345 HIS B N 1
ATOM 5785 C CA . HIS B 1 345 ? 47.631 29.967 -25.934 1.00 13.13 345 HIS B CA 1
ATOM 5786 C C . HIS B 1 345 ? 47.290 30.490 -24.542 1.00 12.80 345 HIS B C 1
ATOM 5787 O O . HIS B 1 345 ? 46.913 31.649 -24.403 1.00 12.64 345 HIS B O 1
ATOM 5794 N N . LEU B 1 346 ? 47.410 29.652 -23.517 1.00 14.03 346 LEU B N 1
ATOM 5795 C CA . LEU B 1 346 ? 47.152 30.115 -22.155 1.00 12.50 346 LEU B CA 1
ATOM 5796 C C . LEU B 1 346 ? 48.487 30.555 -21.563 1.00 13.39 346 LEU B C 1
ATOM 5797 O O . LEU B 1 346 ? 48.548 31.112 -20.468 1.00 13.47 346 LEU B O 1
ATOM 5802 N N . LYS B 1 347 ? 49.555 30.295 -22.309 1.00 12.71 347 LYS B N 1
ATOM 5803 C CA . LYS B 1 347 ? 50.900 30.664 -21.893 1.00 14.63 347 LYS B CA 1
ATOM 5804 C C . LYS B 1 347 ? 51.305 30.035 -20.568 1.00 14.46 347 LYS B C 1
ATOM 5805 O O . LYS B 1 347 ? 51.918 30.687 -19.722 1.00 14.09 347 LYS B O 1
ATOM 5811 N N . MET B 1 348 ? 50.955 28.767 -20.386 1.00 12.66 348 MET B N 1
ATOM 5812 C CA . MET B 1 348 ? 51.318 28.053 -19.168 1.00 12.18 348 MET B CA 1
ATOM 5813 C C . MET B 1 348 ? 52.521 27.180 -19.484 1.00 11.20 348 MET B C 1
ATOM 5814 O O . MET B 1 348 ? 52.683 26.735 -20.618 1.00 10.68 348 MET B O 1
ATOM 5819 N N . THR B 1 349 ? 53.373 26.949 -18.489 1.00 11.05 349 THR B N 1
ATOM 5820 C CA . THR B 1 349 ? 54.552 26.120 -18.686 1.00 11.70 349 THR B CA 1
ATOM 5821 C C . THR B 1 349 ? 54.145 24.655 -18.626 1.00 13.00 349 THR B C 1
ATOM 5822 O O . THR B 1 349 ? 53.057 24.318 -18.139 1.00 11.75 349 THR B O 1
ATOM 5826 N N . ALA B 1 350 ? 55.019 23.784 -19.117 1.00 10.21 350 ALA B N 1
ATOM 5827 C CA . ALA B 1 350 ? 54.747 22.355 -19.092 1.00 10.62 350 ALA B CA 1
ATOM 5828 C C . ALA B 1 350 ? 54.505 21.914 -17.651 1.00 10.94 350 ALA B C 1
ATOM 5829 O O . ALA B 1 350 ? 53.628 21.095 -17.386 1.00 10.95 350 ALA B O 1
ATOM 5831 N N . GLU B 1 351 ? 55.279 22.468 -16.720 1.00 11.48 351 GLU B N 1
ATOM 5832 C CA . GLU B 1 351 ? 55.133 22.109 -15.314 1.00 11.25 351 GLU B CA 1
ATOM 5833 C C . GLU B 1 351 ? 53.741 22.454 -14.769 1.00 11.70 351 GLU B C 1
ATOM 5834 O O . GLU B 1 351 ? 53.091 21.627 -14.123 1.00 11.79 351 GLU B O 1
ATOM 5840 N N . GLU B 1 352 ? 53.289 23.676 -15.025 1.00 11.58 352 GLU B N 1
ATOM 5841 C CA . GLU B 1 352 ? 51.981 24.117 -14.554 1.00 12.55 352 GLU B CA 1
ATOM 5842 C C . GLU B 1 352 ? 50.871 23.288 -15.193 1.00 11.26 352 GLU B C 1
ATOM 5843 O O . GLU B 1 352 ? 49.893 22.922 -14.537 1.00 11.26 352 GLU B O 1
ATOM 5849 N N . ILE B 1 353 ? 51.034 22.987 -16.475 1.00 9.59 353 ILE B N 1
ATOM 5850 C CA . ILE B 1 353 ? 50.047 22.207 -17.205 1.00 9.25 353 ILE B CA 1
ATOM 5851 C C . ILE B 1 353 ? 49.855 20.825 -16.578 1.00 9.89 353 ILE B C 1
ATOM 5852 O O . ILE B 1 353 ? 48.722 20.371 -16.385 1.00 10.72 353 ILE B O 1
ATOM 5857 N N . TRP B 1 354 ? 50.959 20.161 -16.249 1.00 8.78 354 TRP B N 1
ATOM 5858 C CA . TRP B 1 354 ? 50.879 18.837 -15.646 1.00 10.22 354 TRP B CA 1
ATOM 5859 C C . TRP B 1 354 ? 50.171 18.836 -14.294 1.00 8.43 354 TRP B C 1
ATOM 5860 O O . TRP B 1 354 ? 49.382 17.932 -14.019 1.00 8.43 354 TRP B O 1
ATOM 5871 N N . HIS B 1 355 ? 50.444 19.834 -13.452 1.00 9.01 355 HIS B N 1
ATOM 5872 C CA . HIS B 1 355 ? 49.771 19.917 -12.154 1.00 9.95 355 HIS B CA 1
ATOM 5873 C C . HIS B 1 355 ? 48.295 20.232 -12.401 1.00 10.85 355 HIS B C 1
ATOM 5874 O O . HIS B 1 355 ? 47.420 19.828 -11.632 1.00 7.81 355 HIS B O 1
ATOM 5881 N N . ALA B 1 356 ? 48.032 20.963 -13.482 1.00 9.43 356 ALA B N 1
ATOM 5882 C CA . ALA B 1 356 ? 46.674 21.355 -13.834 1.00 10.52 356 ALA B CA 1
ATOM 5883 C C . ALA B 1 356 ? 45.779 20.170 -14.184 1.00 10.97 356 ALA B C 1
ATOM 5884 O O . ALA B 1 356 ? 44.619 20.135 -13.779 1.00 10.47 356 ALA B O 1
ATOM 5886 N N . VAL B 1 357 ? 46.317 19.202 -14.922 1.00 9.38 357 VAL B N 1
ATOM 5887 C CA . VAL B 1 357 ? 45.528 18.046 -15.328 1.00 10.82 357 VAL B CA 1
ATOM 5888 C C . VAL B 1 357 ? 45.606 16.836 -14.395 1.00 10.61 357 VAL B C 1
ATOM 5889 O O . VAL B 1 357 ? 45.113 15.762 -14.724 1.00 11.40 357 VAL B O 1
ATOM 5893 N N . THR B 1 358 ? 46.236 17.001 -13.239 1.00 9.80 358 THR B N 1
ATOM 5894 C CA . THR B 1 358 ? 46.315 15.905 -12.286 1.00 10.22 358 THR B CA 1
ATOM 5895 C C . THR B 1 358 ? 45.837 16.371 -10.918 1.00 10.05 358 THR B C 1
ATOM 5896 O O . THR B 1 358 ? 44.649 16.269 -10.609 1.00 11.59 358 THR B O 1
ATOM 5900 N N . VAL B 1 359 ? 46.744 16.915 -10.115 1.00 10.43 359 VAL B N 1
ATOM 5901 C CA . VAL B 1 359 ? 46.396 17.382 -8.778 1.00 10.54 359 VAL B CA 1
ATOM 5902 C C . VAL B 1 359 ? 45.273 18.418 -8.746 1.00 10.26 359 VAL B C 1
ATOM 5903 O O . VAL B 1 359 ? 44.264 18.227 -8.070 1.00 8.09 359 VAL B O 1
ATOM 5907 N N . ASN B 1 360 ? 45.433 19.513 -9.476 1.00 9.29 360 ASN B N 1
ATOM 5908 C CA . ASN B 1 360 ? 44.409 20.548 -9.438 1.00 9.86 360 ASN B CA 1
ATOM 5909 C C . ASN B 1 360 ? 43.068 20.104 -10.013 1.00 8.99 360 ASN B C 1
ATOM 5910 O O . ASN B 1 360 ? 42.009 20.490 -9.507 1.00 7.81 360 ASN B O 1
ATOM 5915 N N . ALA B 1 361 ? 43.117 19.286 -11.057 1.00 6.71 361 ALA B N 1
ATOM 5916 C CA . ALA B 1 361 ? 41.901 18.779 -11.676 1.00 8.38 361 ALA B CA 1
ATOM 5917 C C . ALA B 1 361 ? 41.187 17.890 -10.662 1.00 10.28 361 ALA B C 1
ATOM 5918 O O . ALA B 1 361 ? 39.962 17.921 -10.544 1.00 10.24 361 ALA B O 1
ATOM 5920 N N . ALA B 1 362 ? 41.967 17.112 -9.916 1.00 9.52 362 ALA B N 1
ATOM 5921 C CA . ALA B 1 362 ? 41.415 16.221 -8.909 1.00 8.91 362 ALA B CA 1
ATOM 5922 C C . ALA B 1 362 ? 40.677 17.000 -7.819 1.00 9.31 362 ALA B C 1
ATOM 5923 O O . ALA B 1 362 ? 39.534 16.682 -7.494 1.00 6.84 362 ALA B O 1
ATOM 5925 N N . TYR B 1 363 ? 41.327 18.016 -7.253 1.00 6.93 363 TYR B N 1
ATOM 5926 C CA . TYR B 1 363 ? 40.681 18.814 -6.219 1.00 7.27 363 TYR B CA 1
ATOM 5927 C C . TYR B 1 363 ? 39.478 19.585 -6.763 1.00 8.24 363 TYR B C 1
ATOM 5928 O O . TYR B 1 363 ? 38.513 19.837 -6.040 1.00 9.37 363 TYR B O 1
ATOM 5937 N N . ALA B 1 364 ? 39.532 19.956 -8.037 1.00 6.20 364 ALA B N 1
ATOM 5938 C CA . ALA B 1 364 ? 38.438 20.698 -8.649 1.00 7.90 364 ALA B CA 1
ATOM 5939 C C . ALA B 1 364 ? 37.129 19.900 -8.630 1.00 8.59 364 ALA B C 1
ATOM 5940 O O . ALA B 1 364 ? 36.055 20.463 -8.836 1.00 8.27 364 ALA B O 1
ATOM 5942 N N . ILE B 1 365 ? 37.218 18.596 -8.385 1.00 7.79 365 ILE B N 1
ATOM 5943 C CA . ILE B 1 365 ? 36.024 17.756 -8.365 1.00 8.24 365 ILE B CA 1
ATOM 5944 C C . ILE B 1 365 ? 35.870 16.903 -7.102 1.00 10.75 365 ILE B C 1
ATOM 5945 O O . ILE B 1 365 ? 35.204 15.859 -7.117 1.00 9.80 365 ILE B O 1
ATOM 5950 N N . GLY B 1 366 ? 36.483 17.358 -6.010 1.00 10.54 366 GLY B N 1
ATOM 5951 C CA . GLY B 1 366 ? 36.379 16.651 -4.743 1.00 10.56 366 GLY B CA 1
ATOM 5952 C C . GLY B 1 366 ? 37.141 15.343 -4.669 1.00 10.60 366 GLY B C 1
ATOM 5953 O O . GLY B 1 366 ? 36.887 14.533 -3.779 1.00 8.56 366 GLY B O 1
ATOM 5954 N N . LYS B 1 367 ? 38.081 15.135 -5.587 1.00 9.87 367 LYS B N 1
ATOM 5955 C CA . LYS B 1 367 ? 38.863 13.897 -5.606 1.00 11.23 367 LYS B CA 1
ATOM 5956 C C . LYS B 1 367 ? 40.349 14.112 -5.326 1.00 10.59 367 LYS B C 1
ATOM 5957 O O . LYS B 1 367 ? 41.179 13.252 -5.635 1.00 8.20 367 LYS B O 1
ATOM 5963 N N . GLY B 1 368 ? 40.676 15.255 -4.732 1.00 11.31 368 GLY B N 1
ATOM 5964 C CA . GLY B 1 368 ? 42.063 15.569 -4.425 1.00 10.06 368 GLY B CA 1
ATOM 5965 C C . GLY B 1 368 ? 42.793 14.499 -3.632 1.00 11.33 368 GLY B C 1
ATOM 5966 O O . GLY B 1 368 ? 44.007 14.339 -3.762 1.00 9.48 368 GLY B O 1
ATOM 5967 N N . GLU B 1 369 ? 42.066 13.755 -2.808 1.00 10.97 369 GLU B N 1
ATOM 5968 C CA . GLU B 1 369 ? 42.697 12.712 -2.008 1.00 12.08 369 GLU B CA 1
ATOM 5969 C C . GLU B 1 369 ? 42.628 11.334 -2.644 1.00 10.67 369 GLU B C 1
ATOM 5970 O O . GLU B 1 369 ? 43.116 10.361 -2.073 1.00 10.97 369 GLU B O 1
ATOM 5976 N N . GLU B 1 370 ? 42.047 11.247 -3.834 1.00 12.04 370 GLU B N 1
ATOM 5977 C CA . GLU B 1 370 ? 41.903 9.956 -4.494 1.00 12.97 370 GLU B CA 1
ATOM 5978 C C . GLU B 1 370 ? 42.569 9.816 -5.858 1.00 11.34 370 GLU B C 1
ATOM 5979 O O . GLU B 1 370 ? 42.966 8.719 -6.237 1.00 10.15 370 GLU B O 1
ATOM 5985 N N . ALA B 1 371 ? 42.693 10.919 -6.589 1.00 9.99 371 ALA B N 1
ATOM 5986 C CA . ALA B 1 371 ? 43.279 10.877 -7.919 1.00 9.43 371 ALA B CA 1
ATOM 5987 C C . ALA B 1 371 ? 44.358 11.925 -8.136 1.00 10.02 371 ALA B C 1
ATOM 5988 O O . ALA B 1 371 ? 44.591 12.787 -7.287 1.00 10.79 371 ALA B O 1
ATOM 5990 N N . GLY B 1 372 ? 45.018 11.831 -9.286 1.00 10.16 372 GLY B N 1
ATOM 5991 C CA . GLY B 1 372 ? 46.043 12.790 -9.648 1.00 10.21 372 GLY B CA 1
ATOM 5992 C C . GLY B 1 372 ? 47.413 12.649 -9.021 1.00 10.25 372 GLY B C 1
ATOM 5993 O O . GLY B 1 372 ? 48.280 13.493 -9.257 1.00 9.66 372 GLY B O 1
ATOM 5994 N N . GLN B 1 373 ? 47.625 11.598 -8.237 1.00 9.82 373 GLN B N 1
ATOM 5995 C CA . GLN B 1 373 ? 48.920 11.411 -7.583 1.00 10.84 373 GLN B CA 1
ATOM 5996 C C . GLN B 1 373 ? 49.345 9.956 -7.472 1.00 10.95 373 GLN B C 1
ATOM 5997 O O . GLN B 1 373 ? 48.525 9.072 -7.236 1.00 11.25 373 GLN B O 1
ATOM 6003 N N . LEU B 1 374 ? 50.641 9.717 -7.627 1.00 12.03 374 LEU B N 1
ATOM 6004 C CA . LEU B 1 374 ? 51.183 8.374 -7.510 1.00 11.34 374 LEU B CA 1
ATOM 6005 C C . LEU B 1 374 ? 52.017 8.298 -6.242 1.00 10.35 374 LEU B C 1
ATOM 6006 O O . LEU B 1 374 ? 53.199 8.629 -6.253 1.00 11.46 374 LEU B O 1
ATOM 6011 N N . LYS B 1 375 ? 51.388 7.882 -5.148 1.00 11.14 375 LYS B N 1
ATOM 6012 C CA . LYS B 1 375 ? 52.072 7.752 -3.866 1.00 10.68 375 LYS B CA 1
ATOM 6013 C C . LYS B 1 375 ? 51.385 6.662 -3.066 1.00 10.87 375 LYS B C 1
ATOM 6014 O O . LYS B 1 375 ? 50.273 6.255 -3.392 1.00 11.74 375 LYS B O 1
ATOM 6020 N N . ALA B 1 376 ? 52.051 6.187 -2.020 1.00 12.53 376 ALA B N 1
ATOM 6021 C CA . ALA B 1 376 ? 51.514 5.115 -1.192 1.00 11.99 376 ALA B CA 1
ATOM 6022 C C . ALA B 1 376 ? 50.046 5.298 -0.824 1.00 14.30 376 ALA B C 1
ATOM 6023 O O . ALA B 1 376 ? 49.644 6.362 -0.354 1.00 14.55 376 ALA B O 1
ATOM 6025 N N . GLY B 1 377 ? 49.254 4.251 -1.046 1.00 13.40 377 GLY B N 1
ATOM 6026 C CA . GLY B 1 377 ? 47.843 4.295 -0.708 1.00 15.14 377 GLY B CA 1
ATOM 6027 C C . GLY B 1 377 ? 46.883 4.646 -1.829 1.00 14.54 377 GLY B C 1
ATOM 6028 O O . GLY B 1 377 ? 45.717 4.255 -1.793 1.00 13.45 377 GLY B O 1
ATOM 6029 N N . ARG B 1 378 ? 47.363 5.382 -2.826 1.00 13.34 378 ARG B N 1
ATOM 6030 C CA . ARG B 1 378 ? 46.518 5.789 -3.942 1.00 11.85 378 ARG B CA 1
ATOM 6031 C C . ARG B 1 378 ? 46.185 4.647 -4.890 1.00 12.28 378 ARG B C 1
ATOM 6032 O O . ARG B 1 378 ? 46.974 3.715 -5.066 1.00 11.67 378 ARG B O 1
ATOM 6040 N N . SER B 1 379 ? 45.009 4.725 -5.498 1.00 11.46 379 SER B N 1
ATOM 6041 C CA . SER B 1 379 ? 44.590 3.723 -6.467 1.00 13.36 379 SER B CA 1
ATOM 6042 C C . SER B 1 379 ? 45.648 3.741 -7.567 1.00 13.23 379 SER B C 1
ATOM 6043 O O . SER B 1 379 ? 46.102 4.809 -7.977 1.00 13.05 379 SER B O 1
ATOM 6046 N N . ALA B 1 380 ? 46.051 2.564 -8.030 1.00 13.24 380 ALA B N 1
ATOM 6047 C CA . ALA B 1 380 ? 47.066 2.461 -9.070 1.00 14.07 380 ALA B CA 1
ATOM 6048 C C . ALA B 1 380 ? 46.546 2.889 -10.447 1.00 13.79 380 ALA B C 1
ATOM 6049 O O . ALA B 1 380 ? 46.260 2.049 -11.306 1.00 13.79 380 ALA B O 1
ATOM 6051 N N . ASP B 1 381 ? 46.423 4.198 -10.645 1.00 12.71 381 ASP B N 1
ATOM 6052 C CA . ASP B 1 381 ? 45.955 4.754 -11.912 1.00 12.81 381 ASP B CA 1
ATOM 6053 C C . ASP B 1 381 ? 47.108 5.547 -12.515 1.00 13.35 381 ASP B C 1
ATOM 6054 O O . ASP B 1 381 ? 47.546 6.554 -11.954 1.00 13.20 381 ASP B O 1
ATOM 6059 N N . LEU B 1 382 ? 47.599 5.094 -13.659 1.00 11.85 382 LEU B N 1
ATOM 6060 C CA . LEU B 1 382 ? 48.720 5.762 -14.288 1.00 12.74 382 LEU B CA 1
ATOM 6061 C C . LEU B 1 382 ? 48.734 5.577 -15.791 1.00 12.43 382 LEU B C 1
ATOM 6062 O O . LEU B 1 382 ? 47.951 4.799 -16.346 1.00 12.86 382 LEU B O 1
ATOM 6067 N N . VAL B 1 383 ? 49.628 6.313 -16.440 1.00 11.38 383 VAL B N 1
ATOM 6068 C CA . VAL B 1 383 ? 49.785 6.241 -17.879 1.00 12.09 383 VAL B CA 1
ATOM 6069 C C . VAL B 1 383 ? 51.256 6.101 -18.225 1.00 11.78 383 VAL B C 1
ATOM 6070 O O . VAL B 1 383 ? 52.105 6.794 -17.669 1.00 9.74 383 VAL B O 1
ATOM 6074 N N . ILE B 1 384 ? 51.558 5.176 -19.124 1.00 13.06 384 ILE B N 1
ATOM 6075 C CA . ILE B 1 384 ? 52.926 4.999 -19.579 1.00 13.48 384 ILE B CA 1
ATOM 6076 C C . ILE B 1 384 ? 52.860 5.689 -20.935 1.00 12.68 384 ILE B C 1
ATOM 6077 O O . ILE B 1 384 ? 52.042 5.324 -21.775 1.00 13.50 384 ILE B O 1
ATOM 6082 N N . TRP B 1 385 ? 53.701 6.698 -21.134 1.00 12.88 385 TRP B N 1
ATOM 6083 C CA . TRP B 1 385 ? 53.683 7.474 -22.369 1.00 14.65 385 TRP B CA 1
ATOM 6084 C C . TRP B 1 385 ? 54.710 7.101 -23.437 1.00 16.47 385 TRP B C 1
ATOM 6085 O O . TRP B 1 385 ? 55.779 6.572 -23.127 1.00 16.18 385 TRP B O 1
ATOM 6096 N N . GLN B 1 386 ? 54.370 7.388 -24.694 1.00 17.28 386 GLN B N 1
ATOM 6097 C CA . GLN B 1 386 ? 55.275 7.146 -25.816 1.00 19.78 386 GLN B CA 1
ATOM 6098 C C . GLN B 1 386 ? 56.079 8.437 -25.935 1.00 20.27 386 GLN B C 1
ATOM 6099 O O . GLN B 1 386 ? 55.965 9.169 -26.924 1.00 21.12 386 GLN B O 1
ATOM 6105 N N . ALA B 1 387 ? 56.869 8.725 -24.911 1.00 20.36 387 ALA B N 1
ATOM 6106 C CA . ALA B 1 387 ? 57.688 9.927 -24.892 1.00 20.62 387 ALA B CA 1
ATOM 6107 C C . ALA B 1 387 ? 58.740 9.766 -23.813 1.00 20.99 387 ALA B C 1
ATOM 6108 O O . ALA B 1 387 ? 58.505 9.103 -22.807 1.00 22.79 387 ALA B O 1
ATOM 6110 N N . PRO B 1 388 ? 59.920 10.368 -24.013 1.00 21.24 388 PRO B N 1
ATOM 6111 C CA . PRO B 1 388 ? 61.005 10.278 -23.038 1.00 21.82 388 PRO B CA 1
ATOM 6112 C C . PRO B 1 388 ? 60.857 11.252 -21.872 1.00 21.42 388 PRO B C 1
ATOM 6113 O O . PRO B 1 388 ? 61.325 10.976 -20.767 1.00 21.97 388 PRO B O 1
ATOM 6117 N N . ASN B 1 389 ? 60.205 12.387 -22.113 1.00 21.07 389 ASN B N 1
ATOM 6118 C CA . ASN B 1 389 ? 60.036 13.385 -21.060 1.00 18.78 389 ASN B CA 1
ATOM 6119 C C . ASN B 1 389 ? 58.656 14.041 -21.057 1.00 18.31 389 ASN B C 1
ATOM 6120 O O . ASN B 1 389 ? 57.889 13.904 -22.008 1.00 18.28 389 ASN B O 1
ATOM 6125 N N . TYR B 1 390 ? 58.356 14.769 -19.986 1.00 17.78 390 TYR B N 1
ATOM 6126 C CA . TYR B 1 390 ? 57.059 15.421 -19.825 1.00 16.87 390 TYR B CA 1
ATOM 6127 C C . TYR B 1 390 ? 56.825 16.653 -20.703 1.00 16.01 390 TYR B C 1
ATOM 6128 O O . TYR B 1 390 ? 55.683 17.015 -20.972 1.00 16.50 390 TYR B O 1
ATOM 6137 N N . MET B 1 391 ? 57.896 17.297 -21.151 1.00 17.20 391 MET B N 1
ATOM 6138 C CA . MET B 1 391 ? 57.755 18.477 -21.997 1.00 16.71 391 MET B CA 1
ATOM 6139 C C . MET B 1 391 ? 57.272 18.095 -23.389 1.00 17.04 391 MET B C 1
ATOM 6140 O O . MET B 1 391 ? 56.618 18.886 -24.068 1.00 16.86 391 MET B O 1
ATOM 6145 N N . TYR B 1 392 ? 57.587 16.872 -23.802 1.00 14.76 392 TYR B N 1
ATOM 6146 C CA . TYR B 1 392 ? 57.206 16.383 -25.122 1.00 14.82 392 TYR B CA 1
ATOM 6147 C C . TYR B 1 392 ? 55.695 16.280 -25.364 1.00 14.48 392 TYR B C 1
ATOM 6148 O O . TYR B 1 392 ? 55.217 16.539 -26.471 1.00 13.73 392 TYR B O 1
ATOM 6157 N N . ILE B 1 393 ? 54.944 15.896 -24.340 1.00 12.85 393 ILE B N 1
ATOM 6158 C CA . ILE B 1 393 ? 53.499 15.740 -24.483 1.00 14.05 393 ILE B CA 1
ATOM 6159 C C . ILE B 1 393 ? 52.799 16.999 -25.006 1.00 14.25 393 ILE B C 1
ATOM 6160 O O . ILE B 1 393 ? 52.193 16.972 -26.072 1.00 14.45 393 ILE B O 1
ATOM 6165 N N . PRO B 1 394 ? 52.857 18.115 -24.261 1.00 13.38 394 PRO B N 1
ATOM 6166 C CA . PRO B 1 394 ? 52.186 19.310 -24.781 1.00 12.76 394 PRO B CA 1
ATOM 6167 C C . PRO B 1 394 ? 52.841 19.834 -26.064 1.00 12.80 394 PRO B C 1
ATOM 6168 O O . PRO B 1 394 ? 52.174 20.421 -26.917 1.00 11.41 394 PRO B O 1
ATOM 6172 N N . TYR B 1 395 ? 54.144 19.596 -26.196 1.00 11.45 395 TYR B N 1
ATOM 6173 C CA . TYR B 1 395 ? 54.918 20.029 -27.362 1.00 12.28 395 TYR B CA 1
ATOM 6174 C C . TYR B 1 395 ? 54.407 19.487 -28.696 1.00 12.36 395 TYR B C 1
ATOM 6175 O O . TYR B 1 395 ? 54.166 20.255 -29.621 1.00 13.55 395 TYR B O 1
ATOM 6184 N N . HIS B 1 396 ? 54.266 18.164 -28.791 1.00 13.04 396 HIS B N 1
ATOM 6185 C CA . HIS B 1 396 ? 53.798 17.492 -30.009 1.00 11.33 396 HIS B CA 1
ATOM 6186 C C . HIS B 1 396 ? 52.280 17.381 -29.903 1.00 11.97 396 HIS B C 1
ATOM 6187 O O . HIS B 1 396 ? 51.760 16.593 -29.113 1.00 10.30 396 HIS B O 1
ATOM 6194 N N . TYR B 1 397 ? 51.575 18.149 -30.729 1.00 10.59 397 TYR B N 1
ATOM 6195 C CA . TYR B 1 397 ? 50.120 18.225 -30.638 1.00 9.91 397 TYR B CA 1
ATOM 6196 C C . TYR B 1 397 ? 49.207 17.469 -31.599 1.00 8.43 397 TYR B C 1
ATOM 6197 O O . TYR B 1 397 ? 49.626 16.972 -32.641 1.00 8.54 397 TYR B O 1
ATOM 6206 N N . GLY B 1 398 ? 47.936 17.424 -31.210 1.00 8.22 398 GLY B N 1
ATOM 6207 C CA . GLY B 1 398 ? 46.888 16.814 -32.010 1.00 8.15 398 GLY B CA 1
ATOM 6208 C C . GLY B 1 398 ? 46.808 15.308 -32.080 1.00 9.53 398 GLY B C 1
ATOM 6209 O O . GLY B 1 398 ? 45.935 14.764 -32.756 1.00 10.59 398 GLY B O 1
ATOM 6210 N N . VAL B 1 399 ? 47.698 14.623 -31.380 1.00 7.47 399 VAL B N 1
ATOM 6211 C CA . VAL B 1 399 ? 47.692 13.179 -31.435 1.00 10.12 399 VAL B CA 1
ATOM 6212 C C . VAL B 1 399 ? 47.508 12.540 -30.069 1.00 10.83 399 VAL B C 1
ATOM 6213 O O . VAL B 1 399 ? 47.118 13.197 -29.105 1.00 11.26 399 VAL B O 1
ATOM 6217 N N . ASN B 1 400 ? 47.780 11.244 -30.000 1.00 10.31 400 ASN B N 1
ATOM 6218 C CA . ASN B 1 400 ? 47.651 10.513 -28.755 1.00 11.11 400 ASN B CA 1
ATOM 6219 C C . ASN B 1 400 ? 49.000 9.896 -28.425 1.00 12.45 400 ASN B C 1
ATOM 6220 O O . ASN B 1 400 ? 49.463 8.989 -29.115 1.00 14.11 400 ASN B O 1
ATOM 6225 N N . HIS B 1 401 ? 49.635 10.399 -27.374 1.00 12.02 401 HIS B N 1
ATOM 6226 C CA . HIS B 1 401 ? 50.941 9.902 -26.967 1.00 11.67 401 HIS B CA 1
ATOM 6227 C C . HIS B 1 401 ? 50.854 8.718 -26.022 1.00 11.53 401 HIS B C 1
ATOM 6228 O O . HIS B 1 401 ? 51.878 8.224 -25.561 1.00 11.68 401 HIS B O 1
ATOM 6235 N N . VAL B 1 402 ? 49.642 8.260 -25.728 1.00 10.28 402 VAL B N 1
ATOM 6236 C CA . VAL B 1 402 ? 49.491 7.145 -24.809 1.00 11.21 402 VAL B CA 1
ATOM 6237 C C . VAL B 1 402 ? 50.087 5.828 -25.302 1.00 12.33 402 VAL B C 1
ATOM 6238 O O . VAL B 1 402 ? 49.906 5.440 -26.459 1.00 9.77 402 VAL B O 1
ATOM 6242 N N . HIS B 1 403 ? 50.819 5.156 -24.418 1.00 13.64 403 HIS B N 1
ATOM 6243 C CA . HIS B 1 403 ? 51.375 3.850 -24.746 1.00 13.13 403 HIS B CA 1
ATOM 6244 C C . HIS B 1 403 ? 50.441 2.855 -24.059 1.00 12.81 403 HIS B C 1
ATOM 6245 O O . HIS B 1 403 ? 49.875 1.975 -24.697 1.00 12.61 403 HIS B O 1
ATOM 6252 N N . GLN B 1 404 ? 50.264 3.016 -22.750 1.00 12.51 404 GLN B N 1
ATOM 6253 C CA . GLN B 1 404 ? 49.366 2.155 -21.985 1.00 12.50 404 GLN B CA 1
ATOM 6254 C C . GLN B 1 404 ? 48.720 2.932 -20.842 1.00 11.83 404 GLN B C 1
ATOM 6255 O O . GLN B 1 404 ? 49.337 3.826 -20.267 1.00 11.99 404 GLN B O 1
ATOM 6261 N N . VAL B 1 405 ? 47.472 2.605 -20.526 1.00 11.06 405 VAL B N 1
ATOM 6262 C CA . VAL B 1 405 ? 46.781 3.260 -19.418 1.00 11.15 405 VAL B CA 1
ATOM 6263 C C . VAL B 1 405 ? 46.455 2.189 -18.384 1.00 11.56 405 VAL B C 1
ATOM 6264 O O . VAL B 1 405 ? 45.947 1.120 -18.726 1.00 12.80 405 VAL B O 1
ATOM 6268 N N . MET B 1 406 ? 46.754 2.473 -17.122 1.00 12.23 406 MET B N 1
ATOM 6269 C CA . MET B 1 406 ? 46.480 1.529 -16.046 1.00 13.25 406 MET B CA 1
ATOM 6270 C C . MET B 1 406 ? 45.446 2.089 -15.071 1.00 13.86 406 MET B C 1
ATOM 6271 O O . MET B 1 406 ? 45.537 3.243 -14.658 1.00 14.04 406 MET B O 1
ATOM 6276 N N . LYS B 1 407 ? 44.456 1.277 -14.717 1.00 14.23 407 LYS B N 1
ATOM 6277 C CA . LYS B 1 407 ? 43.441 1.697 -13.757 1.00 13.43 407 LYS B CA 1
ATOM 6278 C C . LYS B 1 407 ? 43.339 0.610 -12.702 1.00 13.70 407 LYS B C 1
ATOM 6279 O O . LYS B 1 407 ? 43.197 -0.566 -13.030 1.00 12.67 407 LYS B O 1
ATOM 6285 N N . ASN B 1 408 ? 43.422 1.008 -11.439 1.00 14.89 408 ASN B N 1
ATOM 6286 C CA . ASN B 1 408 ? 43.335 0.071 -10.326 1.00 16.33 408 ASN B CA 1
ATOM 6287 C C . ASN B 1 408 ? 44.368 -1.051 -10.447 1.00 16.76 408 ASN B C 1
ATOM 6288 O O . ASN B 1 408 ? 44.093 -2.195 -10.089 1.00 18.06 408 ASN B O 1
ATOM 6293 N N . GLY B 1 409 ? 45.549 -0.724 -10.962 1.00 16.70 409 GLY B N 1
ATOM 6294 C CA . GLY B 1 409 ? 46.607 -1.715 -11.098 1.00 17.13 409 GLY B CA 1
ATOM 6295 C C . GLY B 1 409 ? 46.531 -2.657 -12.291 1.00 17.10 409 GLY B C 1
ATOM 6296 O O . GLY B 1 409 ? 47.317 -3.603 -12.384 1.00 16.32 409 GLY B O 1
ATOM 6297 N N . THR B 1 410 ? 45.596 -2.410 -13.202 1.00 16.16 410 THR B N 1
ATOM 6298 C CA . THR B 1 410 ? 45.445 -3.256 -14.385 1.00 18.21 410 THR B CA 1
ATOM 6299 C C . THR B 1 410 ? 45.496 -2.437 -15.671 1.00 18.06 410 THR B C 1
ATOM 6300 O O . THR B 1 410 ? 44.892 -1.369 -15.758 1.00 16.99 410 THR B O 1
ATOM 6304 N N . ILE B 1 411 ? 46.227 -2.933 -16.666 1.00 18.32 411 ILE B N 1
ATOM 6305 C CA . ILE B 1 411 ? 46.313 -2.242 -17.945 1.00 16.54 411 ILE B CA 1
ATOM 6306 C C . ILE B 1 411 ? 44.936 -2.327 -18.596 1.00 17.85 411 ILE B C 1
ATOM 6307 O O . ILE B 1 411 ? 44.435 -3.426 -18.837 1.00 16.90 411 ILE B O 1
ATOM 6312 N N . VAL B 1 412 ? 44.329 -1.172 -18.868 1.00 15.99 412 VAL B N 1
ATOM 6313 C CA . VAL B 1 412 ? 43.012 -1.122 -19.491 1.00 14.30 412 VAL B CA 1
ATOM 6314 C C . VAL B 1 412 ? 43.081 -0.560 -20.911 1.00 16.69 412 VAL B C 1
ATOM 6315 O O . VAL B 1 412 ? 42.090 -0.576 -21.646 1.00 16.36 412 VAL B O 1
ATOM 6319 N N . VAL B 1 413 ? 44.248 -0.041 -21.281 1.00 15.71 413 VAL B N 1
ATOM 6320 C CA . VAL B 1 413 ? 44.473 0.489 -22.623 1.00 15.76 413 VAL B CA 1
ATOM 6321 C C . VAL B 1 413 ? 45.884 0.090 -23.036 1.00 17.58 413 VAL B C 1
ATOM 6322 O O . VAL B 1 413 ? 46.847 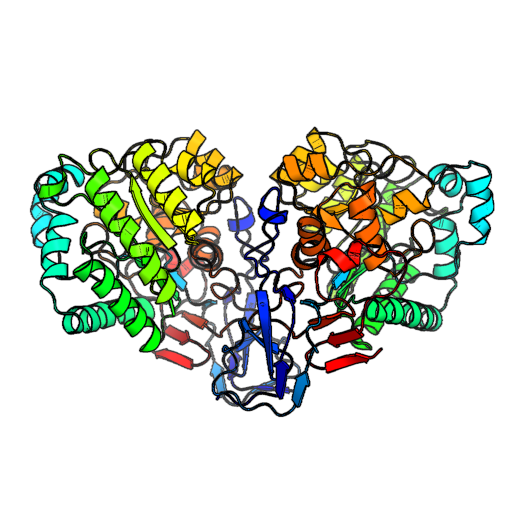0.400 -22.343 1.00 17.42 413 VAL B O 1
ATOM 6326 N N . ASN B 1 414 ? 46.005 -0.605 -24.160 1.00 20.02 414 ASN B N 1
ATOM 6327 C CA . ASN B 1 414 ? 47.311 -1.038 -24.634 1.00 23.97 414 ASN B CA 1
ATOM 6328 C C . ASN B 1 414 ? 47.511 -0.619 -26.087 1.00 25.45 414 ASN B C 1
ATOM 6329 O O . ASN B 1 414 ? 46.921 -1.203 -26.990 1.00 25.65 414 ASN B O 1
ATOM 6334 N N . ARG B 1 415 ? 48.343 0.394 -26.309 1.00 27.60 415 ARG B N 1
ATOM 6335 C CA . ARG B 1 415 ? 48.600 0.882 -27.663 1.00 30.47 415 ARG B CA 1
ATOM 6336 C C . ARG B 1 415 ? 50.011 0.537 -28.132 1.00 31.19 415 ARG B C 1
ATOM 6337 O O . ARG B 1 415 ? 50.517 -0.555 -27.863 1.00 34.15 415 ARG B O 1
#

Radius of gyration: 27.76 Å; Cα contacts (8 Å, |Δi|>4): 2157; chains: 2; bounding box: 71×54×84 Å

B-factor: mean 16.01, std 6.87, range [1.46, 55.4]

Nearest PDB structures (foldseek):
  2g3f-assembly1_A  TM=1.002E+00  e=2.179E-95  Bacillus subtilis
  2puz-assembly1_A  TM=9.406E-01  e=1.162E-49  Agrobacterium fabrum str. C58
  2oof-assembly1_A  TM=9.147E-01  e=1.416E-46  unidentified
  6j4t-assembly1_A  TM=6.369E-01  e=3.256E-10  Arabidopsis thaliana
  6ijm-assembly1_A  TM=6.192E-01  e=3.625E-09  Arabidopsis thaliana

Organism: Bacillus subtilis (strain 168) (NCBI:txid224308)

Foldseek 3Di:
DLEAAEKEFQAQKEFQLDDPAFAFFPSLQVTDIAGGKMWTDHQQFTAAIGHPPPSPPHDYPYYHYLNLFYKFFFWEFQAAALQWFDFPPVCVVVLVVVQAQLNCVVVCDFLNVRLVRLQPDDLVRRLVSSLVLVVVLVLQRHQEYEHEHASHLAQPSLVSSLVSQVVSCVPDRRHYAYEYESQEFQHPVCLPPSLVSLVRSLVNLLVCVVVVSHQAYEHEDDVNGHDLVSVLVSRVSNVVSRHAYEYAPCQDHARLNLLSCLVSLHLAYERQQHHDLNSLLSQQVSQHEYEHALQLCVQSVHQRGRQLVSSSNNTHRYAYHQNCDNRRGPDSNVLQRLLSCCVRNVDALSSSLSRRAQSSCSSRPNNVATRGNGGPHRRWMFGFQHNDSRVSSVDHDDRRTQFTDGSRHTPHHD/DAEAAEKEFQAQKEFQLDDPAFAFFPSLQVTDIAGRKMWTDHQQATAFTGHPPRCVVYDHDYYHYLNLFHKFFQWEFQAAQLFWFDFPPVCVVVLVVVNAPVNQVVVCDFLNVRLVRLQPDDLVRSLVRSLVLVVVLVLQRHQEYEHEHASHLAQVSQVSSLVSQVVSCVPDRRHYAYEYESQEFADVVCLVPVLVSLVRSLVCLVVCVVVVSHQAYEHEDDVSRDHLVSVLVSRVSNVVSRHAYEYAPCQDAQRCQLVSCLVVLHLAYENQLHHDLNSLLSQQVSQREYEHALQLCVQSVHQRGRQLVSSSNNTHRYAYHQNCDNRRGPDSNVLQRLLSCVVRNVDALSSSLSRRAQSSCSSRPRNVATRGNGRPHRRWMFGFQDNDSRVSSVDDDDRRTQFTDGSRHTPHHD

CATH classification: 2.30.40.10 (+1 more: 3.20.20.140)

InterPro domains:
  IPR005920 Imidazolonepropionase [MF_00372] (6-412)
  IPR005920 Imidazolonepropionase [PTHR42752] (4-414)
  IPR005920 Imidazolonepropionase [TIGR01224] (35-411)
  IPR005920 Imidazolonepropionase [cd01296] (40-409)
  IPR006680 Amidohydrolase-related [PF01979] (71-412)
  IPR011059 Metal-dependent hydrolase, composite domain superfamily [G3DSA:2.30.40.10] (29-409)
  IPR011059 Metal-dependent hydrolase, composite domain superfamily [SSF51338] (3-72)
  IPR011059 Metal-dependent hydrolase, composite domain superfamily [SSF51338] (355-415)
  IPR032466 Metal-dependent hydrolase [SSF51556] (74-372)